Protein AF-0000000071175952 (afdb_homodimer)

Sequence (1386 aa):
MIKTGAYTGSSQSERSDMEYLTKTANFDGLRGHFLAEEIRRYVSKIRSKHIINSSLNISLYTIMMRLKCLSMAPINLCQFFPMVIGLLFHLFITLYAATSNLGPERPATQGSIWPKPRFEKRFQFYFTIDTNQLQFQIVGETCSIIDRALERYAVLAKSTVMYGKIDSTRRGVKSAPELNTKNLTTFRINLKKPCEEYPTEKMDESYQLTVAHHSLNDMPEDNLSADSVWGILRGLESFSQMLVPHKEGRVFILQGVLIEDSPRFPYRGLLLDTSRHFFPVPEILRVLDGMAYSKMNIFHWHIVDDQSFPYRSILFPELSAKGAYQSELAVYTPCDVLAIIDYARDRGIRVIPEFDVPGHARSWGEGVDGLLTRCSSTNEYGPMDPTKTETYVFLRDFFAEIASVFKDKYVHLGGDELNTRCWEDNKLIADFMAKSNDSQDITSLKRLFYQRVL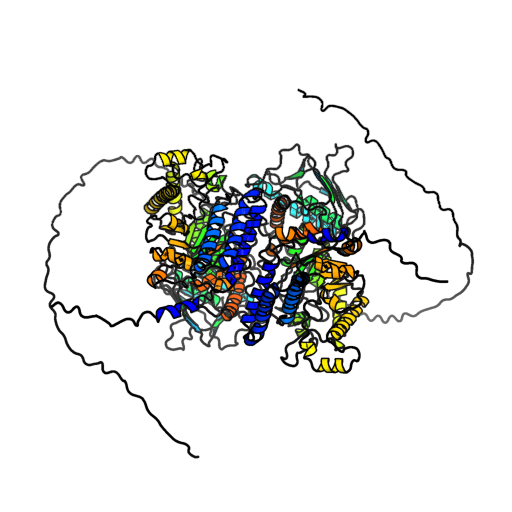DINNKLGLKSMFWEEILETGLPLNKDTVIQVWKVESTYTIQPVVSRGFKAVYSGCWYLNMLERKWHDYYKCDILEFNGTPRQKSLVVGGEVSVWGEWVDESNLSPHIWPRACAAAERLWTYTPDSEAAAGARIEEHACRLKRRGVPAAPPNGPGYCPVIPLAEDTGASTREVDAETQTRKVDAETQTREVDTETQTRETPKPQAPTKAPSDVSKPESEGSFVESLFEFFSYFRFLRASNMIKTGAYTGSSQSERSDMEYLTKTANFDGLRGHFLAEEIRRYVSKIRSKHIINSSLNISLYTIMMRLKCLSMAPINLCQFFPMVIGLLFHLFITLYAATSNLGPERPATQGSIWPKPRFEKRFQFYFTIDTNQLQFQIVGETCSIIDRALERYAVLAKSTVMYGKIDSTRRGVKSAPELNTKNLTTFRINLKKPCEEYPTEKMDESYQLTVAHHSLNDMPEDNLSADSVWGILRGLESFSQMLVPHKEGRVFILQGVLIEDSPRFPYRGLLLDTSRHFFPVPEILRVLDGMAYSKMNIFHWHIVDDQSFPYRSILFPELSAKGAYQSELAVYTPCDVLAIIDYARDRGIRVIPEFDVPGHARSWGEGVDGLLTRCSSTNEYGPMDPTKTETYVFLRDFFAEIASVFKDKYVHLGGDELNTRCWEDNKLIADFMAKSNDSQDITSLKRLFYQRVLDINNKLGLKSMFWEEILETGLPLNKDTVIQVWKVESTYTIQPVVSRGFKAVYSGCWYLNMLERKWHDYYKCDILEFNGTPRQKSLVVGGEVSVWGEWVDESNLSPHIWPRACAAAERLWTYTPDSEAAAGARIEEHACRLKRRGVPAAPPNGPGYCPVIPLAEDTGASTREVDAETQTRKVDAETQTREVDTETQTRETPKPQAPTKAPSDVSKPESEGSFVESLFEFFSYFRFLRASN

Secondary structure (DSSP, 8-state):
-----------GGGSGGGSGGGTT----THHHHHHHHHHHHHHHHHHHSGGGTTTHHHHHHHHHHHHHTTSS--GGGGGGHHHHHHHHHHHHHHHT---PPSS-SSPPPSS--SSPPSEEEEEEEEEEEETTT-EEEE-SB--HHHHHHHHHHHHHHHHHHTTHHHHHTBTT-PPPP---EEE--EEEEEE-SPPPSS--TT----EEEEE--TTSTT---SEEEESSHHHHHHHHHHHHHT-EE-TTSSEEEEEEEEEEE--S-SEEEEEEE-SSS---HHHHHHHHHHHHHTT--EEEEE---SS---B--SS-THHHHHHSSBTTTS-B-HHHHHHHHHHHHTTT-EEEEE---SSS-TTHHHHSTT-EEEPTTT--EEEE-TT-HHHHHHHHHHHHHHHHH--SSEEE---TT---HHHHH-HHHHHHHHH-SS--SHHHHHHHHHHHHHHHHHHTT-EEEEEGGGGGG-----TT-EEEE-SSSSGGGGHHHHTTT-EEEE-TT-BTT-TT--HHHHHT--TT-SS--HHHHHTEEEEEEEE-TTS--TTTHHHHHTTHHHHHHHHHH-SSPPPHHHHHHHHHHHHHHHHHTT-----SSSS-----------TT-------------------------------------------------------TT----------------/-----------GGGSGGGSGGGGGG---THHHHHHHHHHHHHHHHHHHSGGGSSTHHHHHHHHHHHHHTTSS--STTGGGHHHHHHHHHHHHHHHT---PPSS-SSPPPSS--SSPPSEEEEEEEEEEEETTT-EEEE-SB--HHHHHHHHHHHHHHHHHHTTHHHHHTBTT-PPPP---EEEP-EEEEEE-SPPPSS--TT----EEEEE--TTSTT---SEEEESSHHHHHHHHHHHHHT-EE-TTSSEEEEEEEEEEE--S-SEEEEEEE-SSS---HHHHHHHHHHHHHTT--EEEEE---SS---B--SS-THHHHHHSSBTTTS-B-HHHHHHHHHHHHTTT-EEEEE---SSS-TTHHHHSTT-EEEPTTT--EEEE-TT-HHHHHHHHHHHHHHHHH--SSEEE---TT---HHHHH-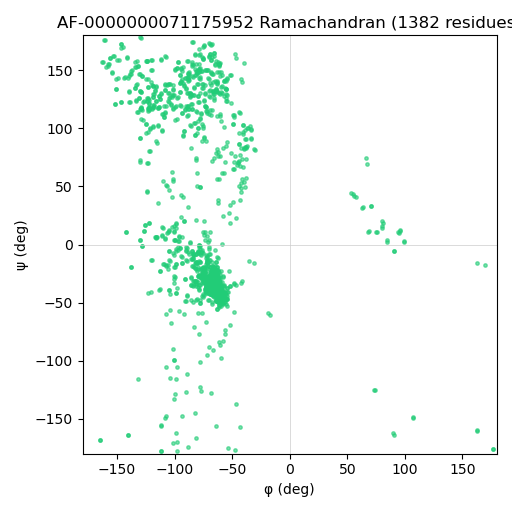HHHHHHHHH-SS--SHHHHHHHHHHHHHHHHHHTT-EEEEEGGGGGG-----TT-EEEE-SSSSGGGGHHHHTTT-EEEE-TT-BTT-TT--HHHHHT--TT-SS--HHHHHTEEEEEEEE-TTS--TTTHHHHHTTHHHHHHHHHH-SSPPPHHHHHHHHHHHHHHHHHTT-----SSSS-----------TT-------------------------------------------------TT---------------STT-S--

Nearest PDB structures (foldseek):
  6yhh-assembly1_A  TM=8.561E-01  e=1.212E-41  Flavobacterium johnsoniae UW101
  5oar-assembly1_B  TM=8.545E-01  e=1.796E-37  Aspergillus oryzae
  6ezs-assembly1_A  TM=8.062E-01  e=1.116E-36  Vibrio harveyi
  6ezt-assembly1_A  TM=8.028E-01  e=9.351E-37  Vibrio harveyi
  3gh7-assembly1_A  TM=7.441E-01  e=8.157E-33  Paenibacillus sp.

Solvent-accessible surface area (backbone atoms only — not comparable to full-atom values): 77042 Å² total; per-residue (Å²): 140,86,80,81,76,79,81,77,74,91,75,77,81,70,67,73,70,65,67,69,67,66,68,75,67,73,74,67,78,72,61,60,59,58,52,48,54,54,46,47,57,48,47,56,60,44,62,71,49,81,74,58,68,72,70,57,58,54,58,55,43,52,55,54,48,53,61,59,52,67,72,64,85,82,80,74,64,67,74,48,42,66,57,45,51,50,46,49,50,47,48,48,52,63,70,57,60,63,82,66,55,64,37,39,67,55,52,43,52,80,40,57,55,63,44,54,61,61,37,74,47,77,49,99,45,39,27,34,32,39,71,90,58,49,38,78,42,71,76,44,49,78,51,70,54,56,53,53,43,54,52,53,52,52,53,50,49,63,64,49,20,64,44,6,46,58,45,55,60,22,57,66,46,78,66,80,78,93,57,86,55,47,77,49,45,64,42,34,37,34,27,72,36,74,63,71,91,65,58,54,93,77,61,54,50,35,24,35,39,34,40,56,63,70,82,45,80,84,54,67,70,39,28,38,37,17,60,28,56,46,1,43,55,50,43,50,51,45,56,60,38,29,52,30,47,30,57,83,42,50,32,28,38,33,64,23,33,44,34,47,34,48,61,62,32,84,38,32,31,40,33,43,33,37,19,34,13,62,63,61,66,70,58,56,52,44,51,50,49,52,30,40,64,32,70,30,35,31,40,34,37,32,39,45,27,18,26,6,19,19,60,43,40,84,93,48,49,43,26,11,57,56,9,18,49,21,53,79,80,39,47,40,43,66,65,51,51,50,49,52,49,51,57,28,36,60,52,47,22,31,55,33,48,30,56,42,45,50,26,58,35,51,9,50,39,61,34,36,84,80,36,42,23,47,17,63,88,78,66,44,75,34,31,46,37,69,86,45,68,64,44,54,55,51,49,46,54,52,50,52,50,49,58,69,70,42,86,46,53,48,39,31,35,34,44,54,85,63,63,57,63,19,57,72,48,14,64,68,52,48,52,50,28,71,69,35,88,78,30,82,46,71,58,38,47,50,40,54,37,51,51,53,50,49,53,44,35,48,75,68,66,40,39,50,27,31,30,54,53,55,63,76,54,67,66,90,70,63,68,77,31,35,34,33,38,56,89,48,77,44,49,61,68,49,45,72,44,25,76,72,60,27,31,31,33,44,27,28,68,35,53,52,77,46,59,76,61,51,33,70,67,32,48,69,57,54,86,74,66,46,93,68,53,72,70,37,52,65,28,50,42,30,36,32,37,38,40,63,16,42,65,37,39,84,47,39,40,51,31,57,41,26,50,39,52,49,25,48,32,24,55,38,29,23,80,73,76,69,52,68,70,60,42,50,19,43,46,41,34,46,30,41,48,35,39,67,70,71,31,43,29,31,52,80,70,36,25,39,83,70,90,69,74,79,72,71,73,67,78,70,73,64,78,74,71,78,73,76,71,74,70,73,65,73,70,71,74,68,72,77,69,79,76,76,82,77,80,85,84,75,76,84,83,76,89,76,84,69,84,73,88,88,86,81,72,88,64,89,79,87,83,85,76,86,75,79,65,86,74,92,83,76,101,81,98,85,96,94,97,88,87,86,132,136,81,76,80,77,82,85,77,77,92,77,77,80,74,66,71,70,64,64,68,67,65,67,75,63,75,72,66,78,75,63,57,59,58,53,50,53,54,48,48,57,49,49,55,60,47,63,71,47,78,77,56,68,71,70,60,61,55,59,54,45,52,55,54,50,53,62,60,51,66,72,66,86,83,80,73,64,67,76,46,44,65,56,45,51,51,45,47,50,47,48,47,52,62,70,57,58,63,81,67,53,64,36,40,68,56,52,43,52,80,40,56,55,62,44,53,63,62,38,74,46,78,48,99,46,39,28,34,31,40,72,88,57,51,37,80,43,71,75,44,48,80,52,70,55,56,54,52,45,54,52,53,52,51,52,51,49,64,64,49,20,62,46,6,46,58,44,54,59,21,57,66,44,78,67,79,78,93,56,85,54,50,78,47,45,64,41,35,35,35,26,72,36,73,64,70,90,65,60,55,91,77,61,52,50,35,25,35,41,34,39,56,64,71,81,46,80,83,54,67,70,38,29,37,37,19,60,27,56,46,1,43,53,49,44,51,50,46,56,59,39,29,52,31,47,29,57,87,39,51,33,27,38,34,65,24,32,43,34,47,34,45,61,62,32,84,38,34,30,41,33,44,32,36,18,33,13,62,63,59,67,71,60,54,51,44,51,49,48,53,30,41,65,32,70,29,35,30,40,33,36,32,39,44,26,19,29,6,18,20,57,41,41,84,92,48,48,42,27,12,56,58,9,16,49,20,52,78,79,38,46,41,43,65,65,51,52,50,50,52,50,51,56,28,37,61,53,47,23,33,55,34,47,31,56,42,45,49,25,59,35,52,9,50,39,61,34,36,83,81,37,42,23,48,17,62,88,76,66,44,76,33,30,46,37,70,84,44,69,65,44,54,55,50,49,46,55,51,50,51,50,48,59,69,71,42,87,45,52,48,38,30,36,34,44,55,88,64,61,57,63,17,60,74,48,15,65,69,51,48,53,51,28,71,69,35,90,80,30,83,46,71,58,39,46,50,40,52,37,51,50,52,52,49,53,46,36,51,75,69,65,39,40,50,27,30,31,55,53,55,65,76,55,66,66,90,69,62,70,77,31,35,36,32,38,57,89,50,76,44,48,62,67,48,44,73,44,26,77,71,61,28,31,29,32,43,27,28,68,35,54,52,75,46,59,76,60,51,32,69,66,31,48,69,58,52,86,74,66,47,94,68,52,73,70,36,52,65,26,49,41,31,36,31,36,38,40,62,16,42,66,36,38,84,46,38,40,51,32,58,42,26,50,38,53,48,23,49,32,22,54,39,27,23,82,72,76,69,55,69,71,60,43,49,19,42,49,40,35,47,29,41,48,37,38,67,70,73,32,44,30,32,52,80,71,36,25,38,82,69,92,67,75,80,70,72,72,68,79,71,72,64,77,74,73,80,73,76,72,74,71,74,65,76,74,72,76,70,76,72,70,74,69,81,73,81,88,83,91,87,90,84,82,82,89,82,88,85,85,73,81,72,86,81,87,73,88,67,75,73,65,80,72,77,84,74,77,83,69,78,75,73,77,90,80,80,67,83,71,61,92,64,129

Radius of gyration: 38.51 Å; Cα contacts (8 Å, |Δi|>4): 2363; chains: 2; bounding box: 129×163×137 Å

Organism: Bemisia tabaci (NCBI:txid7038)

Structure (mmCIF, N/CA/C/O backbone):
data_AF-0000000071175952-model_v1
#
loop_
_entity.id
_entity.type
_entity.pdbx_description
1 polymer beta-N-acetylhexosaminidase
#
loop_
_atom_site.group_PDB
_atom_site.id
_atom_site.type_symbol
_atom_site.label_atom_id
_atom_site.label_alt_id
_atom_site.label_comp_id
_atom_site.label_asym_id
_atom_site.label_entity_id
_atom_site.label_seq_id
_atom_site.pdbx_PDB_ins_code
_atom_site.Cartn_x
_atom_site.Cartn_y
_atom_site.Cartn_z
_atom_site.occupancy
_atom_site.B_iso_or_equiv
_atom_site.auth_seq_id
_atom_site.auth_comp_id
_atom_site.auth_asym_id
_atom_site.auth_atom_id
_atom_site.pdbx_PDB_model_num
ATOM 1 N N . MET A 1 1 ? -21.266 -32.844 -81.688 1 21.64 1 MET A N 1
ATOM 2 C CA . MET A 1 1 ? -22.234 -31.781 -81.812 1 21.64 1 MET A CA 1
ATOM 3 C C . MET A 1 1 ? -22.422 -31.094 -80.438 1 21.64 1 MET A C 1
ATOM 5 O O . MET A 1 1 ? -23.156 -31.594 -79.625 1 21.64 1 MET A O 1
ATOM 9 N N . ILE A 1 2 ? -21.484 -30.453 -79.875 1 18.62 2 ILE A N 1
ATOM 10 C CA . ILE A 1 2 ? -20.953 -30.438 -78.5 1 18.62 2 ILE A CA 1
ATOM 11 C C . ILE A 1 2 ? -21.875 -29.609 -77.625 1 18.62 2 ILE A C 1
ATOM 13 O O . ILE A 1 2 ? -22.406 -30.109 -76.625 1 18.62 2 ILE A O 1
ATOM 17 N N . LYS A 1 3 ? -21.391 -28.531 -76.938 1 18.16 3 LYS A N 1
ATOM 18 C CA . LYS A 1 3 ? -20.812 -28.297 -75.625 1 18.16 3 LYS A CA 1
ATOM 19 C C . LYS A 1 3 ? -21.609 -27.25 -74.875 1 18.16 3 LYS A C 1
ATOM 21 O O . LYS A 1 3 ? -21.703 -27.312 -73.625 1 18.16 3 LYS A O 1
ATOM 26 N N . THR A 1 4 ? -22.094 -26.141 -75.375 1 19.8 4 THR A N 1
ATOM 27 C CA . THR A 1 4 ? -21.812 -24.828 -74.875 1 19.8 4 THR A CA 1
ATOM 28 C C . THR A 1 4 ? -22.906 -24.406 -73.875 1 19.8 4 THR A C 1
ATOM 30 O O . THR A 1 4 ? -22.938 -23.25 -73.438 1 19.8 4 THR A O 1
ATOM 33 N N . GLY A 1 5 ? -23.609 -25.219 -73.25 1 21.94 5 GLY A N 1
ATOM 34 C CA . GLY A 1 5 ? -24.922 -24.828 -72.75 1 21.94 5 GLY A CA 1
ATOM 35 C C . GLY A 1 5 ? -24.859 -23.797 -71.625 1 21.94 5 GLY A C 1
ATOM 36 O O . GLY A 1 5 ? -24.031 -23.906 -70.688 1 21.94 5 GLY A O 1
ATOM 37 N N . ALA A 1 6 ? -25.297 -22.5 -71.812 1 23.45 6 ALA A N 1
ATOM 38 C CA . ALA A 1 6 ? -25.25 -21.172 -71.188 1 23.45 6 ALA A CA 1
ATOM 39 C C . ALA A 1 6 ? -25.922 -21.156 -69.812 1 23.45 6 ALA A C 1
ATOM 41 O O . ALA A 1 6 ? -27.125 -21.422 -69.688 1 23.45 6 ALA A O 1
ATOM 42 N N . TYR A 1 7 ? -25.234 -21.703 -68.75 1 20.3 7 TYR A N 1
ATOM 43 C CA . TYR A 1 7 ? -25.781 -21.984 -67.375 1 20.3 7 TYR A CA 1
ATOM 44 C C . TYR A 1 7 ? -26.25 -20.703 -66.75 1 20.3 7 TYR A C 1
ATOM 46 O O . TYR A 1 7 ? -25.438 -19.812 -66.438 1 20.3 7 TYR A O 1
ATOM 54 N N . THR A 1 8 ? -27.312 -20.047 -67 1 22.17 8 THR A N 1
ATOM 55 C CA . THR A 1 8 ? -27.891 -18.734 -66.75 1 22.17 8 THR A CA 1
ATOM 56 C C . THR A 1 8 ? -28.188 -18.594 -65.25 1 22.17 8 THR A C 1
ATOM 58 O O . THR A 1 8 ? -28.641 -17.531 -64.812 1 22.17 8 THR A O 1
ATOM 61 N N . GLY A 1 9 ? -28.188 -19.734 -64.5 1 18.84 9 GLY A N 1
ATOM 62 C CA . GLY A 1 9 ? -29.203 -19.672 -63.469 1 18.84 9 GLY A CA 1
ATOM 63 C C . GLY A 1 9 ? -28.922 -18.594 -62.406 1 18.84 9 GLY A C 1
ATOM 64 O O . GLY A 1 9 ? -29.781 -17.75 -62.156 1 18.84 9 GLY A O 1
ATOM 65 N N . SER A 1 10 ? -28.141 -18.875 -61.156 1 20.84 10 SER A N 1
ATOM 66 C CA . SER A 1 10 ? -28.531 -18.906 -59.75 1 20.84 10 SER A CA 1
ATOM 67 C C . SER A 1 10 ? -28.109 -17.625 -59.031 1 20.84 10 SER A C 1
ATOM 69 O O . SER A 1 10 ? -26.938 -17.484 -58.688 1 20.84 10 SER A O 1
ATOM 71 N N . SER A 1 11 ? -28.406 -16.375 -59.312 1 21.17 11 SER A N 1
ATOM 72 C CA . SER A 1 11 ? -27.891 -15.055 -58.969 1 21.17 11 SER A CA 1
ATOM 73 C C . SER A 1 11 ? -28.203 -14.695 -57.531 1 21.17 11 SER A C 1
ATOM 75 O O . SER A 1 11 ? -27.734 -13.672 -57 1 21.17 11 SER A O 1
ATOM 77 N N . GLN A 1 12 ? -29.266 -15.164 -56.875 1 21.03 12 GLN A N 1
ATOM 78 C CA . GLN A 1 12 ? -30.031 -14.383 -55.906 1 21.03 12 GLN A CA 1
ATOM 79 C C . GLN A 1 12 ? -29.281 -14.266 -54.562 1 21.03 12 GLN A C 1
ATOM 81 O O . GLN A 1 12 ? -29.578 -13.391 -53.75 1 21.03 12 GLN A O 1
ATOM 86 N N . SER A 1 13 ? -28.5 -15.234 -54.094 1 21.5 13 SER A N 1
ATOM 87 C CA . SER A 1 13 ? -28.281 -15.5 -52.688 1 21.5 13 SER A CA 1
ATOM 88 C C . SER A 1 13 ? -27.328 -14.492 -52.062 1 21.5 13 SER A C 1
ATOM 90 O O . SER A 1 13 ? -26.953 -14.617 -50.906 1 21.5 13 SER A O 1
ATOM 92 N N . GLU A 1 14 ? -26.703 -13.547 -52.719 1 20.91 14 GLU A N 1
ATOM 93 C CA . GLU A 1 14 ? -25.516 -12.867 -52.219 1 20.91 14 GLU A CA 1
ATOM 94 C C . GLU A 1 14 ? -25.875 -11.773 -51.219 1 20.91 14 GLU A C 1
ATOM 96 O O . GLU A 1 14 ? -25 -11.172 -50.594 1 20.91 14 GLU A O 1
ATOM 101 N N . ARG A 1 15 ? -27.125 -11.234 -51.25 1 24.33 15 ARG A N 1
ATOM 102 C CA . ARG A 1 15 ? -27.328 -9.914 -50.656 1 24.33 15 ARG A CA 1
ATOM 103 C C . ARG A 1 15 ? -27.266 -9.977 -49.125 1 24.33 15 ARG A C 1
ATOM 105 O O . ARG A 1 15 ? -27.125 -8.945 -48.469 1 24.33 15 ARG A O 1
ATOM 112 N N . SER A 1 16 ? -27.797 -11.094 -48.625 1 22.09 16 SER A N 1
ATOM 113 C CA . SER A 1 16 ? -28.25 -11.016 -47.25 1 22.09 16 SER A CA 1
ATOM 114 C C . SER A 1 16 ? -27.078 -10.852 -46.281 1 22.09 16 SER A C 1
ATOM 116 O O . SER A 1 16 ? -27.266 -10.461 -45.125 1 22.09 16 SER A O 1
ATOM 118 N N . ASP A 1 17 ? -25.906 -11.289 -46.719 1 20.77 17 ASP A N 1
ATOM 119 C CA . ASP A 1 17 ? -24.844 -11.461 -45.719 1 20.77 17 ASP A CA 1
ATOM 120 C C . ASP A 1 17 ? -24.25 -10.117 -45.312 1 20.77 17 ASP A C 1
ATOM 122 O O . ASP A 1 17 ? -23.469 -10.047 -44.375 1 20.77 17 ASP A O 1
ATOM 126 N N . MET A 1 18 ? -24.438 -9.086 -46.156 1 21.59 18 MET A N 1
ATOM 127 C CA . MET A 1 18 ? -23.609 -7.906 -45.906 1 21.59 18 MET A CA 1
ATOM 128 C C . MET A 1 18 ? -24.109 -7.121 -44.719 1 21.59 18 MET A C 1
ATOM 130 O O . MET A 1 18 ? -23.469 -6.164 -44.281 1 21.59 18 MET A O 1
ATOM 134 N N . GLU A 1 19 ? -25.484 -7.172 -44.5 1 23.05 19 GLU A N 1
ATOM 135 C CA . GLU A 1 19 ? -26.047 -6.215 -43.562 1 23.05 19 GLU A CA 1
ATOM 136 C C . GLU A 1 19 ? -25.484 -6.434 -42.156 1 23.05 19 GLU A C 1
ATOM 138 O O . GLU A 1 19 ? -25.484 -5.52 -41.344 1 23.05 19 GLU A O 1
ATOM 143 N N . TYR A 1 20 ? -25.25 -7.734 -41.844 1 22.53 20 TYR A N 1
ATOM 144 C CA . TYR A 1 20 ? -25.016 -8.039 -40.438 1 22.53 20 TYR A CA 1
ATOM 145 C C . TYR A 1 20 ? -23.719 -7.418 -39.969 1 22.53 20 TYR A C 1
ATOM 147 O O . TYR A 1 20 ? -23.453 -7.352 -38.75 1 22.53 20 TYR A O 1
ATOM 155 N N . LEU A 1 21 ? -22.797 -7.172 -40.906 1 21.11 21 LEU A N 1
ATOM 156 C CA . LEU A 1 21 ? -21.453 -6.883 -40.438 1 21.11 21 LEU A CA 1
ATOM 157 C C . LEU A 1 21 ? -21.375 -5.477 -39.844 1 21.11 21 LEU A C 1
ATOM 159 O O . LEU A 1 21 ? -20.359 -5.094 -39.281 1 21.11 21 LEU A O 1
ATOM 163 N N . THR A 1 22 ? -22.297 -4.625 -40.219 1 22.58 22 THR A N 1
ATOM 164 C CA . THR A 1 22 ? -22.031 -3.24 -39.844 1 22.58 22 THR A CA 1
ATOM 165 C C . THR A 1 22 ? -22.156 -3.043 -38.344 1 22.58 22 THR A C 1
ATOM 167 O O . THR A 1 22 ? -21.766 -2.002 -37.812 1 22.58 22 THR A O 1
ATOM 170 N N . LYS A 1 23 ? -23.062 -3.83 -37.719 1 24.33 23 LYS A N 1
ATOM 171 C CA . LYS A 1 23 ? -23.5 -3.393 -36.406 1 24.33 23 LYS A CA 1
ATOM 172 C C . LYS A 1 23 ? -22.328 -3.369 -35.406 1 24.33 23 LYS A C 1
ATOM 174 O O . LYS A 1 23 ? -22.344 -2.629 -34.438 1 24.33 23 LYS A O 1
ATOM 179 N N . THR A 1 24 ? -21.484 -4.406 -35.438 1 23.28 24 THR A N 1
ATOM 180 C CA . THR A 1 24 ? -20.797 -4.684 -34.188 1 23.28 24 THR A CA 1
ATOM 181 C C . THR A 1 24 ? -19.641 -3.705 -33.969 1 23.28 24 THR A C 1
ATOM 183 O O . THR A 1 24 ? -18.891 -3.818 -33 1 23.28 24 THR A O 1
ATOM 186 N N . ALA A 1 25 ? -19.344 -2.898 -35 1 24.22 25 ALA A N 1
ATOM 187 C CA . ALA A 1 25 ? -18.031 -2.262 -34.875 1 24.22 25 ALA A CA 1
ATOM 188 C C . ALA A 1 25 ? -18.062 -1.139 -33.844 1 24.22 25 ALA A C 1
ATOM 190 O O . ALA A 1 25 ? -17.453 -0.084 -34.031 1 24.22 25 ALA A O 1
ATOM 191 N N . ASN A 1 26 ? -19.156 -1.003 -33.031 1 21.69 26 ASN A N 1
ATOM 192 C CA . ASN A 1 26 ? -19.094 0.194 -32.219 1 21.69 26 ASN A CA 1
ATOM 193 C C . ASN A 1 26 ? -17.906 0.166 -31.266 1 21.69 26 ASN A C 1
ATOM 195 O O . ASN A 1 26 ? -18 -0.305 -30.141 1 21.69 26 ASN A O 1
ATOM 199 N N . PHE A 1 27 ? -16.766 -0.352 -31.734 1 24.05 27 PHE A N 1
ATOM 200 C CA . PHE A 1 27 ? -15.539 -0.468 -30.938 1 24.05 27 PHE A CA 1
ATOM 201 C C . PHE A 1 27 ? -15.117 0.891 -30.391 1 24.05 27 PHE A C 1
ATOM 203 O O . PHE A 1 27 ? -14.625 1.737 -31.141 1 24.05 27 PHE A O 1
ATOM 210 N N . ASP A 1 28 ? -15.875 1.433 -29.406 1 24.25 28 ASP A N 1
ATOM 211 C CA . ASP A 1 28 ? -15.891 2.758 -28.797 1 24.25 28 ASP A CA 1
ATOM 212 C C . ASP A 1 28 ? -14.484 3.207 -28.422 1 24.25 28 ASP A C 1
ATOM 214 O O . ASP A 1 28 ? -13.57 2.387 -28.328 1 24.25 28 ASP A O 1
ATOM 218 N N . GLY A 1 29 ? -14.375 4.434 -27.766 1 24.95 29 GLY A N 1
ATOM 219 C CA . GLY A 1 29 ? -13.555 5.574 -27.391 1 24.95 29 GLY A CA 1
ATOM 220 C C . GLY A 1 29 ? -12.422 5.215 -26.453 1 24.95 29 GLY A C 1
ATOM 221 O O . GLY A 1 29 ? -11.531 6.027 -26.203 1 24.95 29 GLY A O 1
ATOM 222 N N . LEU A 1 30 ? -12.594 4.137 -25.734 1 26.11 30 LEU A N 1
ATOM 223 C CA . LEU A 1 30 ? -11.703 3.924 -24.609 1 26.11 30 LEU A CA 1
ATOM 224 C C . LEU A 1 30 ? -10.305 3.549 -25.094 1 26.11 30 LEU A C 1
ATOM 226 O O . LEU A 1 30 ? -9.398 3.352 -24.281 1 26.11 30 LEU A O 1
ATOM 230 N N . ARG A 1 31 ? -10.203 3.209 -26.391 1 29.64 31 ARG A N 1
ATOM 231 C CA . ARG A 1 31 ? -8.953 2.637 -26.875 1 29.64 31 ARG A CA 1
ATOM 232 C C . ARG A 1 31 ? -7.867 3.703 -27 1 29.64 31 ARG A C 1
ATOM 234 O O . ARG A 1 31 ? -6.676 3.395 -26.938 1 29.64 31 ARG A O 1
ATOM 241 N N . GLY A 1 32 ? -8.32 4.898 -27.281 1 28.56 32 GLY A N 1
ATOM 242 C CA . GLY A 1 32 ? -7.379 5.949 -27.625 1 28.56 32 GLY A CA 1
ATOM 243 C C . GLY A 1 32 ? -6.527 6.395 -26.453 1 28.56 32 GLY A C 1
ATOM 244 O O . GLY A 1 32 ? -5.383 6.816 -26.625 1 28.56 32 GLY A O 1
ATOM 245 N N . HIS A 1 33 ? -7.215 6.402 -25.281 1 27.22 33 HIS A N 1
ATOM 246 C CA . HIS A 1 33 ? -6.562 7.066 -24.156 1 27.22 33 HIS A CA 1
ATOM 247 C C . HIS A 1 33 ? -5.406 6.23 -23.625 1 27.22 33 HIS A C 1
ATOM 249 O O . HIS A 1 33 ? -4.449 6.77 -23.062 1 27.22 33 HIS A O 1
ATOM 255 N N . PHE A 1 34 ? -5.555 4.922 -23.734 1 30.12 34 PHE A N 1
ATOM 256 C CA . PHE A 1 34 ? -4.48 4.078 -23.234 1 30.12 34 PHE A CA 1
ATOM 257 C C . PHE A 1 34 ? -3.225 4.23 -24.094 1 30.12 34 PHE A C 1
ATOM 259 O O . PHE A 1 34 ? -2.109 4.254 -23.562 1 30.12 34 PHE A O 1
ATOM 266 N N . LEU A 1 35 ? -3.52 4.426 -25.359 1 30.03 35 LEU A N 1
ATOM 267 C CA . LEU A 1 35 ? -2.367 4.555 -26.25 1 30.03 35 LEU A CA 1
ATOM 268 C C . LEU A 1 35 ? -1.615 5.855 -25.984 1 30.03 35 LEU A C 1
ATOM 270 O O . LEU A 1 35 ? -0.383 5.875 -25.969 1 30.03 35 LEU A O 1
ATOM 274 N N . ALA A 1 36 ? -2.357 6.828 -25.625 1 32.25 36 ALA A N 1
ATOM 275 C CA . ALA A 1 36 ? -1.712 8.125 -25.438 1 32.25 36 ALA A CA 1
ATOM 276 C C . ALA A 1 36 ? -0.853 8.133 -24.172 1 32.25 36 ALA A C 1
ATOM 278 O O . ALA A 1 36 ? 0.241 8.703 -24.156 1 32.25 36 ALA A O 1
ATOM 279 N N . GLU A 1 37 ? -1.329 7.516 -23.141 1 33.22 37 GLU A N 1
ATOM 280 C CA . GLU A 1 37 ? -0.546 7.535 -21.906 1 33.22 37 GLU A CA 1
ATOM 281 C C . GLU A 1 37 ? 0.701 6.664 -22.031 1 33.22 37 GLU A C 1
ATOM 283 O O . GLU A 1 37 ? 1.762 7.012 -21.5 1 33.22 37 GLU A O 1
ATOM 288 N N . GLU A 1 38 ? 0.667 5.574 -22.734 1 34.94 38 GLU A N 1
ATOM 289 C CA . GLU A 1 38 ? 1.866 4.785 -23 1 34.94 38 GLU A CA 1
ATOM 290 C C . GLU A 1 38 ? 2.842 5.555 -23.891 1 34.94 38 GLU A C 1
ATOM 292 O O . GLU A 1 38 ? 4.051 5.527 -23.656 1 34.94 38 GLU A O 1
ATOM 297 N N . ILE A 1 39 ? 2.338 6.316 -24.75 1 36.22 39 ILE A N 1
ATOM 298 C CA . ILE A 1 39 ? 3.162 7.168 -25.594 1 36.22 39 ILE A CA 1
ATOM 299 C C . ILE A 1 39 ? 3.785 8.281 -24.766 1 36.22 39 ILE A C 1
ATOM 301 O O . ILE A 1 39 ? 4.977 8.57 -24.891 1 36.22 39 ILE A O 1
ATOM 305 N N . ARG A 1 40 ? 3.043 8.711 -23.828 1 35.97 40 ARG A N 1
ATOM 306 C CA . ARG A 1 40 ? 3.58 9.781 -22.984 1 35.97 40 ARG A CA 1
ATOM 307 C C . ARG A 1 40 ? 4.688 9.258 -22.078 1 35.97 40 ARG A C 1
ATOM 309 O O . ARG A 1 40 ? 5.707 9.922 -21.891 1 35.97 40 ARG A O 1
ATOM 316 N N . ARG A 1 41 ? 4.609 8.141 -21.484 1 38.47 41 ARG A N 1
ATOM 317 C CA . ARG A 1 41 ? 5.66 7.52 -20.688 1 38.47 41 ARG A CA 1
ATOM 318 C C . ARG A 1 41 ? 6.891 7.215 -21.531 1 38.47 41 ARG A C 1
ATOM 320 O O . ARG A 1 41 ? 8.023 7.406 -21.078 1 38.47 41 ARG A O 1
ATOM 327 N N . TYR A 1 42 ? 6.582 6.82 -22.719 1 31.25 42 TYR A N 1
ATOM 328 C CA . TYR A 1 42 ? 7.664 6.516 -23.641 1 31.25 42 TYR A CA 1
ATOM 329 C C . TYR A 1 42 ? 8.352 7.789 -24.125 1 31.25 42 TYR A C 1
ATOM 331 O O . TYR A 1 42 ? 9.578 7.855 -24.203 1 31.25 42 TYR A O 1
ATOM 339 N N . VAL A 1 43 ? 7.605 8.805 -24.359 1 33.78 43 VAL A N 1
ATOM 340 C CA . VAL A 1 43 ? 8.18 10.078 -24.781 1 33.78 43 VAL A CA 1
ATOM 341 C C . VAL A 1 43 ? 8.992 10.688 -23.641 1 33.78 43 VAL A C 1
ATOM 343 O O . VAL A 1 43 ? 10.062 11.25 -23.875 1 33.78 43 VAL A O 1
ATOM 346 N N . SER A 1 44 ? 8.523 10.523 -22.438 1 32 44 SER A N 1
ATOM 347 C CA . SER A 1 44 ? 9.312 11.109 -21.359 1 32 44 SER A CA 1
ATOM 348 C C . SER A 1 44 ? 10.625 10.359 -21.172 1 32 44 SER A C 1
ATOM 350 O O . SER A 1 44 ? 11.648 10.969 -20.828 1 32 44 SER A O 1
ATOM 352 N N . LYS A 1 45 ? 10.672 9.016 -21.328 1 32.19 45 LYS A N 1
ATOM 353 C CA . LYS A 1 45 ? 11.953 8.312 -21.281 1 32.19 45 LYS A CA 1
ATOM 354 C C . LYS A 1 45 ? 12.828 8.68 -22.469 1 32.19 45 LYS A C 1
ATOM 356 O O . LYS A 1 45 ? 14.055 8.75 -22.344 1 32.19 45 LYS A O 1
ATOM 361 N N . ILE A 1 46 ? 12.242 8.938 -23.594 1 30.64 46 ILE A N 1
ATOM 362 C CA . ILE A 1 46 ? 13.031 9.328 -24.766 1 30.64 46 ILE A CA 1
ATOM 363 C C . ILE A 1 46 ? 13.555 10.75 -24.578 1 30.64 46 ILE A C 1
ATOM 365 O O . ILE A 1 46 ? 14.648 11.078 -25.062 1 30.64 46 ILE A O 1
ATOM 369 N N . ARG A 1 47 ? 12.789 11.586 -23.859 1 30.28 47 ARG A N 1
ATOM 370 C CA . ARG A 1 47 ? 13.281 12.953 -23.75 1 30.28 47 ARG A CA 1
ATOM 371 C C . ARG A 1 47 ? 14.57 13.008 -22.938 1 30.28 47 ARG A C 1
ATOM 373 O O . ARG A 1 47 ? 15.32 13.984 -23.031 1 30.28 47 ARG A O 1
ATOM 380 N N . SER A 1 48 ? 14.797 12.164 -22.047 1 28.91 48 SER A N 1
ATOM 381 C CA . SER A 1 48 ? 16.094 12.375 -21.406 1 28.91 48 SER A CA 1
ATOM 382 C C . SER A 1 48 ? 17.234 11.984 -22.328 1 28.91 48 SER A C 1
ATOM 384 O O . SER A 1 48 ? 18.406 12.25 -22.016 1 28.91 48 SER A O 1
ATOM 386 N N . LYS A 1 49 ? 17.094 10.844 -23.141 1 30.05 49 LYS A N 1
ATOM 387 C CA . LYS A 1 49 ? 18.266 10.648 -24 1 30.05 49 LYS A CA 1
ATOM 388 C C . LYS A 1 49 ? 18.25 11.602 -25.188 1 30.05 49 LYS A C 1
ATOM 390 O O . LYS A 1 49 ? 17.188 11.922 -25.719 1 30.05 49 LYS A O 1
ATOM 395 N N . HIS A 1 50 ? 19.188 12.664 -25.375 1 27.69 50 HIS A N 1
ATOM 396 C CA . HIS A 1 50 ? 19.5 13.672 -26.391 1 27.69 50 HIS A CA 1
ATOM 397 C C . HIS A 1 50 ? 19.172 13.148 -27.797 1 27.69 50 HIS A C 1
ATOM 399 O O . HIS A 1 50 ? 19.469 13.82 -28.781 1 27.69 50 HIS A O 1
ATOM 405 N N . ILE A 1 51 ? 19 11.859 -27.922 1 27.78 51 ILE A N 1
ATOM 406 C CA . ILE A 1 51 ? 19.062 11.445 -29.312 1 27.78 51 ILE A CA 1
ATOM 407 C C . ILE A 1 51 ? 17.781 11.867 -30.031 1 27.78 51 ILE A C 1
ATOM 409 O O . ILE A 1 51 ? 17.469 11.375 -31.125 1 27.78 51 ILE A O 1
ATOM 413 N N . ILE A 1 52 ? 16.906 12.656 -29.391 1 28.41 52 ILE A N 1
ATOM 414 C CA . ILE A 1 52 ? 15.617 12.914 -30.031 1 28.41 52 ILE A CA 1
ATOM 415 C C . ILE A 1 52 ? 15.82 13.82 -31.234 1 28.41 52 ILE A C 1
ATOM 417 O O . ILE A 1 52 ? 14.852 14.367 -31.781 1 28.41 52 ILE A O 1
ATOM 421 N N . ASN A 1 53 ? 17.047 14.203 -31.578 1 26.02 53 ASN A N 1
ATOM 422 C CA . ASN A 1 53 ? 16.844 15.273 -32.562 1 26.02 53 ASN A CA 1
ATOM 423 C C . ASN A 1 53 ? 16 14.805 -33.719 1 26.02 53 ASN A C 1
ATOM 425 O O . ASN A 1 53 ? 15.055 15.484 -34.125 1 26.02 53 ASN A O 1
ATOM 429 N N . SER A 1 54 ? 16.641 13.945 -34.625 1 27.53 54 SER A N 1
ATOM 430 C CA . SER A 1 54 ? 16.281 13.93 -36.031 1 27.53 54 SER A CA 1
ATOM 431 C C . SER A 1 54 ? 15 13.141 -36.25 1 27.53 54 SER A C 1
ATOM 433 O O . SER A 1 54 ? 14.242 13.438 -37.188 1 27.53 54 SER A O 1
ATOM 435 N N . SER A 1 55 ? 14.82 12.008 -35.5 1 28.52 55 SER A N 1
ATOM 436 C CA . SER A 1 55 ? 13.836 11.07 -36.031 1 28.52 55 SER A CA 1
ATOM 437 C C . SER A 1 55 ? 12.422 11.445 -35.625 1 28.52 55 SER A C 1
ATOM 439 O O . SER A 1 55 ? 11.461 10.75 -35.969 1 28.52 55 SER A O 1
ATOM 441 N N . LEU A 1 56 ? 12.25 12.422 -34.75 1 30.81 56 LEU A N 1
ATOM 442 C CA . LEU A 1 56 ? 10.93 12.914 -34.375 1 30.81 56 LEU A CA 1
ATOM 443 C C . LEU A 1 56 ? 10.227 13.539 -35.594 1 30.81 56 LEU A C 1
ATOM 445 O O . LEU A 1 56 ? 9.016 13.773 -35.562 1 30.81 56 LEU A O 1
ATOM 449 N N . ASN A 1 57 ? 11.07 13.969 -36.531 1 29.73 57 ASN A N 1
ATOM 450 C CA . ASN A 1 57 ? 10.461 14.648 -37.656 1 29.73 57 ASN A CA 1
ATOM 451 C C . ASN A 1 57 ? 9.562 13.711 -38.469 1 29.73 57 ASN A C 1
ATOM 453 O O . ASN A 1 57 ? 8.648 14.156 -39.156 1 29.73 57 ASN A O 1
ATOM 457 N N . ILE A 1 58 ? 9.969 12.414 -38.344 1 29.45 58 ILE A N 1
ATOM 458 C CA . ILE A 1 58 ? 9.289 11.547 -39.281 1 29.45 58 ILE A CA 1
ATOM 459 C C . ILE A 1 58 ? 7.879 11.234 -38.781 1 29.45 58 ILE A C 1
ATOM 461 O O . ILE A 1 58 ? 6.922 11.234 -39.562 1 29.45 58 ILE A O 1
ATOM 465 N N . SER A 1 59 ? 7.746 11.125 -37.438 1 30.92 59 SER A N 1
ATOM 466 C CA . SER A 1 59 ? 6.434 10.656 -37 1 30.92 59 SER A CA 1
ATOM 467 C C . SER A 1 59 ? 5.395 11.773 -37.094 1 30.92 59 SER A C 1
ATOM 469 O O . SER A 1 59 ? 4.199 11.508 -37.219 1 30.92 59 SER A O 1
ATOM 471 N N . LEU A 1 60 ? 5.875 13 -36.969 1 32.03 60 LEU A N 1
ATOM 472 C CA . LEU A 1 60 ? 4.949 14.102 -37.188 1 32.03 60 LEU A CA 1
ATOM 473 C C . LEU A 1 60 ? 4.398 14.07 -38.594 1 32.03 60 LEU A C 1
ATOM 475 O O . LEU A 1 60 ? 3.221 14.359 -38.812 1 32.03 60 LEU A O 1
ATOM 479 N N . TYR A 1 61 ? 5.344 13.633 -39.438 1 30.75 61 TYR A N 1
ATOM 480 C CA . TYR A 1 61 ? 4.965 13.625 -40.844 1 30.75 61 TYR A CA 1
ATOM 481 C C . TYR A 1 61 ? 3.881 12.586 -41.094 1 30.75 61 TYR A C 1
ATOM 483 O O . TYR A 1 61 ? 2.959 12.828 -41.875 1 30.75 61 TYR A O 1
ATOM 491 N N . THR A 1 62 ? 4.012 11.484 -40.375 1 32.31 62 THR A N 1
ATOM 492 C CA . THR A 1 62 ? 3.025 10.461 -40.719 1 32.31 62 THR A CA 1
ATOM 493 C C . THR A 1 62 ? 1.643 10.867 -40.188 1 32.31 62 THR A C 1
ATOM 495 O O . THR A 1 62 ? 0.644 10.68 -40.906 1 32.31 62 THR A O 1
ATOM 498 N N . ILE A 1 63 ? 1.627 11.523 -39 1 33.94 63 ILE A N 1
ATOM 499 C CA . ILE A 1 63 ? 0.307 11.969 -38.562 1 33.94 63 ILE A CA 1
ATOM 500 C C . ILE A 1 63 ? -0.201 13.062 -39.5 1 33.94 63 ILE A C 1
ATOM 502 O O . ILE A 1 63 ? -1.378 13.078 -39.875 1 33.94 63 ILE A O 1
ATOM 506 N N . MET A 1 64 ? 0.766 13.922 -39.938 1 31.97 64 MET A N 1
ATOM 507 C CA . MET A 1 64 ? 0.289 14.945 -40.875 1 31.97 64 MET A CA 1
ATOM 508 C C . MET A 1 64 ? -0.261 14.312 -42.156 1 31.97 64 MET A C 1
ATOM 510 O O . MET A 1 64 ? -1.208 14.836 -42.75 1 31.97 64 MET A O 1
ATOM 514 N N . MET A 1 65 ? 0.497 13.25 -42.531 1 31.02 65 MET A N 1
ATOM 515 C CA . MET A 1 65 ? 0.02 12.648 -43.781 1 31.02 65 MET A CA 1
ATOM 516 C C . MET A 1 65 ? -1.343 11.992 -43.562 1 31.02 65 MET A C 1
ATOM 518 O O . MET A 1 65 ? -2.137 11.906 -44.5 1 31.02 65 MET A O 1
ATOM 522 N N . ARG A 1 66 ? -1.526 11.469 -42.344 1 32.91 66 ARG A N 1
ATOM 523 C CA . ARG A 1 66 ? -2.822 10.82 -42.188 1 32.91 66 ARG A CA 1
ATOM 524 C C . ARG A 1 66 ? -3.955 11.844 -42.219 1 32.91 66 ARG A C 1
ATOM 526 O O . ARG A 1 66 ? -5.094 11.508 -42.562 1 32.91 66 ARG A O 1
ATOM 533 N N . LEU A 1 67 ? -3.619 13.094 -41.844 1 32.25 67 LEU A N 1
ATOM 534 C CA . LEU A 1 67 ? -4.715 14.047 -41.969 1 32.25 67 LEU A CA 1
ATOM 535 C C . LEU A 1 67 ? -5.125 14.234 -43.438 1 32.25 67 LEU A C 1
ATOM 537 O O . LEU A 1 67 ? -6.266 14.617 -43.719 1 32.25 67 LEU A O 1
ATOM 541 N N . LYS A 1 68 ? -4.059 14.18 -44.281 1 29.61 68 LYS A N 1
ATOM 542 C CA . LYS A 1 68 ? -4.496 14.414 -45.656 1 29.61 68 LYS A CA 1
ATOM 543 C C . LYS A 1 68 ? -5.332 13.242 -46.156 1 29.61 68 LYS A C 1
ATOM 545 O O . LYS A 1 68 ? -5.922 13.328 -47.25 1 29.61 68 LYS A O 1
ATOM 550 N N . CYS A 1 69 ? -4.969 12.133 -45.531 1 29.09 69 CYS A N 1
ATOM 551 C CA . CYS A 1 69 ? -5.66 11.047 -46.219 1 29.09 69 CYS A CA 1
ATOM 552 C C . CYS A 1 69 ? -7.156 11.094 -45.938 1 29.09 69 CYS A C 1
ATOM 554 O O . CYS A 1 69 ? -7.895 10.188 -46.344 1 29.09 69 CYS A O 1
ATOM 556 N N . LEU A 1 70 ? -7.625 11.977 -45.125 1 30.28 70 LEU A N 1
ATOM 557 C CA . LEU A 1 70 ? -9.07 11.922 -44.969 1 30.28 70 LEU A CA 1
ATOM 558 C C . LEU A 1 70 ? -9.789 12.164 -46.281 1 30.28 70 LEU A C 1
ATOM 560 O O . LEU A 1 70 ? -11.016 12.062 -46.375 1 30.28 70 LEU A O 1
ATOM 564 N N . SER A 1 71 ? -9.164 13.008 -47.156 1 26.98 71 SER A N 1
ATOM 565 C CA . SER A 1 71 ? -10.102 13.273 -48.25 1 26.98 71 SER A CA 1
ATOM 566 C C . SER A 1 71 ? -10.359 12.023 -49.094 1 26.98 71 SER A C 1
ATOM 568 O O . SER A 1 71 ? -11.258 12 -49.938 1 26.98 71 SER A O 1
ATOM 570 N N . MET A 1 72 ? -9.258 11.312 -49.531 1 26.55 72 MET A N 1
ATOM 571 C CA . MET A 1 72 ? -9.641 10.422 -50.625 1 26.55 72 MET A CA 1
ATOM 572 C C . MET A 1 72 ? -10.406 9.211 -50.094 1 26.55 72 MET A C 1
ATOM 574 O O . MET A 1 72 ? -10.305 8.867 -48.938 1 26.55 72 MET A O 1
ATOM 578 N N . ALA A 1 73 ? -11.086 8.305 -51.031 1 25.81 73 ALA A N 1
ATOM 579 C CA . ALA A 1 73 ? -12.219 7.383 -51.031 1 25.81 73 ALA A CA 1
ATOM 580 C C . ALA A 1 73 ? -12.055 6.297 -49.969 1 25.81 73 ALA A C 1
ATOM 582 O O . ALA A 1 73 ? -12.969 6.031 -49.188 1 25.81 73 ALA A O 1
ATOM 583 N N . PRO A 1 74 ? -11.258 5.129 -50.281 1 27.36 74 PRO A N 1
ATOM 584 C CA . PRO A 1 74 ? -11.781 3.797 -49.938 1 27.36 74 PRO A CA 1
ATOM 585 C C . PRO A 1 74 ? -11.648 3.455 -48.469 1 27.36 74 PRO A C 1
ATOM 587 O O . PRO A 1 74 ? -10.828 4.047 -47.75 1 27.36 74 PRO A O 1
ATOM 590 N N . ILE A 1 75 ? -12.68 2.672 -47.781 1 31.12 75 ILE A N 1
ATOM 591 C CA . ILE A 1 75 ? -13.211 2.109 -46.562 1 31.12 75 ILE A CA 1
ATOM 592 C C . ILE A 1 75 ? -12.094 1.386 -45.812 1 31.12 75 ILE A C 1
ATOM 594 O O . ILE A 1 75 ? -12.102 1.333 -44.562 1 31.12 75 ILE A O 1
ATOM 598 N N . ASN A 1 76 ? -11.148 0.777 -46.562 1 29.64 76 ASN A N 1
ATOM 599 C CA . ASN A 1 76 ? -10.484 -0.391 -46 1 29.64 76 ASN A CA 1
ATOM 600 C C . ASN A 1 76 ? -9.383 0.01 -45.031 1 29.64 76 ASN A C 1
ATOM 602 O O . ASN A 1 76 ? -8.664 -0.847 -44.5 1 29.64 76 ASN A O 1
ATOM 606 N N . LEU A 1 77 ? -8.977 1.287 -45.094 1 31.22 77 LEU A N 1
ATOM 607 C CA . LEU A 1 77 ? -7.715 1.558 -44.438 1 31.22 77 LEU A CA 1
ATOM 608 C C . LEU A 1 77 ? -7.926 1.726 -42.938 1 31.22 77 LEU A C 1
ATOM 610 O O . LEU A 1 77 ? -6.957 1.795 -42.156 1 31.22 77 LEU A O 1
ATOM 614 N N . CYS A 1 78 ? -9.141 2.027 -42.531 1 32.19 78 CYS A N 1
ATOM 615 C CA . CYS A 1 78 ? -9.336 2.385 -41.125 1 32.19 78 CYS A CA 1
ATOM 616 C C . CYS A 1 78 ? -9.258 1.152 -40.219 1 32.19 78 CYS A C 1
ATOM 618 O O . CYS A 1 78 ? -9.305 1.264 -39 1 32.19 78 CYS A O 1
ATOM 620 N N . GLN A 1 79 ? -9.617 -0.007 -40.875 1 34.78 79 GLN A N 1
ATOM 621 C CA . GLN A 1 79 ? -9.609 -1.203 -40.031 1 34.78 79 GLN A CA 1
ATOM 622 C C . GLN A 1 79 ? -8.195 -1.548 -39.594 1 34.78 79 GLN A C 1
ATOM 624 O O . GLN A 1 79 ? -8.016 -2.369 -38.688 1 34.78 79 GLN A O 1
ATOM 629 N N . PHE A 1 80 ? -7.219 -1.005 -40.344 1 36.06 80 PHE A N 1
ATOM 630 C CA . PHE A 1 80 ? -5.836 -1.397 -40.094 1 36.06 80 PHE A CA 1
ATOM 631 C C . PHE A 1 80 ? -5.211 -0.517 -39 1 36.06 80 PHE A C 1
ATOM 633 O O . PHE A 1 80 ? -4.062 -0.737 -38.625 1 36.06 80 PHE A O 1
ATOM 640 N N . PHE A 1 81 ? -6.105 0.434 -38.469 1 39.91 81 PHE A N 1
ATOM 641 C CA . PHE A 1 81 ? -5.461 1.388 -37.562 1 39.91 81 PHE A CA 1
ATOM 642 C C . PHE A 1 81 ? -5.156 0.748 -36.219 1 39.91 81 PHE A C 1
ATOM 644 O O . PHE A 1 81 ? -4.078 0.951 -35.656 1 39.91 81 PHE A O 1
ATOM 651 N N . PRO A 1 82 ? -6.152 0.025 -35.719 1 42.41 82 PRO A N 1
ATOM 652 C CA . PRO A 1 82 ? -5.754 -0.546 -34.438 1 42.41 82 PRO A CA 1
ATOM 653 C C . PRO A 1 82 ? -4.586 -1.521 -34.562 1 42.41 82 PRO A C 1
ATOM 655 O O . PRO A 1 82 ? -3.748 -1.602 -33.656 1 42.41 82 PRO A O 1
ATOM 658 N N . MET A 1 83 ? -4.477 -2.201 -35.719 1 42.97 83 MET A N 1
ATOM 659 C CA . MET A 1 83 ? -3.338 -3.086 -35.938 1 42.97 83 MET A CA 1
ATOM 660 C C . MET A 1 83 ? -2.045 -2.289 -36.062 1 42.97 83 MET A C 1
ATOM 662 O O . MET A 1 83 ? -0.991 -2.736 -35.594 1 42.97 83 MET A O 1
ATOM 666 N N . VAL A 1 84 ? -2.168 -1.139 -36.656 1 47.59 84 VAL A N 1
ATOM 667 C CA . VAL A 1 84 ? -0.958 -0.348 -36.844 1 47.59 84 VAL A CA 1
ATOM 668 C C . VAL A 1 84 ? -0.502 0.249 -35.531 1 47.59 84 VAL A C 1
ATOM 670 O O . VAL A 1 84 ? 0.69 0.248 -35.219 1 47.59 84 VAL A O 1
ATOM 673 N N . ILE A 1 85 ? -1.414 0.685 -34.688 1 46.41 85 ILE A N 1
ATOM 674 C CA . ILE A 1 85 ? -1.043 1.241 -33.406 1 46.41 85 ILE A CA 1
ATOM 675 C C . ILE A 1 85 ? -0.525 0.13 -32.5 1 46.41 85 ILE A C 1
ATOM 677 O O . ILE A 1 85 ? 0.465 0.312 -31.781 1 46.41 85 ILE A O 1
ATOM 681 N N . GLY A 1 86 ? -1.125 -0.991 -32.562 1 44.94 86 GLY A N 1
ATOM 682 C CA . GLY A 1 86 ? -0.572 -2.145 -31.875 1 44.94 86 GLY A CA 1
ATOM 683 C C . GLY A 1 86 ? 0.813 -2.525 -32.375 1 44.94 86 GLY A C 1
ATOM 684 O O . GLY A 1 86 ? 1.69 -2.852 -31.562 1 44.94 86 GLY A O 1
ATOM 685 N N . LEU A 1 87 ? 0.933 -2.414 -33.688 1 47.59 87 LEU A N 1
ATOM 686 C CA . LEU A 1 87 ? 2.238 -2.688 -34.281 1 47.59 87 LEU A CA 1
ATOM 687 C C . LEU A 1 87 ? 3.25 -1.618 -33.875 1 47.59 87 LEU A C 1
ATOM 689 O O . LEU A 1 87 ? 4.406 -1.931 -33.562 1 47.59 87 LEU A O 1
ATOM 693 N N . LEU A 1 88 ? 2.852 -0.414 -33.875 1 49.78 88 LEU A N 1
ATOM 694 C CA . LEU A 1 88 ? 3.766 0.648 -33.5 1 49.78 88 LEU A CA 1
ATOM 695 C C . LEU A 1 88 ? 4.086 0.552 -32 1 49.78 88 LEU A C 1
ATOM 697 O O . LEU A 1 88 ? 5.227 0.784 -31.594 1 49.78 88 LEU A O 1
ATOM 701 N N . PHE A 1 89 ? 3.102 0.21 -31.297 1 45.12 89 PHE A N 1
ATOM 702 C CA . PHE A 1 89 ? 3.338 -0.023 -29.875 1 45.12 89 PHE A CA 1
ATOM 703 C C . PHE A 1 89 ? 4.254 -1.223 -29.672 1 45.12 89 PHE A C 1
ATOM 705 O O . PHE A 1 89 ? 5.133 -1.197 -28.812 1 45.12 89 PHE A O 1
ATOM 712 N N . HIS A 1 90 ? 4.074 -2.205 -30.422 1 47.28 90 HIS A N 1
ATOM 713 C CA . HIS A 1 90 ? 4.996 -3.336 -30.406 1 47.28 90 HIS A CA 1
ATOM 714 C C . HIS A 1 90 ? 6.395 -2.91 -30.844 1 47.28 90 HIS A C 1
ATOM 716 O O . HIS A 1 90 ? 7.391 -3.375 -30.281 1 47.28 90 HIS A O 1
ATOM 722 N N . LEU A 1 91 ? 6.43 -2.227 -31.891 1 45.06 91 LEU A N 1
ATOM 723 C CA . LEU A 1 91 ? 7.727 -1.751 -32.375 1 45.06 91 LEU A CA 1
ATOM 724 C C . LEU A 1 91 ? 8.391 -0.86 -31.328 1 45.06 91 LEU A C 1
ATOM 726 O O . LEU A 1 91 ? 9.602 -0.937 -31.125 1 45.06 91 LEU A O 1
ATOM 730 N N . PHE A 1 92 ? 7.625 -0.072 -30.75 1 43.59 92 PHE A N 1
ATOM 731 C CA . PHE A 1 92 ? 8.164 0.815 -29.719 1 43.59 92 PHE A CA 1
ATOM 732 C C . PHE A 1 92 ? 8.602 0.025 -28.5 1 43.59 92 PHE A C 1
ATOM 734 O O . PHE A 1 92 ? 9.648 0.303 -27.906 1 43.59 92 PHE A O 1
ATOM 741 N N . ILE A 1 93 ? 7.887 -0.884 -28.109 1 44.69 93 ILE A N 1
ATOM 742 C CA . ILE A 1 93 ? 8.305 -1.717 -26.984 1 44.69 93 ILE A CA 1
ATOM 743 C C . ILE A 1 93 ? 9.555 -2.502 -27.359 1 44.69 93 ILE A C 1
ATOM 745 O O . ILE A 1 93 ? 10.469 -2.65 -26.547 1 44.69 93 ILE A O 1
ATOM 749 N N . THR A 1 94 ? 9.594 -3.035 -28.578 1 43.31 94 THR A N 1
ATOM 750 C CA . THR A 1 94 ? 10.766 -3.77 -29.031 1 43.31 94 THR A CA 1
ATOM 751 C C . THR A 1 94 ? 11.969 -2.838 -29.156 1 43.31 94 THR A C 1
ATOM 753 O O . THR A 1 94 ? 13.102 -3.246 -28.906 1 43.31 94 THR A O 1
ATOM 756 N N . LEU A 1 95 ? 11.742 -1.729 -29.719 1 42.31 95 LEU A N 1
ATOM 757 C CA . LEU A 1 95 ? 12.875 -0.841 -29.969 1 42.31 95 LEU A CA 1
ATOM 758 C C . LEU A 1 95 ? 13.422 -0.278 -28.656 1 42.31 95 LEU A C 1
ATOM 760 O O . LEU A 1 95 ? 14.617 0.004 -28.547 1 42.31 95 LEU A O 1
ATOM 764 N N . TYR A 1 96 ? 12.625 -0.042 -27.703 1 41 96 TYR A N 1
ATOM 765 C CA . TYR A 1 96 ? 13.156 0.556 -26.484 1 41 96 TYR A CA 1
ATOM 766 C C . TYR A 1 96 ? 13.328 -0.493 -25.391 1 41 96 TYR A C 1
ATOM 768 O O . TYR A 1 96 ? 13.195 -0.187 -24.203 1 41 96 TYR A O 1
ATOM 776 N N . ALA A 1 97 ? 13.289 -1.647 -25.719 1 46.28 97 ALA A N 1
ATOM 777 C CA . ALA A 1 97 ? 13.766 -2.605 -24.719 1 46.28 97 ALA A CA 1
ATOM 778 C C . ALA A 1 97 ? 15.062 -2.125 -24.078 1 46.28 97 ALA A C 1
ATOM 780 O O . ALA A 1 97 ? 16.141 -2.242 -24.672 1 46.28 97 ALA A O 1
ATOM 781 N N . ALA A 1 98 ? 15 -1.107 -23.266 1 46.78 98 ALA A N 1
ATOM 782 C CA . ALA A 1 98 ? 16.125 -0.623 -22.453 1 46.78 98 ALA A CA 1
ATOM 783 C C . ALA A 1 98 ? 16.875 -1.781 -21.797 1 46.78 98 ALA A C 1
ATOM 785 O O . ALA A 1 98 ? 16.25 -2.723 -21.297 1 46.78 98 ALA A O 1
ATOM 786 N N . THR A 1 99 ? 18.031 -1.973 -22.172 1 54.31 99 THR A N 1
ATOM 787 C CA . THR A 1 99 ? 18.953 -2.883 -21.5 1 54.31 99 THR A CA 1
ATOM 788 C C . THR A 1 99 ? 18.781 -2.787 -19.984 1 54.31 99 THR A C 1
ATOM 790 O O . THR A 1 99 ? 18.969 -1.72 -19.391 1 54.31 99 THR A O 1
ATOM 793 N N . SER A 1 100 ? 17.906 -3.613 -19.438 1 67.38 100 SER A N 1
ATOM 794 C CA . SER A 1 100 ? 17.766 -3.713 -17.984 1 67.38 100 SER A CA 1
ATOM 795 C C . SER A 1 100 ? 19.109 -4.027 -17.328 1 67.38 100 SER A C 1
ATOM 797 O O . SER A 1 100 ? 19.906 -4.812 -17.859 1 67.38 100 SER A O 1
ATOM 799 N N . ASN A 1 101 ? 19.516 -3.15 -16.375 1 79 101 ASN A N 1
ATOM 800 C CA . ASN A 1 101 ? 20.828 -3.242 -15.719 1 79 101 ASN A CA 1
ATOM 801 C C . ASN A 1 101 ? 20.766 -4.133 -14.484 1 79 101 ASN A C 1
ATOM 803 O O . ASN A 1 101 ? 19.703 -4.371 -13.93 1 79 101 ASN A O 1
ATOM 807 N N . LEU A 1 102 ? 21.859 -4.75 -14.289 1 84.44 102 LEU A N 1
ATOM 808 C CA . LEU A 1 102 ? 22.078 -5.496 -13.055 1 84.44 102 LEU A CA 1
ATOM 809 C C . LEU A 1 102 ? 21.969 -4.578 -11.836 1 84.44 102 LEU A C 1
ATOM 811 O O . LEU A 1 102 ? 22.5 -3.467 -11.844 1 84.44 102 LEU A O 1
ATOM 815 N N . GLY A 1 103 ? 21.172 -5.016 -10.836 1 88.06 103 GLY A N 1
ATOM 816 C CA . GLY A 1 103 ? 21.109 -4.258 -9.602 1 88.06 103 GLY A CA 1
ATOM 817 C C . GLY A 1 103 ? 20.016 -3.205 -9.609 1 88.06 103 GLY A C 1
ATOM 818 O O . GLY A 1 103 ? 19.047 -3.314 -10.359 1 88.06 103 GLY A O 1
ATOM 819 N N . PRO A 1 104 ? 20.109 -2.26 -8.672 1 90.25 104 PRO A N 1
ATOM 820 C CA . PRO A 1 104 ? 19.062 -1.233 -8.562 1 90.25 104 PRO A CA 1
ATOM 821 C C . PRO A 1 104 ? 19.062 -0.28 -9.758 1 90.25 104 PRO A C 1
ATOM 823 O O . PRO A 1 104 ? 20.094 -0.032 -10.367 1 90.25 104 PRO A O 1
ATOM 826 N N . GLU A 1 105 ? 17.875 0.176 -10.062 1 92.25 105 GLU A N 1
ATOM 827 C CA . GLU A 1 105 ? 17.703 1.147 -11.141 1 92.25 105 GLU A CA 1
ATOM 828 C C . GLU A 1 105 ? 18.5 2.422 -10.852 1 92.25 105 GLU A C 1
ATOM 830 O O . GLU A 1 105 ? 19.109 2.99 -11.758 1 92.25 105 GLU A O 1
ATOM 835 N N . ARG A 1 106 ? 18.422 2.83 -9.609 1 92.31 106 ARG A N 1
ATOM 836 C CA . ARG A 1 106 ? 19.156 4.008 -9.156 1 92.31 106 ARG A CA 1
ATOM 837 C C . ARG A 1 106 ? 19.891 3.725 -7.852 1 92.31 106 ARG A C 1
ATOM 839 O O . ARG A 1 106 ? 19.266 3.492 -6.816 1 92.31 106 ARG A O 1
ATOM 846 N N . PRO A 1 107 ? 21.219 3.742 -7.93 1 91.75 107 PRO A N 1
ATOM 847 C CA . PRO A 1 107 ? 21.969 3.576 -6.676 1 91.75 107 PRO A CA 1
ATOM 848 C C . PRO A 1 107 ? 21.719 4.711 -5.688 1 91.75 107 PRO A C 1
ATOM 850 O O . PRO A 1 107 ? 21.672 5.879 -6.078 1 91.75 107 PRO A O 1
ATOM 853 N N . ALA A 1 108 ? 21.609 4.398 -4.469 1 93.62 108 ALA A N 1
ATOM 854 C CA . ALA A 1 108 ? 21.328 5.367 -3.41 1 93.62 108 ALA A CA 1
ATOM 855 C C . ALA A 1 108 ? 22.594 6.133 -3.029 1 93.62 108 ALA A C 1
ATOM 857 O O . ALA A 1 108 ? 23.703 5.598 -3.109 1 93.62 108 ALA A O 1
ATOM 858 N N . THR A 1 109 ? 22.422 7.363 -2.615 1 94.38 109 THR A N 1
ATOM 859 C CA . THR A 1 109 ? 23.5 8.086 -1.951 1 94.38 109 THR A CA 1
ATOM 860 C C . THR A 1 109 ? 23.781 7.496 -0.569 1 94.38 109 THR A C 1
ATOM 862 O O . THR A 1 109 ? 23.078 6.578 -0.131 1 94.38 109 THR A O 1
ATOM 865 N N . GLN A 1 110 ? 24.797 7.949 0.062 1 92 110 GLN A N 1
ATOM 866 C CA . GLN A 1 110 ? 25.109 7.59 1.44 1 92 110 GLN A CA 1
ATOM 867 C C . GLN A 1 110 ? 25.359 8.836 2.291 1 92 110 GLN A C 1
ATOM 869 O O . GLN A 1 110 ? 26.25 9.633 1.99 1 92 110 GLN A O 1
ATOM 874 N N . GLY A 1 111 ? 24.578 8.984 3.215 1 94 111 GLY A N 1
ATOM 875 C CA . GLY A 1 111 ? 24.734 10.094 4.145 1 94 111 GLY A CA 1
ATOM 876 C C . GLY A 1 111 ? 24.203 11.406 3.617 1 94 111 GLY A C 1
ATOM 877 O O . GLY A 1 111 ? 24.641 12.477 4.031 1 94 111 GLY A O 1
ATOM 878 N N . SER A 1 112 ? 23.359 11.352 2.668 1 96.44 112 SER A N 1
ATOM 879 C CA . SER A 1 112 ? 22.75 12.57 2.164 1 96.44 112 SER A CA 1
ATOM 880 C C . SER A 1 112 ? 21.531 12.961 2.998 1 96.44 112 SER A C 1
ATOM 882 O O . SER A 1 112 ? 20.875 12.102 3.586 1 96.44 112 SER A O 1
ATOM 884 N N . ILE A 1 113 ? 21.266 14.234 2.975 1 97.94 113 ILE A N 1
ATOM 885 C CA . ILE A 1 113 ? 20.188 14.773 3.801 1 97.94 113 ILE A CA 1
ATOM 886 C C . ILE A 1 113 ? 18.953 15.023 2.939 1 97.94 113 ILE A C 1
ATOM 888 O O . ILE A 1 113 ? 19.062 15.516 1.813 1 97.94 113 ILE A O 1
ATOM 892 N N . TRP A 1 114 ? 17.781 14.617 3.391 1 98.5 114 TRP A N 1
ATOM 893 C CA . TRP A 1 114 ? 16.484 14.992 2.844 1 98.5 114 TRP A CA 1
ATOM 894 C C . TRP A 1 114 ? 15.672 15.758 3.877 1 98.5 114 TRP A C 1
ATOM 896 O O . TRP A 1 114 ? 15.484 15.289 5.004 1 98.5 114 TRP A O 1
ATOM 906 N N . PRO A 1 115 ? 15.07 16.891 3.564 1 98.38 115 PRO A N 1
ATOM 907 C CA . PRO A 1 115 ? 15.25 17.656 2.334 1 98.38 115 PRO A CA 1
ATOM 908 C C . PRO A 1 115 ? 16.641 18.266 2.209 1 98.38 115 PRO A C 1
ATOM 910 O O . PRO A 1 115 ? 17.359 18.406 3.211 1 98.38 115 PRO A O 1
ATOM 913 N N . LYS A 1 116 ? 16.984 18.625 1.027 1 98.19 116 LYS A N 1
ATOM 914 C CA . LYS A 1 116 ? 18.281 19.25 0.76 1 98.19 116 LYS A CA 1
ATOM 915 C C . LYS A 1 116 ? 18.438 20.562 1.521 1 98.19 116 LYS A C 1
ATOM 917 O O . LYS A 1 116 ? 17.578 21.438 1.422 1 98.19 116 LYS A O 1
ATOM 922 N N . PRO A 1 117 ? 19.547 20.75 2.248 1 97.94 117 PRO A N 1
ATOM 923 C CA . PRO A 1 117 ? 19.75 21.984 3.012 1 97.94 117 PRO A CA 1
ATOM 924 C C . PRO A 1 117 ? 19.953 23.203 2.117 1 97.94 117 PRO A C 1
ATOM 926 O O . PRO A 1 117 ? 20.375 23.062 0.969 1 97.94 117 PRO A O 1
ATOM 929 N N . ARG A 1 118 ? 19.703 24.312 2.701 1 97.19 118 ARG A N 1
ATOM 930 C CA . ARG A 1 118 ? 19.891 25.578 2.008 1 97.19 118 ARG A CA 1
ATOM 931 C C . ARG A 1 118 ? 21.344 25.781 1.631 1 97.19 118 ARG A C 1
ATOM 933 O O . ARG A 1 118 ? 21.656 26.203 0.51 1 97.19 118 ARG A O 1
ATOM 940 N N . PHE A 1 119 ? 22.188 25.594 2.594 1 97 119 PHE A N 1
ATOM 941 C CA . PHE A 1 119 ? 23.625 25.672 2.387 1 97 119 PHE A CA 1
ATOM 942 C C . PHE A 1 119 ? 24.328 24.484 3.043 1 97 119 PHE A C 1
ATOM 944 O O . PHE A 1 119 ? 24.125 24.219 4.227 1 97 119 PHE A O 1
ATOM 951 N N . GLU A 1 120 ? 25.094 23.734 2.254 1 96.25 120 GLU A N 1
ATOM 952 C CA . GLU A 1 120 ? 25.859 22.578 2.717 1 96.25 120 GLU A CA 1
ATOM 953 C C . GLU A 1 120 ? 27.234 22.531 2.08 1 96.25 120 GLU A C 1
ATOM 955 O O . GLU A 1 120 ? 27.359 22.547 0.853 1 96.25 120 GLU A O 1
ATOM 960 N N . LYS A 1 121 ? 28.281 22.516 2.881 1 94.62 121 LYS A N 1
ATOM 961 C CA . LYS A 1 121 ? 29.656 22.312 2.43 1 94.62 121 LYS A CA 1
ATOM 962 C C . LYS A 1 121 ? 30.281 21.062 3.066 1 94.62 121 LYS A C 1
ATOM 964 O O . LYS A 1 121 ? 30.391 20.984 4.293 1 94.62 121 LYS A O 1
ATOM 969 N N . ARG A 1 122 ? 30.625 20.109 2.258 1 92.12 122 ARG A N 1
ATOM 970 C CA . ARG A 1 122 ? 31.25 18.875 2.725 1 92.12 122 ARG A CA 1
ATOM 971 C C . ARG A 1 122 ? 32.75 18.969 2.65 1 92.12 122 ARG A C 1
ATOM 973 O O . ARG A 1 122 ? 33.312 19.531 1.7 1 92.12 122 ARG A O 1
ATOM 980 N N . PHE A 1 123 ? 33.344 18.422 3.639 1 86.38 123 PHE A N 1
ATOM 981 C CA . PHE A 1 123 ? 34.781 18.406 3.674 1 86.38 123 PHE A CA 1
ATOM 982 C C . PHE A 1 123 ? 35.344 17 3.396 1 86.38 123 PHE A C 1
ATOM 984 O O . PHE A 1 123 ? 34.594 16.016 3.447 1 86.38 123 PHE A O 1
ATOM 991 N N . GLN A 1 124 ? 36.594 16.906 3.041 1 83.19 124 GLN A N 1
ATOM 992 C CA . GLN A 1 124 ? 37.219 15.625 2.689 1 83.19 124 GLN A CA 1
ATOM 993 C C . GLN A 1 124 ? 37.875 14.992 3.898 1 83.19 124 GLN A C 1
ATOM 995 O O . GLN A 1 124 ? 39.062 14.594 3.82 1 83.19 124 GLN A O 1
ATOM 1000 N N . PHE A 1 125 ? 37.312 15.023 5.02 1 83.19 125 PHE A N 1
ATOM 1001 C CA . PHE A 1 125 ? 37.719 14.266 6.191 1 83.19 125 PHE A CA 1
ATOM 1002 C C . PHE A 1 125 ? 36.531 13.586 6.855 1 83.19 125 PHE A C 1
ATOM 1004 O O . PHE A 1 125 ? 35.375 14.031 6.691 1 83.19 125 PHE A O 1
ATOM 1011 N N . TYR A 1 126 ? 36.812 12.602 7.578 1 86.56 126 TYR A N 1
ATOM 1012 C CA . TYR A 1 126 ? 35.75 11.742 8.109 1 86.56 126 TYR A CA 1
ATOM 1013 C C . TYR A 1 126 ? 35.969 11.453 9.586 1 86.56 126 TYR A C 1
ATOM 1015 O O . TYR A 1 126 ? 37.125 11.523 10.078 1 86.56 126 TYR A O 1
ATOM 1023 N N . PHE A 1 127 ? 34.938 11.219 10.203 1 86.94 127 PHE A N 1
ATOM 1024 C CA . PHE A 1 127 ? 34.938 10.828 11.609 1 86.94 127 PHE A CA 1
ATOM 1025 C C . PHE A 1 127 ? 34.312 9.453 11.789 1 86.94 127 PHE A C 1
ATOM 1027 O O . PHE A 1 127 ? 33.406 9.078 11.039 1 86.94 127 PHE A O 1
ATOM 1034 N N . THR A 1 128 ? 34.781 8.789 12.797 1 87.62 128 THR A N 1
ATOM 1035 C CA . THR A 1 128 ? 34.094 7.586 13.258 1 87.62 128 THR A CA 1
ATOM 1036 C C . THR A 1 128 ? 33.312 7.871 14.523 1 87.62 128 THR A C 1
ATOM 1038 O O . THR A 1 128 ? 33.75 8.625 15.391 1 87.62 128 THR A O 1
ATOM 1041 N N . ILE A 1 129 ? 32.156 7.332 14.523 1 88.69 129 ILE A N 1
ATOM 1042 C CA . ILE A 1 129 ? 31.297 7.5 15.695 1 88.69 129 ILE A CA 1
ATOM 1043 C C . ILE A 1 129 ? 30.906 6.129 16.25 1 88.69 129 ILE A C 1
ATOM 1045 O O . ILE A 1 129 ? 30.219 5.359 15.578 1 88.69 129 ILE A O 1
ATOM 1049 N N . ASP A 1 130 ? 31.328 5.883 17.453 1 86.75 130 ASP A N 1
ATOM 1050 C CA . ASP A 1 130 ? 30.859 4.711 18.188 1 86.75 130 ASP A CA 1
ATOM 1051 C C . ASP A 1 130 ? 29.594 5.031 18.984 1 86.75 130 ASP A C 1
ATOM 1053 O O . ASP A 1 130 ? 29.625 5.855 19.906 1 86.75 130 ASP A O 1
ATOM 1057 N N . THR A 1 131 ? 28.578 4.402 18.688 1 83.31 131 THR A N 1
ATOM 1058 C CA . THR A 1 131 ? 27.266 4.719 19.25 1 83.31 131 THR A CA 1
ATOM 1059 C C . THR A 1 131 ? 27.281 4.582 20.766 1 83.31 131 THR A C 1
ATOM 1061 O O . THR A 1 131 ? 26.5 5.246 21.469 1 83.31 131 THR A O 1
ATOM 1064 N N . ASN A 1 132 ? 28.125 3.783 21.281 1 82.88 132 ASN A N 1
ATOM 1065 C CA . ASN A 1 132 ? 28.203 3.582 22.719 1 82.88 132 ASN A CA 1
ATOM 1066 C C . ASN A 1 132 ? 29.031 4.668 23.391 1 82.88 132 ASN A C 1
ATOM 1068 O O . ASN A 1 132 ? 28.953 4.852 24.609 1 82.88 132 ASN A O 1
ATOM 1072 N N . GLN A 1 133 ? 29.781 5.387 22.594 1 84.19 133 GLN A N 1
ATOM 1073 C CA . GLN A 1 133 ? 30.703 6.352 23.172 1 84.19 133 GLN A CA 1
ATOM 1074 C C . GLN A 1 133 ? 30.25 7.781 22.906 1 84.19 133 GLN A C 1
ATOM 1076 O O . GLN A 1 133 ? 30.703 8.719 23.578 1 84.19 133 GLN A O 1
ATOM 1081 N N . LEU A 1 134 ? 29.375 7.91 21.984 1 84.62 134 LEU A N 1
ATOM 1082 C CA . LEU A 1 134 ? 28.953 9.266 21.625 1 84.62 134 LEU A CA 1
ATOM 1083 C C . LEU A 1 134 ? 28.141 9.883 22.75 1 84.62 134 LEU A C 1
ATOM 1085 O O . LEU A 1 134 ? 27.172 9.281 23.219 1 84.62 134 LEU A O 1
ATOM 1089 N N . GLN A 1 135 ? 28.594 11.078 23.141 1 86.81 135 GLN A N 1
ATOM 1090 C CA . GLN A 1 135 ? 27.859 11.844 24.141 1 86.81 135 GLN A CA 1
ATOM 1091 C C . GLN A 1 135 ? 27.375 13.172 23.578 1 86.81 135 GLN A C 1
ATOM 1093 O O . GLN A 1 135 ? 28.141 13.898 22.938 1 86.81 135 GLN A O 1
ATOM 1098 N N . PHE A 1 136 ? 26.109 13.422 23.781 1 88.62 136 PHE A N 1
ATOM 1099 C CA . PHE A 1 136 ? 25.578 14.742 23.453 1 88.62 136 PHE A CA 1
ATOM 1100 C C . PHE A 1 136 ? 25.719 15.695 24.641 1 88.62 136 PHE A C 1
ATOM 1102 O O . PHE A 1 136 ? 25.219 15.406 25.734 1 88.62 136 PHE A O 1
ATOM 1109 N N . GLN A 1 137 ? 26.438 16.75 24.438 1 89.38 137 GLN A N 1
ATOM 1110 C CA . GLN A 1 137 ? 26.609 17.766 25.484 1 89.38 137 GLN A CA 1
ATOM 1111 C C . GLN A 1 137 ? 25.734 18.984 25.188 1 89.38 137 GLN A C 1
ATOM 1113 O O . GLN A 1 137 ? 25.938 19.672 24.188 1 89.38 137 GLN A O 1
ATOM 1118 N N . ILE A 1 138 ? 24.875 19.297 26.062 1 92 138 ILE A N 1
ATOM 1119 C CA . ILE A 1 138 ? 24.047 20.484 25.906 1 92 138 ILE A CA 1
ATOM 1120 C C . ILE A 1 138 ? 24.75 21.703 26.5 1 92 138 ILE A C 1
ATOM 1122 O O . ILE A 1 138 ? 25.094 21.703 27.688 1 92 138 ILE A O 1
ATOM 1126 N N . VAL A 1 139 ? 25.125 22.719 25.891 1 90.44 139 VAL A N 1
ATOM 1127 C CA . VAL A 1 139 ? 25.875 23.875 26.359 1 90.44 139 VAL A CA 1
ATOM 1128 C C . VAL A 1 139 ? 24.953 25.078 26.5 1 90.44 139 VAL A C 1
ATOM 1130 O O . VAL A 1 139 ? 25.234 26 27.266 1 90.44 139 VAL A O 1
ATOM 1133 N N . GLY A 1 140 ? 23.781 25.141 25.922 1 92.06 140 GLY A N 1
ATOM 1134 C CA . GLY A 1 140 ? 22.812 26.203 26.016 1 92.06 140 GLY A CA 1
ATOM 1135 C C . GLY A 1 140 ? 21.594 25.828 26.828 1 92.06 140 GLY A C 1
ATOM 1136 O O . GLY A 1 140 ? 21.703 25.188 27.875 1 92.06 140 GLY A O 1
ATOM 1137 N N . GLU A 1 141 ? 20.531 26.406 26.453 1 95.69 141 GLU A N 1
ATOM 1138 C CA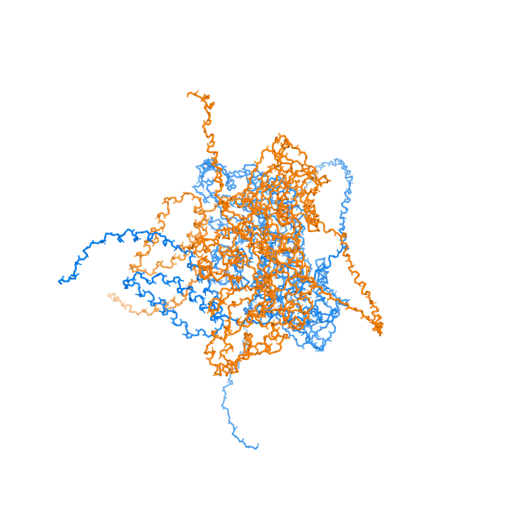 . GLU A 1 141 ? 19.266 26.094 27.109 1 95.69 141 GLU A CA 1
ATOM 1139 C C . GLU A 1 141 ? 18.891 24.625 26.922 1 95.69 141 GLU A C 1
ATOM 1141 O O . GLU A 1 141 ? 19.406 23.969 26.016 1 95.69 141 GLU A O 1
ATOM 1146 N N . THR A 1 142 ? 18.031 24.094 27.844 1 94.25 142 THR A N 1
ATOM 1147 C CA . THR A 1 142 ? 17.547 22.734 27.719 1 94.25 142 THR A CA 1
ATOM 1148 C C . THR A 1 142 ? 16.078 22.641 28.125 1 94.25 142 THR A C 1
ATOM 1150 O O . THR A 1 142 ? 15.508 23.609 28.641 1 94.25 142 THR A O 1
ATOM 1153 N N . CYS A 1 143 ? 15.445 21.734 27.766 1 97 143 CYS A N 1
ATOM 1154 C CA . CYS A 1 143 ? 14.07 21.453 28.141 1 97 143 CYS A CA 1
ATOM 1155 C C . CYS A 1 143 ? 13.734 19.984 27.875 1 97 143 CYS A C 1
ATOM 1157 O O . CYS A 1 143 ? 14.562 19.234 27.344 1 97 143 CYS A O 1
ATOM 1159 N N . SER A 1 144 ? 12.57 19.531 28.219 1 96.75 144 SER A N 1
ATOM 1160 C CA . SER A 1 144 ? 12.156 18.141 28.109 1 96.75 144 SER A CA 1
ATOM 1161 C C . SER A 1 144 ? 12.039 17.719 26.641 1 96.75 144 SER A C 1
ATOM 1163 O O . SER A 1 144 ? 12.258 16.562 26.297 1 96.75 144 SER A O 1
ATOM 1165 N N . ILE A 1 145 ? 11.695 18.625 25.734 1 97.94 145 ILE A N 1
ATOM 1166 C CA . ILE A 1 145 ? 11.578 18.312 24.312 1 97.94 145 ILE A CA 1
ATOM 1167 C C . ILE A 1 145 ? 12.93 17.859 23.766 1 97.94 145 ILE A C 1
ATOM 1169 O O . ILE A 1 145 ? 13.016 16.875 23.031 1 97.94 145 ILE A O 1
ATOM 1173 N N . ILE A 1 146 ? 14 18.516 24.125 1 97.25 146 ILE A N 1
ATOM 1174 C CA . ILE A 1 146 ? 15.344 18.172 23.672 1 97.25 146 ILE A CA 1
ATOM 1175 C C . ILE A 1 146 ? 15.758 16.828 24.25 1 97.25 146 ILE A C 1
ATOM 1177 O O . ILE A 1 146 ? 16.328 15.984 23.547 1 97.25 146 ILE A O 1
ATOM 1181 N N . ASP A 1 147 ? 15.422 16.641 25.562 1 96.44 147 ASP A N 1
ATOM 1182 C CA . ASP A 1 147 ? 15.766 15.375 26.203 1 96.44 147 ASP A CA 1
ATOM 1183 C C . ASP A 1 147 ? 15.125 14.203 25.469 1 96.44 147 ASP A C 1
ATOM 1185 O O . ASP A 1 147 ? 15.789 13.203 25.172 1 96.44 147 ASP A O 1
ATOM 1189 N N . ARG A 1 148 ? 13.891 14.344 25.172 1 97.5 148 ARG A N 1
ATOM 1190 C CA . ARG A 1 148 ? 13.164 13.281 24.5 1 97.5 148 ARG A CA 1
ATOM 1191 C C . ARG A 1 148 ? 13.688 13.094 23.078 1 97.5 148 ARG A C 1
ATOM 1193 O O . ARG A 1 148 ? 13.719 11.977 22.562 1 97.5 148 ARG A O 1
ATOM 1200 N N . ALA A 1 149 ? 14.078 14.164 22.422 1 97.88 149 ALA A N 1
ATOM 1201 C CA . ALA A 1 149 ? 14.641 14.078 21.078 1 97.88 149 ALA A CA 1
ATOM 1202 C C . ALA A 1 149 ? 15.961 13.32 21.078 1 97.88 149 ALA A C 1
ATOM 1204 O O . ALA A 1 149 ? 16.188 12.469 20.219 1 97.88 149 ALA A O 1
ATOM 1205 N N . LEU A 1 150 ? 16.797 13.633 22.047 1 95.56 150 LEU A N 1
ATOM 1206 C CA . LEU A 1 150 ? 18.094 12.969 22.125 1 95.56 150 LEU A CA 1
ATOM 1207 C C . LEU A 1 150 ? 17.938 11.477 22.391 1 95.56 150 LEU A C 1
ATOM 1209 O O . LEU A 1 150 ? 18.656 10.656 21.828 1 95.56 150 LEU A O 1
ATOM 1213 N N . GLU A 1 151 ? 16.969 11.148 23.203 1 94.62 151 GLU A N 1
ATOM 1214 C CA . GLU A 1 151 ? 16.672 9.734 23.438 1 94.62 151 GLU A CA 1
ATOM 1215 C C . GLU A 1 151 ? 16.188 9.055 22.172 1 94.62 151 GLU A C 1
ATOM 1217 O O . GLU A 1 151 ? 16.625 7.949 21.844 1 94.62 151 GLU A O 1
ATOM 1222 N N . ARG A 1 152 ? 15.266 9.656 21.5 1 95.69 152 ARG A N 1
ATOM 1223 C CA . ARG A 1 152 ? 14.719 9.109 20.266 1 95.69 152 ARG A CA 1
ATOM 1224 C C . ARG A 1 152 ? 15.82 8.883 19.234 1 95.69 152 ARG A C 1
ATOM 1226 O O . ARG A 1 152 ? 15.883 7.82 18.609 1 95.69 152 ARG A O 1
ATOM 1233 N N . TYR A 1 153 ? 16.703 9.828 19.047 1 93.81 153 TYR A N 1
ATOM 1234 C CA . TYR A 1 153 ? 17.734 9.727 18.016 1 93.81 153 TYR A CA 1
ATOM 1235 C C . TYR A 1 153 ? 18.812 8.742 18.422 1 93.81 153 TYR A C 1
ATOM 1237 O O . TYR A 1 153 ? 19.469 8.125 17.562 1 93.81 153 TYR A O 1
ATOM 1245 N N . ALA A 1 154 ? 19.047 8.594 19.734 1 90.12 154 ALA A N 1
ATOM 1246 C CA . ALA A 1 154 ? 19.969 7.555 20.203 1 90.12 154 ALA A CA 1
ATOM 1247 C C . ALA A 1 154 ? 19.438 6.164 19.844 1 90.12 154 ALA A C 1
ATOM 1249 O O . ALA A 1 154 ? 20.203 5.312 19.375 1 90.12 154 ALA A O 1
ATOM 1250 N N . VAL A 1 155 ? 18.156 5.977 19.984 1 89.69 155 VAL A N 1
ATOM 1251 C CA . VAL A 1 155 ? 17.531 4.703 19.656 1 89.69 155 VAL A CA 1
ATOM 1252 C C . VAL A 1 155 ? 17.609 4.465 18.141 1 89.69 155 VAL A C 1
ATOM 1254 O O . VAL A 1 155 ? 17.922 3.357 17.703 1 89.69 155 VAL A O 1
ATOM 1257 N N . LEU A 1 156 ? 17.391 5.461 17.375 1 91.69 156 LEU A N 1
ATOM 1258 C CA . LEU A 1 156 ? 17.453 5.359 15.922 1 91.69 156 LEU A CA 1
ATOM 1259 C C . LEU A 1 156 ? 18.859 5.016 15.461 1 91.69 156 LEU A C 1
ATOM 1261 O O . LEU A 1 156 ? 19.047 4.195 14.562 1 91.69 156 LEU A O 1
ATOM 1265 N N . ALA A 1 157 ? 19.812 5.625 16.094 1 89.31 157 ALA A N 1
ATOM 1266 C CA . ALA A 1 157 ? 21.203 5.371 15.75 1 89.31 157 ALA A CA 1
ATOM 1267 C C . ALA A 1 157 ? 21.594 3.924 16.047 1 89.31 157 ALA A C 1
ATOM 1269 O O . ALA A 1 157 ? 22.234 3.266 15.227 1 89.31 157 ALA A O 1
ATOM 1270 N N . LYS A 1 158 ? 21.188 3.441 17.156 1 84.81 158 LYS A N 1
ATOM 1271 C CA . LYS A 1 158 ? 21.5 2.074 17.547 1 84.81 158 LYS A CA 1
ATOM 1272 C C . LYS A 1 158 ? 20.859 1.062 16.594 1 84.81 158 LYS A C 1
ATOM 1274 O O . LYS A 1 158 ? 21.469 0.042 16.266 1 84.81 158 LYS A O 1
ATOM 1279 N N . SER A 1 159 ? 19.75 1.413 16.141 1 84.38 159 SER A N 1
ATOM 1280 C CA . SER A 1 159 ? 19.031 0.504 15.25 1 84.38 159 SER A CA 1
ATOM 1281 C C . SER A 1 159 ? 19.625 0.535 13.844 1 84.38 159 SER A C 1
ATOM 1283 O O . SER A 1 159 ? 19.609 -0.476 13.141 1 84.38 159 SER A O 1
ATOM 1285 N N . THR A 1 160 ? 20.188 1.589 13.469 1 86.88 160 THR A N 1
ATOM 1286 C CA . THR A 1 160 ? 20.672 1.786 12.109 1 86.88 160 THR A CA 1
ATOM 1287 C C . THR A 1 160 ? 22.078 1.223 11.953 1 86.88 160 THR A C 1
ATOM 1289 O O . THR A 1 160 ? 22.438 0.736 10.883 1 86.88 160 THR A O 1
ATOM 1292 N N . VAL A 1 161 ? 22.859 1.182 12.969 1 84 161 VAL A N 1
ATOM 1293 C CA . VAL A 1 161 ? 24.266 0.832 12.883 1 84 161 VAL A CA 1
ATOM 1294 C C . VAL A 1 161 ? 24.406 -0.644 12.516 1 84 161 VAL A C 1
ATOM 1296 O O . VAL A 1 161 ? 25.422 -1.048 11.938 1 84 161 VAL A O 1
ATOM 1299 N N . MET A 1 162 ? 23.422 -1.388 12.766 1 82.25 162 MET A N 1
ATOM 1300 C CA . MET A 1 162 ? 23.469 -2.832 12.547 1 82.25 162 MET A CA 1
ATOM 1301 C C . MET A 1 162 ? 23.422 -3.158 11.062 1 82.25 162 MET A C 1
ATOM 1303 O O . MET A 1 162 ? 23.734 -4.285 10.656 1 82.25 162 MET A O 1
ATOM 1307 N N . TYR A 1 163 ? 23.172 -2.17 10.25 1 83.62 163 TYR A N 1
ATOM 1308 C CA . TYR A 1 163 ? 23.016 -2.412 8.82 1 83.62 163 TYR A CA 1
ATOM 1309 C C . TYR A 1 163 ? 24.359 -2.299 8.102 1 83.62 163 TYR A C 1
ATOM 1311 O O . TYR A 1 163 ? 24.453 -2.605 6.91 1 83.62 163 TYR A O 1
ATOM 1319 N N . GLY A 1 164 ? 25.406 -1.979 8.789 1 81.56 164 GLY A N 1
ATOM 1320 C CA . GLY A 1 164 ? 26.703 -1.774 8.172 1 81.56 164 GLY A CA 1
ATOM 1321 C C . GLY A 1 164 ? 27.234 -3.01 7.469 1 81.56 164 GLY A C 1
ATOM 1322 O O . GLY A 1 164 ? 27.609 -2.949 6.297 1 81.56 164 GLY A O 1
ATOM 1323 N N . LYS A 1 165 ? 27.172 -4.07 8.117 1 77.62 165 LYS A N 1
ATOM 1324 C CA . LYS A 1 165 ? 27.656 -5.32 7.543 1 77.62 165 LYS A CA 1
ATOM 1325 C C . LYS A 1 165 ? 26.812 -5.742 6.352 1 77.62 165 LYS A C 1
ATOM 1327 O O . LYS A 1 165 ? 27.344 -6.195 5.336 1 77.62 165 LYS A O 1
ATOM 1332 N N . ILE A 1 166 ? 25.625 -5.445 6.527 1 80.88 166 ILE A N 1
ATOM 1333 C CA . ILE A 1 166 ? 24.672 -5.828 5.488 1 80.88 166 ILE A CA 1
ATOM 1334 C C . ILE A 1 166 ? 24.891 -4.973 4.242 1 80.88 166 ILE A C 1
ATOM 1336 O O . ILE A 1 166 ? 24.922 -5.492 3.125 1 80.88 166 ILE A O 1
ATOM 1340 N N . ASP A 1 167 ? 25.125 -3.771 4.398 1 80.94 167 ASP A N 1
ATOM 1341 C CA . ASP A 1 167 ? 25.234 -2.826 3.293 1 80.94 167 ASP A CA 1
ATOM 1342 C C . ASP A 1 167 ? 26.578 -2.977 2.574 1 80.94 167 ASP A C 1
ATOM 1344 O O . ASP A 1 167 ? 26.672 -2.691 1.379 1 80.94 167 ASP A O 1
ATOM 1348 N N . SER A 1 168 ? 27.562 -3.486 3.227 1 77.06 168 SER A N 1
ATOM 1349 C CA . SER A 1 168 ? 28.891 -3.594 2.637 1 77.06 168 SER A CA 1
ATOM 1350 C C . SER A 1 168 ? 28.922 -4.629 1.518 1 77.06 168 SER A C 1
ATOM 1352 O O . SER A 1 168 ? 29.766 -4.57 0.627 1 77.06 168 SER A O 1
ATOM 1354 N N . THR A 1 169 ? 28 -5.488 1.49 1 75 169 THR A N 1
ATOM 1355 C CA . THR A 1 169 ? 27.969 -6.551 0.489 1 75 169 THR A CA 1
ATOM 1356 C C . THR A 1 169 ? 26.75 -6.398 -0.425 1 75 169 THR A C 1
ATOM 1358 O O . THR A 1 169 ? 26.484 -7.27 -1.254 1 75 169 THR A O 1
ATOM 1361 N N . ARG A 1 170 ? 26.125 -5.328 -0.188 1 78.69 170 ARG A N 1
ATOM 1362 C CA . ARG A 1 170 ? 24.938 -5.09 -1.01 1 78.69 170 ARG A CA 1
ATOM 1363 C C . ARG A 1 170 ? 25.328 -4.469 -2.348 1 78.69 170 ARG A C 1
ATOM 1365 O O . ARG A 1 170 ? 26.125 -3.539 -2.398 1 78.69 170 ARG A O 1
ATOM 1372 N N . ARG A 1 171 ? 24.734 -4.996 -3.326 1 76.56 171 ARG A N 1
ATOM 1373 C CA . ARG A 1 171 ? 24.984 -4.477 -4.668 1 76.56 171 ARG A CA 1
ATOM 1374 C C . ARG A 1 171 ? 24.5 -3.041 -4.801 1 76.56 171 ARG A C 1
ATOM 1376 O O . ARG A 1 171 ? 23.391 -2.717 -4.383 1 76.56 171 ARG A O 1
ATOM 1383 N N . GLY A 1 172 ? 25.328 -2.271 -5.359 1 69.75 172 GLY A N 1
ATOM 1384 C CA . GLY A 1 172 ? 24.969 -0.887 -5.613 1 69.75 172 GLY A CA 1
ATOM 1385 C C . GLY A 1 172 ? 25.344 0.043 -4.473 1 69.75 172 GLY A C 1
ATOM 1386 O O . GLY A 1 172 ? 25.141 1.256 -4.562 1 69.75 172 GLY A O 1
ATOM 1387 N N . VAL A 1 173 ? 25.844 -0.598 -3.365 1 71.69 173 VAL A N 1
ATOM 1388 C CA . VAL A 1 173 ? 26.234 0.246 -2.246 1 71.69 173 VAL A CA 1
ATOM 1389 C C . VAL A 1 173 ? 27.766 0.339 -2.195 1 71.69 173 VAL A C 1
ATOM 1391 O O . VAL A 1 173 ? 28.453 -0.678 -2.281 1 71.69 173 VAL A O 1
ATOM 1394 N N . LYS A 1 174 ? 28.25 1.545 -2.18 1 67 174 LYS A N 1
ATOM 1395 C CA . LYS A 1 174 ? 29.688 1.776 -2.076 1 67 174 LYS A CA 1
ATOM 1396 C C . LYS A 1 174 ? 30.125 1.813 -0.618 1 67 174 LYS A C 1
ATOM 1398 O O . LYS A 1 174 ? 29.438 2.365 0.236 1 67 174 LYS A O 1
ATOM 1403 N N . SER A 1 175 ? 31.156 0.977 -0.349 1 64.62 175 SER A N 1
ATOM 1404 C CA . SER A 1 175 ? 31.688 1.019 1.01 1 64.62 175 SER A CA 1
ATOM 1405 C C . SER A 1 175 ? 32.219 2.41 1.359 1 64.62 175 SER A C 1
ATOM 1407 O O . SER A 1 175 ? 32.688 3.143 0.485 1 64.62 175 SER A O 1
ATOM 1409 N N . ALA A 1 176 ? 32.031 2.756 2.656 1 63.12 176 ALA A N 1
ATOM 1410 C CA . ALA A 1 176 ? 32.594 4.023 3.133 1 63.12 176 ALA A CA 1
ATOM 1411 C C . ALA A 1 176 ? 34.094 4.066 2.947 1 63.12 176 ALA A C 1
ATOM 1413 O O . ALA A 1 176 ? 34.781 3.049 3.092 1 63.12 176 ALA A O 1
ATOM 1414 N N . PRO A 1 177 ? 34.719 5.184 2.457 1 59.94 177 PRO A N 1
ATOM 1415 C CA . PRO A 1 177 ? 36.156 5.285 2.234 1 59.94 177 PRO A CA 1
ATOM 1416 C C . PRO A 1 177 ? 36.969 4.965 3.486 1 59.94 177 PRO A C 1
ATOM 1418 O O . PRO A 1 177 ? 36.5 5.227 4.605 1 59.94 177 PRO A O 1
ATOM 1421 N N . GLU A 1 178 ? 38 4.062 3.406 1 56.06 178 GLU A N 1
ATOM 1422 C CA . GLU A 1 178 ? 38.969 3.803 4.469 1 56.06 178 GLU A CA 1
ATOM 1423 C C . GLU A 1 178 ? 39.719 5.07 4.848 1 56.06 178 GLU A C 1
ATOM 1425 O O . GLU A 1 178 ? 40.625 5.488 4.137 1 56.06 178 GLU A O 1
ATOM 1430 N N . LEU A 1 179 ? 39.062 6.043 5.312 1 57.88 179 LEU A N 1
ATOM 1431 C CA . LEU A 1 179 ? 39.75 7.324 5.441 1 57.88 179 LEU A CA 1
ATOM 1432 C C . LEU A 1 179 ? 40.312 7.496 6.848 1 57.88 179 LEU A C 1
ATOM 1434 O O . LEU A 1 179 ? 39.875 6.824 7.785 1 57.88 179 LEU A O 1
ATOM 1438 N N . ASN A 1 180 ? 41.438 8.281 6.973 1 56.19 180 ASN A N 1
ATOM 1439 C CA . ASN A 1 180 ? 42 8.812 8.219 1 56.19 180 ASN A CA 1
ATOM 1440 C C . ASN A 1 180 ? 40.875 9.383 9.109 1 56.19 180 ASN A C 1
ATOM 1442 O O . ASN A 1 180 ? 40.375 10.484 8.852 1 56.19 180 ASN A O 1
ATOM 1446 N N . THR A 1 181 ? 40.25 8.508 9.938 1 67 181 THR A N 1
ATOM 1447 C CA . THR A 1 181 ? 39.062 8.891 10.68 1 67 181 THR A CA 1
ATOM 1448 C C . THR A 1 181 ? 39.406 9.25 12.125 1 67 181 THR A C 1
ATOM 1450 O O . THR A 1 181 ? 40.312 8.672 12.711 1 67 181 THR A O 1
ATOM 1453 N N . LYS A 1 182 ? 39.156 10.484 12.539 1 77 182 LYS A N 1
ATOM 1454 C CA . LYS A 1 182 ? 39.125 10.812 13.961 1 77 182 LYS A CA 1
ATOM 1455 C C . LYS A 1 182 ? 37.844 10.344 14.617 1 77 182 LYS A C 1
ATOM 1457 O O . LYS A 1 182 ? 36.812 10.258 13.969 1 77 182 LYS A O 1
ATOM 1462 N N . ASN A 1 183 ? 37.969 10.016 15.859 1 84.19 183 ASN A N 1
ATOM 1463 C CA . ASN A 1 183 ? 36.812 9.57 16.625 1 84.19 183 ASN A CA 1
ATOM 1464 C C . ASN A 1 183 ? 36.031 10.742 17.203 1 84.19 183 ASN A C 1
ATOM 1466 O O . ASN A 1 183 ? 36.625 11.609 17.859 1 84.19 183 ASN A O 1
ATOM 1470 N N . LEU A 1 184 ? 34.844 10.836 16.859 1 85.75 184 LEU A N 1
ATOM 1471 C CA . LEU A 1 184 ? 33.969 11.828 17.484 1 85.75 184 LEU A CA 1
ATOM 1472 C C . LEU A 1 184 ? 33.25 11.242 18.703 1 85.75 184 LEU A C 1
ATOM 1474 O O . LEU A 1 184 ? 32.438 10.344 18.562 1 85.75 184 LEU A O 1
ATOM 1478 N N . THR A 1 185 ? 33.531 11.773 19.891 1 85.75 185 THR A N 1
ATOM 1479 C CA . THR A 1 185 ? 32.969 11.203 21.109 1 85.75 185 THR A CA 1
ATOM 1480 C C . THR A 1 185 ? 31.969 12.172 21.75 1 85.75 185 THR A C 1
ATOM 1482 O O . THR A 1 185 ? 31.172 11.773 22.594 1 85.75 185 THR A O 1
ATOM 1485 N N . THR A 1 186 ? 32.156 13.422 21.391 1 86.06 186 THR A N 1
ATOM 1486 C CA . THR A 1 186 ? 31.25 14.422 21.969 1 86.06 186 THR A CA 1
ATOM 1487 C C . THR A 1 186 ? 30.656 15.305 20.859 1 86.06 186 THR A C 1
ATOM 1489 O O . THR A 1 186 ? 31.375 15.781 19.984 1 86.06 186 THR A O 1
ATOM 1492 N N . PHE A 1 187 ? 29.453 15.438 20.906 1 89.12 187 PHE A N 1
ATOM 1493 C CA . PHE A 1 187 ? 28.734 16.328 20 1 89.12 187 PHE A CA 1
ATOM 1494 C C . PHE A 1 187 ? 27.938 17.359 20.781 1 89.12 187 PHE A C 1
ATOM 1496 O O . PHE A 1 187 ? 27.078 17.016 21.609 1 89.12 187 PHE A O 1
ATOM 1503 N N . ARG A 1 188 ? 28.188 18.656 20.562 1 92.06 188 ARG A N 1
ATOM 1504 C CA . ARG A 1 188 ? 27.594 19.734 21.359 1 92.06 188 ARG A CA 1
ATOM 1505 C C . ARG A 1 188 ? 26.297 20.219 20.734 1 92.06 188 ARG A C 1
ATOM 1507 O O . ARG A 1 188 ? 26.188 20.344 19.516 1 92.06 188 ARG A O 1
ATOM 1514 N N . ILE A 1 189 ? 25.328 20.422 21.547 1 95.19 189 ILE A N 1
ATOM 1515 C CA . ILE A 1 189 ? 24.047 21.016 21.188 1 95.19 189 ILE A CA 1
ATOM 1516 C C . ILE A 1 189 ? 23.891 22.359 21.891 1 95.19 189 ILE A C 1
ATOM 1518 O O . ILE A 1 189 ? 23.891 22.422 23.125 1 95.19 189 ILE A O 1
ATOM 1522 N N . ASN A 1 190 ? 23.797 23.453 21.125 1 95.81 190 ASN A N 1
ATOM 1523 C CA . ASN A 1 190 ? 23.719 24.812 21.656 1 95.81 190 ASN A CA 1
ATOM 1524 C C . ASN A 1 190 ? 22.375 25.469 21.328 1 95.81 190 ASN A C 1
ATOM 1526 O O . ASN A 1 190 ? 22.25 26.141 20.312 1 95.81 190 ASN A O 1
ATOM 1530 N N . LEU A 1 191 ? 21.375 25.281 22.156 1 97.44 191 LEU A N 1
ATOM 1531 C CA . LEU A 1 191 ? 20.125 26.016 22.078 1 97.44 191 LEU A CA 1
ATOM 1532 C C . LEU A 1 191 ? 20.281 27.406 22.688 1 97.44 191 LEU A C 1
ATOM 1534 O O . LEU A 1 191 ? 20.5 27.547 23.891 1 97.44 191 LEU A O 1
ATOM 1538 N N . LYS A 1 192 ? 20.031 28.453 21.984 1 97.19 192 LYS A N 1
ATOM 1539 C CA . LYS A 1 192 ? 20.422 29.812 22.375 1 97.19 192 LYS A CA 1
ATOM 1540 C C . LYS A 1 192 ? 19.312 30.484 23.172 1 97.19 192 LYS A C 1
ATOM 1542 O O . LYS A 1 192 ? 19.578 31.375 23.969 1 97.19 192 LYS A O 1
ATOM 1547 N N . LYS A 1 193 ? 18.047 30.172 22.953 1 97.56 193 LYS A N 1
ATOM 1548 C CA . LYS A 1 193 ? 16.906 30.766 23.656 1 97.56 193 LYS A CA 1
ATOM 1549 C C . LYS A 1 193 ? 16.109 29.688 24.391 1 97.56 193 LYS A C 1
ATOM 1551 O O . LYS A 1 193 ? 16.188 28.5 24.062 1 97.56 193 LYS A O 1
ATOM 1556 N N . PRO A 1 194 ? 15.359 30.109 25.375 1 97.12 194 PRO A N 1
ATOM 1557 C CA . PRO A 1 194 ? 14.539 29.125 26.109 1 97.12 194 PRO A CA 1
ATOM 1558 C C . PRO A 1 194 ? 13.531 28.422 25.203 1 97.12 194 PRO A C 1
ATOM 1560 O O . PRO A 1 194 ? 13.055 29 24.219 1 97.12 194 PRO A O 1
ATOM 1563 N N . CYS A 1 195 ? 13.125 27.25 25.625 1 96.75 195 CYS A N 1
ATOM 1564 C CA . CYS A 1 195 ? 12.203 26.422 24.844 1 96.75 195 CYS A CA 1
ATOM 1565 C C . CYS A 1 195 ? 10.812 27.047 24.797 1 96.75 195 CYS A C 1
ATOM 1567 O O . CYS A 1 195 ? 10.344 27.594 25.797 1 96.75 195 CYS A O 1
ATOM 1569 N N . GLU A 1 196 ? 10.25 26.984 23.672 1 96.69 196 GLU A N 1
ATOM 1570 C CA . GLU A 1 196 ? 8.812 27.219 23.547 1 96.69 196 GLU A CA 1
ATOM 1571 C C . GLU A 1 196 ? 8.016 25.969 23.906 1 96.69 196 GLU A C 1
ATOM 1573 O O . GLU A 1 196 ? 8.523 24.859 23.812 1 96.69 196 GLU A O 1
ATOM 1578 N N . GLU A 1 197 ? 6.816 26.172 24.312 1 95.88 197 GLU A N 1
ATOM 1579 C CA . GLU A 1 197 ? 6.012 25.031 24.75 1 95.88 197 GLU A CA 1
ATOM 1580 C C . GLU A 1 197 ? 5.41 24.297 23.547 1 95.88 197 GLU A C 1
ATOM 1582 O O . GLU A 1 197 ? 5.395 23.062 23.516 1 95.88 197 GLU A O 1
ATOM 1587 N N . TYR A 1 198 ? 4.82 25.016 22.609 1 97.69 198 TYR A N 1
ATOM 1588 C CA . TYR A 1 198 ? 4.238 24.469 21.391 1 97.69 198 TYR A CA 1
ATOM 1589 C C . TYR A 1 198 ? 4.719 25.219 20.156 1 97.69 198 TYR A C 1
ATOM 1591 O O . TYR A 1 198 ? 5.023 26.422 20.234 1 97.69 198 TYR A O 1
ATOM 1599 N N . PRO A 1 199 ? 4.852 24.438 19.031 1 98.06 199 PRO A N 1
ATOM 1600 C CA . PRO A 1 199 ? 5.156 25.188 17.812 1 98.06 199 PRO A CA 1
ATOM 1601 C C . PRO A 1 199 ? 4.012 26.094 17.359 1 98.06 199 PRO A C 1
ATOM 1603 O O . PRO A 1 199 ? 2.842 25.766 17.578 1 98.06 199 PRO A O 1
ATOM 1606 N N . THR A 1 200 ? 4.367 27.219 16.766 1 96.75 200 THR A N 1
ATOM 1607 C CA . THR A 1 200 ? 3.396 28.203 16.297 1 96.75 200 THR A CA 1
ATOM 1608 C C . THR A 1 200 ? 3.682 28.594 14.844 1 96.75 200 THR A C 1
ATOM 1610 O O . THR A 1 200 ? 4.633 28.094 14.242 1 96.75 200 THR A O 1
ATOM 1613 N N . GLU A 1 201 ? 2.867 29.422 14.328 1 94.94 201 GLU A N 1
ATOM 1614 C CA . GLU A 1 201 ? 3.037 29.859 12.945 1 94.94 201 GLU A CA 1
ATOM 1615 C C . GLU A 1 201 ? 4.336 30.641 12.773 1 94.94 201 GLU A C 1
ATOM 1617 O O . GLU A 1 201 ? 4.844 30.781 11.656 1 94.94 201 GLU A O 1
ATOM 1622 N N . LYS A 1 202 ? 4.961 31.078 13.844 1 94.69 202 LYS A N 1
ATOM 1623 C CA . LYS A 1 202 ? 6.172 31.891 13.797 1 94.69 202 LYS A CA 1
ATOM 1624 C C . LYS A 1 202 ? 7.395 31.078 14.211 1 94.69 202 LYS A C 1
ATOM 1626 O O . LYS A 1 202 ? 8.469 31.641 14.453 1 94.69 202 LYS A O 1
ATOM 1631 N N . MET A 1 203 ? 7.207 29.828 14.32 1 97.88 203 MET A N 1
ATOM 1632 C CA . MET A 1 203 ? 8.305 28.984 14.773 1 97.88 203 MET A CA 1
ATOM 1633 C C . MET A 1 203 ? 9.539 29.172 13.891 1 97.88 203 MET A C 1
ATOM 1635 O O . MET A 1 203 ? 9.414 29.312 12.672 1 97.88 203 MET A O 1
ATOM 1639 N N . ASP A 1 204 ? 10.727 29.328 14.531 1 98.69 204 ASP A N 1
ATOM 1640 C CA . ASP A 1 204 ? 12.008 29.406 13.836 1 98.69 204 ASP A CA 1
ATOM 1641 C C . ASP A 1 204 ? 12.664 28.031 13.742 1 98.69 204 ASP A C 1
ATOM 1643 O O . ASP A 1 204 ? 13.07 27.453 14.758 1 98.69 204 ASP A O 1
ATOM 1647 N N . GLU A 1 205 ? 12.781 27.5 12.531 1 98.75 205 GLU A N 1
ATOM 1648 C CA . GLU A 1 205 ? 13.305 26.156 12.336 1 98.75 205 GLU A CA 1
ATOM 1649 C C . GLU A 1 205 ? 14.734 26.188 11.797 1 98.75 205 GLU A C 1
ATOM 1651 O O . GLU A 1 205 ? 15.266 25.172 11.352 1 98.75 205 GLU A O 1
ATOM 1656 N N . SER A 1 206 ? 15.406 27.359 11.805 1 98.56 206 SER A N 1
ATOM 1657 C CA . SER A 1 206 ? 16.766 27.5 11.289 1 98.56 206 SER A CA 1
ATOM 1658 C C . SER A 1 206 ? 17.781 26.859 12.234 1 98.56 206 SER A C 1
ATOM 1660 O O . SER A 1 206 ? 17.562 26.812 13.445 1 98.56 206 SER A O 1
ATOM 1662 N N . TYR A 1 207 ? 18.891 26.359 11.688 1 98.5 207 TYR A N 1
ATOM 1663 C CA . TYR A 1 207 ? 19.953 25.781 12.492 1 98.5 207 TYR A CA 1
ATOM 1664 C C . TYR A 1 207 ? 21.281 25.828 11.75 1 98.5 207 TYR A C 1
ATOM 1666 O O . TYR A 1 207 ? 21.312 26.047 10.539 1 98.5 207 TYR A O 1
ATOM 1674 N N . GLN A 1 208 ? 22.312 25.719 12.5 1 97.44 208 GLN A N 1
ATOM 1675 C CA . GLN A 1 208 ? 23.672 25.562 11.992 1 97.44 208 GLN A CA 1
ATOM 1676 C C . GLN A 1 208 ? 24.328 24.281 12.531 1 97.44 208 GLN A C 1
ATOM 1678 O O . GLN A 1 208 ? 24.25 24.016 13.734 1 97.44 208 GLN A O 1
ATOM 1683 N N . LEU A 1 209 ? 24.781 23.453 11.656 1 96.88 209 LEU A N 1
ATOM 1684 C CA . LEU A 1 209 ? 25.453 22.203 12 1 96.88 209 LEU A CA 1
ATOM 1685 C C . LEU A 1 209 ? 26.891 22.188 11.484 1 96.88 209 LEU A C 1
ATOM 1687 O O . LEU A 1 209 ? 27.125 22.375 10.289 1 96.88 209 LEU A O 1
ATOM 1691 N N . THR A 1 210 ? 27.828 22.047 12.406 1 93.19 210 THR A N 1
ATOM 1692 C CA . THR A 1 210 ? 29.234 22.031 12.047 1 93.19 210 THR A CA 1
ATOM 1693 C C . THR A 1 210 ? 29.922 20.797 12.617 1 93.19 210 THR A C 1
ATOM 1695 O O . THR A 1 210 ? 29.844 20.531 13.82 1 93.19 210 THR A O 1
ATOM 1698 N N . VAL A 1 211 ? 30.5 20.016 11.82 1 89.12 211 VAL A N 1
ATOM 1699 C CA . VAL A 1 211 ? 31.406 18.922 12.18 1 89.12 211 VAL A CA 1
ATOM 1700 C C . VAL A 1 211 ? 32.75 19.156 11.508 1 89.12 211 VAL A C 1
ATOM 1702 O O . VAL A 1 211 ? 32.906 18.938 10.305 1 89.12 211 VAL A O 1
ATOM 1705 N N . ALA A 1 212 ? 33.75 19.688 12.242 1 79.81 212 ALA A N 1
ATOM 1706 C CA . ALA A 1 212 ? 35.031 20.078 11.648 1 79.81 212 ALA A CA 1
ATOM 1707 C C . ALA A 1 212 ? 36.188 19.672 12.555 1 79.81 212 ALA A C 1
ATOM 1709 O O . ALA A 1 212 ? 36 19.375 13.734 1 79.81 212 ALA A O 1
ATOM 1710 N N . HIS A 1 213 ? 37.375 19.297 11.898 1 65.62 213 HIS A N 1
ATOM 1711 C CA . HIS A 1 213 ? 38.625 18.984 12.609 1 65.62 213 HIS A CA 1
ATOM 1712 C C . HIS A 1 213 ? 39.188 20.219 13.32 1 65.62 213 HIS A C 1
ATOM 1714 O O . HIS A 1 213 ? 39.094 21.328 12.797 1 65.62 213 HIS A O 1
ATOM 1720 N N . HIS A 1 214 ? 39.406 20.094 14.633 1 57.5 214 HIS A N 1
ATOM 1721 C CA . HIS A 1 214 ? 39.969 21.188 15.414 1 57.5 214 HIS A CA 1
ATOM 1722 C C . HIS A 1 214 ? 41.188 21.797 14.719 1 57.5 214 HIS A C 1
ATOM 1724 O O . HIS A 1 214 ? 41.656 22.875 15.086 1 57.5 214 HIS A O 1
ATOM 1730 N N . SER A 1 215 ? 41.938 20.938 14.055 1 49.19 215 SER A N 1
ATOM 1731 C CA . SER A 1 215 ? 43.156 21.562 13.555 1 49.19 215 SER A CA 1
ATOM 1732 C C . SER A 1 215 ? 42.844 22.719 12.617 1 49.19 215 SER A C 1
ATOM 1734 O O . SER A 1 215 ? 43.75 23.391 12.117 1 49.19 215 SER A O 1
ATOM 1736 N N . LEU A 1 216 ? 41.656 22.562 12.133 1 46.91 216 LEU A N 1
ATOM 1737 C CA . LEU A 1 216 ? 41.375 23.719 11.281 1 46.91 216 LEU A CA 1
ATOM 1738 C C . LEU A 1 216 ? 41.125 24.953 12.125 1 46.91 216 LEU A C 1
ATOM 1740 O O . LEU A 1 216 ? 40.312 24.938 13.039 1 46.91 216 LEU A O 1
ATOM 1744 N N . ASN A 1 217 ? 42.219 25.656 12.414 1 44.38 217 ASN A N 1
ATOM 1745 C CA . ASN A 1 217 ? 42.406 26.75 13.375 1 44.38 217 ASN A CA 1
ATOM 1746 C C . ASN A 1 217 ? 41.094 27.391 13.789 1 44.38 217 ASN A C 1
ATOM 1748 O O . ASN A 1 217 ? 40.969 27.844 14.922 1 44.38 217 ASN A O 1
ATOM 1752 N N . ASP A 1 218 ? 40.312 27.938 12.812 1 43.84 218 ASP A N 1
ATOM 1753 C CA . ASP A 1 218 ? 39.25 28.906 13.062 1 43.84 218 ASP A CA 1
ATOM 1754 C C . ASP A 1 218 ? 37.906 28.219 13.141 1 43.84 218 ASP A C 1
ATOM 1756 O O . ASP A 1 218 ? 36.875 28.891 13.148 1 43.84 218 ASP A O 1
ATOM 1760 N N . MET A 1 219 ? 37.75 26.922 12.914 1 49.97 219 MET A N 1
ATOM 1761 C CA . MET A 1 219 ? 36.375 26.438 12.812 1 49.97 219 MET A CA 1
ATOM 1762 C C . MET A 1 219 ? 35.844 26.047 14.18 1 49.97 219 MET A C 1
ATOM 1764 O O . MET A 1 219 ? 36.562 25.484 15.008 1 49.97 219 MET A O 1
ATOM 1768 N N . PRO A 1 220 ? 34.656 26.578 14.422 1 52.25 220 PRO A N 1
ATOM 1769 C CA . PRO A 1 220 ? 33.969 26.266 15.672 1 52.25 220 PRO A CA 1
ATOM 1770 C C . PRO A 1 220 ? 33.875 24.766 15.938 1 52.25 220 PRO A C 1
ATOM 1772 O O . PRO A 1 220 ? 34 23.969 15.008 1 52.25 220 PRO A O 1
ATOM 1775 N N . GLU A 1 221 ? 33.938 24.312 17.219 1 61.97 221 GLU A N 1
ATOM 1776 C CA . GLU A 1 221 ? 33.719 23.016 17.844 1 61.97 221 GLU A CA 1
ATOM 1777 C C . GLU A 1 221 ? 32.5 22.328 17.25 1 61.97 221 GLU A C 1
ATOM 1779 O O . GLU A 1 221 ? 31.609 22.984 16.703 1 61.97 221 GLU A O 1
ATOM 1784 N N . ASP A 1 222 ? 32.5 20.969 17 1 69.88 222 ASP A N 1
ATOM 1785 C CA . ASP A 1 222 ? 31.406 20.094 16.609 1 69.88 222 ASP A CA 1
ATOM 1786 C C . ASP A 1 222 ? 30.141 20.453 17.375 1 69.88 222 ASP A C 1
ATOM 1788 O O . ASP A 1 222 ? 30.047 20.234 18.578 1 69.88 222 ASP A O 1
ATOM 1792 N N . ASN A 1 223 ? 29.281 21.172 16.531 1 84.44 223 ASN A N 1
ATOM 1793 C CA . ASN A 1 223 ? 28.141 21.703 17.281 1 84.44 223 ASN A CA 1
ATOM 1794 C C . ASN A 1 223 ? 26.906 21.828 16.391 1 84.44 223 ASN A C 1
ATOM 1796 O O . ASN A 1 223 ? 27.016 22.016 15.18 1 84.44 223 ASN A O 1
ATOM 1800 N N . LEU A 1 224 ? 25.828 21.562 16.922 1 96.12 224 LEU A N 1
ATOM 1801 C CA . LEU A 1 224 ? 24.516 21.953 16.422 1 96.12 224 LEU A CA 1
ATOM 1802 C C . LEU A 1 224 ? 23.984 23.156 17.203 1 96.12 224 LEU A C 1
ATOM 1804 O O . LEU A 1 224 ? 23.828 23.078 18.438 1 96.12 224 LEU A O 1
ATOM 1808 N N . SER A 1 225 ? 23.797 24.281 16.516 1 96.81 225 SER A N 1
ATOM 1809 C CA . SER A 1 225 ? 23.312 25.484 17.172 1 96.81 225 SER A CA 1
ATOM 1810 C C . SER A 1 225 ? 22.031 26 16.531 1 96.81 225 SER A C 1
ATOM 1812 O O . SER A 1 225 ? 21.859 25.922 15.305 1 96.81 225 SER A O 1
ATOM 1814 N N . ALA A 1 226 ? 21.125 26.5 17.344 1 98.19 226 ALA A N 1
ATOM 1815 C CA . ALA A 1 226 ? 19.875 27.109 16.859 1 98.19 226 ALA A CA 1
ATOM 1816 C C . ALA A 1 226 ? 19.297 28.062 17.906 1 98.19 226 ALA A C 1
ATOM 1818 O O . ALA A 1 226 ? 19.562 27.922 19.094 1 98.19 226 ALA A O 1
ATOM 1819 N N . ASP A 1 227 ? 18.5 29.031 17.5 1 97.88 227 ASP A N 1
ATOM 1820 C CA . ASP A 1 227 ? 17.828 29.984 18.391 1 97.88 227 ASP A CA 1
ATOM 1821 C C . ASP A 1 227 ? 16.625 29.344 19.078 1 97.88 227 ASP A C 1
ATOM 1823 O O . ASP A 1 227 ? 16.281 29.703 20.203 1 97.88 227 ASP A O 1
ATOM 1827 N N . SER A 1 228 ? 16.062 28.391 18.391 1 98.31 228 SER A N 1
ATOM 1828 C CA . SER A 1 228 ? 14.836 27.781 18.906 1 98.31 228 SER A CA 1
ATOM 1829 C C . SER A 1 228 ? 14.984 26.266 19.031 1 98.31 228 SER A C 1
ATOM 1831 O O . SER A 1 228 ? 15.828 25.656 18.375 1 98.31 228 SER A O 1
ATOM 1833 N N . VAL A 1 229 ? 14.141 25.672 19.906 1 98.44 229 VAL A N 1
ATOM 1834 C CA . VAL A 1 229 ? 14.133 24.234 20.094 1 98.44 229 VAL A CA 1
ATOM 1835 C C . VAL A 1 229 ? 13.742 23.547 18.781 1 98.44 229 VAL A C 1
ATOM 1837 O O . VAL A 1 229 ? 14.234 22.453 18.469 1 98.44 229 VAL A O 1
ATOM 1840 N N . TRP A 1 230 ? 12.898 24.188 17.953 1 98.81 230 TRP A N 1
ATOM 1841 C CA . TRP A 1 230 ? 12.461 23.609 16.688 1 98.81 230 TRP A CA 1
ATOM 1842 C C . TRP A 1 230 ? 13.617 23.5 15.711 1 98.81 230 TRP A C 1
ATOM 1844 O O . TRP A 1 230 ? 13.727 22.531 14.969 1 98.81 230 TRP A O 1
ATOM 1854 N N . GLY A 1 231 ? 14.477 24.516 15.703 1 98.75 231 GLY A N 1
ATOM 1855 C CA . GLY A 1 231 ? 15.695 24.422 14.914 1 98.75 231 GLY A CA 1
ATOM 1856 C C . GLY A 1 231 ? 16.609 23.297 15.352 1 98.75 231 GLY A C 1
ATOM 1857 O O . GLY A 1 231 ? 17.219 22.625 14.516 1 98.75 231 GLY A O 1
ATOM 1858 N N . ILE A 1 232 ? 16.703 23.078 16.672 1 98.5 232 ILE A N 1
ATOM 1859 C CA . ILE A 1 232 ? 17.531 21.984 17.188 1 98.5 232 ILE A CA 1
ATOM 1860 C C . ILE A 1 232 ? 16.984 20.656 16.688 1 98.5 232 ILE A C 1
ATOM 1862 O O . ILE A 1 232 ? 17.766 19.781 16.266 1 98.5 232 ILE A O 1
ATOM 1866 N N . LEU A 1 233 ? 15.672 20.469 16.672 1 98.75 233 LEU A N 1
ATOM 1867 C CA . LEU A 1 233 ? 15.062 19.234 16.203 1 98.75 233 LEU A CA 1
ATOM 1868 C C . LEU A 1 233 ? 15.398 18.984 14.734 1 98.75 233 LEU A C 1
ATOM 1870 O O . LEU A 1 233 ? 15.742 17.859 14.359 1 98.75 233 LEU A O 1
ATOM 1874 N N . ARG A 1 234 ? 15.312 20.047 13.922 1 98.81 234 ARG A N 1
ATOM 1875 C CA . ARG A 1 234 ? 15.641 19.906 12.508 1 98.81 234 ARG A CA 1
ATOM 1876 C C . ARG A 1 234 ? 17.125 19.562 12.32 1 98.81 234 ARG A C 1
ATOM 1878 O O . ARG A 1 234 ? 17.469 18.75 11.477 1 98.81 234 ARG A O 1
ATOM 1885 N N . GLY A 1 235 ? 17.938 20.234 13.094 1 98.44 235 GLY A N 1
ATOM 1886 C CA . GLY A 1 235 ? 19.359 19.953 13.023 1 98.44 235 GLY A CA 1
ATOM 1887 C C . GLY A 1 235 ? 19.719 18.531 13.438 1 98.44 235 GLY A C 1
ATOM 1888 O O . GLY A 1 235 ? 20.578 17.906 12.836 1 98.44 235 GLY A O 1
ATOM 1889 N N . LEU A 1 236 ? 19.062 18.031 14.484 1 97.62 236 LEU A N 1
ATOM 1890 C CA . LEU A 1 236 ? 19.281 16.656 14.93 1 97.62 236 LEU A CA 1
ATOM 1891 C C . LEU A 1 236 ? 18.875 15.664 13.844 1 97.62 236 LEU A C 1
ATOM 1893 O O . LEU A 1 236 ? 19.531 14.641 13.656 1 97.62 236 LEU A O 1
ATOM 1897 N N . GLU A 1 237 ? 17.766 15.953 13.148 1 98.5 237 GLU A N 1
ATOM 1898 C CA . GLU A 1 237 ? 17.344 15.109 12.031 1 98.5 237 GLU A CA 1
ATOM 1899 C C . GLU A 1 237 ? 18.422 15.078 10.938 1 98.5 237 GLU A C 1
ATOM 1901 O O . GLU A 1 237 ? 18.766 14.016 10.422 1 98.5 237 GLU A O 1
ATOM 1906 N N . SER A 1 238 ? 18.969 16.25 10.617 1 98.31 238 SER A N 1
ATOM 1907 C CA . SER A 1 238 ? 20.031 16.312 9.617 1 98.31 238 SER A CA 1
ATOM 1908 C C . SER A 1 238 ? 21.266 15.523 10.047 1 98.31 238 SER A C 1
ATOM 1910 O O . SER A 1 238 ? 21.797 14.742 9.266 1 98.31 238 SER A O 1
ATOM 1912 N N . PHE A 1 239 ? 21.672 15.742 11.336 1 96.31 239 PHE A N 1
ATOM 1913 C CA . PHE A 1 239 ? 22.828 15.031 11.867 1 96.31 239 PHE A CA 1
ATOM 1914 C C . PHE A 1 239 ? 22.625 13.523 11.766 1 96.31 239 PHE A C 1
ATOM 1916 O O . PHE A 1 239 ? 23.516 12.805 11.305 1 96.31 239 PHE A O 1
ATOM 1923 N N . SER A 1 240 ? 21.484 13.078 12.148 1 96.25 240 SER A N 1
ATOM 1924 C CA . SER A 1 240 ? 21.172 11.648 12.172 1 96.25 240 SER A CA 1
ATOM 1925 C C . SER A 1 240 ? 21.219 11.062 10.766 1 96.25 240 SER A C 1
ATOM 1927 O O . SER A 1 240 ? 21.609 9.906 10.578 1 96.25 240 SER A O 1
ATOM 1929 N N . GLN A 1 241 ? 20.828 11.797 9.758 1 97.06 241 GLN A N 1
ATOM 1930 C CA . GLN A 1 241 ? 20.766 11.312 8.383 1 97.06 241 GLN A CA 1
ATOM 1931 C C . GLN A 1 241 ? 22.156 11.195 7.777 1 97.06 241 GLN A C 1
ATOM 1933 O O . GLN A 1 241 ? 22.359 10.469 6.805 1 97.06 241 GLN A O 1
ATOM 1938 N N . MET A 1 242 ? 23.094 11.836 8.289 1 95.38 242 MET A N 1
ATOM 1939 C CA . MET A 1 242 ? 24.453 11.852 7.742 1 95.38 242 MET A CA 1
ATOM 1940 C C . MET A 1 242 ? 25.25 10.656 8.234 1 95.38 242 MET A C 1
ATOM 1942 O O . MET A 1 242 ? 26.328 10.375 7.719 1 95.38 242 MET A O 1
ATOM 1946 N N . LEU A 1 243 ? 24.75 9.969 9.219 1 92.38 243 LEU A N 1
ATOM 1947 C CA . LEU A 1 243 ? 25.469 8.828 9.789 1 92.38 243 LEU A CA 1
ATOM 1948 C C . LEU A 1 243 ? 25.406 7.633 8.844 1 92.38 243 LEU A C 1
ATOM 1950 O O . LEU A 1 243 ? 24.328 7.113 8.555 1 92.38 243 LEU A O 1
ATOM 1954 N N . VAL A 1 244 ? 26.547 7.152 8.375 1 91.44 244 VAL A N 1
ATOM 1955 C CA . VAL A 1 244 ? 26.656 6.004 7.488 1 91.44 244 VAL A CA 1
ATOM 1956 C C . VAL A 1 244 ? 27.219 4.809 8.25 1 91.44 244 VAL A C 1
ATOM 1958 O O . VAL A 1 244 ? 28.328 4.867 8.766 1 91.44 244 VAL A O 1
ATOM 1961 N N . PRO A 1 245 ? 26.469 3.771 8.32 1 89.06 245 PRO A N 1
ATOM 1962 C CA . PRO A 1 245 ? 27 2.609 9.039 1 89.06 245 PRO A CA 1
ATOM 1963 C C . PRO A 1 245 ? 28.25 2.029 8.383 1 89.06 245 PRO A C 1
ATOM 1965 O O . PRO A 1 245 ? 28.312 1.91 7.16 1 89.06 245 PRO A O 1
ATOM 1968 N N . HIS A 1 246 ? 29.172 1.682 9.188 1 85.25 246 HIS A N 1
ATOM 1969 C CA . HIS A 1 246 ? 30.406 1.036 8.742 1 85.25 246 HIS A CA 1
ATOM 1970 C C . HIS A 1 246 ? 30.25 -0.48 8.688 1 85.25 246 HIS A C 1
ATOM 1972 O O . HIS A 1 246 ? 29.359 -1.037 9.352 1 85.25 246 HIS A O 1
ATOM 1978 N N . LYS A 1 247 ? 31.047 -1.161 7.93 1 82.31 247 LYS A N 1
ATOM 1979 C CA . LYS A 1 247 ? 30.953 -2.598 7.684 1 82.31 247 LYS A CA 1
ATOM 1980 C C . LYS A 1 247 ? 31.156 -3.391 8.969 1 82.31 247 LYS A C 1
ATOM 1982 O O . LYS A 1 247 ? 30.734 -4.543 9.07 1 82.31 247 LYS A O 1
ATOM 1987 N N . GLU A 1 248 ? 31.875 -2.84 9.992 1 75.5 248 GLU A N 1
ATOM 1988 C CA . GLU A 1 248 ? 32.156 -3.555 11.227 1 75.5 248 GLU A CA 1
ATOM 1989 C C . GLU A 1 248 ? 30.953 -3.58 12.156 1 75.5 248 GLU A C 1
ATOM 1991 O O . GLU A 1 248 ? 30.922 -4.348 13.117 1 75.5 248 GLU A O 1
ATOM 1996 N N . GLY A 1 249 ? 29.906 -3.061 11.914 1 73.5 249 GLY A N 1
ATOM 1997 C CA . GLY A 1 249 ? 28.703 -3.098 12.727 1 73.5 249 GLY A CA 1
ATOM 1998 C C . GLY A 1 249 ? 28.859 -2.375 14.047 1 73.5 249 GLY A C 1
ATOM 1999 O O . GLY A 1 249 ? 29.859 -2.553 14.75 1 73.5 249 GLY A O 1
ATOM 2000 N N . ARG A 1 250 ? 28.906 -1.152 14.367 1 79 250 ARG A N 1
ATOM 2001 C CA . ARG A 1 250 ? 28.922 -0.429 15.641 1 79 250 ARG A CA 1
ATOM 2002 C C . ARG A 1 250 ? 29.406 1.003 15.445 1 79 250 ARG A C 1
ATOM 2004 O O . ARG A 1 250 ? 29.297 1.831 16.344 1 79 250 ARG A O 1
ATOM 2011 N N . VAL A 1 251 ? 29.938 1.103 14.375 1 86.69 251 VAL A N 1
ATOM 2012 C CA . VAL A 1 251 ? 30.547 2.414 14.148 1 86.69 251 VAL A CA 1
ATOM 2013 C C . VAL A 1 251 ? 29.906 3.068 12.93 1 86.69 251 VAL A C 1
ATOM 2015 O O . VAL A 1 251 ? 29.547 2.385 11.961 1 86.69 251 VAL A O 1
ATOM 2018 N N . PHE A 1 252 ? 29.656 4.344 13.102 1 90.31 252 PHE A N 1
ATOM 2019 C CA . PHE A 1 252 ? 29.234 5.16 11.969 1 90.31 252 PHE A CA 1
ATOM 2020 C C . PHE A 1 252 ? 30.422 5.926 11.383 1 90.31 252 PHE A C 1
ATOM 2022 O O . PHE A 1 252 ? 31.406 6.168 12.078 1 90.31 252 PHE A O 1
ATOM 2029 N N . ILE A 1 253 ? 30.328 6.199 10.156 1 89.88 253 ILE A N 1
ATOM 2030 C CA . ILE A 1 253 ? 31.203 7.156 9.5 1 89.88 253 ILE A CA 1
ATOM 2031 C C . ILE A 1 253 ? 30.453 8.453 9.227 1 89.88 253 ILE A C 1
ATOM 2033 O O . ILE A 1 253 ? 29.312 8.422 8.758 1 89.88 253 ILE A O 1
ATOM 2037 N N . LEU A 1 254 ? 31.047 9.539 9.609 1 91.19 254 LEU A N 1
ATOM 2038 C CA . LEU A 1 254 ? 30.469 10.867 9.414 1 91.19 254 LEU A CA 1
ATOM 2039 C C . LEU A 1 254 ? 31.422 11.766 8.648 1 91.19 254 LEU A C 1
ATOM 2041 O O . LEU A 1 254 ? 32.594 11.93 9.039 1 91.19 254 LEU A O 1
ATOM 2045 N N . GLN A 1 255 ? 30.984 12.297 7.574 1 89.81 255 GLN A N 1
ATOM 2046 C CA . GLN A 1 255 ? 31.797 13.242 6.812 1 89.81 255 GLN A CA 1
ATOM 2047 C C . GLN A 1 255 ? 31.734 14.641 7.43 1 89.81 255 GLN A C 1
ATOM 2049 O O . GLN A 1 255 ? 30.688 15.07 7.895 1 89.81 255 GLN A O 1
ATOM 2054 N N . GLY A 1 256 ? 32.906 15.328 7.484 1 88.94 256 GLY A N 1
ATOM 2055 C CA . GLY A 1 256 ? 32.906 16.719 7.922 1 88.94 256 GLY A CA 1
ATOM 2056 C C . GLY A 1 256 ? 32 17.609 7.098 1 88.94 256 GLY A C 1
ATOM 2057 O O . GLY A 1 256 ? 31.922 17.453 5.875 1 88.94 256 GLY A O 1
ATOM 2058 N N . VAL A 1 257 ? 31.297 18.562 7.844 1 93.19 257 VAL A N 1
ATOM 2059 C CA . VAL A 1 257 ? 30.281 19.328 7.113 1 93.19 257 VAL A CA 1
ATOM 2060 C C . VAL A 1 257 ? 30.062 20.672 7.797 1 93.19 257 VAL A C 1
ATOM 2062 O O . VAL A 1 257 ? 30.281 20.812 9 1 93.19 257 VAL A O 1
ATOM 2065 N N . LEU A 1 258 ? 29.75 21.641 7.055 1 94.06 258 LEU A N 1
ATOM 2066 C CA . LEU A 1 258 ? 29.141 22.906 7.484 1 94.06 258 LEU A CA 1
ATOM 2067 C C . LEU A 1 258 ? 27.781 23.094 6.836 1 94.06 258 LEU A C 1
ATOM 2069 O O . LEU A 1 258 ? 27.672 23.156 5.609 1 94.06 258 LEU A O 1
ATOM 2073 N N . ILE A 1 259 ? 26.719 23.172 7.684 1 97.25 259 ILE A N 1
ATOM 2074 C CA . ILE A 1 259 ? 25.359 23.328 7.18 1 97.25 259 ILE A CA 1
ATOM 2075 C C . ILE A 1 259 ? 24.719 24.562 7.805 1 97.25 259 ILE A C 1
ATOM 2077 O O . ILE A 1 259 ? 24.812 24.766 9.016 1 97.25 259 ILE A O 1
ATOM 2081 N N . GLU A 1 260 ? 24.219 25.438 7.039 1 97.5 260 GLU A N 1
ATOM 2082 C CA . GLU A 1 260 ? 23.25 26.469 7.398 1 97.5 260 GLU A CA 1
ATOM 2083 C C . GLU A 1 260 ? 21.906 26.234 6.711 1 97.5 260 GLU A C 1
ATOM 2085 O O . GLU A 1 260 ? 21.812 26.266 5.48 1 97.5 260 GLU A O 1
ATOM 2090 N N . ASP A 1 261 ? 20.891 26.031 7.574 1 98.38 261 ASP A N 1
ATOM 2091 C CA . ASP A 1 261 ? 19.656 25.531 6.957 1 98.38 261 ASP A CA 1
ATOM 2092 C C . ASP A 1 261 ? 18.438 26.188 7.582 1 98.38 261 ASP A C 1
ATOM 2094 O O . ASP A 1 261 ? 18.469 26.594 8.742 1 98.38 261 ASP A O 1
ATOM 2098 N N . SER A 1 262 ? 17.469 26.453 6.812 1 98.25 262 SER A N 1
ATOM 2099 C CA . SER A 1 262 ? 16.141 26.953 7.168 1 98.25 262 SER A CA 1
ATOM 2100 C C . SER A 1 262 ? 15.125 26.641 6.082 1 98.25 262 SER A C 1
ATOM 2102 O O . SER A 1 262 ? 15.484 26.453 4.918 1 98.25 262 SER A O 1
ATOM 2104 N N . PRO A 1 263 ? 13.875 26.531 6.434 1 98.38 263 PRO A N 1
ATOM 2105 C CA . PRO A 1 263 ? 12.875 26.203 5.414 1 98.38 263 PRO A CA 1
ATOM 2106 C C . PRO A 1 263 ? 12.602 27.359 4.465 1 98.38 263 PRO A C 1
ATOM 2108 O O . PRO A 1 263 ? 12.625 28.531 4.879 1 98.38 263 PRO A O 1
ATOM 2111 N N . ARG A 1 264 ? 12.242 27.047 3.256 1 97.94 264 ARG A N 1
ATOM 2112 C CA . ARG A 1 264 ? 11.812 28.016 2.248 1 97.94 264 ARG A CA 1
ATOM 2113 C C . ARG A 1 264 ? 10.438 28.578 2.594 1 97.94 264 ARG A C 1
ATOM 2115 O O . ARG A 1 264 ? 10.18 29.766 2.375 1 97.94 264 ARG A O 1
ATOM 2122 N N . PHE A 1 265 ? 9.523 27.812 3.156 1 98.38 265 PHE A N 1
ATOM 2123 C CA . PHE A 1 265 ? 8.18 28.219 3.555 1 98.38 265 PHE A CA 1
ATOM 2124 C C . PHE A 1 265 ? 7.902 27.828 5 1 98.38 265 PHE A C 1
ATOM 2126 O O . PHE A 1 265 ? 8.297 26.75 5.438 1 98.38 265 PHE A O 1
ATOM 2133 N N . PRO A 1 266 ? 7.188 28.609 5.691 1 98.06 266 PRO A N 1
ATOM 2134 C CA . PRO A 1 266 ? 6.879 28.281 7.086 1 98.06 266 PRO A CA 1
ATOM 2135 C C . PRO A 1 266 ? 5.793 27.203 7.211 1 98.06 266 PRO A C 1
ATOM 2137 O O . PRO A 1 266 ? 5.68 26.562 8.258 1 98.06 266 PRO A O 1
ATOM 2140 N N . TYR A 1 267 ? 4.969 27 6.172 1 98.56 267 TYR A N 1
ATOM 2141 C CA . TYR A 1 267 ? 3.887 26.016 6.188 1 98.56 267 TYR A CA 1
ATOM 2142 C C . TYR A 1 267 ? 4.207 24.844 5.277 1 98.56 267 TYR A C 1
ATOM 2144 O O . TYR A 1 267 ? 4.188 24.969 4.051 1 98.56 267 TYR A O 1
ATOM 2152 N N . ARG A 1 268 ? 4.465 23.719 5.801 1 98.88 268 ARG A N 1
ATOM 2153 C CA . ARG A 1 268 ? 4.738 22.469 5.109 1 98.88 268 ARG A CA 1
ATOM 2154 C C . ARG A 1 268 ? 3.887 21.328 5.672 1 98.88 268 ARG A C 1
ATOM 2156 O O . ARG A 1 268 ? 4.309 20.625 6.59 1 98.88 268 ARG A O 1
ATOM 2163 N N . GLY A 1 269 ? 2.715 21.156 5.039 1 98.81 269 GLY A N 1
ATOM 2164 C CA . GLY A 1 269 ? 1.679 20.375 5.711 1 98.81 269 GLY A CA 1
ATOM 2165 C C . GLY A 1 269 ? 1.395 19.047 5.043 1 98.81 269 GLY A C 1
ATOM 2166 O O . GLY A 1 269 ? 1.771 18.844 3.889 1 98.81 269 GLY A O 1
ATOM 2167 N N . LEU A 1 270 ? 0.803 18.125 5.797 1 98.88 270 LEU A N 1
ATOM 2168 C CA . LEU A 1 270 ? 0.184 16.891 5.363 1 98.88 270 LEU A CA 1
ATOM 2169 C C . LEU A 1 270 ? -1.221 16.75 5.945 1 98.88 270 LEU A C 1
ATOM 2171 O O . LEU A 1 270 ? -1.396 16.75 7.164 1 98.88 270 LEU A O 1
ATOM 2175 N N . LEU A 1 271 ? -2.203 16.719 5.047 1 98.88 271 LEU A N 1
ATOM 2176 C CA . LEU A 1 271 ? -3.582 16.469 5.449 1 98.88 271 LEU A CA 1
ATOM 2177 C C . LEU A 1 271 ? -3.867 14.969 5.496 1 98.88 271 LEU A C 1
ATOM 2179 O O . LEU A 1 271 ? -3.512 14.242 4.566 1 98.88 271 LEU A O 1
ATOM 2183 N N . LEU A 1 272 ? -4.426 14.484 6.535 1 98.88 272 LEU A N 1
ATOM 2184 C CA . LEU A 1 272 ? -4.906 13.109 6.641 1 98.88 272 LEU A CA 1
ATOM 2185 C C . LEU A 1 272 ? -6.395 13.078 6.973 1 98.88 272 LEU A C 1
ATOM 2187 O O . LEU A 1 272 ? -6.816 13.641 7.988 1 98.88 272 LEU A O 1
ATOM 2191 N N . ASP A 1 273 ? -7.148 12.531 6.121 1 98.62 273 ASP A N 1
ATOM 2192 C CA . ASP A 1 273 ? -8.57 12.289 6.328 1 98.62 273 ASP A CA 1
ATOM 2193 C C . ASP A 1 273 ? -8.797 11.016 7.141 1 98.62 273 ASP A C 1
ATOM 2195 O O . ASP A 1 273 ? -8.531 9.914 6.66 1 98.62 273 ASP A O 1
ATOM 2199 N N . THR A 1 274 ? -9.352 11.141 8.367 1 98.56 274 THR A N 1
ATOM 2200 C CA . THR A 1 274 ? -9.57 9.984 9.227 1 98.56 274 THR A CA 1
ATOM 2201 C C . THR A 1 274 ? -11.055 9.688 9.375 1 98.56 274 THR A C 1
ATOM 2203 O O . THR A 1 274 ? -11.469 8.977 10.289 1 98.56 274 THR A O 1
ATOM 2206 N N . SER A 1 275 ? -11.852 10.273 8.523 1 98.19 275 SER A N 1
ATOM 2207 C CA . SER A 1 275 ? -13.305 10.117 8.609 1 98.19 275 SER A CA 1
ATOM 2208 C C . SER A 1 275 ? -13.805 9.062 7.625 1 98.19 275 SER A C 1
ATOM 2210 O O . SER A 1 275 ? -14.727 8.305 7.934 1 98.19 275 SER A O 1
ATOM 2212 N N . ARG A 1 276 ? -13.281 9.078 6.441 1 98 276 ARG A N 1
ATOM 2213 C CA . ARG A 1 276 ? -13.75 8.141 5.422 1 98 276 ARG A CA 1
ATOM 2214 C C . ARG A 1 276 ? -13.273 6.723 5.723 1 98 276 ARG A C 1
ATOM 2216 O O . ARG A 1 276 ? -13.938 5.75 5.359 1 98 276 ARG A O 1
ATOM 2223 N N . HIS A 1 277 ? -12.133 6.617 6.301 1 97.62 277 HIS A N 1
ATOM 2224 C CA . HIS A 1 277 ? -11.664 5.445 7.027 1 97.62 277 HIS A CA 1
ATOM 2225 C C . HIS A 1 277 ? -11.055 5.84 8.367 1 97.62 277 HIS A C 1
ATOM 2227 O O . HIS A 1 277 ? -10.367 6.855 8.469 1 97.62 277 HIS A O 1
ATOM 2233 N N . PHE A 1 278 ? -11.414 5.023 9.398 1 97 278 PHE A N 1
ATOM 2234 C CA . PHE A 1 278 ? -10.812 5.25 10.703 1 97 278 PHE A CA 1
ATOM 2235 C C . PHE A 1 278 ? -9.375 4.75 10.734 1 97 278 PHE A C 1
ATOM 2237 O O . PHE A 1 278 ? -9.07 3.676 10.211 1 97 278 PHE A O 1
ATOM 2244 N N . PHE A 1 279 ? -8.445 5.539 11.281 1 97.81 279 PHE A N 1
ATOM 2245 C CA . PHE A 1 279 ? -7.062 5.133 11.492 1 97.81 279 PHE A CA 1
ATOM 2246 C C . PHE A 1 279 ? -6.758 5.031 12.984 1 97.81 279 PHE A C 1
ATOM 2248 O O . PHE A 1 279 ? -6.961 5.988 13.734 1 97.81 279 PHE A O 1
ATOM 2255 N N . PRO A 1 280 ? -6.27 3.904 13.461 1 95.88 280 PRO A N 1
ATOM 2256 C CA . PRO A 1 280 ? -5.832 3.824 14.859 1 95.88 280 PRO A CA 1
ATOM 2257 C C . PRO A 1 280 ? -4.695 4.793 15.18 1 95.88 280 PRO A C 1
ATOM 2259 O O . PRO A 1 280 ? -3.932 5.168 14.281 1 95.88 280 PRO A O 1
ATOM 2262 N N . VAL A 1 281 ? -4.555 5.164 16.375 1 97.75 281 VAL A N 1
ATOM 2263 C CA . VAL A 1 281 ? -3.627 6.191 16.844 1 97.75 281 VAL A CA 1
ATOM 2264 C C . VAL A 1 281 ? -2.203 5.824 16.422 1 97.75 281 VAL A C 1
ATOM 2266 O O . VAL A 1 281 ? -1.46 6.668 15.914 1 97.75 281 VAL A O 1
ATOM 2269 N N . PRO A 1 282 ? -1.729 4.496 16.5 1 96.81 282 PRO A N 1
ATOM 2270 C CA . PRO A 1 282 ? -0.352 4.191 16.109 1 96.81 282 PRO A CA 1
ATOM 2271 C C . PRO A 1 282 ? -0.066 4.523 14.648 1 96.81 282 PRO A C 1
ATOM 2273 O O . PRO A 1 282 ? 1.055 4.91 14.312 1 96.81 282 PRO A O 1
ATOM 2276 N N . GLU A 1 283 ? -1.064 4.383 13.812 1 97 283 GLU A N 1
ATOM 2277 C CA . GLU A 1 283 ? -0.877 4.734 12.406 1 97 283 GLU A CA 1
ATOM 2278 C C . GLU A 1 283 ? -0.656 6.234 12.234 1 97 283 GLU A C 1
ATOM 2280 O O . GLU A 1 283 ? 0.16 6.656 11.414 1 97 283 GLU A O 1
ATOM 2285 N N . ILE A 1 284 ? -1.378 7.039 12.938 1 98.75 284 ILE A N 1
ATOM 2286 C CA . ILE A 1 284 ? -1.241 8.492 12.883 1 98.75 284 ILE A CA 1
ATOM 2287 C C . ILE A 1 284 ? 0.136 8.898 13.398 1 98.75 284 ILE A C 1
ATOM 2289 O O . ILE A 1 284 ? 0.795 9.758 12.812 1 98.75 284 ILE A O 1
ATOM 2293 N N . LEU A 1 285 ? 0.565 8.258 14.5 1 98.81 285 LEU A N 1
ATOM 2294 C CA . LEU A 1 285 ? 1.88 8.562 15.047 1 98.81 285 LEU A CA 1
ATOM 2295 C C . LEU A 1 285 ? 2.98 8.234 14.047 1 98.81 285 LEU A C 1
ATOM 2297 O O . LEU A 1 285 ? 3.961 8.977 13.93 1 98.81 285 LEU A O 1
ATOM 2301 N N . ARG A 1 286 ? 2.838 7.164 13.328 1 98.44 286 ARG A N 1
ATOM 2302 C CA . ARG A 1 286 ? 3.809 6.793 12.297 1 98.44 286 ARG A CA 1
ATOM 2303 C C . ARG A 1 286 ? 3.857 7.836 11.188 1 98.44 286 ARG A C 1
ATOM 2305 O O . ARG A 1 286 ? 4.926 8.125 10.648 1 98.44 286 ARG A O 1
ATOM 2312 N N . VAL A 1 287 ? 2.697 8.375 10.836 1 98.81 287 VAL A N 1
ATOM 2313 C CA . VAL A 1 287 ? 2.652 9.461 9.859 1 98.81 287 VAL A CA 1
ATOM 2314 C C . VAL A 1 287 ? 3.459 10.648 10.375 1 98.81 287 VAL A C 1
ATOM 2316 O O . VAL A 1 287 ? 4.246 11.242 9.625 1 98.81 287 VAL A O 1
ATOM 2319 N N . LEU A 1 288 ? 3.307 10.953 11.633 1 98.94 288 LEU A N 1
ATOM 2320 C CA . LEU A 1 288 ? 4.027 12.062 12.242 1 98.94 288 LEU A CA 1
ATOM 2321 C C . LEU A 1 288 ? 5.531 11.812 12.219 1 98.94 288 LEU A C 1
ATOM 2323 O O . LEU A 1 288 ? 6.316 12.742 12.008 1 98.94 288 LEU A O 1
ATOM 2327 N N . ASP A 1 289 ? 5.941 10.555 12.414 1 98.75 289 ASP A N 1
ATOM 2328 C CA . ASP A 1 289 ? 7.359 10.219 12.312 1 98.75 289 ASP A CA 1
ATOM 2329 C C . ASP A 1 289 ? 7.895 10.523 10.914 1 98.75 289 ASP A C 1
ATOM 2331 O O . ASP A 1 289 ? 8.945 11.156 10.773 1 98.75 289 ASP A O 1
ATOM 2335 N N . GLY A 1 290 ? 7.156 10.047 9.906 1 98.81 290 GLY A N 1
ATOM 2336 C CA . GLY A 1 290 ? 7.57 10.328 8.539 1 98.81 290 GLY A CA 1
ATOM 2337 C C . GLY A 1 290 ? 7.672 11.812 8.242 1 98.81 290 GLY A C 1
ATOM 2338 O O . GLY A 1 290 ? 8.586 12.25 7.539 1 98.81 290 GLY A O 1
ATOM 2339 N N . MET A 1 291 ? 6.723 12.578 8.789 1 98.94 291 MET A N 1
ATOM 2340 C CA . MET A 1 291 ? 6.746 14.023 8.625 1 98.94 291 MET A CA 1
ATOM 2341 C C . MET A 1 291 ? 8 14.625 9.25 1 98.94 291 MET A C 1
ATOM 2343 O O . MET A 1 291 ? 8.68 15.445 8.625 1 98.94 291 MET A O 1
ATOM 2347 N N . ALA A 1 292 ? 8.297 14.188 10.445 1 98.88 292 ALA A N 1
ATOM 2348 C CA . ALA A 1 292 ? 9.469 14.703 11.156 1 98.88 292 ALA A CA 1
ATOM 2349 C C . ALA A 1 292 ? 10.758 14.383 10.391 1 98.88 292 ALA A C 1
ATOM 2351 O O . ALA A 1 292 ? 11.625 15.242 10.25 1 98.88 292 ALA A O 1
ATOM 2352 N N . TYR A 1 293 ? 10.828 13.156 9.883 1 98.75 293 TYR A N 1
ATOM 2353 C CA . TYR A 1 293 ? 12.016 12.727 9.156 1 98.75 293 TYR A CA 1
ATOM 2354 C C . TYR A 1 293 ? 12.172 13.508 7.859 1 98.75 293 TYR A C 1
ATOM 2356 O O . TYR A 1 293 ? 13.273 13.578 7.297 1 98.75 293 TYR A O 1
ATOM 2364 N N . SER A 1 294 ? 11.078 14.109 7.363 1 98.88 294 SER A N 1
ATOM 2365 C CA . SER A 1 294 ? 11.094 14.867 6.113 1 98.88 294 SER A CA 1
ATOM 2366 C C . SER A 1 294 ? 10.898 16.359 6.367 1 98.88 294 SER A C 1
ATOM 2368 O O . SER A 1 294 ? 10.633 17.125 5.438 1 98.88 294 SER A O 1
ATOM 2370 N N . LYS A 1 295 ? 10.914 16.766 7.664 1 98.81 295 LYS A N 1
ATOM 2371 C CA . LYS A 1 295 ? 10.906 18.141 8.172 1 98.81 295 LYS A CA 1
ATOM 2372 C C . LYS A 1 295 ? 9.617 18.859 7.773 1 98.81 295 LYS A C 1
ATOM 2374 O O . LYS A 1 295 ? 9.648 20.047 7.43 1 98.81 295 LYS A O 1
ATOM 2379 N N . MET A 1 296 ? 8.539 18.141 7.664 1 98.88 296 MET A N 1
ATOM 2380 C CA . MET A 1 296 ? 7.211 18.734 7.547 1 98.88 296 MET A CA 1
ATOM 2381 C C . MET A 1 296 ? 6.688 19.156 8.914 1 98.88 296 MET A C 1
ATOM 2383 O O . MET A 1 296 ? 6.953 18.5 9.922 1 98.88 296 MET A O 1
ATOM 2387 N N . ASN A 1 297 ? 5.871 20.281 8.945 1 98.88 297 ASN A N 1
ATOM 2388 C CA . ASN A 1 297 ? 5.656 20.828 10.289 1 98.88 297 ASN A CA 1
ATOM 2389 C C . ASN A 1 297 ? 4.172 21.062 10.562 1 98.88 297 ASN A C 1
ATOM 2391 O O . ASN A 1 297 ? 3.812 21.641 11.586 1 98.88 297 ASN A O 1
ATOM 2395 N N . ILE A 1 298 ? 3.262 20.703 9.672 1 98.88 298 ILE A N 1
ATOM 2396 C CA . ILE A 1 298 ? 1.836 20.875 9.914 1 98.88 298 ILE A CA 1
ATOM 2397 C C . ILE A 1 298 ? 1.099 19.562 9.672 1 98.88 298 ILE A C 1
ATOM 2399 O O . ILE A 1 298 ? 1.107 19.031 8.555 1 98.88 298 ILE A O 1
ATOM 2403 N N . PHE A 1 299 ? 0.54 19.031 10.672 1 98.88 299 PHE A N 1
ATOM 2404 C CA . PHE A 1 299 ? -0.428 17.953 10.539 1 98.88 299 PHE A CA 1
ATOM 2405 C C . PHE A 1 299 ? -1.847 18.5 10.445 1 98.88 299 PHE A C 1
ATOM 2407 O O . PHE A 1 299 ? -2.422 18.922 11.453 1 98.88 299 PHE A O 1
ATOM 2414 N N . HIS A 1 300 ? -2.361 18.625 9.227 1 98.88 300 HIS A N 1
ATOM 2415 C CA . HIS A 1 300 ? -3.746 19 8.969 1 98.88 300 HIS A CA 1
ATOM 2416 C C . HIS A 1 300 ? -4.684 17.812 9.141 1 98.88 300 HIS A C 1
ATOM 2418 O O . HIS A 1 300 ? -4.805 16.969 8.242 1 98.88 300 HIS A O 1
ATOM 2424 N N . TRP A 1 301 ? -5.336 17.781 10.289 1 98.94 301 TRP A N 1
ATOM 2425 C CA . TRP A 1 301 ? -6.141 16.625 10.68 1 98.94 301 TRP A CA 1
ATOM 2426 C C . TRP A 1 301 ? -7.594 16.797 10.258 1 98.94 301 TRP A C 1
ATOM 2428 O O . TRP A 1 301 ? -8.383 17.438 10.953 1 98.94 301 TRP A O 1
ATOM 2438 N N . HIS A 1 302 ? -7.949 16.281 9.086 1 98.81 302 HIS A N 1
ATOM 2439 C CA . HIS A 1 302 ? -9.336 16.188 8.656 1 98.81 302 HIS A CA 1
ATOM 2440 C C . HIS A 1 302 ? -10.07 15.07 9.391 1 98.81 302 HIS A C 1
ATOM 2442 O O . HIS A 1 302 ? -10.133 13.938 8.898 1 98.81 302 HIS A O 1
ATOM 2448 N N . ILE A 1 303 ? -10.711 15.359 10.477 1 98.75 303 ILE A N 1
ATOM 2449 C CA . ILE A 1 303 ? -11.078 14.383 11.484 1 98.75 303 ILE A CA 1
ATOM 2450 C C . ILE A 1 303 ? -12.453 13.797 11.164 1 98.75 303 ILE A C 1
ATOM 2452 O O . ILE A 1 303 ? -12.68 12.594 11.344 1 98.75 303 ILE A O 1
ATOM 2456 N N . VAL A 1 304 ? -13.391 14.672 10.781 1 98.56 304 VAL A N 1
ATOM 2457 C CA . VAL A 1 304 ? -14.789 14.273 10.617 1 98.56 304 VAL A CA 1
ATOM 2458 C C . VAL A 1 304 ? -15.258 14.617 9.203 1 98.56 304 VAL A C 1
ATOM 2460 O O . VAL A 1 304 ? -14.656 15.445 8.523 1 98.56 304 VAL A O 1
ATOM 2463 N N . ASP A 1 305 ? -16.25 13.984 8.758 1 98.19 305 ASP A N 1
ATOM 2464 C CA . ASP A 1 305 ? -16.891 14.203 7.465 1 98.19 305 ASP A CA 1
ATOM 2465 C C . ASP A 1 305 ? -18.266 13.531 7.406 1 98.19 305 ASP A C 1
ATOM 2467 O O . ASP A 1 305 ? -18.828 13.18 8.445 1 98.19 305 ASP A O 1
ATOM 2471 N N . ASP A 1 306 ? -18.844 13.445 6.266 1 97.5 306 ASP A N 1
ATOM 2472 C CA . ASP A 1 306 ? -20.156 12.852 6.066 1 97.5 306 ASP A CA 1
ATOM 2473 C C . ASP A 1 306 ? -20.188 11.406 6.566 1 97.5 306 ASP A C 1
ATOM 2475 O O . ASP A 1 306 ? -21.172 10.977 7.176 1 97.5 306 ASP A O 1
ATOM 2479 N N . GLN A 1 307 ? -19.156 10.672 6.426 1 97 307 GLN A N 1
ATOM 2480 C CA . GLN A 1 307 ? -19.141 9.227 6.586 1 97 307 GLN A CA 1
ATOM 2481 C C . GLN A 1 307 ? -19.047 8.836 8.062 1 97 307 GLN A C 1
ATOM 2483 O O . GLN A 1 307 ? -19.562 7.789 8.461 1 97 307 GLN A O 1
ATOM 2488 N N . SER A 1 308 ? -18.297 9.703 8.797 1 98 308 SER A N 1
ATOM 2489 C CA . SER A 1 308 ? -18.156 9.359 10.203 1 98 308 SER A CA 1
ATOM 2490 C C . SER A 1 308 ? -17.703 10.555 11.031 1 98 308 SER A C 1
ATOM 2492 O O . SER A 1 308 ? -17.172 11.523 10.477 1 98 308 SER A O 1
ATOM 2494 N N . PHE A 1 309 ? -17.984 10.523 12.336 1 98.44 309 PHE A N 1
ATOM 2495 C CA . PHE A 1 309 ? -17.562 11.508 13.328 1 98.44 309 PHE A CA 1
ATOM 2496 C C . PHE A 1 309 ? -16.734 10.852 14.422 1 98.44 309 PHE A C 1
ATOM 2498 O O . PHE A 1 309 ? -17.203 10.695 15.555 1 98.44 309 PHE A O 1
ATOM 2505 N N . PRO A 1 310 ? -15.461 10.609 14.188 1 98.5 310 PRO A N 1
ATOM 2506 C CA . PRO A 1 310 ? -14.664 9.812 15.125 1 98.5 310 PRO A CA 1
ATOM 2507 C C . PRO A 1 310 ? -14.117 10.648 16.281 1 98.5 310 PRO A C 1
ATOM 2509 O O . PRO A 1 310 ? -13.578 10.102 17.25 1 98.5 310 PRO A O 1
ATOM 2512 N N . TYR A 1 311 ? -14.211 11.977 16.281 1 98.81 311 TYR A N 1
ATOM 2513 C CA . TYR A 1 311 ? -13.797 12.82 17.391 1 98.81 311 TYR A CA 1
ATOM 2514 C C . TYR A 1 311 ? -14.773 12.695 18.562 1 98.81 311 TYR A C 1
ATOM 2516 O O . TYR A 1 311 ? -15.961 13.016 18.422 1 98.81 311 TYR A O 1
ATOM 2524 N N . ARG A 1 312 ? -14.336 12.25 19.672 1 98.56 312 ARG A N 1
ATOM 2525 C CA . ARG A 1 312 ? -15.195 12.164 20.844 1 98.56 312 ARG A CA 1
ATOM 2526 C C . ARG A 1 312 ? -15.211 13.484 21.609 1 98.56 312 ARG A C 1
ATOM 2528 O O . ARG A 1 312 ? -14.32 13.75 22.422 1 98.56 312 ARG A O 1
ATOM 2535 N N . SER A 1 313 ? -16.219 14.242 21.469 1 98.5 313 SER A N 1
ATOM 2536 C CA . SER A 1 313 ? -16.438 15.492 22.188 1 98.5 313 SER A CA 1
ATOM 2537 C C . SER A 1 313 ? -16.859 15.242 23.625 1 98.5 313 SER A C 1
ATOM 2539 O O . SER A 1 313 ? -17.656 14.344 23.906 1 98.5 313 SER A O 1
ATOM 2541 N N . ILE A 1 314 ? -16.312 16.016 24.531 1 97.94 314 ILE A N 1
ATOM 2542 C CA . ILE A 1 314 ? -16.703 15.898 25.938 1 97.94 314 ILE A CA 1
ATOM 2543 C C . ILE A 1 314 ? -18.078 16.547 26.125 1 97.94 314 ILE A C 1
ATOM 2545 O O . ILE A 1 314 ? -18.938 15.984 26.797 1 97.94 314 ILE A O 1
ATOM 2549 N N . LEU A 1 315 ? -18.297 17.688 25.531 1 98.06 315 LEU A N 1
ATOM 2550 C CA . LEU A 1 315 ? -19.531 18.438 25.688 1 98.06 315 LEU A CA 1
ATOM 2551 C C . LEU A 1 315 ? -20.688 17.766 24.938 1 98.06 315 LEU A C 1
ATOM 2553 O O . LEU A 1 315 ? -21.844 17.844 25.359 1 98.06 315 LEU A O 1
ATOM 2557 N N . PHE A 1 316 ? -20.391 17.094 23.797 1 98.38 316 PHE A N 1
ATOM 2558 C CA . PHE A 1 316 ? -21.406 16.438 22.984 1 98.38 316 PHE A CA 1
ATOM 2559 C C . PHE A 1 316 ? -21.016 15 22.672 1 98.38 316 PHE A C 1
ATOM 2561 O O . PHE A 1 316 ? -20.812 14.641 21.516 1 98.38 316 PHE A O 1
ATOM 2568 N N . PRO A 1 317 ? -21.062 14.109 23.578 1 97.75 317 PRO A N 1
ATOM 2569 C CA . PRO A 1 317 ? -20.594 12.734 23.406 1 97.75 317 PRO A CA 1
ATOM 2570 C C . PRO A 1 317 ? -21.422 11.961 22.375 1 97.75 317 PRO A C 1
ATOM 2572 O O . PRO A 1 317 ? -20.938 10.984 21.797 1 97.75 317 PRO A O 1
ATOM 2575 N N . GLU A 1 318 ? -22.641 12.422 22.047 1 97.81 318 GLU A N 1
ATOM 2576 C CA . GLU A 1 318 ? -23.516 11.719 21.125 1 97.81 318 GLU A CA 1
ATOM 2577 C C . GLU A 1 318 ? -23.016 11.844 19.688 1 97.81 318 GLU A C 1
ATOM 2579 O O . GLU A 1 318 ? -23.391 11.047 18.828 1 97.81 318 GLU A O 1
ATOM 2584 N N . LEU A 1 319 ? -22.172 12.836 19.406 1 98.5 319 LEU A N 1
ATOM 2585 C CA . LEU A 1 319 ? -21.641 13.016 18.062 1 98.5 319 LEU A CA 1
ATOM 2586 C C . LEU A 1 319 ? -20.891 11.773 17.594 1 98.5 319 LEU A C 1
ATOM 2588 O O . LEU A 1 319 ? -21.188 11.219 16.531 1 98.5 319 LEU A O 1
ATOM 2592 N N . SER A 1 320 ? -19.969 11.266 18.422 1 97.94 320 SER A N 1
ATOM 2593 C CA . SER A 1 320 ? -19.203 10.078 18.047 1 97.94 320 SER A CA 1
ATOM 2594 C C . SER A 1 320 ? -19.984 8.805 18.375 1 97.94 320 SER A C 1
ATOM 2596 O O . SER A 1 320 ? -19.875 7.805 17.672 1 97.94 320 SER A O 1
ATOM 2598 N N . ALA A 1 321 ? -20.797 8.836 19.422 1 96.75 321 ALA A N 1
ATOM 2599 C CA . ALA A 1 321 ? -21.562 7.66 19.812 1 96.75 321 ALA A CA 1
ATOM 2600 C C . ALA A 1 321 ? -22.484 7.215 18.672 1 96.75 321 ALA A C 1
ATOM 2602 O O . ALA A 1 321 ? -22.672 6.016 18.453 1 96.75 321 ALA A O 1
ATOM 2603 N N . LYS A 1 322 ? -23.047 8.195 17.984 1 96.44 322 LYS A N 1
ATOM 2604 C CA . LYS A 1 322 ? -24.016 7.879 16.953 1 96.44 322 LYS A CA 1
ATOM 2605 C C . LYS A 1 322 ? -23.438 8.109 15.555 1 96.44 322 LYS A C 1
ATOM 2607 O O . LYS A 1 322 ? -23.969 7.609 14.562 1 96.44 322 LYS A O 1
ATOM 2612 N N . GLY A 1 323 ? -22.344 8.891 15.492 1 96.94 323 GLY A N 1
ATOM 2613 C CA . GLY A 1 323 ? -21.859 9.312 14.188 1 96.94 323 GLY A CA 1
ATOM 2614 C C . GLY A 1 323 ? -20.625 8.57 13.734 1 96.94 323 GLY A C 1
ATOM 2615 O O . GLY A 1 323 ? -20.234 8.648 12.57 1 96.94 323 GLY A O 1
ATOM 2616 N N . ALA A 1 324 ? -19.922 7.84 14.609 1 97.31 324 ALA A N 1
ATOM 2617 C CA . ALA A 1 324 ? -18.703 7.105 14.242 1 97.31 324 ALA A CA 1
ATOM 2618 C C . ALA A 1 324 ? -19.047 5.766 13.602 1 97.31 324 ALA A C 1
ATOM 2620 O O . ALA A 1 324 ? -20.188 5.305 13.688 1 97.31 324 ALA A O 1
ATOM 2621 N N . TYR A 1 325 ? -18.094 5.113 12.906 1 95.75 325 TYR A N 1
ATOM 2622 C CA . TYR A 1 325 ? -18.297 3.783 12.344 1 95.75 325 TYR A CA 1
ATOM 2623 C C . TYR A 1 325 ? -18.594 2.77 13.438 1 95.75 325 TYR A C 1
ATOM 2625 O O . TYR A 1 325 ? -19.375 1.829 13.227 1 95.75 325 TYR A O 1
ATOM 2633 N N . GLN A 1 326 ? -17.938 2.912 14.5 1 92.69 326 GLN A N 1
ATOM 2634 C CA . GLN A 1 326 ? -18.094 2.107 15.703 1 92.69 326 GLN A CA 1
ATOM 2635 C C . GLN A 1 326 ? -17.844 2.941 16.953 1 92.69 326 GLN A C 1
ATOM 2637 O O . GLN A 1 326 ? -16.75 3.479 17.141 1 92.69 326 GLN A O 1
ATOM 2642 N N . SER A 1 327 ? -18.734 3.021 17.828 1 92 327 SER A N 1
ATOM 2643 C CA . SER A 1 327 ? -18.812 4.035 18.875 1 92 327 SER A CA 1
ATOM 2644 C C . SER A 1 327 ? -17.734 3.807 19.922 1 92 327 SER A C 1
ATOM 2646 O O . SER A 1 327 ? -17.406 4.715 20.688 1 92 327 SER A O 1
ATOM 2648 N N . GLU A 1 328 ? -17.109 2.641 19.969 1 89.88 328 GLU A N 1
ATOM 2649 C CA . GLU A 1 328 ? -16.141 2.371 21.016 1 89.88 328 GLU A CA 1
ATOM 2650 C C . GLU A 1 328 ? -14.727 2.254 20.438 1 89.88 328 GLU A C 1
ATOM 2652 O O . GLU A 1 328 ? -13.766 2.736 21.031 1 89.88 328 GLU A O 1
ATOM 2657 N N . LEU A 1 329 ? -14.68 1.628 19.266 1 90.75 329 LEU A N 1
ATOM 2658 C CA . LEU A 1 329 ? -13.359 1.271 18.75 1 90.75 329 LEU A CA 1
ATOM 2659 C C . LEU A 1 329 ? -12.898 2.271 17.688 1 90.75 329 LEU A C 1
ATOM 2661 O O . LEU A 1 329 ? -11.695 2.473 17.5 1 90.75 329 LEU A O 1
ATOM 2665 N N . ALA A 1 330 ? -13.836 2.904 17 1 95.5 330 ALA A N 1
ATOM 2666 C CA . ALA A 1 330 ? -13.477 3.811 15.914 1 95.5 330 ALA A CA 1
ATOM 2667 C C . ALA A 1 330 ? -13.703 5.266 16.312 1 95.5 330 ALA A C 1
ATOM 2669 O O . ALA A 1 330 ? -14.375 6.012 15.594 1 95.5 330 ALA A O 1
ATOM 2670 N N . VAL A 1 331 ? -13.156 5.637 17.453 1 97.62 331 VAL A N 1
ATOM 2671 C CA . VAL A 1 331 ? -13.266 6.988 17.984 1 97.62 331 VAL A CA 1
ATOM 2672 C C . VAL A 1 331 ? -11.922 7.438 18.547 1 97.62 331 VAL A C 1
ATOM 2674 O O . VAL A 1 331 ? -11.109 6.605 18.969 1 97.62 331 VAL A O 1
ATOM 2677 N N . TYR A 1 332 ? -11.664 8.703 18.484 1 98.69 332 TYR A N 1
ATOM 2678 C CA . TYR A 1 332 ? -10.523 9.312 19.156 1 98.69 332 TYR A CA 1
ATOM 2679 C C . TYR A 1 332 ? -10.945 9.945 20.484 1 98.69 332 TYR A C 1
ATOM 2681 O O . TYR A 1 332 ? -11.57 11.008 20.5 1 98.69 332 TYR A O 1
ATOM 2689 N N . THR A 1 333 ? -10.57 9.344 21.531 1 98.38 333 THR A N 1
ATOM 2690 C CA . THR A 1 333 ? -10.875 9.852 22.859 1 98.38 333 THR A CA 1
ATOM 2691 C C . THR A 1 333 ? -10.07 11.117 23.156 1 98.38 333 THR A C 1
ATOM 2693 O O . THR A 1 333 ? -9.102 11.414 22.453 1 98.38 333 THR A O 1
ATOM 2696 N N . PRO A 1 334 ? -10.508 11.914 24.156 1 97.81 334 PRO A N 1
ATOM 2697 C CA . PRO A 1 334 ? -9.703 13.078 24.531 1 97.81 334 PRO A CA 1
ATOM 2698 C C . PRO A 1 334 ? -8.242 12.727 24.797 1 97.81 334 PRO A C 1
ATOM 2700 O O . PRO A 1 334 ? -7.34 13.484 24.422 1 97.81 334 PRO A O 1
ATOM 2703 N N . CYS A 1 335 ? -8.016 11.555 25.375 1 98.12 335 CYS A N 1
ATOM 2704 C CA . CYS A 1 335 ? -6.648 11.109 25.625 1 98.12 335 CYS A CA 1
ATOM 2705 C C . CYS A 1 335 ? -5.906 10.844 24.328 1 98.12 335 CYS A C 1
ATOM 2707 O O . CYS A 1 335 ? -4.727 11.172 24.203 1 98.12 335 CYS A O 1
ATOM 2709 N N . ASP A 1 336 ? -6.582 10.211 23.391 1 98.5 336 ASP A N 1
ATOM 2710 C CA . ASP A 1 336 ? -5.984 9.953 22.078 1 98.5 336 ASP A CA 1
ATOM 2711 C C . ASP A 1 336 ? -5.578 11.258 21.406 1 98.5 336 ASP A C 1
ATOM 2713 O O . ASP A 1 336 ? -4.469 11.375 20.859 1 98.5 336 ASP A O 1
ATOM 2717 N N . VAL A 1 337 ? -6.453 12.219 21.422 1 98.81 337 VAL A N 1
ATOM 2718 C CA . VAL A 1 337 ? -6.227 13.508 20.766 1 98.81 337 VAL A CA 1
ATOM 2719 C C . VAL A 1 337 ? -5.027 14.211 21.406 1 98.81 337 VAL A C 1
ATOM 2721 O O . VAL A 1 337 ? -4.148 14.703 20.703 1 98.81 337 VAL A O 1
ATOM 2724 N N . LEU A 1 338 ? -4.984 14.203 22.719 1 98.38 338 LEU A N 1
ATOM 2725 C CA . LEU A 1 338 ? -3.865 14.828 23.406 1 98.38 338 LEU A CA 1
ATOM 2726 C C . LEU A 1 338 ? -2.559 14.109 23.109 1 98.38 338 LEU A C 1
ATOM 2728 O O . LEU A 1 338 ? -1.515 14.75 22.938 1 98.38 338 LEU A O 1
ATOM 2732 N N . ALA A 1 339 ? -2.635 12.766 23.047 1 98.56 339 ALA A N 1
ATOM 2733 C CA . ALA A 1 339 ? -1.442 11.984 22.719 1 98.56 339 ALA A CA 1
ATOM 2734 C C . ALA A 1 339 ? -0.897 12.367 21.344 1 98.56 339 ALA A C 1
ATOM 2736 O O . ALA A 1 339 ? 0.317 12.484 21.156 1 98.56 339 ALA A O 1
ATOM 2737 N N . ILE A 1 340 ? -1.762 12.562 20.375 1 98.88 340 ILE A N 1
ATOM 2738 C CA . ILE A 1 340 ? -1.366 12.922 19.016 1 98.88 340 ILE A CA 1
ATOM 2739 C C . ILE A 1 340 ? -0.759 14.328 19.016 1 98.88 340 ILE A C 1
ATOM 2741 O O . ILE A 1 340 ? 0.284 14.555 18.406 1 98.88 340 ILE A O 1
ATOM 2745 N N . ILE A 1 341 ? -1.342 15.273 19.781 1 98.81 341 ILE A N 1
ATOM 2746 C CA . ILE A 1 341 ? -0.863 16.656 19.844 1 98.81 341 ILE A CA 1
ATOM 2747 C C . ILE A 1 341 ? 0.514 16.688 20.5 1 98.81 341 ILE A C 1
ATOM 2749 O O . ILE A 1 341 ? 1.429 17.344 20.016 1 98.81 341 ILE A O 1
ATOM 2753 N N . ASP A 1 342 ? 0.704 15.922 21.578 1 98.38 342 ASP A N 1
ATOM 2754 C CA . ASP A 1 342 ? 1.973 15.898 22.297 1 98.38 342 ASP A CA 1
ATOM 2755 C C . ASP A 1 342 ? 3.064 15.227 21.469 1 98.38 342 ASP A C 1
ATOM 2757 O O . ASP A 1 342 ? 4.211 15.688 21.453 1 98.38 342 ASP A O 1
ATOM 2761 N N . TYR A 1 343 ? 2.648 14.148 20.859 1 98.75 343 TYR A N 1
ATOM 2762 C CA . TYR A 1 343 ? 3.596 13.453 19.984 1 98.75 343 TYR A CA 1
ATOM 2763 C C . TYR A 1 343 ? 4.082 14.367 18.875 1 98.75 343 TYR A C 1
ATOM 2765 O O . TYR A 1 343 ? 5.273 14.391 18.547 1 98.75 343 TYR A O 1
ATOM 2773 N N . ALA A 1 344 ? 3.174 15.102 18.281 1 98.88 344 ALA A N 1
ATOM 2774 C CA . ALA A 1 344 ? 3.5 16.062 17.234 1 98.88 344 ALA A CA 1
ATOM 2775 C C . ALA A 1 344 ? 4.395 17.172 17.781 1 98.88 344 ALA A C 1
ATOM 2777 O O . ALA A 1 344 ? 5.383 17.547 17.141 1 98.88 344 ALA A O 1
ATOM 2778 N N . ARG A 1 345 ? 4.117 17.688 18.906 1 98.69 345 ARG A N 1
ATOM 2779 C CA . ARG A 1 345 ? 4.895 18.734 19.562 1 98.69 345 ARG A CA 1
ATOM 2780 C C . ARG A 1 345 ? 6.352 18.312 19.719 1 98.69 345 ARG A C 1
ATOM 2782 O O . ARG A 1 345 ? 7.262 19.078 19.406 1 98.69 345 ARG A O 1
ATOM 2789 N N . ASP A 1 346 ? 6.504 17.125 20.188 1 98.62 346 ASP A N 1
ATOM 2790 C CA . ASP A 1 346 ? 7.848 16.609 20.438 1 98.62 346 ASP A CA 1
ATOM 2791 C C . ASP A 1 346 ? 8.656 16.531 19.141 1 98.62 346 ASP A C 1
ATOM 2793 O O . ASP A 1 346 ? 9.875 16.359 19.172 1 98.62 346 ASP A O 1
ATOM 2797 N N . ARG A 1 347 ? 8 16.688 18.047 1 98.75 347 ARG A N 1
ATOM 2798 C CA . ARG A 1 347 ? 8.641 16.562 16.734 1 98.75 347 ARG A CA 1
ATOM 2799 C C . ARG A 1 347 ? 8.594 17.891 15.984 1 98.75 347 ARG A C 1
ATOM 2801 O O . ARG A 1 347 ? 8.961 17.953 14.805 1 98.75 347 ARG A O 1
ATOM 2808 N N . GLY A 1 348 ? 8.125 18.922 16.672 1 98.75 348 GLY A N 1
ATOM 2809 C CA . GLY A 1 348 ? 8.039 20.234 16.078 1 98.75 348 GLY A CA 1
ATOM 2810 C C . GLY A 1 348 ? 6.965 20.344 15.008 1 98.75 348 GLY A C 1
ATOM 2811 O O . GLY A 1 348 ? 7.152 21.016 13.984 1 98.75 348 GLY A O 1
ATOM 2812 N N . ILE A 1 349 ? 5.863 19.625 15.164 1 98.94 349 ILE A N 1
ATOM 2813 C CA . ILE A 1 349 ? 4.762 19.609 14.203 1 98.94 349 ILE A CA 1
ATOM 2814 C C . ILE A 1 349 ? 3.52 20.234 14.836 1 98.94 349 ILE A C 1
ATOM 2816 O O . ILE A 1 349 ? 3.145 19.875 15.961 1 98.94 349 ILE A O 1
ATOM 2820 N N . ARG A 1 350 ? 2.967 21.172 14.156 1 98.81 350 ARG A N 1
ATOM 2821 C CA . ARG A 1 350 ? 1.689 21.766 14.547 1 98.81 350 ARG A CA 1
ATOM 2822 C C . ARG A 1 350 ? 0.525 20.859 14.148 1 98.81 350 ARG A C 1
ATOM 2824 O O . ARG A 1 350 ? 0.563 20.219 13.094 1 98.81 350 ARG A O 1
ATOM 2831 N N . VAL A 1 351 ? -0.523 20.797 14.992 1 98.94 351 VAL A N 1
ATOM 2832 C CA . VAL A 1 351 ? -1.734 20.062 14.648 1 98.94 351 VAL A CA 1
ATOM 2833 C C . VAL A 1 351 ? -2.887 21.031 14.414 1 98.94 351 VAL A C 1
ATOM 2835 O O . VAL A 1 351 ? -3.32 21.719 15.336 1 98.94 351 VAL A O 1
ATOM 2838 N N . ILE A 1 352 ? -3.34 21.125 13.219 1 98.88 352 ILE A N 1
ATOM 2839 C CA . ILE A 1 352 ? -4.473 21.969 12.852 1 98.88 352 ILE A CA 1
ATOM 2840 C C . ILE A 1 352 ? -5.684 21.094 12.531 1 98.88 352 ILE A C 1
ATOM 2842 O O . ILE A 1 352 ? -5.688 20.359 11.539 1 98.88 352 ILE A O 1
ATOM 2846 N N . PRO A 1 353 ? -6.734 21.156 13.352 1 98.81 353 PRO A N 1
ATOM 2847 C CA . PRO A 1 353 ? -7.926 20.344 13.086 1 98.81 353 PRO A CA 1
ATOM 2848 C C . PRO A 1 353 ? -8.844 20.969 12.031 1 98.81 353 PRO A C 1
ATOM 2850 O O . PRO A 1 353 ? -8.898 22.188 11.906 1 98.81 353 PRO A O 1
ATOM 2853 N N . GLU A 1 354 ? -9.5 20.172 11.328 1 98.81 354 GLU A N 1
ATOM 2854 C CA . GLU A 1 354 ? -10.555 20.609 10.414 1 98.81 354 GLU A CA 1
ATOM 2855 C C . GLU A 1 354 ? -11.914 20.062 10.828 1 98.81 354 GLU A C 1
ATOM 2857 O O . GLU A 1 354 ? -12.07 18.859 11.031 1 98.81 354 GLU A O 1
ATOM 2862 N N . PHE A 1 355 ? -12.789 20.922 11.016 1 98.62 355 PHE A N 1
ATOM 2863 C CA . PHE A 1 355 ? -14.211 20.625 11.195 1 98.62 355 PHE A CA 1
ATOM 2864 C C . PHE A 1 355 ? -15.055 21.391 10.188 1 98.62 355 PHE A C 1
ATOM 2866 O O . PHE A 1 355 ? -15.352 22.578 10.383 1 98.62 355 PHE A O 1
ATOM 2873 N N . ASP A 1 356 ? -15.508 20.703 9.188 1 97.81 356 ASP A N 1
ATOM 2874 C CA . ASP A 1 356 ? -16.188 21.312 8.047 1 97.81 356 ASP A CA 1
ATOM 2875 C C . ASP A 1 356 ? -17.594 21.75 8.43 1 97.81 356 ASP A C 1
ATOM 2877 O O . ASP A 1 356 ? -18.391 20.953 8.953 1 97.81 356 ASP A O 1
ATOM 2881 N N . VAL A 1 357 ? -17.922 22.953 8.141 1 97.56 357 VAL A N 1
ATOM 2882 C CA . VAL A 1 357 ? -19.25 23.531 8.312 1 97.56 357 VAL A CA 1
ATOM 2883 C C . VAL A 1 357 ? -19.562 24.484 7.156 1 97.56 357 VAL A C 1
ATOM 2885 O O . VAL A 1 357 ? -18.656 25.156 6.645 1 97.56 357 VAL A O 1
ATOM 2888 N N . PRO A 1 358 ? -20.734 24.594 6.66 1 97.75 358 PRO A N 1
ATOM 2889 C CA . PRO A 1 358 ? -21.891 23.797 7.074 1 97.75 358 PRO A CA 1
ATOM 2890 C C . PRO A 1 358 ? -22 22.484 6.309 1 97.75 358 PRO A C 1
ATOM 2892 O O . PRO A 1 358 ? -22.891 21.672 6.594 1 97.75 358 PRO A O 1
ATOM 2895 N N . GLY A 1 359 ? -21.156 22.281 5.25 1 97 359 GLY A N 1
ATOM 2896 C CA . GLY A 1 359 ? -21.172 21.078 4.449 1 97 359 GLY A CA 1
ATOM 2897 C C . GLY A 1 359 ? -20.359 19.953 5.055 1 97 359 GLY A C 1
ATOM 2898 O O . GLY A 1 359 ? -19.781 20.094 6.133 1 97 359 GLY A O 1
ATOM 2899 N N . HIS A 1 360 ? -20.438 18.734 4.406 1 97.12 360 HIS A N 1
ATOM 2900 C CA . HIS A 1 360 ? -19.688 17.578 4.887 1 97.12 360 HIS A CA 1
ATOM 2901 C C . HIS A 1 360 ? -20.016 17.266 6.344 1 97.12 360 HIS A C 1
ATOM 2903 O O . HIS A 1 360 ? -19.125 17.031 7.152 1 97.12 360 HIS A O 1
ATOM 2909 N N . ALA A 1 361 ? -21.281 17.359 6.676 1 97.31 361 ALA A N 1
ATOM 2910 C CA . ALA A 1 361 ? -21.672 17.328 8.078 1 97.31 361 ALA A CA 1
ATOM 2911 C C . ALA A 1 361 ? -22.719 16.25 8.336 1 97.31 361 ALA A C 1
ATOM 2913 O O . ALA A 1 361 ? -23.391 16.266 9.367 1 97.31 361 ALA A O 1
ATOM 2914 N N . ARG A 1 362 ? -22.891 15.305 7.426 1 96.75 362 ARG A N 1
ATOM 2915 C CA . ARG A 1 362 ? -23.922 14.289 7.574 1 96.75 362 ARG A CA 1
ATOM 2916 C C . ARG A 1 362 ? -23.766 13.539 8.891 1 96.75 362 ARG A C 1
ATOM 2918 O O . ARG A 1 362 ? -24.75 13.258 9.57 1 96.75 362 ARG A O 1
ATOM 2925 N N . SER A 1 363 ? -22.609 13.203 9.281 1 97.44 363 SER A N 1
ATOM 2926 C CA . SER A 1 363 ? -22.359 12.438 10.5 1 97.44 363 SER A CA 1
ATOM 2927 C C . SER A 1 363 ? -22.688 13.258 11.75 1 97.44 363 SER A C 1
ATOM 2929 O O . SER A 1 363 ? -23.047 12.703 12.789 1 97.44 363 SER A O 1
ATOM 2931 N N . TRP A 1 364 ? -22.578 14.602 11.672 1 98 364 TRP A N 1
ATOM 2932 C CA . TRP A 1 364 ? -22.906 15.484 12.789 1 98 364 TRP A CA 1
ATOM 2933 C C . TRP A 1 364 ? -24.375 15.344 13.195 1 98 364 TRP A C 1
ATOM 2935 O O . TRP A 1 364 ? -24.688 15.336 14.383 1 98 364 TRP A O 1
ATOM 2945 N N . GLY A 1 365 ? -25.188 15.188 12.188 1 96.38 365 GLY A N 1
ATOM 2946 C CA . GLY A 1 365 ? -26.625 15.188 12.375 1 96.38 365 GLY A CA 1
ATOM 2947 C C . GLY A 1 365 ? -27.125 14.008 13.188 1 96.38 365 GLY A C 1
ATOM 2948 O O . GLY A 1 365 ? -28.219 14.047 13.742 1 96.38 365 GLY A O 1
ATOM 2949 N N . GLU A 1 366 ? -26.312 12.977 13.25 1 94.81 366 GLU A N 1
ATOM 2950 C CA . GLU A 1 366 ? -26.703 11.812 14.039 1 94.81 366 GLU A CA 1
ATOM 2951 C C . GLU A 1 366 ? -26.625 12.117 15.531 1 94.81 366 GLU A C 1
ATOM 2953 O O . GLU A 1 366 ? -27.391 11.547 16.328 1 94.81 366 GLU A O 1
ATOM 2958 N N . GLY A 1 367 ? -25.766 13.008 15.859 1 96.31 367 GLY A N 1
ATOM 2959 C CA . GLY A 1 367 ? -25.516 13.297 17.266 1 96.31 367 GLY A CA 1
ATOM 2960 C C . GLY A 1 367 ? -26.234 14.547 17.75 1 96.31 367 GLY A C 1
ATOM 2961 O O . GLY A 1 367 ? -26.391 14.758 18.953 1 96.31 367 GLY A O 1
ATOM 2962 N N . VAL A 1 368 ? -26.641 15.398 16.891 1 97.44 368 VAL A N 1
ATOM 2963 C CA . VAL A 1 368 ? -27.328 16.641 17.234 1 97.44 368 VAL A CA 1
ATOM 2964 C C . VAL A 1 368 ? -28.609 16.75 16.422 1 97.44 368 VAL A C 1
ATOM 2966 O O . VAL A 1 368 ? -28.594 17.141 15.258 1 97.44 368 VAL A O 1
ATOM 2969 N N . ASP A 1 369 ? -29.703 16.578 17.062 1 95.38 369 ASP A N 1
ATOM 2970 C CA . ASP A 1 369 ? -31.016 16.578 16.422 1 95.38 369 ASP A CA 1
ATOM 2971 C C . ASP A 1 369 ? -31.359 17.969 15.867 1 95.38 369 ASP A C 1
ATOM 2973 O O . ASP A 1 369 ? -31.109 18.984 16.531 1 95.38 369 ASP A O 1
ATOM 2977 N N . GLY A 1 370 ? -31.781 17.953 14.625 1 95.25 370 GLY A N 1
ATOM 2978 C CA . GLY A 1 370 ? -32.281 19.188 14.023 1 95.25 370 GLY A CA 1
ATOM 2979 C C . GLY A 1 370 ? -31.156 20.047 13.453 1 95.25 370 GLY A C 1
ATOM 2980 O O . GLY A 1 370 ? -31.422 21.125 12.914 1 95.25 370 GLY A O 1
ATOM 2981 N N . LEU A 1 371 ? -29.969 19.609 13.484 1 97.69 371 LEU A N 1
ATOM 2982 C CA . LEU A 1 371 ? -28.812 20.391 13.047 1 97.69 371 LEU A CA 1
ATOM 2983 C C . LEU A 1 371 ? -28.828 20.578 11.539 1 97.69 371 LEU A C 1
ATOM 2985 O O . LEU A 1 371 ? -28.5 21.656 11.039 1 97.69 371 LEU A O 1
ATOM 2989 N N . LEU A 1 372 ? -29.234 19.547 10.766 1 97.62 372 LEU A N 1
ATOM 2990 C CA . LEU A 1 372 ? -29.125 19.531 9.312 1 97.62 372 LEU A CA 1
ATOM 2991 C C . LEU A 1 372 ? -30.438 19.938 8.664 1 97.62 372 LEU A C 1
ATOM 2993 O O . LEU A 1 372 ? -31.5 19.828 9.289 1 97.62 372 LEU A O 1
ATOM 2997 N N . THR A 1 373 ? -30.328 20.391 7.469 1 96.75 373 THR A N 1
ATOM 2998 C CA . THR A 1 373 ? -31.5 20.734 6.672 1 96.75 373 THR A CA 1
ATOM 2999 C C . THR A 1 373 ? -32.062 19.516 5.945 1 96.75 373 THR A C 1
ATOM 3001 O O . THR A 1 373 ? -31.297 18.781 5.305 1 96.75 373 THR A O 1
ATOM 3004 N N . ARG A 1 374 ? -33.281 19.297 6.078 1 94.5 374 ARG A N 1
ATOM 3005 C CA . ARG A 1 374 ? -33.938 18.234 5.324 1 94.5 374 ARG A CA 1
ATOM 3006 C C . ARG A 1 374 ? -34.469 18.734 3.99 1 94.5 374 ARG A C 1
ATOM 3008 O O . ARG A 1 374 ? -35.062 19.812 3.922 1 94.5 374 ARG A O 1
ATOM 3015 N N . CYS A 1 375 ? -34.219 18 2.951 1 93.31 375 CYS A N 1
ATOM 3016 C CA . CYS A 1 375 ? -34.875 18.312 1.686 1 93.31 375 CYS A CA 1
ATOM 3017 C C . CYS A 1 375 ? -36.375 18.016 1.757 1 93.31 375 CYS A C 1
ATOM 3019 O O . CYS A 1 375 ? -36.75 16.906 2.119 1 93.31 375 CYS A O 1
ATOM 3021 N N . SER A 1 376 ? -37.062 18.875 1.346 1 90.06 376 SER A N 1
ATOM 3022 C CA . SER A 1 376 ? -38.5 18.688 1.413 1 90.06 376 SER A CA 1
ATOM 3023 C C . SER A 1 376 ? -38.969 17.625 0.42 1 90.06 376 SER A C 1
ATOM 3025 O O . SER A 1 376 ? -39.906 16.859 0.708 1 90.06 376 SER A O 1
ATOM 3027 N N . SER A 1 377 ? -38.344 17.484 -0.701 1 90.31 377 SER A N 1
ATOM 3028 C CA . SER A 1 377 ? -38.781 16.594 -1.781 1 90.31 377 SER A CA 1
ATOM 3029 C C . SER A 1 377 ? -38.344 15.156 -1.515 1 90.31 377 SER A C 1
ATOM 3031 O O . SER A 1 377 ? -39.094 14.219 -1.8 1 90.31 377 SER A O 1
ATOM 3033 N N . THR A 1 378 ? -37.156 14.914 -0.908 1 89.5 378 THR A N 1
ATOM 3034 C CA . THR A 1 378 ? -36.594 13.562 -0.84 1 89.5 378 THR A CA 1
ATOM 3035 C C . THR A 1 378 ? -36.406 13.133 0.611 1 89.5 378 THR A C 1
ATOM 3037 O O . THR A 1 378 ? -36.156 11.953 0.886 1 89.5 378 THR A O 1
ATOM 3040 N N . ASN A 1 379 ? -36.5 14.07 1.548 1 88.06 379 ASN A N 1
ATOM 3041 C CA . ASN A 1 379 ? -36.312 13.852 2.979 1 88.06 379 ASN A CA 1
ATOM 3042 C C . ASN A 1 379 ? -34.844 13.516 3.316 1 88.06 379 ASN A C 1
ATOM 3044 O O . ASN A 1 379 ? -34.562 13.078 4.43 1 88.06 379 ASN A O 1
ATOM 3048 N N . GLU A 1 380 ? -34 13.688 2.34 1 91.69 380 GLU A N 1
ATOM 3049 C CA . GLU A 1 380 ? -32.594 13.523 2.58 1 91.69 380 GLU A CA 1
ATOM 3050 C C . GLU A 1 380 ? -32 14.711 3.346 1 91.69 380 GLU A C 1
ATOM 3052 O O . GLU A 1 380 ? -32.625 15.789 3.377 1 91.69 380 GLU A O 1
ATOM 3057 N N . TYR A 1 381 ? -30.922 14.484 3.934 1 94.19 381 TYR A N 1
ATOM 3058 C CA . TYR A 1 381 ? -30.297 15.555 4.703 1 94.19 381 TYR A CA 1
ATOM 3059 C C . TYR A 1 381 ? -29.297 16.328 3.854 1 94.19 381 TYR A C 1
ATOM 3061 O O . TYR A 1 381 ? -28.578 15.734 3.049 1 94.19 381 TYR A O 1
ATOM 3069 N N . GLY A 1 382 ? -29.297 17.578 4.004 1 95.19 382 GLY A N 1
ATOM 3070 C CA . GLY A 1 382 ? -28.297 18.469 3.434 1 95.19 382 GLY A CA 1
ATOM 3071 C C . GLY A 1 382 ? -27.406 19.109 4.48 1 95.19 382 GLY A C 1
ATOM 3072 O O . GLY A 1 382 ? -27.203 18.547 5.555 1 95.19 382 GLY A O 1
ATOM 3073 N N . PRO A 1 383 ? -26.812 20.297 4.168 1 97 383 PRO A N 1
ATOM 3074 C CA . PRO A 1 383 ? -25.906 20.984 5.109 1 97 383 PRO A CA 1
ATOM 3075 C C . PRO A 1 383 ? -26.641 21.516 6.34 1 97 383 PRO A C 1
ATOM 3077 O O . PRO A 1 383 ? -27.875 21.422 6.418 1 97 383 PRO A O 1
ATOM 3080 N N . MET A 1 384 ? -25.875 22 7.312 1 98 384 MET A N 1
ATOM 3081 C CA . MET A 1 384 ? -26.453 22.578 8.531 1 98 384 MET A CA 1
ATOM 3082 C C . MET A 1 384 ? -27.438 23.672 8.188 1 98 384 MET A C 1
ATOM 3084 O O . MET A 1 384 ? -27.234 24.438 7.242 1 98 384 MET A O 1
ATOM 3088 N N . ASP A 1 385 ? -28.484 23.75 8.961 1 97 385 ASP A N 1
ATOM 3089 C CA . ASP A 1 385 ? -29.516 24.75 8.742 1 97 385 ASP A CA 1
ATOM 3090 C C . ASP A 1 385 ? -29.016 26.141 9.141 1 97 385 ASP A C 1
ATOM 3092 O O . ASP A 1 385 ? -28.781 26.406 10.32 1 97 385 ASP A O 1
ATOM 3096 N N . PRO A 1 386 ? -28.875 27.062 8.227 1 96.38 386 PRO A N 1
ATOM 3097 C CA . PRO A 1 386 ? -28.312 28.375 8.531 1 96.38 386 PRO A CA 1
ATOM 3098 C C . PRO A 1 386 ? -29.312 29.312 9.18 1 96.38 386 PRO A C 1
ATOM 3100 O O . PRO A 1 386 ? -28.953 30.406 9.617 1 96.38 386 PRO A O 1
ATOM 3103 N N . THR A 1 387 ? -30.578 28.922 9.289 1 94.81 387 THR A N 1
ATOM 3104 C CA . THR A 1 387 ? -31.609 29.844 9.742 1 94.81 387 THR A CA 1
ATOM 3105 C C . THR A 1 387 ? -31.953 29.609 11.211 1 94.81 387 THR A C 1
ATOM 3107 O O . THR A 1 387 ? -32.688 30.391 11.82 1 94.81 387 THR A O 1
ATOM 3110 N N . LYS A 1 388 ? -31.406 28.562 11.781 1 95.19 388 LYS A N 1
ATOM 3111 C CA . LYS A 1 388 ? -31.75 28.203 13.148 1 95.19 388 LYS A CA 1
ATOM 3112 C C . LYS A 1 388 ? -30.75 28.766 14.141 1 95.19 388 LYS A C 1
ATOM 3114 O O . LYS A 1 388 ? -29.547 28.547 14 1 95.19 388 LYS A O 1
ATOM 3119 N N . THR A 1 389 ? -31.219 29.391 15.164 1 95.81 389 THR A N 1
ATOM 3120 C CA . THR A 1 389 ? -30.375 29.922 16.234 1 95.81 389 THR A CA 1
ATOM 3121 C C . THR A 1 389 ? -29.641 28.781 16.953 1 95.81 389 THR A C 1
ATOM 3123 O O . THR A 1 389 ? -28.5 28.953 17.375 1 95.81 389 THR A O 1
ATOM 3126 N N . GLU A 1 390 ? -30.297 27.656 17.062 1 96.81 390 GLU A N 1
ATOM 3127 C CA . GLU A 1 390 ? -29.75 26.484 17.75 1 96.81 390 GLU A CA 1
ATOM 3128 C C . GLU A 1 390 ? -28.469 26 17.078 1 96.81 390 GLU A C 1
ATOM 3130 O O . GLU A 1 390 ? -27.562 25.5 17.75 1 96.81 390 GLU A O 1
ATOM 3135 N N . THR A 1 391 ? -28.422 26.156 15.789 1 97.88 391 THR A N 1
ATOM 3136 C CA . THR A 1 391 ? -27.219 25.766 15.039 1 97.88 391 THR A CA 1
ATOM 3137 C C . THR A 1 391 ? -26 26.531 15.547 1 97.88 391 THR A C 1
ATOM 3139 O O . THR A 1 391 ? -24.953 25.938 15.82 1 97.88 391 THR A O 1
ATOM 3142 N N . TYR A 1 392 ? -26.156 27.797 15.805 1 98.19 392 TYR A N 1
ATOM 3143 C CA . TYR A 1 392 ? -25.031 28.641 16.172 1 98.19 392 TYR A CA 1
ATOM 3144 C C . TYR A 1 392 ? -24.703 28.5 17.656 1 98.19 392 TYR A C 1
ATOM 3146 O O . TYR A 1 392 ? -23.531 28.625 18.047 1 98.19 392 TYR A O 1
ATOM 3154 N N . VAL A 1 393 ? -25.703 28.234 18.484 1 98.19 393 VAL A N 1
ATOM 3155 C CA . VAL A 1 393 ? -25.453 27.922 19.891 1 98.19 393 VAL A CA 1
ATOM 3156 C C . VAL A 1 393 ? -24.609 26.672 20 1 98.19 393 VAL A C 1
ATOM 3158 O O . VAL A 1 393 ? -23.625 26.641 20.75 1 98.19 393 VAL A O 1
ATOM 3161 N N . PHE A 1 394 ? -24.953 25.688 19.281 1 98.06 394 PHE A N 1
ATOM 3162 C CA . PHE A 1 394 ? -24.188 24.438 19.25 1 98.06 394 PHE A CA 1
ATOM 3163 C C . PHE A 1 394 ? -22.766 24.703 18.781 1 98.06 394 PHE A C 1
ATOM 3165 O O . PHE A 1 394 ? -21.797 24.25 19.422 1 98.06 394 PHE A O 1
ATOM 3172 N N . LEU A 1 395 ? -22.625 25.391 17.656 1 98.69 395 LEU A N 1
ATOM 3173 C CA . LEU A 1 395 ? -21.297 25.625 17.078 1 98.69 395 LEU A CA 1
ATOM 3174 C C . LEU A 1 395 ? -20.438 26.438 18.031 1 98.69 395 LEU A C 1
ATOM 3176 O O . LEU A 1 395 ? -19.219 26.203 18.125 1 98.69 395 LEU A O 1
ATOM 3180 N N . ARG A 1 396 ? -21.016 27.438 18.688 1 98.38 396 ARG A N 1
ATOM 3181 C CA . ARG A 1 396 ? -20.281 28.234 19.672 1 98.38 396 ARG A CA 1
ATOM 3182 C C . ARG A 1 396 ? -19.688 27.328 20.75 1 98.38 396 ARG A C 1
ATOM 3184 O O . ARG A 1 396 ? -18.484 27.438 21.047 1 98.38 396 ARG A O 1
ATOM 3191 N N . ASP A 1 397 ? -20.516 26.469 21.281 1 98.5 397 ASP A N 1
ATOM 3192 C CA . ASP A 1 397 ? -20.062 25.594 22.359 1 98.5 397 ASP A CA 1
ATOM 3193 C C . ASP A 1 397 ? -19.062 24.562 21.828 1 98.5 397 ASP A C 1
ATOM 3195 O O . ASP A 1 397 ? -18.062 24.266 22.5 1 98.5 397 ASP A O 1
ATOM 3199 N N . PHE A 1 398 ? -19.297 24 20.688 1 98.5 398 PHE A N 1
ATOM 3200 C CA . PHE A 1 398 ? -18.422 23 20.094 1 98.5 398 PHE A CA 1
ATOM 3201 C C . PHE A 1 398 ? -17.047 23.594 19.812 1 98.5 398 PHE A C 1
ATOM 3203 O O . PHE A 1 398 ? -16.016 23 20.156 1 98.5 398 PHE A O 1
ATOM 3210 N N . PHE A 1 399 ? -16.969 24.75 19.203 1 98.56 399 PHE A N 1
ATOM 3211 C CA . PHE A 1 399 ? -15.688 25.344 18.844 1 98.56 399 PHE A CA 1
ATOM 3212 C C . PHE A 1 399 ? -14.969 25.891 20.078 1 98.56 399 PHE A C 1
ATOM 3214 O O . PHE A 1 399 ? -13.75 26.016 20.094 1 98.56 399 PHE A O 1
ATOM 3221 N N . ALA A 1 400 ? -15.734 26.25 21.125 1 98.56 400 ALA A N 1
ATOM 3222 C CA . ALA A 1 400 ? -15.086 26.578 22.391 1 98.56 400 ALA A CA 1
ATOM 3223 C C . ALA A 1 400 ? -14.289 25.391 22.922 1 98.56 400 ALA A C 1
ATOM 3225 O O . ALA A 1 400 ? -13.18 25.562 23.438 1 98.56 400 ALA A O 1
ATOM 3226 N N . GLU A 1 401 ? -14.93 24.219 22.797 1 98.38 401 GLU A N 1
ATOM 3227 C CA . GLU A 1 401 ? -14.203 23.016 23.188 1 98.38 401 GLU A CA 1
ATOM 3228 C C . GLU A 1 401 ? -12.961 22.812 22.312 1 98.38 401 GLU A C 1
ATOM 3230 O O . GLU A 1 401 ? -11.891 22.484 22.828 1 98.38 401 GLU A O 1
ATOM 3235 N N . ILE A 1 402 ? -13.086 22.953 21.016 1 98.44 402 ILE A N 1
ATOM 3236 C CA . ILE A 1 402 ? -11.977 22.781 20.094 1 98.44 402 ILE A CA 1
ATOM 3237 C C . ILE A 1 402 ? -10.844 23.734 20.453 1 98.44 402 ILE A C 1
ATOM 3239 O O . ILE A 1 402 ? -9.672 23.344 20.453 1 98.44 402 ILE A O 1
ATOM 3243 N N . ALA A 1 403 ? -11.211 24.984 20.797 1 97.94 403 ALA A N 1
ATOM 3244 C CA . ALA A 1 403 ? -10.227 26 21.172 1 97.94 403 ALA A CA 1
ATOM 3245 C C . ALA A 1 403 ? -9.461 25.578 22.422 1 97.94 403 ALA A C 1
ATOM 3247 O O . ALA A 1 403 ? -8.281 25.891 22.578 1 97.94 403 ALA A O 1
ATOM 3248 N N . SER A 1 404 ? -10.133 24.906 23.266 1 97.56 404 SER A N 1
ATOM 3249 C CA . SER A 1 404 ? -9.523 24.484 24.516 1 97.56 404 SER A CA 1
ATOM 3250 C C . SER A 1 404 ? -8.648 23.25 24.328 1 97.56 404 SER A C 1
ATOM 3252 O O . SER A 1 404 ? -7.648 23.078 25.031 1 97.56 404 SER A O 1
ATOM 3254 N N . VAL A 1 405 ? -9 22.359 23.406 1 98.06 405 VAL A N 1
ATOM 3255 C CA . VAL A 1 405 ? -8.352 21.062 23.25 1 98.06 405 VAL A CA 1
ATOM 3256 C C . VAL A 1 405 ? -7.113 21.219 22.359 1 98.06 405 VAL A C 1
ATOM 3258 O O . VAL A 1 405 ? -6.039 20.719 22.703 1 98.06 405 VAL A O 1
ATOM 3261 N N . PHE A 1 406 ? -7.258 21.875 21.281 1 98.25 406 PHE A N 1
ATOM 3262 C CA . PHE A 1 406 ? -6.152 22.031 20.344 1 98.25 406 PHE A CA 1
ATOM 3263 C C . PHE A 1 406 ? -5.312 23.25 20.688 1 98.25 406 PHE A C 1
ATOM 3265 O O . PHE A 1 406 ? -5.836 24.266 21.156 1 98.25 406 PHE A O 1
ATOM 3272 N N . LYS A 1 407 ? -4.031 23.219 20.469 1 97 407 LYS A N 1
ATOM 3273 C CA . LYS A 1 407 ? -3.098 24.234 20.938 1 97 407 LYS A CA 1
ATOM 3274 C C . LYS A 1 407 ? -2.768 25.234 19.828 1 97 407 LYS A C 1
ATOM 3276 O O . LYS A 1 407 ? -2.242 26.312 20.109 1 97 407 LYS A O 1
ATOM 3281 N N . ASP A 1 408 ? -3.055 24.859 18.609 1 97.44 408 ASP A N 1
ATOM 3282 C CA . ASP A 1 408 ? -2.855 25.797 17.5 1 97.44 408 ASP A CA 1
ATOM 3283 C C . ASP A 1 408 ? -3.994 26.812 17.438 1 97.44 408 ASP A C 1
ATOM 3285 O O . ASP A 1 408 ? -5.141 26.5 17.75 1 97.44 408 ASP A O 1
ATOM 3289 N N . LYS A 1 409 ? -3.736 27.984 16.953 1 96 409 LYS A N 1
ATOM 3290 C CA . LYS A 1 409 ? -4.758 29.031 16.906 1 96 409 LYS A CA 1
ATOM 3291 C C . LYS A 1 409 ? -5.625 28.875 15.648 1 96 409 LYS A C 1
ATOM 3293 O O . LYS A 1 409 ? -6.715 29.453 15.57 1 96 409 LYS A O 1
ATOM 3298 N N . TYR A 1 410 ? -5.133 28.172 14.711 1 97.88 410 TYR A N 1
ATOM 3299 C CA . TYR A 1 410 ? -5.895 28 13.484 1 97.88 410 TYR A CA 1
ATOM 3300 C C . TYR A 1 410 ? -6.828 26.797 13.586 1 97.88 410 TYR A C 1
ATOM 3302 O O . TYR A 1 410 ? -6.465 25.766 14.164 1 97.88 410 TYR A O 1
ATOM 3310 N N . VAL A 1 411 ? -7.988 26.891 13.039 1 98.38 411 VAL A N 1
ATOM 3311 C CA . VAL A 1 411 ? -8.938 25.812 12.781 1 98.38 411 VAL A CA 1
ATOM 3312 C C . VAL A 1 411 ? -9.43 25.875 11.336 1 98.38 411 VAL A C 1
ATOM 3314 O O . VAL A 1 411 ? -9.789 26.953 10.852 1 98.38 411 VAL A O 1
ATOM 3317 N N . HIS A 1 412 ? -9.305 24.797 10.625 1 98.75 412 HIS A N 1
ATOM 3318 C CA . HIS A 1 412 ? -9.844 24.734 9.266 1 98.75 412 HIS A CA 1
ATOM 3319 C C . HIS A 1 412 ? -11.352 24.484 9.281 1 98.75 412 HIS A C 1
ATOM 3321 O O . HIS A 1 412 ? -11.82 23.516 9.883 1 98.75 412 HIS A O 1
ATOM 3327 N N . LEU A 1 413 ? -12.125 25.312 8.594 1 98.38 413 LEU A N 1
ATOM 3328 C CA . LEU A 1 413 ? -13.578 25.297 8.695 1 98.38 413 LEU A CA 1
ATOM 3329 C C . LEU A 1 413 ? -14.211 24.734 7.426 1 98.38 413 LEU A C 1
ATOM 3331 O O . LEU A 1 413 ? -15.438 24.766 7.273 1 98.38 413 LEU A O 1
ATOM 3335 N N . GLY A 1 414 ? -13.398 24.281 6.531 1 98 414 GLY A N 1
ATOM 3336 C CA . GLY A 1 414 ? -13.875 23.656 5.305 1 98 414 GLY A CA 1
ATOM 3337 C C . GLY A 1 414 ? -14.438 24.656 4.312 1 98 414 GLY A C 1
ATOM 3338 O O . GLY A 1 414 ? -13.781 25.656 3.98 1 98 414 GLY A O 1
ATOM 3339 N N . GLY A 1 415 ? -15.656 24.406 3.91 1 96.19 415 GLY A N 1
ATOM 3340 C CA . GLY A 1 415 ? -16.344 25.297 2.979 1 96.19 415 GLY A CA 1
ATOM 3341 C C . GLY A 1 415 ? -16.297 24.797 1.546 1 96.19 415 GLY A C 1
ATOM 3342 O O . GLY A 1 415 ? -16.844 25.438 0.644 1 96.19 415 GLY A O 1
ATOM 3343 N N . ASP A 1 416 ? -15.695 23.625 1.321 1 94.94 416 ASP A N 1
ATOM 3344 C CA . ASP A 1 416 ? -15.578 23.094 -0.035 1 94.94 416 ASP A CA 1
ATOM 3345 C C . ASP A 1 416 ? -16.844 22.344 -0.445 1 94.94 416 ASP A C 1
ATOM 3347 O O . ASP A 1 416 ? -17.562 21.797 0.404 1 94.94 416 ASP A O 1
ATOM 3351 N N . GLU A 1 417 ? -17.234 22.422 -1.656 1 93.19 417 GLU A N 1
ATOM 3352 C CA . GLU A 1 417 ? -18.25 21.609 -2.322 1 93.19 417 GLU A CA 1
ATOM 3353 C C . GLU A 1 417 ? -19.578 21.656 -1.564 1 93.19 417 GLU A C 1
ATOM 3355 O O . GLU A 1 417 ? -20.203 20.625 -1.336 1 93.19 417 GLU A O 1
ATOM 3360 N N . LEU A 1 418 ? -19.984 22.766 -1.125 1 94.81 418 LEU A N 1
ATOM 3361 C CA . LEU A 1 418 ? -21.25 22.906 -0.412 1 94.81 418 LEU A CA 1
ATOM 3362 C C . LEU A 1 418 ? -22.422 22.656 -1.348 1 94.81 418 LEU A C 1
ATOM 3364 O O . LEU A 1 418 ? -22.672 23.438 -2.273 1 94.81 418 LEU A O 1
ATOM 3368 N N . ASN A 1 419 ? -23.188 21.594 -1.065 1 92.88 419 ASN A N 1
ATOM 3369 C CA . ASN A 1 419 ? -24.406 21.281 -1.812 1 92.88 419 ASN A CA 1
ATOM 3370 C C . ASN A 1 419 ? -25.625 21.969 -1.204 1 92.88 419 ASN A C 1
ATOM 3372 O O . ASN A 1 419 ? -26.156 21.516 -0.195 1 92.88 419 ASN A O 1
ATOM 3376 N N . THR A 1 420 ? -26.219 22.969 -1.892 1 93.12 420 THR A N 1
ATOM 3377 C CA . THR A 1 420 ? -27.25 23.828 -1.308 1 93.12 420 THR A CA 1
ATOM 3378 C C . THR A 1 420 ? -28.641 23.375 -1.753 1 93.12 420 THR A C 1
ATOM 3380 O O . THR A 1 420 ? -29.625 24.078 -1.562 1 93.12 420 THR A O 1
ATOM 3383 N N . ARG A 1 421 ? -28.734 22.219 -2.365 1 92.62 421 ARG A N 1
ATOM 3384 C CA . ARG A 1 421 ? -30 21.719 -2.889 1 92.62 421 ARG A CA 1
ATOM 3385 C C . ARG A 1 421 ? -31.062 21.688 -1.795 1 92.62 421 ARG A C 1
ATOM 3387 O O . ARG A 1 421 ? -32.188 22.125 -2.006 1 92.62 421 ARG A O 1
ATOM 3394 N N . CYS A 1 422 ? -30.719 21.234 -0.658 1 95.06 422 CYS A N 1
ATOM 3395 C CA . CYS A 1 422 ? -31.688 21.094 0.417 1 95.06 422 CYS A CA 1
ATOM 3396 C C . CYS A 1 422 ? -32.031 22.438 1.035 1 95.06 422 CYS A C 1
ATOM 3398 O O . CYS A 1 422 ? -33.094 22.625 1.599 1 95.06 422 CYS A O 1
ATOM 3400 N N . TRP A 1 423 ? -31.156 23.453 0.96 1 94.94 423 TRP A N 1
ATOM 3401 C CA . TRP A 1 423 ? -31.484 24.812 1.358 1 94.94 423 TRP A CA 1
ATOM 3402 C C . TRP A 1 423 ? -32.562 25.391 0.44 1 94.94 423 TRP A C 1
ATOM 3404 O O . TRP A 1 423 ? -33.5 26.047 0.906 1 94.94 423 TRP A O 1
ATOM 3414 N N . GLU A 1 424 ? -32.438 25.109 -0.812 1 92.31 424 GLU A N 1
ATOM 3415 C CA . GLU A 1 424 ? -33.344 25.625 -1.829 1 92.31 424 GLU A CA 1
ATOM 3416 C C . GLU A 1 424 ? -34.688 24.922 -1.778 1 92.31 424 GLU A C 1
ATOM 3418 O O . GLU A 1 424 ? -35.719 25.547 -2.045 1 92.31 424 GLU A O 1
ATOM 3423 N N . ASP A 1 425 ? -34.625 23.703 -1.398 1 92.81 425 ASP A N 1
ATOM 3424 C CA . ASP A 1 425 ? -35.812 22.859 -1.43 1 92.81 425 ASP A CA 1
ATOM 3425 C C . ASP A 1 425 ? -36.562 22.938 -0.109 1 92.81 425 ASP A C 1
ATOM 3427 O O . ASP A 1 425 ? -37.719 22.547 -0.038 1 92.81 425 ASP A O 1
ATOM 3431 N N . ASN A 1 426 ? -36.031 23.453 0.93 1 94.56 426 ASN A N 1
ATOM 3432 C CA . ASN A 1 426 ? -36.625 23.438 2.262 1 94.56 426 ASN A CA 1
ATOM 3433 C C . ASN A 1 426 ? -37.625 24.578 2.436 1 94.56 426 ASN A C 1
ATOM 3435 O O . ASN A 1 426 ? -37.25 25.75 2.326 1 94.56 426 ASN A O 1
ATOM 3439 N N . LYS A 1 427 ? -38.812 24.234 2.881 1 92.5 427 LYS A N 1
ATOM 3440 C CA . LYS A 1 427 ? -39.906 25.203 2.973 1 92.5 427 LYS A CA 1
ATOM 3441 C C . LYS A 1 427 ? -39.656 26.203 4.098 1 92.5 427 LYS A C 1
ATOM 3443 O O . LYS A 1 427 ? -39.969 27.375 3.975 1 92.5 427 LYS A O 1
ATOM 3448 N N . LEU A 1 428 ? -39.156 25.781 5.145 1 91.81 428 LEU A N 1
ATOM 3449 C CA . LEU A 1 428 ? -38.906 26.656 6.281 1 91.81 428 LEU A CA 1
ATOM 3450 C C . LEU A 1 428 ? -37.844 27.688 5.93 1 91.81 428 LEU A C 1
ATOM 3452 O O . LEU A 1 428 ? -37.906 28.844 6.344 1 91.81 428 LEU A O 1
ATOM 3456 N N . ILE A 1 429 ? -36.812 27.297 5.172 1 93.5 429 ILE A N 1
ATOM 3457 C CA . ILE A 1 429 ? -35.75 28.219 4.75 1 93.5 429 ILE A CA 1
ATOM 3458 C C . ILE A 1 429 ? -36.312 29.219 3.736 1 93.5 429 ILE A C 1
ATOM 3460 O O . ILE A 1 429 ? -35.969 30.406 3.783 1 93.5 429 ILE A O 1
ATOM 3464 N N . ALA A 1 430 ? -37.125 28.672 2.869 1 90.12 430 ALA A N 1
ATOM 3465 C CA . ALA A 1 430 ? -37.781 29.562 1.916 1 90.12 430 ALA A CA 1
ATOM 3466 C C . ALA A 1 430 ? -38.594 30.641 2.637 1 90.12 430 ALA A C 1
ATOM 3468 O O . ALA A 1 430 ? -38.562 31.812 2.248 1 90.12 430 ALA A O 1
ATOM 3469 N N . ASP A 1 431 ? -39.312 30.25 3.637 1 90.69 431 ASP A N 1
ATOM 3470 C CA . ASP A 1 431 ? -40.094 31.188 4.43 1 90.69 431 ASP A CA 1
ATOM 3471 C C . ASP A 1 431 ? -39.188 32.219 5.133 1 90.69 431 ASP A C 1
ATOM 3473 O O . ASP A 1 431 ? -39.531 33.406 5.184 1 90.69 431 ASP A O 1
ATOM 3477 N N . PHE A 1 432 ? -38.188 31.75 5.668 1 91.69 432 PHE A N 1
ATOM 3478 C CA . PHE A 1 432 ? -37.219 32.625 6.336 1 91.69 432 PHE A CA 1
ATOM 3479 C C . PHE A 1 432 ? -36.688 33.656 5.371 1 91.69 432 PHE A C 1
ATOM 3481 O O . PHE A 1 432 ? -36.625 34.844 5.703 1 91.69 432 PHE A O 1
ATOM 3488 N N . MET A 1 433 ? -36.281 33.25 4.148 1 89.06 433 MET A N 1
ATOM 3489 C CA . MET A 1 433 ? -35.719 34.125 3.139 1 89.06 433 MET A CA 1
ATOM 3490 C C . MET A 1 433 ? -36.75 35.156 2.676 1 89.06 433 MET A C 1
ATOM 3492 O O . MET A 1 433 ? -36.406 36.312 2.424 1 89.06 433 MET A O 1
ATOM 3496 N N . ALA A 1 434 ? -37.938 34.688 2.617 1 86.31 434 ALA A N 1
ATOM 3497 C CA . ALA A 1 434 ? -39.031 35.594 2.189 1 86.31 434 ALA A CA 1
ATOM 3498 C C . ALA A 1 434 ? -39.25 36.719 3.211 1 86.31 434 ALA A C 1
ATOM 3500 O O . ALA A 1 434 ? -39.594 37.844 2.848 1 86.31 434 ALA A O 1
ATOM 3501 N N . LYS A 1 435 ? -39.031 36.344 4.367 1 86.62 435 LYS A N 1
ATOM 3502 C CA . LYS A 1 435 ? -39.25 37.281 5.449 1 86.62 435 LYS A CA 1
ATOM 3503 C C . LYS A 1 435 ? -38.062 38.219 5.652 1 86.62 435 LYS A C 1
ATOM 3505 O O . LYS A 1 435 ? -38.188 39.312 6.184 1 86.62 435 LYS A O 1
ATOM 3510 N N . SER A 1 436 ? -37.062 37.719 5.148 1 80.44 436 SER A N 1
ATOM 3511 C CA . SER A 1 436 ? -35.812 38.469 5.379 1 80.44 436 SER A CA 1
ATOM 3512 C C . SER A 1 436 ? -35.531 39.406 4.215 1 80.44 436 SER A C 1
ATOM 3514 O O . SER A 1 436 ? -35.75 39.062 3.055 1 80.44 436 SER A O 1
ATOM 3516 N N . ASN A 1 437 ? -35.469 40.562 4.383 1 68.44 437 ASN A N 1
ATOM 3517 C CA . ASN A 1 437 ? -35.125 41.562 3.348 1 68.44 437 ASN A CA 1
ATOM 3518 C C . ASN A 1 437 ? -33.719 41.344 2.799 1 68.44 437 ASN A C 1
ATOM 3520 O O . ASN A 1 437 ? -33.438 41.719 1.657 1 68.44 437 ASN A O 1
ATOM 3524 N N . ASP A 1 438 ? -32.812 40.719 3.477 1 63.38 438 ASP A N 1
ATOM 3525 C CA . ASP A 1 438 ? -31.391 40.656 3.164 1 63.38 438 ASP A CA 1
ATOM 3526 C C . ASP A 1 438 ? -30.984 39.312 2.6 1 63.38 438 ASP A C 1
ATOM 3528 O O . ASP A 1 438 ? -29.828 39.094 2.203 1 63.38 438 ASP A O 1
ATOM 3532 N N . SER A 1 439 ? -31.906 38.344 2.557 1 61.03 439 SER A N 1
ATOM 3533 C CA . SER A 1 439 ? -31.516 37 2.193 1 61.03 439 SER A CA 1
ATOM 3534 C C . SER A 1 439 ? -32.312 36.469 1 1 61.03 439 SER A C 1
ATOM 3536 O O . SER A 1 439 ? -33.094 35.531 1.125 1 61.03 439 SER A O 1
ATOM 3538 N N . GLN A 1 440 ? -32 37.062 -0.099 1 72.44 440 GLN A N 1
ATOM 3539 C CA . GLN A 1 440 ? -32.906 36.781 -1.198 1 72.44 440 GLN A CA 1
ATOM 3540 C C . GLN A 1 440 ? -32.312 35.688 -2.104 1 72.44 440 GLN A C 1
ATOM 3542 O O . GLN A 1 440 ? -33 35.188 -2.998 1 72.44 440 GLN A O 1
ATOM 3547 N N . ASP A 1 441 ? -31.062 35.281 -1.749 1 86.81 441 ASP A N 1
ATOM 3548 C CA . ASP A 1 441 ? -30.516 34.219 -2.572 1 86.81 441 ASP A CA 1
ATOM 3549 C C . ASP A 1 441 ? -29.625 33.281 -1.748 1 86.81 441 ASP A C 1
ATOM 3551 O O . ASP A 1 441 ? -29.375 33.562 -0.568 1 86.81 441 ASP A O 1
ATOM 3555 N N . ILE A 1 442 ? -29.266 32.25 -2.266 1 89.5 442 ILE A N 1
ATOM 3556 C CA . ILE A 1 442 ? -28.5 31.203 -1.606 1 89.5 442 ILE A CA 1
ATOM 3557 C C . ILE A 1 442 ? -27.156 31.766 -1.135 1 89.5 442 ILE A C 1
ATOM 3559 O O . ILE A 1 442 ? -26.641 31.359 -0.09 1 89.5 442 ILE A O 1
ATOM 3563 N N . THR A 1 443 ? -26.594 32.656 -1.862 1 90.69 443 THR A N 1
ATOM 3564 C CA . THR A 1 443 ? -25.344 33.281 -1.492 1 90.69 443 THR A CA 1
ATOM 3565 C C . THR A 1 443 ? -25.484 34.062 -0.199 1 90.69 443 THR A C 1
ATOM 3567 O O . THR A 1 443 ? -24.578 34.094 0.626 1 90.69 443 THR A O 1
ATOM 3570 N N . SER A 1 444 ? -26.594 34.75 -0.1 1 91 444 SER A N 1
ATOM 3571 C CA . SER A 1 444 ? -26.859 35.469 1.127 1 91 444 SER A CA 1
ATOM 3572 C C . SER A 1 444 ? -26.953 34.562 2.33 1 91 444 SER A C 1
ATOM 3574 O O . SER A 1 444 ? -26.547 34.906 3.436 1 91 444 SER A O 1
ATOM 3576 N N . LEU A 1 445 ? -27.516 33.406 2.129 1 92.25 445 LEU A N 1
ATOM 3577 C CA . LEU A 1 445 ? -27.578 32.406 3.199 1 92.25 445 LEU A CA 1
ATOM 3578 C C . LEU A 1 445 ? -26.188 31.922 3.58 1 92.25 445 LEU A C 1
ATOM 3580 O O . LEU A 1 445 ? -25.891 31.734 4.762 1 92.25 445 LEU A O 1
ATOM 3584 N N . LYS A 1 446 ? -25.344 31.703 2.555 1 94.56 446 LYS A N 1
ATOM 3585 C CA . LYS A 1 446 ? -23.953 31.359 2.816 1 94.56 446 LYS A CA 1
ATOM 3586 C C . LYS A 1 446 ? -23.266 32.438 3.654 1 94.56 446 LYS A C 1
ATOM 3588 O O . LYS A 1 446 ? -22.594 32.125 4.637 1 94.56 446 LYS A O 1
ATOM 3593 N N . ARG A 1 447 ? -23.469 33.656 3.258 1 93.81 447 ARG A N 1
ATOM 3594 C CA . ARG A 1 447 ? -22.844 34.781 3.957 1 93.81 447 ARG A CA 1
ATOM 3595 C C . ARG A 1 447 ? -23.312 34.844 5.406 1 93.81 447 ARG A C 1
ATOM 3597 O O . ARG A 1 447 ? -22.516 35.062 6.312 1 93.81 447 ARG A O 1
ATOM 3604 N N . LEU A 1 448 ? -24.609 34.688 5.555 1 93.19 448 LEU A N 1
ATOM 3605 C CA . LEU A 1 448 ? -25.172 34.688 6.902 1 93.19 448 LEU A CA 1
ATOM 3606 C C . LEU A 1 448 ? -24.484 33.656 7.777 1 93.19 448 LEU A C 1
ATOM 3608 O O . LEU A 1 448 ? -24.062 33.938 8.898 1 93.19 448 LEU A O 1
ATOM 3612 N N . PHE A 1 449 ? -24.438 32.469 7.297 1 96.19 449 PHE A N 1
ATOM 3613 C CA . PHE A 1 449 ? -23.859 31.375 8.055 1 96.19 449 PHE A CA 1
ATOM 3614 C C . PHE A 1 449 ? -22.406 31.641 8.398 1 96.19 449 PHE A C 1
ATOM 3616 O O . PHE A 1 449 ? -22.016 31.578 9.562 1 96.19 449 PHE A O 1
ATOM 3623 N N . TYR A 1 450 ? -21.594 31.953 7.398 1 97.06 450 TYR A N 1
ATOM 3624 C CA . TYR A 1 450 ? -20.156 32.094 7.598 1 97.06 450 TYR A CA 1
ATOM 3625 C C . TYR A 1 450 ? -19.828 33.312 8.453 1 97.06 450 TYR A C 1
ATOM 3627 O O . TYR A 1 450 ? -18.875 33.312 9.227 1 97.06 450 TYR A O 1
ATOM 3635 N N . GLN A 1 451 ? -20.625 34.344 8.281 1 95.75 451 GLN A N 1
ATOM 3636 C CA . GLN A 1 451 ? -20.422 35.531 9.141 1 95.75 451 GLN A CA 1
ATOM 3637 C C . GLN A 1 451 ? -20.594 35.156 10.609 1 95.75 451 GLN A C 1
ATOM 3639 O O . GLN A 1 451 ? -19.812 35.562 11.461 1 95.75 451 GLN A O 1
ATOM 3644 N N . ARG A 1 452 ? -21.641 34.469 10.891 1 96.69 452 ARG A N 1
ATOM 3645 C CA . ARG A 1 452 ? -21.906 34.062 12.266 1 96.69 452 ARG A CA 1
ATOM 3646 C C . ARG A 1 452 ? -20.812 33.125 12.797 1 96.69 452 ARG A C 1
ATOM 3648 O O . ARG A 1 452 ? -20.391 33.25 13.945 1 96.69 452 ARG A O 1
ATOM 3655 N N . VAL A 1 453 ? -20.344 32.188 11.992 1 97.25 453 VAL A N 1
ATOM 3656 C CA . VAL A 1 453 ? -19.281 31.281 12.391 1 97.25 453 VAL A CA 1
ATOM 3657 C C . VAL A 1 453 ? -17.984 32.062 12.641 1 97.25 453 VAL A C 1
ATOM 3659 O O . VAL A 1 453 ? -17.266 31.797 13.609 1 97.25 453 VAL A O 1
ATOM 3662 N N . LEU A 1 454 ? -17.688 33 11.773 1 96.62 454 LEU A N 1
ATOM 3663 C CA . LEU A 1 454 ? -16.5 33.812 11.93 1 96.62 454 LEU A CA 1
ATOM 3664 C C . LEU A 1 454 ? -16.562 34.625 13.219 1 96.62 454 LEU A C 1
ATOM 3666 O O . LEU A 1 454 ? -15.562 34.781 13.914 1 96.62 454 LEU A O 1
ATOM 3670 N N . ASP A 1 455 ? -17.75 35.188 13.5 1 96.44 455 ASP A N 1
ATOM 3671 C CA . ASP A 1 455 ? -17.938 35.938 14.742 1 96.44 455 ASP A CA 1
ATOM 3672 C C . ASP A 1 455 ? -17.656 35.062 15.961 1 96.44 455 ASP A C 1
ATOM 3674 O O . ASP A 1 455 ? -17 35.5 16.906 1 96.44 455 ASP A O 1
ATOM 3678 N N . ILE A 1 456 ? -18.109 33.844 15.93 1 97.12 456 ILE A N 1
ATOM 3679 C CA . ILE A 1 456 ? -17.891 32.875 17 1 97.12 456 ILE A CA 1
ATOM 3680 C C . ILE A 1 456 ? -16.391 32.625 17.172 1 97.12 456 ILE A C 1
ATOM 3682 O O . ILE A 1 456 ? -15.852 32.719 18.266 1 97.12 456 ILE A O 1
ATOM 3686 N N . ASN A 1 457 ? -15.758 32.281 16.078 1 96 457 ASN A N 1
ATOM 3687 C CA . ASN A 1 457 ? -14.344 31.953 16.125 1 96 457 ASN A CA 1
ATOM 3688 C C . ASN A 1 457 ? -13.5 33.125 16.609 1 96 457 ASN A C 1
ATOM 3690 O O . ASN A 1 457 ? -12.562 32.938 17.391 1 96 457 ASN A O 1
ATOM 3694 N N . ASN A 1 458 ? -13.836 34.312 16.125 1 94.88 458 ASN A N 1
ATOM 3695 C CA . ASN A 1 458 ? -13.117 35.5 16.547 1 94.88 458 ASN A CA 1
ATOM 3696 C C . ASN A 1 458 ? -13.242 35.75 18.047 1 94.88 458 ASN A C 1
ATOM 3698 O O . ASN A 1 458 ? -12.258 36.094 18.703 1 94.88 458 ASN A O 1
ATOM 3702 N N . LYS A 1 459 ? -14.383 35.562 18.547 1 96.56 459 LYS A N 1
ATOM 3703 C CA . LYS A 1 459 ? -14.625 35.75 19.969 1 96.56 459 LYS A CA 1
ATOM 3704 C C . LYS A 1 459 ? -13.844 34.75 20.797 1 96.56 459 LYS A C 1
ATOM 3706 O O . LYS A 1 459 ? -13.461 35.031 21.938 1 96.56 459 LYS A O 1
ATOM 3711 N N . LEU A 1 460 ? -13.531 33.625 20.219 1 97 460 LEU A N 1
ATOM 3712 C CA . LEU A 1 460 ? -12.82 32.531 20.906 1 97 460 LEU A CA 1
ATOM 3713 C C . LEU A 1 460 ? -11.312 32.688 20.734 1 97 460 LEU A C 1
ATOM 3715 O O . LEU A 1 460 ? -10.539 31.875 21.234 1 97 460 LEU A O 1
ATOM 3719 N N . GLY A 1 461 ? -10.945 33.688 19.922 1 94.81 461 GLY A N 1
ATOM 3720 C CA . GLY A 1 461 ? -9.523 33.938 19.688 1 94.81 461 GLY A CA 1
ATOM 3721 C C . GLY A 1 461 ? -8.938 32.969 18.656 1 94.81 461 GLY A C 1
ATOM 3722 O O . GLY A 1 461 ? -7.715 32.812 18.578 1 94.81 461 GLY A O 1
ATOM 3723 N N . LEU A 1 462 ? -9.75 32.281 17.891 1 96.12 462 LEU A N 1
ATOM 3724 C CA . LEU A 1 462 ? -9.305 31.375 16.859 1 96.12 462 LEU A CA 1
ATOM 3725 C C . LEU A 1 462 ? -9.109 32.094 15.531 1 96.12 462 LEU A C 1
ATOM 3727 O O . LEU A 1 462 ? -9.781 33.094 15.258 1 96.12 462 LEU A O 1
ATOM 3731 N N . LYS A 1 463 ? -8.125 31.656 14.82 1 96.25 463 LYS A N 1
ATOM 3732 C CA . LYS A 1 463 ? -7.949 32.062 13.43 1 96.25 463 LYS A CA 1
ATOM 3733 C C . LYS A 1 463 ? -8.555 31.047 12.477 1 96.25 463 LYS A C 1
ATOM 3735 O O . LYS A 1 463 ? -8.508 29.844 12.742 1 96.25 463 LYS A O 1
ATOM 3740 N N . SER A 1 464 ? -9.094 31.531 11.375 1 96.81 464 SER A N 1
ATOM 3741 C CA . SER A 1 464 ? -9.852 30.641 10.492 1 96.81 464 SER A CA 1
ATOM 3742 C C . SER A 1 464 ? -9.055 30.297 9.234 1 96.81 464 SER A C 1
ATOM 3744 O O . SER A 1 464 ? -8.359 31.156 8.68 1 96.81 464 SER A O 1
ATOM 3746 N N . MET A 1 465 ? -9.102 29.078 8.844 1 98.12 465 MET A N 1
ATOM 3747 C CA . MET A 1 465 ? -8.648 28.562 7.555 1 98.12 465 MET A CA 1
ATOM 3748 C C . MET A 1 465 ? -9.82 28 6.758 1 98.12 465 MET A C 1
ATOM 3750 O O . MET A 1 465 ? -10.719 27.375 7.324 1 98.12 465 MET A O 1
ATOM 3754 N N . PHE A 1 466 ? -9.891 28.297 5.438 1 98.06 466 PHE A N 1
ATOM 3755 C CA . PHE A 1 466 ? -10.953 27.812 4.566 1 98.06 466 PHE A CA 1
ATOM 3756 C C . PHE A 1 466 ? -10.375 27.219 3.283 1 98.06 466 PHE A C 1
ATOM 3758 O O . PHE A 1 466 ? -9.281 27.594 2.865 1 98.06 466 PHE A O 1
ATOM 3765 N N . TRP A 1 467 ? -11.094 26.312 2.688 1 97.62 467 TRP A N 1
ATOM 3766 C CA . TRP A 1 467 ? -10.875 26.047 1.271 1 97.62 467 TRP A CA 1
ATOM 3767 C C . TRP A 1 467 ? -11.25 27.25 0.42 1 97.62 467 TRP A C 1
ATOM 3769 O O . TRP A 1 467 ? -11.977 28.141 0.875 1 97.62 467 TRP A O 1
ATOM 3779 N N . GLU A 1 468 ? -10.883 27.344 -0.77 1 96.12 468 GLU A N 1
ATOM 3780 C CA . GLU A 1 468 ? -10.898 28.547 -1.594 1 96.12 468 GLU A CA 1
ATOM 3781 C C . GLU A 1 468 ? -12.328 28.953 -1.941 1 96.12 468 GLU A C 1
ATOM 3783 O O . GLU A 1 468 ? -12.57 30.094 -2.338 1 96.12 468 GLU A O 1
ATOM 3788 N N . GLU A 1 469 ? -13.328 28.141 -1.744 1 94.44 469 GLU A N 1
ATOM 3789 C CA . GLU A 1 469 ? -14.711 28.422 -2.102 1 94.44 469 GLU A CA 1
ATOM 3790 C C . GLU A 1 469 ? -15.266 29.578 -1.263 1 94.44 469 GLU A C 1
ATOM 3792 O O . GLU A 1 469 ? -16.25 30.219 -1.651 1 94.44 469 GLU A O 1
ATOM 3797 N N . ILE A 1 470 ? -14.68 29.797 -0.148 1 95.19 470 ILE A N 1
ATOM 3798 C CA . ILE A 1 470 ? -15.141 30.875 0.736 1 95.19 470 ILE A CA 1
ATOM 3799 C C . ILE A 1 470 ? -15.094 32.219 -0.002 1 95.19 470 ILE A C 1
ATOM 3801 O O . ILE A 1 470 ? -15.867 33.125 0.302 1 95.19 470 ILE A O 1
ATOM 3805 N N . LEU A 1 471 ? -14.234 32.406 -0.983 1 93.56 471 LEU A N 1
ATOM 3806 C CA . LEU A 1 471 ? -14.07 33.656 -1.724 1 93.56 471 LEU A CA 1
ATOM 3807 C C . LEU A 1 471 ? -15.328 33.969 -2.527 1 93.56 471 LEU A C 1
ATOM 3809 O O . LEU A 1 471 ? -15.594 35.125 -2.822 1 93.56 471 LEU A O 1
ATOM 3813 N N . GLU A 1 472 ? -16.031 32.969 -2.84 1 90.38 472 GLU A N 1
ATOM 3814 C CA . GLU A 1 472 ? -17.25 33.156 -3.623 1 90.38 472 GLU A CA 1
ATOM 3815 C C . GLU A 1 472 ? -18.312 33.906 -2.82 1 90.38 472 GLU A C 1
ATOM 3817 O O . GLU A 1 472 ? -19.25 34.438 -3.391 1 90.38 472 GLU A O 1
ATOM 3822 N N . THR A 1 473 ? -18.219 33.906 -1.567 1 91.56 473 THR A N 1
ATOM 3823 C CA . THR A 1 473 ? -19.203 34.562 -0.717 1 91.56 473 THR A CA 1
ATOM 3824 C C . THR A 1 473 ? -19.016 36.062 -0.734 1 91.56 473 THR A C 1
ATOM 3826 O O . THR A 1 473 ? -19.938 36.812 -0.399 1 91.56 473 THR A O 1
ATOM 3829 N N . GLY A 1 474 ? -17.812 36.531 -0.959 1 89.44 474 GLY A N 1
ATOM 3830 C CA . GLY A 1 474 ? -17.5 37.938 -0.951 1 89.44 474 GLY A CA 1
ATOM 3831 C C . GLY A 1 474 ? -17.422 38.531 0.446 1 89.44 474 GLY A C 1
ATOM 3832 O O . GLY A 1 474 ? -17.344 39.75 0.61 1 89.44 474 GLY A O 1
ATOM 3833 N N . LEU A 1 475 ? -17.422 37.75 1.401 1 91.19 475 LEU A N 1
ATOM 3834 C CA . LEU A 1 475 ? -17.359 38.219 2.783 1 91.19 475 LEU A CA 1
ATOM 3835 C C . LEU A 1 475 ? -16.031 38.906 3.066 1 91.19 475 LEU A C 1
ATOM 3837 O O . LEU A 1 475 ? -14.992 38.469 2.57 1 91.19 475 LEU A O 1
ATOM 3841 N N . PRO A 1 476 ? -16.172 39.938 3.803 1 89.44 476 PRO A N 1
ATOM 3842 C CA . PRO A 1 476 ? -14.906 40.5 4.289 1 89.44 476 PRO A CA 1
ATOM 3843 C C . PRO A 1 476 ? -14.242 39.625 5.352 1 89.44 476 PRO A C 1
ATOM 3845 O O . PRO A 1 476 ? -14.789 39.438 6.441 1 89.44 476 PRO A O 1
ATOM 3848 N N . LEU A 1 477 ? -13.117 39.062 5.039 1 92.62 477 LEU A N 1
ATOM 3849 C CA . LEU A 1 477 ? -12.398 38.188 5.938 1 92.62 477 LEU A CA 1
ATOM 3850 C C . LEU A 1 477 ? -11.258 38.906 6.633 1 92.62 477 LEU A C 1
ATOM 3852 O O . LEU A 1 477 ? -10.742 39.906 6.113 1 92.62 477 LEU A O 1
ATOM 3856 N N . ASN A 1 478 ? -10.992 38.438 7.809 1 90.69 478 ASN A N 1
ATOM 3857 C CA . ASN A 1 478 ? -9.812 38.938 8.5 1 90.69 478 ASN A CA 1
ATOM 3858 C C . ASN A 1 478 ? -8.539 38.656 7.703 1 90.69 478 ASN A C 1
ATOM 3860 O O . ASN A 1 478 ? -8.414 37.625 7.055 1 90.69 478 ASN A O 1
ATOM 3864 N N . LYS A 1 479 ? -7.598 39.5 7.809 1 87.25 479 LYS A N 1
ATOM 3865 C CA . LYS A 1 479 ? -6.348 39.406 7.062 1 87.25 479 LYS A CA 1
ATOM 3866 C C . LYS A 1 479 ? -5.562 38.156 7.496 1 87.25 479 LYS A C 1
ATOM 3868 O O . LYS A 1 479 ? -4.715 37.656 6.75 1 87.25 479 LYS A O 1
ATOM 3873 N N . ASP A 1 480 ? -5.863 37.656 8.68 1 91.25 480 ASP A N 1
ATOM 3874 C CA . ASP A 1 480 ? -5.141 36.5 9.188 1 91.25 480 ASP A CA 1
ATOM 3875 C C . ASP A 1 480 ? -5.754 35.219 8.672 1 91.25 480 ASP A C 1
ATOM 3877 O O . ASP A 1 480 ? -5.203 34.125 8.883 1 91.25 480 ASP A O 1
ATOM 3881 N N . THR A 1 481 ? -6.852 35.344 7.98 1 94.69 481 THR A N 1
ATOM 3882 C CA . THR A 1 481 ? -7.484 34.156 7.414 1 94.69 481 THR A CA 1
ATOM 3883 C C . THR A 1 481 ? -6.586 33.5 6.363 1 94.69 481 THR A C 1
ATOM 3885 O O . THR A 1 481 ? -5.965 34.219 5.555 1 94.69 481 THR A O 1
ATOM 3888 N N . VAL A 1 482 ? -6.395 32.25 6.422 1 97.69 482 VAL A N 1
ATOM 3889 C CA . VAL A 1 482 ? -5.629 31.516 5.434 1 97.69 482 VAL A CA 1
ATOM 3890 C C . VAL A 1 482 ? -6.582 30.781 4.492 1 97.69 482 VAL A C 1
ATOM 3892 O O . VAL A 1 482 ? -7.512 30.109 4.941 1 97.69 482 VAL A O 1
ATOM 3895 N N . ILE A 1 483 ? -6.387 30.969 3.219 1 97.88 483 ILE A N 1
ATOM 3896 C CA . ILE A 1 483 ? -7.195 30.297 2.215 1 97.88 483 ILE A CA 1
ATOM 3897 C C . ILE A 1 483 ? -6.375 29.188 1.559 1 97.88 483 ILE A C 1
ATOM 3899 O O . ILE A 1 483 ? -5.285 29.438 1.036 1 97.88 483 ILE A O 1
ATOM 3903 N N . GLN A 1 484 ? -6.871 27.969 1.608 1 97.94 484 GLN A N 1
ATOM 3904 C CA . GLN A 1 484 ? -6.195 26.812 1.018 1 97.94 484 GLN A CA 1
ATOM 3905 C C . GLN A 1 484 ? -6.773 26.484 -0.356 1 97.94 484 GLN A C 1
ATOM 3907 O O . GLN A 1 484 ? -7.977 26.25 -0.491 1 97.94 484 GLN A O 1
ATOM 3912 N N . VAL A 1 485 ? -5.895 26.406 -1.342 1 97.12 485 VAL A N 1
ATOM 3913 C CA . VAL A 1 485 ? -6.281 26.203 -2.734 1 97.12 485 VAL A CA 1
ATOM 3914 C C . VAL A 1 485 ? -6.082 24.734 -3.115 1 97.12 485 VAL A C 1
ATOM 3916 O O . VAL A 1 485 ? -5.004 24.172 -2.898 1 97.12 485 VAL A O 1
ATOM 3919 N N . TRP A 1 486 ? -7.129 24.031 -3.711 1 94 486 TRP A N 1
ATOM 3920 C CA . TRP A 1 486 ? -7.004 22.594 -3.951 1 94 486 TRP A CA 1
ATOM 3921 C C . TRP A 1 486 ? -7.559 22.219 -5.32 1 94 486 TRP A C 1
ATOM 3923 O O . TRP A 1 486 ? -7.223 21.172 -5.871 1 94 486 TRP A O 1
ATOM 3933 N N . LYS A 1 487 ? -8.352 22.938 -5.973 1 82.06 487 LYS A N 1
ATOM 3934 C CA . LYS A 1 487 ? -9.25 22.547 -7.051 1 82.06 487 LYS A CA 1
ATOM 3935 C C . LYS A 1 487 ? -8.477 22.203 -8.312 1 82.06 487 LYS A C 1
ATOM 3937 O O . LYS A 1 487 ? -8.766 21.203 -8.977 1 82.06 487 LYS A O 1
ATOM 3942 N N . VAL A 1 488 ? -7.566 23.016 -8.688 1 72.75 488 VAL A N 1
ATOM 3943 C CA . VAL A 1 488 ? -6.898 22.875 -9.969 1 72.75 488 VAL A CA 1
ATOM 3944 C C . VAL A 1 488 ? -5.402 22.656 -9.758 1 72.75 488 VAL A C 1
ATOM 3946 O O . VAL A 1 488 ? -4.801 23.281 -8.867 1 72.75 488 VAL A O 1
ATOM 3949 N N . GLU A 1 489 ? -5.02 21.719 -10.562 1 76.5 489 GLU A N 1
ATOM 3950 C CA . GLU A 1 489 ? -3.582 21.469 -10.5 1 76.5 489 GLU A CA 1
ATOM 3951 C C . GLU A 1 489 ? -2.803 22.531 -11.273 1 76.5 489 GLU A C 1
ATOM 3953 O O . GLU A 1 489 ? -2.127 22.219 -12.258 1 76.5 489 GLU A O 1
ATOM 3958 N N . SER A 1 490 ? -3.135 23.75 -10.992 1 78.38 490 SER A N 1
ATOM 3959 C CA . SER A 1 490 ? -2.414 24.891 -11.547 1 78.38 490 SER A CA 1
ATOM 3960 C C . SER A 1 490 ? -2.219 25.984 -10.5 1 78.38 490 SER A C 1
ATOM 3962 O O . SER A 1 490 ? -3.174 26.391 -9.844 1 78.38 490 SER A O 1
ATOM 3964 N N . THR A 1 491 ? -1.059 26.453 -10.391 1 82.75 491 THR A N 1
ATOM 3965 C CA . THR A 1 491 ? -0.7 27.453 -9.398 1 82.75 491 THR A CA 1
ATOM 3966 C C . THR A 1 491 ? -1.345 28.797 -9.719 1 82.75 491 THR A C 1
ATOM 3968 O O . THR A 1 491 ? -1.382 29.688 -8.883 1 82.75 491 THR A O 1
ATOM 3971 N N . TYR A 1 492 ? -1.946 28.906 -10.844 1 78 492 TYR A N 1
ATOM 3972 C CA . TYR A 1 492 ? -2.664 30.125 -11.203 1 78 492 TYR A CA 1
ATOM 3973 C C . TYR A 1 492 ? -3.881 30.328 -10.312 1 78 492 TYR A C 1
ATOM 3975 O O . TYR A 1 492 ? -4.359 31.453 -10.148 1 78 492 TYR A O 1
ATOM 3983 N N . THR A 1 493 ? -4.223 29.266 -9.734 1 83.19 493 THR A N 1
ATOM 3984 C CA . THR A 1 493 ? -5.418 29.312 -8.898 1 83.19 493 THR A CA 1
ATOM 3985 C C . THR A 1 493 ? -5.121 30 -7.57 1 83.19 493 THR A C 1
ATOM 3987 O O . THR A 1 493 ? -6.043 30.328 -6.816 1 83.19 493 THR A O 1
ATOM 3990 N N . ILE A 1 494 ? -3.85 30.281 -7.379 1 92.25 494 ILE A N 1
ATOM 3991 C CA . ILE A 1 494 ? -3.428 30.984 -6.168 1 92.25 494 ILE A CA 1
ATOM 3992 C C . ILE A 1 494 ? -3.711 32.469 -6.312 1 92.25 494 ILE A C 1
ATOM 3994 O O . ILE A 1 494 ? -3.932 33.156 -5.32 1 92.25 494 ILE A O 1
ATOM 3998 N N . GLN A 1 495 ? -3.748 33 -7.52 1 91.25 495 GLN A N 1
ATOM 3999 C CA . GLN A 1 495 ? -3.787 34.406 -7.836 1 91.25 495 GLN A CA 1
ATOM 4000 C C . GLN A 1 495 ? -5.031 35.062 -7.25 1 91.25 495 GLN A C 1
ATOM 4002 O O . GLN A 1 495 ? -4.953 36.156 -6.66 1 91.25 495 GLN A O 1
ATOM 4007 N N . PRO A 1 496 ? -6.168 34.438 -7.336 1 91.44 496 PRO A N 1
ATOM 4008 C CA . PRO A 1 496 ? -7.359 35.062 -6.777 1 91.44 496 PRO A CA 1
ATOM 4009 C C . PRO A 1 496 ? -7.266 35.281 -5.27 1 91.44 496 PRO A C 1
ATOM 4011 O O . PRO A 1 496 ? -7.871 36.219 -4.73 1 91.44 496 PRO A O 1
ATOM 4014 N N . VAL A 1 497 ? -6.516 34.5 -4.574 1 95.38 497 VAL A N 1
ATOM 4015 C CA . VAL A 1 497 ? -6.379 34.562 -3.121 1 95.38 497 VAL A CA 1
ATOM 4016 C C . VAL A 1 497 ? -5.445 35.719 -2.75 1 95.38 497 VAL A C 1
ATOM 4018 O O . VAL A 1 497 ? -5.824 36.625 -1.995 1 95.38 497 VAL A O 1
ATOM 4021 N N . VAL A 1 498 ? -4.281 35.75 -3.4 1 95.44 498 VAL A N 1
ATOM 4022 C CA . VAL A 1 498 ? -3.244 36.688 -2.984 1 95.44 498 VAL A CA 1
ATOM 4023 C C . VAL A 1 498 ? -3.545 38.094 -3.543 1 95.44 498 VAL A C 1
ATOM 4025 O O . VAL A 1 498 ? -3.154 39.094 -2.955 1 95.44 498 VAL A O 1
ATOM 4028 N N . SER A 1 499 ? -4.25 38.188 -4.66 1 94 499 SER A N 1
ATOM 4029 C CA . SER A 1 499 ? -4.621 39.469 -5.207 1 94 499 SER A CA 1
ATOM 4030 C C . SER A 1 499 ? -5.609 40.188 -4.297 1 94 499 SER A C 1
ATOM 4032 O O . SER A 1 499 ? -5.703 41.438 -4.32 1 94 499 SER A O 1
ATOM 4034 N N . ARG A 1 500 ? -6.273 39.438 -3.465 1 92.69 500 ARG A N 1
ATOM 4035 C CA . ARG A 1 500 ? -7.234 40.031 -2.525 1 92.69 500 ARG A CA 1
ATOM 4036 C C . ARG A 1 500 ? -6.582 40.281 -1.172 1 92.69 500 ARG A C 1
ATOM 4038 O O . ARG A 1 500 ? -7.242 40.719 -0.236 1 92.69 500 ARG A O 1
ATOM 4045 N N . GLY A 1 501 ? -5.344 39.875 -1.093 1 93.5 501 GLY A N 1
ATOM 4046 C CA . GLY A 1 501 ? -4.578 40.25 0.092 1 93.5 501 GLY A CA 1
ATOM 4047 C C . GLY A 1 501 ? -4.605 39.156 1.16 1 93.5 501 GLY A C 1
ATOM 4048 O O . GLY A 1 501 ? -4.172 39.375 2.291 1 93.5 501 GLY A O 1
ATOM 4049 N N . PHE A 1 502 ? -5.102 37.969 0.866 1 95.56 502 PHE A N 1
ATOM 4050 C CA . PHE A 1 502 ? -5.172 36.875 1.845 1 95.56 502 PHE A CA 1
ATOM 4051 C C . PHE A 1 502 ? -3.945 36 1.746 1 95.56 502 PHE A C 1
ATOM 4053 O O . PHE A 1 502 ? -3.316 35.906 0.69 1 95.56 502 PHE A O 1
ATOM 4060 N N . LYS A 1 503 ? -3.582 35.344 2.859 1 97 503 LYS A N 1
ATOM 4061 C CA . LYS A 1 503 ? -2.547 34.312 2.855 1 97 503 LYS A CA 1
ATOM 4062 C C . LYS A 1 503 ? -3.037 33.062 2.156 1 97 503 LYS A C 1
ATOM 4064 O O . LYS A 1 503 ? -4.203 32.656 2.293 1 97 503 LYS A O 1
ATOM 4069 N N . ALA A 1 504 ? -2.133 32.406 1.427 1 97.75 504 ALA A N 1
ATOM 4070 C CA . ALA A 1 504 ? -2.51 31.234 0.657 1 97.75 504 ALA A CA 1
ATOM 4071 C C . ALA A 1 504 ? -1.661 30.031 1.053 1 97.75 504 ALA A C 1
ATOM 4073 O O . ALA A 1 504 ? -0.455 30.156 1.276 1 97.75 504 ALA A O 1
ATOM 4074 N N . VAL A 1 505 ? -2.258 28.891 1.224 1 98.12 505 VAL A N 1
ATOM 4075 C CA . VAL A 1 505 ? -1.64 27.562 1.255 1 98.12 505 VAL A CA 1
ATOM 4076 C C . VAL A 1 505 ? -2.072 26.766 0.029 1 98.12 505 VAL A C 1
ATOM 4078 O O . VAL A 1 505 ? -3.26 26.719 -0.299 1 98.12 505 VAL A O 1
ATOM 4081 N N . TYR A 1 506 ? -1.147 26.188 -0.68 1 97.69 506 TYR A N 1
ATOM 4082 C CA . TYR A 1 506 ? -1.471 25.516 -1.934 1 97.69 506 TYR A CA 1
ATOM 4083 C C . TYR A 1 506 ? -1.361 24 -1.788 1 97.69 506 TYR A C 1
ATOM 4085 O O . TYR A 1 506 ? -0.377 23.484 -1.245 1 97.69 506 TYR A O 1
ATOM 4093 N N . SER A 1 507 ? -2.369 23.266 -2.27 1 96.81 507 SER A N 1
ATOM 4094 C CA . SER A 1 507 ? -2.367 21.812 -2.217 1 96.81 507 SER A CA 1
ATOM 4095 C C . SER A 1 507 ? -2.658 21.203 -3.586 1 96.81 507 SER A C 1
ATOM 4097 O O . SER A 1 507 ? -2.596 19.984 -3.76 1 96.81 507 SER A O 1
ATOM 4099 N N . GLY A 1 508 ? -2.889 21.906 -4.59 1 94.38 508 GLY A N 1
ATOM 4100 C CA . GLY A 1 508 ? -3.457 21.438 -5.84 1 94.38 508 GLY A CA 1
ATOM 4101 C C . GLY A 1 508 ? -2.57 20.438 -6.559 1 94.38 508 GLY A C 1
ATOM 4102 O O . GLY A 1 508 ? -3.064 19.484 -7.164 1 94.38 508 GLY A O 1
ATOM 4103 N N . CYS A 1 509 ? -1.33 20.562 -6.531 1 93.88 509 CYS A N 1
ATOM 4104 C CA . CYS A 1 509 ? -0.462 19.672 -7.301 1 93.88 509 CYS A CA 1
ATOM 4105 C C . CYS A 1 509 ? 0.052 18.531 -6.438 1 93.88 509 CYS A C 1
ATOM 4107 O O . CYS A 1 509 ? 0.895 17.75 -6.875 1 93.88 509 CYS A O 1
ATOM 4109 N N . TRP A 1 510 ? -0.382 18.453 -5.195 1 96.5 510 TRP A N 1
ATOM 4110 C CA . TRP A 1 510 ? 0.097 17.422 -4.273 1 96.5 510 TRP A CA 1
ATOM 4111 C C . TRP A 1 510 ? -1.064 16.609 -3.713 1 96.5 510 TRP A C 1
ATOM 4113 O O . TRP A 1 510 ? -1.144 16.391 -2.502 1 96.5 510 TRP A O 1
ATOM 4123 N N . TYR A 1 511 ? -1.956 16.234 -4.609 1 95.12 511 TYR A N 1
ATOM 4124 C CA . TYR A 1 511 ? -3.061 15.32 -4.328 1 95.12 511 TYR A CA 1
ATOM 4125 C C . TYR A 1 511 ? -2.604 13.867 -4.395 1 95.12 511 TYR A C 1
ATOM 4127 O O . TYR A 1 511 ? -2.508 13.289 -5.48 1 95.12 511 TYR A O 1
ATOM 4135 N N . LEU A 1 512 ? -2.402 13.133 -3.242 1 94.31 512 LEU A N 1
ATOM 4136 C CA . LEU A 1 512 ? -1.726 11.844 -3.209 1 94.31 512 LEU A CA 1
ATOM 4137 C C . LEU A 1 512 ? -2.678 10.719 -3.605 1 94.31 512 LEU A C 1
ATOM 4139 O O . LEU A 1 512 ? -2.25 9.586 -3.812 1 94.31 512 LEU A O 1
ATOM 4143 N N . ASN A 1 513 ? -3.928 10.977 -3.754 1 90 513 ASN A N 1
ATOM 4144 C CA . ASN A 1 513 ? -4.859 9.922 -4.137 1 90 513 ASN A CA 1
ATOM 4145 C C . ASN A 1 513 ? -4.797 9.633 -5.637 1 90 513 ASN A C 1
ATOM 4147 O O . ASN A 1 513 ? -5.465 8.719 -6.125 1 90 513 ASN A O 1
ATOM 4151 N N . MET A 1 514 ? -3.967 10.352 -6.266 1 83.56 514 MET A N 1
ATOM 4152 C CA . MET A 1 514 ? -3.615 10 -7.637 1 83.56 514 MET A CA 1
ATOM 4153 C C . MET A 1 514 ? -2.543 8.914 -7.664 1 83.56 514 MET A C 1
ATOM 4155 O O . MET A 1 514 ? -1.353 9.211 -7.762 1 83.56 514 MET A O 1
ATOM 4159 N N . LEU A 1 515 ? -2.91 7.766 -7.754 1 78.38 515 LEU A N 1
ATOM 4160 C CA . LEU A 1 515 ? -2.037 6.633 -7.48 1 78.38 515 LEU A CA 1
ATOM 4161 C C . LEU A 1 515 ? -1.049 6.418 -8.625 1 78.38 515 LEU A C 1
ATOM 4163 O O . LEU A 1 515 ? -0.01 5.781 -8.438 1 78.38 515 LEU A O 1
ATOM 4167 N N . GLU A 1 516 ? -1.328 6.898 -9.711 1 79.81 516 GLU A N 1
ATOM 4168 C CA . GLU A 1 516 ? -0.439 6.723 -10.852 1 79.81 516 GLU A CA 1
ATOM 4169 C C . GLU A 1 516 ? 0.753 7.672 -10.781 1 79.81 516 GLU A C 1
ATOM 4171 O O . GLU A 1 516 ? 1.769 7.457 -11.445 1 79.81 516 GLU A O 1
ATOM 4176 N N . ARG A 1 517 ? 0.614 8.656 -9.914 1 88.62 517 ARG A N 1
ATOM 4177 C CA . ARG A 1 517 ? 1.684 9.648 -9.812 1 88.62 517 ARG A CA 1
ATOM 4178 C C . ARG A 1 517 ? 2.74 9.211 -8.805 1 88.62 517 ARG A C 1
ATOM 4180 O O . ARG A 1 517 ? 2.412 8.641 -7.762 1 88.62 517 ARG A O 1
ATOM 4187 N N . LYS A 1 518 ? 3.963 9.516 -9.234 1 91.38 518 LYS A N 1
ATOM 4188 C CA . LYS A 1 518 ? 5.105 9.219 -8.375 1 91.38 518 LYS A CA 1
ATOM 4189 C C . LYS A 1 518 ? 5.758 10.508 -7.867 1 91.38 518 LYS A C 1
ATOM 4191 O O . LYS A 1 518 ? 5.281 11.602 -8.156 1 91.38 518 LYS A O 1
ATOM 4196 N N . TRP A 1 519 ? 6.852 10.344 -7.113 1 95.88 519 TRP A N 1
ATOM 4197 C CA . TRP A 1 519 ? 7.469 11.5 -6.473 1 95.88 519 TRP A CA 1
ATOM 4198 C C . TRP A 1 519 ? 7.969 12.5 -7.512 1 95.88 519 TRP A C 1
ATOM 4200 O O . TRP A 1 519 ? 7.957 13.711 -7.273 1 95.88 519 TRP A O 1
ATOM 4210 N N . HIS A 1 520 ? 8.344 12.031 -8.719 1 93.94 520 HIS A N 1
ATOM 4211 C CA . HIS A 1 520 ? 8.883 12.914 -9.75 1 93.94 520 HIS A CA 1
ATOM 4212 C C . HIS A 1 520 ? 7.844 13.938 -10.195 1 93.94 520 HIS A C 1
ATOM 4214 O O . HIS A 1 520 ? 8.18 15.094 -10.453 1 93.94 520 HIS A O 1
ATOM 4220 N N . ASP A 1 521 ? 6.668 13.445 -10.297 1 92.38 521 ASP A N 1
ATOM 4221 C CA . ASP A 1 521 ? 5.57 14.328 -10.695 1 92.38 521 ASP A CA 1
ATOM 4222 C C . ASP A 1 521 ? 5.336 15.414 -9.648 1 92.38 521 ASP A C 1
ATOM 4224 O O . ASP A 1 521 ? 5.117 16.578 -9.992 1 92.38 521 ASP A O 1
ATOM 4228 N N . TYR A 1 522 ? 5.453 15.07 -8.469 1 95.88 522 TYR A N 1
ATOM 4229 C CA . TYR A 1 522 ? 5.199 15.992 -7.371 1 95.88 522 TYR A CA 1
ATOM 4230 C C . TYR A 1 522 ? 6.383 16.922 -7.16 1 95.88 522 TYR A C 1
ATOM 4232 O O . TYR A 1 522 ? 6.215 18.062 -6.699 1 95.88 522 TYR A O 1
ATOM 4240 N N . TYR A 1 523 ? 7.562 16.453 -7.535 1 97.19 523 TYR A N 1
ATOM 4241 C CA . TYR A 1 523 ? 8.789 17.219 -7.332 1 97.19 523 TYR A CA 1
ATOM 4242 C C . TYR A 1 523 ? 8.859 18.391 -8.289 1 97.19 523 TYR A C 1
ATOM 4244 O O . TYR A 1 523 ? 9.578 19.375 -8.031 1 97.19 523 TYR A O 1
ATOM 4252 N N . LYS A 1 524 ? 8.078 18.406 -9.336 1 94.5 524 LYS A N 1
ATOM 4253 C CA . LYS A 1 524 ? 8.094 19.453 -10.359 1 94.5 524 LYS A CA 1
ATOM 4254 C C . LYS A 1 524 ? 7.285 20.672 -9.906 1 94.5 524 LYS A C 1
ATOM 4256 O O . LYS A 1 524 ? 7.449 21.766 -10.445 1 94.5 524 LYS A O 1
ATOM 4261 N N . CYS A 1 525 ? 6.508 20.5 -8.922 1 94.06 525 CYS A N 1
ATOM 4262 C CA . CYS A 1 525 ? 5.602 21.562 -8.469 1 94.06 525 CYS A CA 1
ATOM 4263 C C . CYS A 1 525 ? 6.359 22.656 -7.738 1 94.06 525 CYS A C 1
ATOM 4265 O O . CYS A 1 525 ? 7.102 22.391 -6.793 1 94.06 525 CYS A O 1
ATOM 4267 N N . ASP A 1 526 ? 6.207 23.906 -8.227 1 94.94 526 ASP A N 1
ATOM 4268 C CA . ASP A 1 526 ? 6.68 25.109 -7.543 1 94.94 526 ASP A CA 1
ATOM 4269 C C . ASP A 1 526 ? 5.535 26.078 -7.289 1 94.94 526 ASP A C 1
ATOM 4271 O O . ASP A 1 526 ? 5.027 26.703 -8.219 1 94.94 526 ASP A O 1
ATOM 4275 N N . ILE A 1 527 ? 5.254 26.328 -6.102 1 95.5 527 ILE A N 1
ATOM 4276 C CA . ILE A 1 527 ? 4.012 27.016 -5.75 1 95.5 527 ILE A CA 1
ATOM 4277 C C . ILE A 1 527 ? 4.156 28.516 -5.984 1 95.5 527 ILE A C 1
ATOM 4279 O O . ILE A 1 527 ? 3.178 29.266 -5.891 1 95.5 527 ILE A O 1
ATOM 4283 N N . LEU A 1 528 ? 5.34 28.969 -6.309 1 95.88 528 LEU A N 1
ATOM 4284 C CA . LEU A 1 528 ? 5.516 30.391 -6.617 1 95.88 528 LEU A CA 1
ATOM 4285 C C . LEU A 1 528 ? 5.547 30.625 -8.125 1 95.88 528 LEU A C 1
ATOM 4287 O O . LEU A 1 528 ? 5.762 31.75 -8.578 1 95.88 528 LEU A O 1
ATOM 4291 N N . GLU A 1 529 ? 5.332 29.5 -8.883 1 92.69 529 GLU A N 1
ATOM 4292 C CA . GLU A 1 529 ? 5.309 29.625 -10.336 1 92.69 529 GLU A CA 1
ATOM 4293 C C . GLU A 1 529 ? 3.951 30.125 -10.82 1 92.69 529 GLU A C 1
ATOM 4295 O O . GLU A 1 529 ? 3.172 29.344 -11.391 1 92.69 529 GLU A O 1
ATOM 4300 N N . PHE A 1 530 ? 3.621 31.312 -10.641 1 91.88 530 PHE A N 1
ATOM 4301 C CA . PHE A 1 530 ? 2.449 32.031 -11.148 1 91.88 530 PHE A CA 1
ATOM 4302 C C . PHE A 1 530 ? 2.768 33.5 -11.383 1 91.88 530 PHE A C 1
ATOM 4304 O O . PHE A 1 530 ? 3.791 34 -10.914 1 91.88 530 PHE A O 1
ATOM 4311 N N . ASN A 1 531 ? 1.95 34.094 -12.227 1 91 531 ASN A N 1
ATOM 4312 C CA . ASN A 1 531 ? 2.143 35.531 -12.492 1 91 531 ASN A CA 1
ATOM 4313 C C . ASN A 1 531 ? 1.644 36.375 -11.336 1 91 531 ASN A C 1
ATOM 4315 O O . ASN A 1 531 ? 0.44 36.438 -11.078 1 91 531 ASN A O 1
ATOM 4319 N N . GLY A 1 532 ? 2.594 36.875 -10.5 1 93.44 532 GLY A N 1
ATOM 4320 C CA . GLY A 1 532 ? 2.262 37.719 -9.367 1 93.44 532 GLY A CA 1
ATOM 4321 C C . GLY A 1 532 ? 3.398 38.656 -8.961 1 93.44 532 GLY A C 1
ATOM 4322 O O . GLY A 1 532 ? 4.555 38.406 -9.32 1 93.44 532 GLY A O 1
ATOM 4323 N N . THR A 1 533 ? 3.066 39.656 -8.219 1 95.62 533 THR A N 1
ATOM 4324 C CA . THR A 1 533 ? 4.055 40.594 -7.676 1 95.62 533 THR A CA 1
ATOM 4325 C C . THR A 1 533 ? 4.797 39.969 -6.504 1 95.62 533 THR A C 1
ATOM 4327 O O . THR A 1 533 ? 4.344 38.969 -5.938 1 95.62 533 THR A O 1
ATOM 4330 N N . PRO A 1 534 ? 5.914 40.5 -6.176 1 95.88 534 PRO A N 1
ATOM 4331 C CA . PRO A 1 534 ? 6.629 39.969 -4.996 1 95.88 534 PRO A CA 1
ATOM 4332 C C . PRO A 1 534 ? 5.777 40.031 -3.73 1 95.88 534 PRO A C 1
ATOM 4334 O O . PRO A 1 534 ? 5.855 39.125 -2.898 1 95.88 534 PRO A O 1
ATOM 4337 N N . ARG A 1 535 ? 5.008 41.062 -3.678 1 96.12 535 ARG A N 1
ATOM 4338 C CA . ARG A 1 535 ? 4.125 41.156 -2.523 1 96.12 535 ARG A CA 1
ATOM 4339 C C . ARG A 1 535 ? 3.1 40.031 -2.506 1 96.12 535 ARG A C 1
ATOM 4341 O O . ARG A 1 535 ? 2.832 39.438 -1.454 1 96.12 535 ARG A O 1
ATOM 4348 N N . GLN A 1 536 ? 2.557 39.781 -3.623 1 95.81 536 GLN A N 1
ATOM 4349 C CA . GLN A 1 536 ? 1.591 38.688 -3.73 1 95.81 536 GLN A CA 1
ATOM 4350 C C . GLN A 1 536 ? 2.242 37.344 -3.42 1 95.81 536 GLN A C 1
ATOM 4352 O O . GLN A 1 536 ? 1.662 36.5 -2.717 1 95.81 536 GLN A O 1
ATOM 4357 N N . LYS A 1 537 ? 3.408 37.156 -3.924 1 96.5 537 LYS A N 1
ATOM 4358 C CA . LYS A 1 537 ? 4.129 35.906 -3.701 1 96.5 537 LYS A CA 1
ATOM 4359 C C . LYS A 1 537 ? 4.477 35.719 -2.227 1 96.5 537 LYS A C 1
ATOM 4361 O O . LYS A 1 537 ? 4.527 34.594 -1.727 1 96.5 537 LYS A O 1
ATOM 4366 N N . SER A 1 538 ? 4.645 36.844 -1.559 1 96.56 538 SER A N 1
ATOM 4367 C CA . SER A 1 538 ? 4.961 36.781 -0.135 1 96.56 538 SER A CA 1
ATOM 4368 C C . SER A 1 538 ? 3.756 36.344 0.683 1 96.56 538 SER A C 1
ATOM 4370 O O . SER A 1 538 ? 3.9 35.938 1.839 1 96.56 538 SER A O 1
ATOM 4372 N N . LEU A 1 539 ? 2.539 36.375 0.119 1 97.31 539 LEU A N 1
ATOM 4373 C CA . LEU A 1 539 ? 1.319 35.938 0.799 1 97.31 539 LEU A CA 1
ATOM 4374 C C . LEU A 1 539 ? 1.132 34.438 0.688 1 97.31 539 LEU A C 1
ATOM 4376 O O . LEU A 1 539 ? 0.298 33.844 1.389 1 97.31 539 LEU A O 1
ATOM 4380 N N . VAL A 1 540 ? 1.921 33.812 -0.177 1 97.75 540 VAL A N 1
ATOM 4381 C CA . VAL A 1 540 ? 1.938 32.344 -0.217 1 97.75 540 VAL A CA 1
ATOM 4382 C C . VAL A 1 540 ? 2.783 31.812 0.936 1 97.75 540 VAL A C 1
ATOM 4384 O O . VAL A 1 540 ? 4.016 31.875 0.888 1 97.75 540 VAL A O 1
ATOM 4387 N N . VAL A 1 541 ? 2.166 31.25 1.885 1 97.88 541 VAL A N 1
ATOM 4388 C CA . VAL A 1 541 ? 2.883 30.938 3.115 1 97.88 541 VAL A CA 1
ATOM 4389 C C . VAL A 1 541 ? 3.404 29.5 3.053 1 97.88 541 VAL A C 1
ATOM 4391 O O . VAL A 1 541 ? 4.238 29.094 3.869 1 97.88 541 VAL A O 1
ATOM 4394 N N . GLY A 1 542 ? 2.902 28.672 2.135 1 98.12 542 GLY A N 1
ATOM 4395 C CA . GLY A 1 542 ? 3.416 27.312 1.993 1 98.12 542 GLY A CA 1
ATOM 4396 C C . GLY A 1 542 ? 2.479 26.406 1.228 1 98.12 542 GLY A C 1
ATOM 4397 O O . GLY A 1 542 ? 1.685 26.859 0.405 1 98.12 542 GLY A O 1
ATOM 4398 N N . GLY A 1 543 ? 2.68 25.125 1.415 1 98.12 543 GLY A N 1
ATOM 4399 C CA . GLY A 1 543 ? 1.902 24.109 0.73 1 98.12 543 GLY A CA 1
ATOM 4400 C C . GLY A 1 543 ? 1.681 22.859 1.569 1 98.12 543 GLY A C 1
ATOM 4401 O O . GLY A 1 543 ? 2.246 22.734 2.658 1 98.12 543 GLY A O 1
ATOM 4402 N N . GLU A 1 544 ? 0.81 22 0.967 1 97.88 544 GLU A N 1
ATOM 4403 C CA . GLU A 1 544 ? 0.37 20.828 1.718 1 97.88 544 GLU A CA 1
ATOM 4404 C C . GLU A 1 544 ? 0.036 19.672 0.785 1 97.88 544 GLU A C 1
ATOM 4406 O O . GLU A 1 544 ? -0.597 19.875 -0.255 1 97.88 544 GLU A O 1
ATOM 4411 N N . VAL A 1 545 ? 0.57 18.453 1.195 1 98.06 545 VAL A N 1
ATOM 4412 C CA . VAL A 1 545 ? 0.095 17.234 0.523 1 98.06 545 VAL A CA 1
ATOM 4413 C C . VAL A 1 545 ? -1.229 16.797 1.14 1 98.06 545 VAL A C 1
ATOM 4415 O O . VAL A 1 545 ? -1.45 16.969 2.342 1 98.06 545 VAL A O 1
ATOM 4418 N N . SER A 1 546 ? -2.109 16.25 0.348 1 97.69 546 SER A N 1
ATOM 4419 C CA . SER A 1 546 ? -3.41 15.828 0.858 1 97.69 546 SER A CA 1
ATOM 4420 C C . SER A 1 546 ? -3.615 14.328 0.682 1 97.69 546 SER A C 1
ATOM 4422 O O . SER A 1 546 ? -3.438 13.797 -0.416 1 97.69 546 SER A O 1
ATOM 4424 N N . VAL A 1 547 ? -3.947 13.664 1.74 1 97.94 547 VAL A N 1
ATOM 4425 C CA . VAL A 1 547 ? -4.309 12.25 1.754 1 97.94 547 VAL A CA 1
ATOM 4426 C C . VAL A 1 547 ? -5.773 12.094 2.164 1 97.94 547 VAL A C 1
ATOM 4428 O O . VAL A 1 547 ? -6.105 12.195 3.348 1 97.94 547 VAL A O 1
ATOM 4431 N N . TRP A 1 548 ? -6.609 11.852 1.252 1 97.12 548 TRP A N 1
ATOM 4432 C CA . TRP A 1 548 ? -8.023 11.602 1.509 1 97.12 548 TRP A CA 1
ATOM 4433 C C . TRP A 1 548 ? -8.289 10.109 1.704 1 97.12 548 TRP A C 1
ATOM 4435 O O . TRP A 1 548 ? -7.699 9.273 1.02 1 97.12 548 TRP A O 1
ATOM 4445 N N . GLY A 1 549 ? -9.164 9.711 2.561 1 96.06 549 GLY A N 1
ATOM 4446 C CA . GLY A 1 549 ? -9.289 8.367 3.088 1 96.06 549 GLY A CA 1
ATOM 4447 C C . GLY A 1 549 ? -10.25 7.5 2.299 1 96.06 549 GLY A C 1
ATOM 4448 O O . GLY A 1 549 ? -10.758 6.5 2.811 1 96.06 549 GLY A O 1
ATOM 4449 N N . GLU A 1 550 ? -10.586 7.801 1.061 1 93.56 550 GLU A N 1
ATOM 4450 C CA . GLU A 1 550 ? -11.539 7.004 0.296 1 93.56 550 GLU A CA 1
ATOM 4451 C C . GLU A 1 550 ? -10.969 5.625 -0.03 1 93.56 550 GLU A C 1
ATOM 4453 O O . GLU A 1 550 ? -11.648 4.613 0.132 1 93.56 550 GLU A O 1
ATOM 4458 N N . TRP A 1 551 ? -9.711 5.613 -0.423 1 93.12 551 TRP A N 1
ATOM 4459 C CA . TRP A 1 551 ? -9.125 4.367 -0.907 1 93.12 551 TRP A CA 1
ATOM 4460 C C . TRP A 1 551 ? -7.902 3.984 -0.083 1 93.12 551 TRP A C 1
ATOM 4462 O O . TRP A 1 551 ? -7.031 3.254 -0.56 1 93.12 551 TRP A O 1
ATOM 4472 N N . VAL A 1 552 ? -7.816 4.574 1.094 1 95.56 552 VAL A N 1
ATOM 4473 C CA . VAL A 1 552 ? -6.672 4.336 1.967 1 95.56 552 VAL A CA 1
ATOM 4474 C C . VAL A 1 552 ? -7.156 3.979 3.369 1 95.56 552 VAL A C 1
ATOM 4476 O O . VAL A 1 552 ? -8.086 4.602 3.889 1 95.56 552 VAL A O 1
ATOM 4479 N N . ASP A 1 553 ? -6.598 2.957 3.889 1 96.25 553 ASP A N 1
ATOM 4480 C CA . ASP A 1 553 ? -6.781 2.582 5.289 1 96.25 553 ASP A CA 1
ATOM 4481 C C . ASP A 1 553 ? -5.477 2.084 5.898 1 96.25 553 ASP A C 1
ATOM 4483 O O . ASP A 1 553 ? -4.391 2.391 5.398 1 96.25 553 ASP A O 1
ATOM 4487 N N . GLU A 1 554 ? -5.5 1.438 6.984 1 95.06 554 GLU A N 1
ATOM 4488 C CA . GLU A 1 554 ? -4.281 1.049 7.688 1 95.06 554 GLU A CA 1
ATOM 4489 C C . GLU A 1 554 ? -3.432 0.104 6.84 1 95.06 554 GLU A C 1
ATOM 4491 O O . GLU A 1 554 ? -2.215 0.027 7.02 1 95.06 554 GLU A O 1
ATOM 4496 N N . SER A 1 555 ? -4.012 -0.58 5.883 1 95.62 555 SER A N 1
ATOM 4497 C CA . SER A 1 555 ? -3.314 -1.591 5.094 1 95.62 555 SER A CA 1
ATOM 4498 C C . SER A 1 555 ? -2.354 -0.949 4.098 1 95.62 555 SER A C 1
ATOM 4500 O O . SER A 1 555 ? -1.372 -1.571 3.686 1 95.62 555 SER A O 1
ATOM 4502 N N . ASN A 1 556 ? -2.559 0.302 3.688 1 95.75 556 ASN A N 1
ATOM 4503 C CA . ASN A 1 556 ? -1.763 0.86 2.6 1 95.75 556 ASN A CA 1
ATOM 4504 C C . ASN A 1 556 ? -1.422 2.326 2.848 1 95.75 556 ASN A C 1
ATOM 4506 O O . ASN A 1 556 ? -0.872 2.998 1.973 1 95.75 556 ASN A O 1
ATOM 4510 N N . LEU A 1 557 ? -1.65 2.855 3.992 1 97.62 557 LEU A N 1
ATOM 4511 C CA . LEU A 1 557 ? -1.5 4.277 4.273 1 97.62 557 LEU A CA 1
ATOM 4512 C C . LEU A 1 557 ? -0.05 4.719 4.098 1 97.62 557 LEU A C 1
ATOM 4514 O O . LEU A 1 557 ? 0.236 5.641 3.33 1 97.62 557 LEU A O 1
ATOM 4518 N N . SER A 1 558 ? 0.856 4.078 4.781 1 97.94 558 SER A N 1
ATOM 4519 C CA . SER A 1 558 ? 2.23 4.562 4.852 1 97.94 558 SER A CA 1
ATOM 4520 C C . SER A 1 558 ? 2.893 4.551 3.48 1 97.94 558 SER A C 1
ATOM 4522 O O . SER A 1 558 ? 3.424 5.57 3.031 1 97.94 558 SER A O 1
ATOM 4524 N N . PRO A 1 559 ? 2.789 3.422 2.738 1 96.5 559 PRO A N 1
ATOM 4525 C CA . PRO A 1 559 ? 3.42 3.428 1.416 1 96.5 559 PRO A CA 1
ATOM 4526 C C . PRO A 1 559 ? 2.674 4.305 0.412 1 96.5 559 PRO A C 1
ATOM 4528 O O . PRO A 1 559 ? 3.201 4.605 -0.661 1 96.5 559 PRO A O 1
ATOM 4531 N N . HIS A 1 560 ? 1.441 4.656 0.782 1 96.5 560 HIS A N 1
ATOM 4532 C CA . HIS A 1 560 ? 0.688 5.613 -0.021 1 96.5 560 HIS A CA 1
ATOM 4533 C C . HIS A 1 560 ? 1.28 7.012 0.092 1 96.5 560 HIS A C 1
ATOM 4535 O O . HIS A 1 560 ? 1.28 7.773 -0.879 1 96.5 560 HIS A O 1
ATOM 4541 N N . ILE A 1 561 ? 1.816 7.277 1.193 1 98.31 561 ILE A N 1
ATOM 4542 C CA . ILE A 1 561 ? 2.322 8.609 1.501 1 98.31 561 ILE A CA 1
ATOM 4543 C C . ILE A 1 561 ? 3.789 8.711 1.086 1 98.31 561 ILE A C 1
ATOM 4545 O O . ILE A 1 561 ? 4.176 9.656 0.388 1 98.31 561 ILE A O 1
ATOM 4549 N N . TRP A 1 562 ? 4.566 7.719 1.491 1 98.25 562 TRP A N 1
ATOM 4550 C CA . TRP A 1 562 ? 6.02 7.816 1.371 1 98.25 562 TRP A CA 1
ATOM 4551 C C . TRP A 1 562 ? 6.539 6.895 0.274 1 98.25 562 TRP A C 1
ATOM 4553 O O . TRP A 1 562 ? 6.066 5.762 0.131 1 98.25 562 TRP A O 1
ATOM 4563 N N . PRO A 1 563 ? 7.445 7.398 -0.485 1 97.88 563 PRO A N 1
ATOM 4564 C CA . PRO A 1 563 ? 8.156 8.664 -0.321 1 97.88 563 PRO A CA 1
ATOM 4565 C C . PRO A 1 563 ? 7.578 9.781 -1.181 1 97.88 563 PRO A C 1
ATOM 4567 O O . PRO A 1 563 ? 8.258 10.773 -1.451 1 97.88 563 PRO A O 1
ATOM 4570 N N . ARG A 1 564 ? 6.363 9.648 -1.661 1 97.75 564 ARG A N 1
ATOM 4571 C CA . ARG A 1 564 ? 5.762 10.641 -2.551 1 97.75 564 ARG A CA 1
ATOM 4572 C C . ARG A 1 564 ? 5.672 12 -1.871 1 97.75 564 ARG A C 1
ATOM 4574 O O . ARG A 1 564 ? 5.98 13.023 -2.482 1 97.75 564 ARG A O 1
ATOM 4581 N N . ALA A 1 565 ? 5.336 11.992 -0.625 1 98.62 565 ALA A N 1
ATOM 4582 C CA . ALA A 1 565 ? 5.207 13.242 0.125 1 98.62 565 ALA A CA 1
ATOM 4583 C C . ALA A 1 565 ? 6.566 13.906 0.325 1 98.62 565 ALA A C 1
ATOM 4585 O O . ALA A 1 565 ? 6.641 15.109 0.579 1 98.62 565 ALA A O 1
ATOM 4586 N N . CYS A 1 566 ? 7.629 13.141 0.269 1 98.69 566 CYS A N 1
ATOM 4587 C CA . CYS A 1 566 ? 8.969 13.695 0.424 1 98.69 566 CYS A CA 1
ATOM 4588 C C . CYS A 1 566 ? 9.266 14.719 -0.668 1 98.69 566 CYS A C 1
ATOM 4590 O O . CYS A 1 566 ? 10.047 15.648 -0.457 1 98.69 566 CYS A O 1
ATOM 4592 N N . ALA A 1 567 ? 8.672 14.531 -1.812 1 98.25 567 ALA A N 1
ATOM 4593 C CA . ALA A 1 567 ? 8.852 15.484 -2.898 1 98.25 567 ALA A CA 1
ATOM 4594 C C . ALA A 1 567 ? 8.383 16.875 -2.488 1 98.25 567 ALA A C 1
ATOM 4596 O O . ALA A 1 567 ? 9.117 17.859 -2.641 1 98.25 567 ALA A O 1
ATOM 4597 N N . ALA A 1 568 ? 7.191 16.938 -1.956 1 98.19 568 ALA A N 1
ATOM 4598 C CA . ALA A 1 568 ? 6.656 18.219 -1.489 1 98.19 568 ALA A CA 1
ATOM 4599 C C . ALA A 1 568 ? 7.48 18.766 -0.327 1 98.19 568 ALA A C 1
ATOM 4601 O O . ALA A 1 568 ? 7.719 19.969 -0.241 1 98.19 568 ALA A O 1
ATOM 4602 N N . ALA A 1 569 ? 7.891 17.891 0.552 1 98.69 569 ALA A N 1
ATOM 4603 C CA . ALA A 1 569 ? 8.695 18.297 1.697 1 98.69 569 ALA A CA 1
ATOM 4604 C C . ALA A 1 569 ? 9.938 19.062 1.247 1 98.69 569 ALA A C 1
ATOM 4606 O O . ALA A 1 569 ? 10.25 20.125 1.781 1 98.69 569 ALA A O 1
ATOM 4607 N N . GLU A 1 570 ? 10.602 18.516 0.28 1 98.5 570 GLU A N 1
ATOM 4608 C CA . GLU A 1 570 ? 11.828 19.172 -0.169 1 98.5 570 GLU A CA 1
ATOM 4609 C C . GLU A 1 570 ? 11.508 20.453 -0.944 1 98.5 570 GLU A C 1
ATOM 4611 O O . GLU A 1 570 ? 12.18 21.469 -0.774 1 98.5 570 GLU A O 1
ATOM 4616 N N . ARG A 1 571 ? 10.477 20.438 -1.787 1 97.81 571 ARG A N 1
ATOM 4617 C CA . ARG A 1 571 ? 10.125 21.609 -2.578 1 97.81 571 ARG A CA 1
ATOM 4618 C C . ARG A 1 571 ? 9.711 22.781 -1.682 1 97.81 571 ARG A C 1
ATOM 4620 O O . ARG A 1 571 ? 9.883 23.938 -2.049 1 97.81 571 ARG A O 1
ATOM 4627 N N . LEU A 1 572 ? 9.242 22.453 -0.517 1 98.44 572 LEU A N 1
ATOM 4628 C CA . LEU A 1 572 ? 8.781 23.484 0.415 1 98.44 572 LEU A CA 1
ATOM 4629 C C . LEU A 1 572 ? 9.891 23.875 1.381 1 98.44 572 LEU A C 1
ATOM 4631 O O . LEU A 1 572 ? 9.766 24.859 2.105 1 98.44 572 LEU A O 1
ATOM 4635 N N . TRP A 1 573 ? 10.977 23.156 1.411 1 98.19 573 TRP A N 1
ATOM 4636 C CA . TRP A 1 573 ? 12.078 23.422 2.324 1 98.19 573 TRP A CA 1
ATOM 4637 C C . TRP A 1 573 ? 13.25 24.062 1.586 1 98.19 573 TRP A C 1
ATOM 4639 O O . TRP A 1 573 ? 13.906 24.969 2.109 1 98.19 573 TRP A O 1
ATOM 4649 N N . THR A 1 574 ? 13.469 23.578 0.407 1 95.12 574 THR A N 1
ATOM 4650 C CA . THR A 1 574 ? 14.711 23.859 -0.301 1 95.12 574 THR A CA 1
ATOM 4651 C C . THR A 1 574 ? 14.539 25.047 -1.243 1 95.12 574 THR A C 1
ATOM 4653 O O . THR A 1 574 ? 13.539 25.141 -1.964 1 95.12 574 THR A O 1
ATOM 4656 N N . TYR A 1 575 ? 15.508 25.938 -1.329 1 92.31 575 TYR A N 1
ATOM 4657 C CA . TYR A 1 575 ? 15.469 27.141 -2.152 1 92.31 575 TYR A CA 1
ATOM 4658 C C . TYR A 1 575 ? 15.883 26.844 -3.586 1 92.31 575 TYR A C 1
ATOM 4660 O O . TYR A 1 575 ? 15.305 27.375 -4.535 1 92.31 575 TYR A O 1
ATOM 4668 N N . THR A 1 576 ? 16.844 25.922 -3.689 1 92.44 576 THR A N 1
ATOM 4669 C CA . THR A 1 576 ? 17.344 25.484 -4.992 1 92.44 576 THR A CA 1
ATOM 4670 C C . THR A 1 576 ? 17.203 23.969 -5.152 1 92.44 576 THR A C 1
ATOM 4672 O O . THR A 1 576 ? 18.078 23.219 -4.719 1 92.44 576 THR A O 1
ATOM 4675 N N . PRO A 1 577 ? 16.203 23.594 -5.762 1 90.62 577 PRO A N 1
ATOM 4676 C CA . PRO A 1 577 ? 16 22.156 -5.891 1 90.62 577 PRO A CA 1
ATOM 4677 C C . PRO A 1 577 ? 17.078 21.469 -6.734 1 90.62 577 PRO A C 1
ATOM 4679 O O . PRO A 1 577 ? 17.688 22.109 -7.594 1 90.62 577 PRO A O 1
ATOM 4682 N N . ASP A 1 578 ? 17.281 20.219 -6.508 1 92.19 578 ASP A N 1
ATOM 4683 C CA . ASP A 1 578 ? 18.203 19.391 -7.273 1 92.19 578 ASP A CA 1
ATOM 4684 C C . ASP A 1 578 ? 17.594 18.969 -8.609 1 92.19 578 ASP A C 1
ATOM 4686 O O . ASP A 1 578 ? 16.391 19.141 -8.82 1 92.19 578 ASP A O 1
ATOM 4690 N N . SER A 1 579 ? 18.531 18.516 -9.492 1 94.5 579 SER A N 1
ATOM 4691 C CA . SER A 1 579 ? 18.016 17.797 -10.656 1 94.5 579 SER A CA 1
ATOM 4692 C C . SER A 1 579 ? 17.25 16.531 -10.242 1 94.5 579 SER A C 1
ATOM 4694 O O . SER A 1 579 ? 17.469 16 -9.156 1 94.5 579 SER A O 1
ATOM 4696 N N . GLU A 1 580 ? 16.391 16.172 -11.07 1 94.31 580 GLU A N 1
ATOM 4697 C CA . GLU A 1 580 ? 15.633 14.945 -10.797 1 94.31 580 GLU A CA 1
ATOM 4698 C C . GLU A 1 580 ? 16.562 13.766 -10.539 1 94.31 580 GLU A C 1
ATOM 4700 O O . GLU A 1 580 ? 16.312 12.93 -9.672 1 94.31 580 GLU A O 1
ATOM 4705 N N . ALA A 1 581 ? 17.625 13.672 -11.297 1 94.75 581 ALA A N 1
ATOM 4706 C CA . ALA A 1 581 ? 18.578 12.586 -11.156 1 94.75 581 ALA A CA 1
ATOM 4707 C C . ALA A 1 581 ? 19.25 12.617 -9.781 1 94.75 581 ALA A C 1
ATOM 4709 O O . ALA A 1 581 ? 19.344 11.586 -9.109 1 94.75 581 ALA A O 1
ATOM 4710 N N . ALA A 1 582 ? 19.672 13.805 -9.383 1 96.31 582 ALA A N 1
ATOM 4711 C CA . ALA A 1 582 ? 20.328 13.945 -8.086 1 96.31 582 ALA A CA 1
ATOM 4712 C C . ALA A 1 582 ? 19.359 13.695 -6.941 1 96.31 582 ALA A C 1
ATOM 4714 O O . ALA A 1 582 ? 19.688 13 -5.98 1 96.31 582 ALA A O 1
ATOM 4715 N N . ALA A 1 583 ? 18.172 14.219 -7.129 1 97.69 583 ALA A N 1
ATOM 4716 C CA . ALA A 1 583 ? 17.141 13.992 -6.117 1 97.69 583 ALA A CA 1
ATOM 4717 C C . ALA A 1 583 ? 16.75 12.516 -6.051 1 97.69 583 ALA A C 1
ATOM 4719 O O . ALA A 1 583 ? 16.438 11.992 -4.977 1 97.69 583 ALA A O 1
ATOM 4720 N N . GLY A 1 584 ? 16.766 11.906 -7.211 1 97.56 584 GLY A N 1
ATOM 4721 C CA . GLY A 1 584 ? 16.422 10.492 -7.289 1 97.56 584 GLY A CA 1
ATOM 4722 C C . GLY A 1 584 ? 17.344 9.609 -6.473 1 97.56 584 GLY A C 1
ATOM 4723 O O . GLY A 1 584 ? 16.891 8.68 -5.797 1 97.56 584 GLY A O 1
ATOM 4724 N N . ALA A 1 585 ? 18.625 9.875 -6.48 1 96.38 585 ALA A N 1
ATOM 4725 C CA . ALA A 1 585 ? 19.594 9.102 -5.699 1 96.38 585 ALA A CA 1
ATOM 4726 C C . ALA A 1 585 ? 19.422 9.359 -4.207 1 96.38 585 ALA A C 1
ATOM 4728 O O . ALA A 1 585 ? 19.531 8.438 -3.396 1 96.38 585 ALA A O 1
ATOM 4729 N N . ARG A 1 586 ? 19.094 10.586 -3.844 1 97.69 586 ARG A N 1
ATOM 4730 C CA . ARG A 1 586 ? 18.922 10.945 -2.441 1 97.69 586 ARG A CA 1
ATOM 4731 C C . ARG A 1 586 ? 17.641 10.367 -1.879 1 97.69 586 ARG A C 1
ATOM 4733 O O . ARG A 1 586 ? 17.609 9.891 -0.743 1 97.69 586 ARG A O 1
ATOM 4740 N N . ILE A 1 587 ? 16.578 10.414 -2.707 1 98.38 587 ILE A N 1
ATOM 4741 C CA . ILE A 1 587 ? 15.297 9.938 -2.207 1 98.38 587 ILE A CA 1
ATOM 4742 C C . ILE A 1 587 ? 15.328 8.414 -2.074 1 98.38 587 ILE A C 1
ATOM 4744 O O . ILE A 1 587 ? 14.602 7.844 -1.256 1 98.38 587 ILE A O 1
ATOM 4748 N N . GLU A 1 588 ? 16.156 7.707 -2.902 1 97 588 GLU A N 1
ATOM 4749 C CA . GLU A 1 588 ? 16.375 6.277 -2.729 1 97 588 GLU A CA 1
ATOM 4750 C C . GLU A 1 588 ? 16.922 5.965 -1.342 1 97 588 GLU A C 1
ATOM 4752 O O . GLU A 1 588 ? 16.438 5.055 -0.664 1 97 588 GLU A O 1
ATOM 4757 N N . GLU A 1 589 ? 17.906 6.719 -0.897 1 96.31 589 GLU A N 1
ATOM 4758 C CA . GLU A 1 589 ? 18.469 6.559 0.438 1 96.31 589 GLU A CA 1
ATOM 4759 C C . GLU A 1 589 ? 17.453 6.898 1.519 1 96.31 589 GLU A C 1
ATOM 4761 O O . GLU A 1 589 ? 17.344 6.195 2.525 1 96.31 589 GLU A O 1
ATOM 4766 N N . HIS A 1 590 ? 16.719 7.945 1.271 1 98.38 590 HIS A N 1
ATOM 4767 C CA . HIS A 1 590 ? 15.766 8.398 2.277 1 98.38 590 HIS A CA 1
ATOM 4768 C C . HIS A 1 590 ? 14.617 7.41 2.441 1 98.38 590 HIS A C 1
ATOM 4770 O O . HIS A 1 590 ? 14.148 7.176 3.559 1 98.38 590 HIS A O 1
ATOM 4776 N N . ALA A 1 591 ? 14.141 6.852 1.31 1 98.06 591 ALA A N 1
ATOM 4777 C CA . ALA A 1 591 ? 13.109 5.824 1.391 1 98.06 591 ALA A CA 1
ATOM 4778 C C . ALA A 1 591 ? 13.578 4.637 2.229 1 98.06 591 ALA A C 1
ATOM 4780 O O . ALA A 1 591 ? 12.828 4.121 3.061 1 98.06 591 ALA A O 1
ATOM 4781 N N . CYS A 1 592 ? 14.773 4.234 2.014 1 96.12 592 CYS A N 1
ATOM 4782 C CA . CYS A 1 592 ? 15.32 3.139 2.803 1 96.12 592 CYS A CA 1
ATOM 4783 C C . CYS A 1 592 ? 15.453 3.537 4.27 1 96.12 592 CYS A C 1
ATOM 4785 O O . CYS A 1 592 ? 15.195 2.73 5.164 1 96.12 592 CYS A O 1
ATOM 4787 N N . ARG A 1 593 ? 15.836 4.781 4.523 1 96.75 593 ARG A N 1
ATOM 4788 C CA . ARG A 1 593 ? 15.93 5.305 5.883 1 96.75 593 ARG A CA 1
ATOM 4789 C C . ARG A 1 593 ? 14.578 5.25 6.582 1 96.75 593 ARG A C 1
ATOM 4791 O O . ARG A 1 593 ? 14.484 4.82 7.734 1 96.75 593 ARG A O 1
ATOM 4798 N N . LEU A 1 594 ? 13.547 5.691 5.91 1 98 594 LEU A N 1
ATOM 4799 C CA . LEU A 1 594 ? 12.203 5.633 6.461 1 98 594 LEU A CA 1
ATOM 4800 C C . LEU A 1 594 ? 11.836 4.203 6.855 1 98 594 LEU A C 1
ATOM 4802 O O . LEU A 1 594 ? 11.375 3.963 7.977 1 98 594 LEU A O 1
ATOM 4806 N N . LYS A 1 595 ? 12.117 3.303 5.973 1 96.38 595 LYS A N 1
ATOM 4807 C CA . LYS A 1 595 ? 11.812 1.901 6.246 1 96.38 595 LYS A CA 1
ATOM 4808 C C . LYS A 1 595 ? 12.547 1.407 7.488 1 96.38 595 LYS A C 1
ATOM 4810 O O . LYS A 1 595 ? 11.945 0.772 8.359 1 96.38 595 LYS A O 1
ATOM 4815 N N . ARG A 1 596 ? 13.781 1.706 7.535 1 94.88 596 ARG A N 1
ATOM 4816 C CA . ARG A 1 596 ? 14.617 1.225 8.633 1 94.88 596 ARG A CA 1
ATOM 4817 C C . ARG A 1 596 ? 14.203 1.85 9.953 1 94.88 596 ARG A C 1
ATOM 4819 O O . ARG A 1 596 ? 14.508 1.312 11.023 1 94.88 596 ARG A O 1
ATOM 4826 N N . ARG A 1 597 ? 13.539 2.963 9.836 1 96 597 ARG A N 1
ATOM 4827 C CA . ARG A 1 597 ? 13.078 3.65 11.039 1 96 597 ARG A CA 1
ATOM 4828 C C . ARG A 1 597 ? 11.633 3.301 11.352 1 96 597 ARG A C 1
ATOM 4830 O O . ARG A 1 597 ? 10.984 3.973 12.156 1 96 597 ARG A O 1
ATOM 4837 N N . GLY A 1 598 ? 11.039 2.387 10.664 1 94.38 598 GLY A N 1
ATOM 4838 C CA . GLY A 1 598 ? 9.719 1.871 10.984 1 94.38 598 GLY A CA 1
ATOM 4839 C C . GLY A 1 598 ? 8.609 2.547 10.203 1 94.38 598 GLY A C 1
ATOM 4840 O O . GLY A 1 598 ? 7.426 2.404 10.539 1 94.38 598 GLY A O 1
ATOM 4841 N N . VAL A 1 599 ? 8.906 3.285 9.227 1 97.56 599 VAL A N 1
ATOM 4842 C CA . VAL A 1 599 ? 7.93 3.941 8.359 1 97.56 599 VAL A CA 1
ATOM 4843 C C . VAL A 1 599 ? 7.969 3.311 6.969 1 97.56 599 VAL A C 1
ATOM 4845 O O . VAL A 1 599 ? 8.789 3.695 6.129 1 97.56 599 VAL A O 1
ATOM 4848 N N . PRO A 1 600 ? 7.062 2.398 6.68 1 96.94 600 PRO A N 1
ATOM 4849 C CA . PRO A 1 600 ? 7.066 1.779 5.352 1 96.94 600 PRO A CA 1
ATOM 4850 C C . PRO A 1 600 ? 6.984 2.803 4.223 1 96.94 600 PRO A C 1
ATOM 4852 O O . PRO A 1 600 ? 6.219 3.766 4.312 1 96.94 600 PRO A O 1
ATOM 4855 N N . ALA A 1 601 ? 7.809 2.617 3.252 1 98 601 ALA A N 1
ATOM 4856 C CA . ALA A 1 601 ? 7.848 3.479 2.072 1 98 601 ALA A CA 1
ATOM 4857 C C . ALA A 1 601 ? 7.926 2.65 0.793 1 98 601 ALA A C 1
ATOM 4859 O O . ALA A 1 601 ? 8.68 1.679 0.72 1 98 601 ALA A O 1
ATOM 4860 N N . ALA A 1 602 ? 7.113 3.018 -0.186 1 96.56 602 ALA A N 1
ATOM 4861 C CA . ALA A 1 602 ? 7.137 2.322 -1.471 1 96.56 602 ALA A CA 1
ATOM 4862 C C . ALA A 1 602 ? 8.438 2.602 -2.225 1 96.56 602 ALA A C 1
ATOM 4864 O O . ALA A 1 602 ? 9.148 3.555 -1.907 1 96.56 602 ALA A O 1
ATOM 4865 N N . PRO A 1 603 ? 8.758 1.759 -3.271 1 96.19 603 PRO A N 1
ATOM 4866 C CA . PRO A 1 603 ? 9.969 2.008 -4.066 1 96.19 603 PRO A CA 1
ATOM 4867 C C . PRO A 1 603 ? 9.914 3.336 -4.816 1 96.19 603 PRO A C 1
ATOM 4869 O O . PRO A 1 603 ? 8.953 3.598 -5.547 1 96.19 60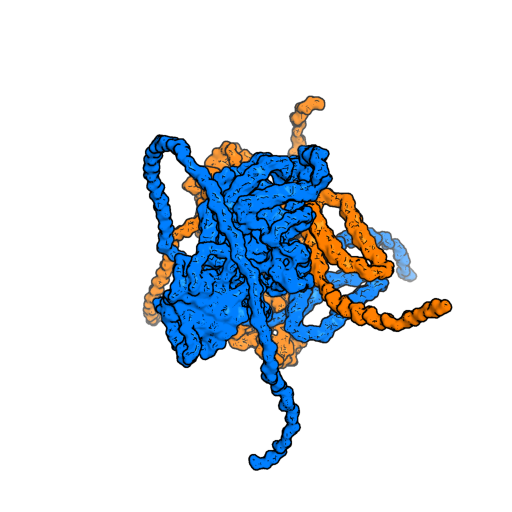3 PRO A O 1
ATOM 4872 N N . PRO A 1 604 ? 10.945 4.094 -4.723 1 96.75 604 PRO A N 1
ATOM 4873 C CA . PRO A 1 604 ? 10.891 5.418 -5.348 1 96.75 604 PRO A CA 1
ATOM 4874 C C . PRO A 1 604 ? 11.281 5.391 -6.824 1 96.75 604 PRO A C 1
ATOM 4876 O O . PRO A 1 604 ? 10.75 6.168 -7.621 1 96.75 604 PRO A O 1
ATOM 4879 N N . ASN A 1 605 ? 12.266 4.504 -7.211 1 96 605 ASN A N 1
ATOM 4880 C CA . ASN A 1 605 ? 12.891 4.672 -8.523 1 96 605 ASN A CA 1
ATOM 4881 C C . ASN A 1 605 ? 12.828 3.389 -9.344 1 96 605 ASN A C 1
ATOM 4883 O O . ASN A 1 605 ? 13.539 3.246 -10.336 1 96 605 ASN A O 1
ATOM 4887 N N . GLY A 1 606 ? 12.078 2.412 -8.961 1 94.62 606 GLY A N 1
ATOM 4888 C CA . GLY A 1 606 ? 12.023 1.138 -9.656 1 94.62 606 GLY A CA 1
ATOM 4889 C C . GLY A 1 606 ? 12.727 0.019 -8.906 1 94.62 606 GLY A C 1
ATOM 4890 O O . GLY A 1 606 ? 12.734 0.006 -7.672 1 94.62 606 GLY A O 1
ATOM 4891 N N . PRO A 1 607 ? 13.289 -0.936 -9.609 1 96.31 607 PRO A N 1
ATOM 4892 C CA . PRO A 1 607 ? 13.922 -2.096 -8.977 1 96.31 607 PRO A CA 1
ATOM 4893 C C . PRO A 1 607 ? 15 -1.706 -7.977 1 96.31 607 PRO A C 1
ATOM 4895 O O . PRO A 1 607 ? 15.742 -0.745 -8.203 1 96.31 607 PRO A O 1
ATOM 4898 N N . GLY A 1 608 ? 15.047 -2.395 -6.938 1 94.19 608 GLY A N 1
ATOM 4899 C CA . GLY A 1 608 ? 16.016 -2.133 -5.883 1 94.19 608 GLY A CA 1
ATOM 4900 C C . GLY A 1 608 ? 15.844 -3.041 -4.68 1 94.19 608 GLY A C 1
ATOM 4901 O O . GLY A 1 608 ? 15.078 -4.012 -4.727 1 94.19 608 GLY A O 1
ATOM 4902 N N . TYR A 1 609 ? 16.688 -2.764 -3.607 1 94.19 609 TYR A N 1
ATOM 4903 C CA . TYR A 1 609 ? 16.641 -3.576 -2.396 1 94.19 609 TYR A CA 1
ATOM 4904 C C . TYR A 1 609 ? 17.062 -2.764 -1.18 1 94.19 609 TYR A C 1
ATOM 4906 O O . TYR A 1 609 ? 18.141 -2.168 -1.172 1 94.19 609 TYR A O 1
ATOM 4914 N N . CYS A 1 610 ? 16.203 -2.672 -0.258 1 92.25 610 CYS A N 1
ATOM 4915 C CA . CYS A 1 610 ? 16.484 -2.1 1.054 1 92.25 610 CYS A CA 1
ATOM 4916 C C . CYS A 1 610 ? 16.281 -3.135 2.154 1 92.25 610 CYS A C 1
ATOM 4918 O O . CYS A 1 610 ? 15.148 -3.465 2.5 1 92.25 610 CYS A O 1
ATOM 4920 N N . PRO A 1 611 ? 17.391 -3.709 2.654 1 87.56 611 PRO A N 1
ATOM 4921 C CA . PRO A 1 611 ? 17.219 -4.684 3.732 1 87.56 611 PRO A CA 1
ATOM 4922 C C . PRO A 1 611 ? 16.688 -4.059 5.016 1 87.56 611 PRO A C 1
ATOM 4924 O O . PRO A 1 611 ? 17.125 -2.982 5.418 1 87.56 611 PRO A O 1
ATOM 4927 N N . VAL A 1 612 ? 15.656 -4.641 5.57 1 86 612 VAL A N 1
ATOM 4928 C CA . VAL A 1 612 ? 15.094 -4.207 6.844 1 86 612 VAL A CA 1
ATOM 4929 C C . VAL A 1 612 ? 15.094 -5.371 7.832 1 86 612 VAL A C 1
ATOM 4931 O O . VAL A 1 612 ? 14.633 -6.469 7.512 1 86 612 VAL A O 1
ATOM 4934 N N . ILE A 1 613 ? 15.859 -5.246 8.898 1 73.81 613 ILE A N 1
ATOM 4935 C CA . ILE A 1 613 ? 15.867 -6.238 9.969 1 73.81 613 ILE A CA 1
ATOM 4936 C C . ILE A 1 613 ? 14.734 -5.941 10.953 1 73.81 613 ILE A C 1
ATOM 4938 O O . ILE A 1 613 ? 14.578 -4.801 11.398 1 73.81 613 ILE A O 1
ATOM 4942 N N . PRO A 1 614 ? 13.805 -6.895 11.031 1 60.59 614 PRO A N 1
ATOM 4943 C CA . PRO A 1 614 ? 12.734 -6.605 11.992 1 60.59 614 PRO A CA 1
ATOM 4944 C C . PRO A 1 614 ? 13.266 -6.152 13.352 1 60.59 614 PRO A C 1
ATOM 4946 O O . PRO A 1 614 ? 14.242 -6.711 13.852 1 60.59 614 PRO A O 1
ATOM 4949 N N . LEU A 1 615 ? 13.055 -4.902 13.711 1 52.12 615 LEU A N 1
ATOM 4950 C CA . LEU A 1 615 ? 13.422 -4.438 15.039 1 52.12 615 LEU A CA 1
ATOM 4951 C C . LEU A 1 615 ? 12.898 -5.387 16.109 1 52.12 615 LEU A C 1
ATOM 4953 O O . LEU A 1 615 ? 11.75 -5.836 16.047 1 52.12 615 LEU A O 1
ATOM 4957 N N . ALA A 1 616 ? 13.758 -6.176 16.641 1 42.12 616 ALA A N 1
ATOM 4958 C CA . ALA A 1 616 ? 13.352 -7.043 17.734 1 42.12 616 ALA A CA 1
ATOM 4959 C C . ALA A 1 616 ? 12.297 -6.367 18.609 1 42.12 616 ALA A C 1
ATOM 4961 O O . ALA A 1 616 ? 12.43 -5.195 18.969 1 42.12 616 ALA A O 1
ATOM 4962 N N . GLU A 1 617 ? 11.086 -6.641 18.438 1 38.19 617 GLU A N 1
ATOM 4963 C CA . GLU A 1 617 ? 10.156 -6.176 19.469 1 38.19 617 GLU A CA 1
ATOM 4964 C C . GLU A 1 617 ? 10.805 -6.195 20.844 1 38.19 617 GLU A C 1
ATOM 4966 O O . GLU A 1 617 ? 11.344 -7.219 21.266 1 38.19 617 GLU A O 1
ATOM 4971 N N . ASP A 1 618 ? 11.398 -5.16 21.266 1 33.44 618 ASP A N 1
ATOM 4972 C CA . ASP A 1 618 ? 11.68 -5.152 22.703 1 33.44 618 ASP A CA 1
ATOM 4973 C C . ASP A 1 618 ? 10.531 -5.789 23.484 1 33.44 618 ASP A C 1
ATOM 4975 O O . ASP A 1 618 ? 9.414 -5.266 23.5 1 33.44 618 ASP A O 1
ATOM 4979 N N . THR A 1 619 ? 10.492 -7.035 23.625 1 33.03 619 THR A N 1
ATOM 4980 C CA . THR A 1 619 ? 9.602 -7.668 24.594 1 33.03 619 THR A CA 1
ATOM 4981 C C . THR A 1 619 ? 9.609 -6.902 25.906 1 33.03 619 THR A C 1
ATOM 4983 O O . THR A 1 619 ? 8.844 -7.219 26.828 1 33.03 619 THR A O 1
ATOM 4986 N N . GLY A 1 620 ? 10.766 -6.273 26.312 1 29.69 620 GLY A N 1
ATOM 4987 C CA . GLY A 1 620 ? 10.766 -5.715 27.656 1 29.69 620 GLY A CA 1
ATOM 4988 C C . GLY A 1 620 ? 9.891 -4.484 27.797 1 29.69 620 GLY A C 1
ATOM 4989 O O . GLY A 1 620 ? 9.93 -3.801 28.828 1 29.69 620 GLY A O 1
ATOM 4990 N N . ALA A 1 621 ? 9.781 -3.717 26.859 1 27.06 621 ALA A N 1
ATOM 4991 C CA . ALA A 1 621 ? 9.07 -2.533 27.344 1 27.06 621 ALA A CA 1
ATOM 4992 C C . ALA A 1 621 ? 7.664 -2.895 27.812 1 27.06 621 ALA A C 1
ATOM 4994 O O . ALA A 1 621 ? 6.789 -3.211 27 1 27.06 621 ALA A O 1
ATOM 4995 N N . SER A 1 622 ? 7.539 -3.426 29 1 26.92 622 SER A N 1
ATOM 4996 C CA . SER A 1 622 ? 6.383 -3.514 29.891 1 26.92 622 SER A CA 1
ATOM 4997 C C . SER A 1 622 ? 5.527 -2.256 29.797 1 26.92 622 SER A C 1
ATOM 4999 O O . SER A 1 622 ? 6.047 -1.14 29.891 1 26.92 622 SER A O 1
ATOM 5001 N N . THR A 1 623 ? 4.527 -2.258 29.141 1 27.16 623 THR A N 1
ATOM 5002 C CA . THR A 1 623 ? 3.457 -1.29 29.359 1 27.16 623 THR A CA 1
ATOM 5003 C C . THR A 1 623 ? 3.402 -0.868 30.828 1 27.16 623 THR A C 1
ATOM 5005 O O . THR A 1 623 ? 3.145 -1.692 31.703 1 27.16 623 THR A O 1
ATOM 5008 N N . ARG A 1 624 ? 4.211 0.041 31.281 1 23.88 624 ARG A N 1
ATOM 5009 C CA . ARG A 1 624 ? 3.828 0.688 32.531 1 23.88 624 ARG A CA 1
ATOM 5010 C C . ARG A 1 624 ? 2.328 0.969 32.562 1 23.88 624 ARG A C 1
ATOM 5012 O O . AR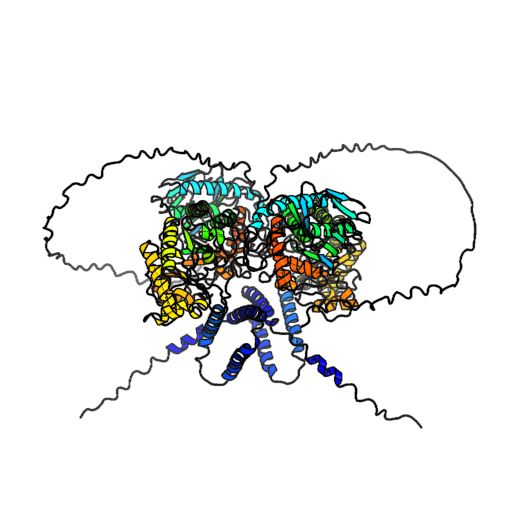G A 1 624 ? 1.808 1.686 31.703 1 23.88 624 ARG A O 1
ATOM 5019 N N . GLU A 1 625 ? 1.529 0.134 33.125 1 25.38 625 GLU A N 1
ATOM 5020 C CA . GLU A 1 625 ? 0.207 0.427 33.656 1 25.38 625 GLU A CA 1
ATOM 5021 C C . GLU A 1 625 ? 0.185 1.784 34.375 1 25.38 625 GLU A C 1
ATOM 5023 O O . GLU A 1 625 ? 0.951 2.02 35.312 1 25.38 625 GLU A O 1
ATOM 5028 N N . VAL A 1 626 ? 0.045 2.814 33.656 1 26.41 626 VAL A N 1
ATOM 5029 C CA . VAL A 1 626 ? -0.401 4.004 34.375 1 26.41 626 VAL A CA 1
ATOM 5030 C C . VAL A 1 626 ? -1.409 3.611 35.438 1 26.41 626 VAL A C 1
ATOM 5032 O O . VAL A 1 626 ? -2.48 3.084 35.156 1 26.41 626 VAL A O 1
ATOM 5035 N N . ASP A 1 627 ? -0.933 3.186 36.594 1 23.5 627 ASP A N 1
ATOM 5036 C CA . ASP A 1 627 ? -1.695 3.105 37.844 1 23.5 627 ASP A CA 1
ATOM 5037 C C . ASP A 1 627 ? -2.451 4.406 38.125 1 23.5 627 ASP A C 1
ATOM 5039 O O . ASP A 1 627 ? -1.839 5.441 38.375 1 23.5 627 ASP A O 1
ATOM 5043 N N . ALA A 1 628 ? -3.396 4.777 37.312 1 23.81 628 ALA A N 1
ATOM 5044 C CA . ALA A 1 628 ? -4.445 5.684 37.75 1 23.81 628 ALA A CA 1
ATOM 5045 C C . ALA A 1 628 ? -4.895 5.34 39.188 1 23.81 628 ALA A C 1
ATOM 5047 O O . ALA A 1 628 ? -5.648 4.383 39.375 1 23.81 628 ALA A O 1
ATOM 5048 N N . GLU A 1 629 ? -3.963 5.266 40.188 1 23.55 629 GLU A N 1
ATOM 5049 C CA . GLU A 1 629 ? -4.457 5.457 41.562 1 23.55 629 GLU A CA 1
ATOM 5050 C C . GLU A 1 629 ? -5.367 6.676 41.656 1 23.55 629 GLU A C 1
ATOM 5052 O O . GLU A 1 629 ? -4.934 7.801 41.406 1 23.55 629 GLU A O 1
ATOM 5057 N N . THR A 1 630 ? -6.582 6.539 41.188 1 23.64 630 THR A N 1
ATOM 5058 C CA . THR A 1 630 ? -7.734 7.344 41.562 1 23.64 630 THR A CA 1
ATOM 5059 C C . THR A 1 630 ? -7.699 7.66 43.062 1 23.64 630 THR A C 1
ATOM 5061 O O . THR A 1 630 ? -7.863 6.766 43.906 1 23.64 630 THR A O 1
ATOM 5064 N N . GLN A 1 631 ? -6.559 8.297 43.469 1 20.34 631 GLN A N 1
ATOM 5065 C CA . GLN A 1 631 ? -6.695 8.914 44.781 1 20.34 631 GLN A CA 1
ATOM 5066 C C . GLN A 1 631 ? -8.047 9.609 44.938 1 20.34 631 GLN A C 1
ATOM 5068 O O . GLN A 1 631 ? -8.367 10.516 44.156 1 20.34 631 GLN A O 1
ATOM 5073 N N . THR A 1 632 ? -9.039 8.852 45.281 1 22.62 632 THR A N 1
ATOM 5074 C CA . THR A 1 632 ? -10.281 9.359 45.844 1 22.62 632 THR A CA 1
ATOM 5075 C C . THR A 1 632 ? -9.992 10.445 46.875 1 22.62 632 THR A C 1
ATOM 5077 O O . THR A 1 632 ? -9.508 10.164 47.969 1 22.62 632 THR A O 1
ATOM 5080 N N . ARG A 1 633 ? -9.055 11.305 46.375 1 20.55 633 ARG A N 1
ATOM 5081 C CA . ARG A 1 633 ? -9.102 12.406 47.312 1 20.55 633 ARG A CA 1
ATOM 5082 C C . ARG A 1 633 ? -10.539 12.695 47.75 1 20.55 633 ARG A C 1
ATOM 5084 O O . ARG A 1 633 ? -11.414 12.898 46.906 1 20.55 633 ARG A O 1
ATOM 5091 N N . LYS A 1 634 ? -10.789 12.156 48.875 1 22.67 634 LYS A N 1
ATOM 5092 C CA . LYS A 1 634 ? -11.898 12.586 49.719 1 22.67 634 LYS A CA 1
ATOM 5093 C C . LYS A 1 634 ? -12.008 14.109 49.75 1 22.67 634 LYS A C 1
ATOM 5095 O O . LYS A 1 634 ? -11.18 14.781 50.375 1 22.67 634 LYS A O 1
ATOM 5100 N N . VAL A 1 635 ? -11.977 14.766 48.531 1 20.89 635 VAL A N 1
ATOM 5101 C CA . VAL A 1 635 ? -12.258 16.203 48.594 1 20.89 635 VAL A CA 1
ATOM 5102 C C . VAL A 1 635 ? -13.414 16.453 49.562 1 20.89 635 VAL A C 1
ATOM 5104 O O . VAL A 1 635 ? -14.539 16 49.312 1 20.89 635 VAL A O 1
ATOM 5107 N N . ASP A 1 636 ? -13.047 16.312 50.812 1 19.16 636 ASP A N 1
ATOM 5108 C CA . ASP A 1 636 ? -13.875 16.828 51.906 1 19.16 636 ASP A CA 1
ATOM 5109 C C . ASP A 1 636 ? -14.383 18.234 51.594 1 19.16 636 ASP A C 1
ATOM 5111 O O . ASP A 1 636 ? -13.586 19.156 51.375 1 19.16 636 ASP A O 1
ATOM 5115 N N . ALA A 1 637 ? -15.312 18.188 50.656 1 22.3 637 ALA A N 1
ATOM 5116 C CA . ALA A 1 637 ? -16.141 19.359 50.375 1 22.3 637 ALA A CA 1
ATOM 5117 C C . ALA A 1 637 ? -16.516 20.078 51.656 1 22.3 637 ALA A C 1
ATOM 5119 O O . ALA A 1 637 ? -17.391 19.609 52.406 1 22.3 637 ALA A O 1
ATOM 5120 N N . GLU A 1 638 ? -15.406 20.328 52.5 1 18.86 638 GLU A N 1
ATOM 5121 C CA . GLU A 1 638 ? -15.828 21.188 53.594 1 18.86 638 GLU A CA 1
ATOM 5122 C C . GLU A 1 638 ? -16.609 22.391 53.125 1 18.86 638 GLU A C 1
ATOM 5124 O O . GLU A 1 638 ? -16.234 23.016 52.125 1 18.86 638 GLU A O 1
ATOM 5129 N N . THR A 1 639 ? -17.875 22.406 53.406 1 19.84 639 THR A N 1
ATOM 5130 C CA . THR A 1 639 ? -19.016 23.312 53.281 1 19.84 639 THR A CA 1
ATOM 5131 C C . THR A 1 639 ? -18.641 24.719 53.75 1 19.84 639 THR A C 1
ATOM 5133 O O . THR A 1 639 ? -19.5 25.594 53.875 1 19.84 639 THR A O 1
ATOM 5136 N N . GLN A 1 640 ? -17.25 25.031 53.719 1 17.52 640 GLN A N 1
ATOM 5137 C CA . GLN A 1 640 ? -17.188 26.25 54.5 1 17.52 640 GLN A CA 1
ATOM 5138 C C . GLN A 1 640 ? -18.031 27.375 53.875 1 17.52 640 GLN A C 1
ATOM 5140 O O . GLN A 1 640 ? -17.953 27.594 52.656 1 17.52 640 GLN A O 1
ATOM 5145 N N . THR A 1 641 ? -19.125 27.781 54.531 1 19.52 641 THR A N 1
ATOM 5146 C CA . THR A 1 641 ? -20.156 28.797 54.469 1 19.52 641 THR A CA 1
ATOM 5147 C C . THR A 1 641 ? -19.547 30.203 54.375 1 19.52 641 THR A C 1
ATOM 5149 O O . THR A 1 641 ? -20.25 31.203 54.531 1 19.52 641 THR A O 1
ATOM 5152 N N . ARG A 1 642 ? -18.266 30.219 53.781 1 18.83 642 ARG A N 1
ATOM 5153 C CA . ARG A 1 642 ? -17.766 31.547 54.125 1 18.83 642 ARG A CA 1
ATOM 5154 C C . ARG A 1 642 ? -18.734 32.625 53.656 1 18.83 642 ARG A C 1
ATOM 5156 O O . ARG A 1 642 ? -19.312 32.531 52.562 1 18.83 642 ARG A O 1
ATOM 5163 N N . GLU A 1 643 ? -19.156 33.5 54.594 1 17.97 643 GLU A N 1
ATOM 5164 C CA . GLU A 1 643 ? -19.953 34.719 54.781 1 17.97 643 GLU A CA 1
ATOM 5165 C C . GLU A 1 643 ? -19.516 35.812 53.812 1 17.97 643 GLU A C 1
ATOM 5167 O O . GLU A 1 643 ? -18.312 35.969 53.531 1 17.97 643 GLU A O 1
ATOM 5172 N N . VAL A 1 644 ? -20.375 36.312 53 1 18.66 644 VAL A N 1
ATOM 5173 C CA . VAL A 1 644 ? -20.641 37.219 51.906 1 18.66 644 VAL A CA 1
ATOM 5174 C C . VAL A 1 644 ? -20.094 38.625 52.219 1 18.66 644 VAL A C 1
ATOM 5176 O O . VAL A 1 644 ? -20.375 39.594 51.531 1 18.66 644 VAL A O 1
ATOM 5179 N N . ASP A 1 645 ? -19.109 38.781 53.25 1 16.55 645 ASP A N 1
ATOM 5180 C CA . ASP A 1 645 ? -19.344 40.156 53.688 1 16.55 645 ASP A CA 1
ATOM 5181 C C . ASP A 1 645 ? -19.078 41.156 52.562 1 16.55 645 ASP A C 1
ATOM 5183 O O . ASP A 1 645 ? -18.281 40.875 51.656 1 16.55 645 ASP A O 1
ATOM 5187 N N . THR A 1 646 ? -19.812 42.25 52.562 1 17.31 646 THR A N 1
ATOM 5188 C CA . THR A 1 646 ? -20.438 43.344 51.812 1 17.31 646 THR A CA 1
ATOM 5189 C C . THR A 1 646 ? -19.391 44.375 51.375 1 17.31 646 THR A C 1
ATOM 5191 O O . THR A 1 646 ? -19.516 45 50.344 1 17.31 646 THR A O 1
ATOM 5194 N N . GLU A 1 647 ? -18.234 44.625 52.219 1 15.87 647 GLU A N 1
ATOM 5195 C CA . GLU A 1 647 ? -18.312 46.062 52.406 1 15.87 647 GLU A CA 1
ATOM 5196 C C . GLU A 1 647 ? -17.797 46.812 51.188 1 15.87 647 GLU A C 1
ATOM 5198 O O . GLU A 1 647 ? -18.484 47.688 50.625 1 15.87 647 GLU A O 1
ATOM 5203 N N . THR A 1 648 ? -16.516 47.312 51.281 1 16.3 648 THR A N 1
ATOM 5204 C CA . THR A 1 648 ? -16.219 48.75 51.469 1 16.3 648 THR A CA 1
ATOM 5205 C C . THR A 1 648 ? -15.875 49.406 50.125 1 16.3 648 THR A C 1
ATOM 5207 O O . THR A 1 648 ? -15.438 48.719 49.188 1 16.3 648 THR A O 1
ATOM 5210 N N . GLN A 1 649 ? -15.359 50.719 50.094 1 16.45 649 GLN A N 1
ATOM 5211 C CA . GLN A 1 649 ? -15.594 52.094 49.656 1 16.45 649 GLN A CA 1
ATOM 5212 C C . GLN A 1 649 ? -14.648 52.5 48.531 1 16.45 649 GLN A C 1
ATOM 5214 O O . GLN A 1 649 ? -13.625 53.125 48.781 1 16.45 649 GLN A O 1
ATOM 5219 N N . THR A 1 650 ? -14.547 51.781 47.406 1 16.19 650 THR A N 1
ATOM 5220 C CA . THR A 1 650 ? -13.336 51.906 46.594 1 16.19 650 THR A CA 1
ATOM 5221 C C . THR A 1 650 ? -13.266 53.281 45.938 1 16.19 650 THR A C 1
ATOM 5223 O O . THR A 1 650 ? -12.352 53.531 45.156 1 16.19 650 THR A O 1
ATOM 5226 N N . ARG A 1 651 ? -14.023 54.281 46.219 1 15.39 651 ARG A N 1
ATOM 5227 C CA . ARG A 1 651 ? -14.352 55 44.969 1 15.39 651 ARG A CA 1
ATOM 5228 C C . ARG A 1 651 ? -13.125 55.719 44.406 1 15.39 651 ARG A C 1
ATOM 5230 O O . ARG A 1 651 ? -13.031 55.938 43.219 1 15.39 651 ARG A O 1
ATOM 5237 N N . GLU A 1 652 ? -12 56.188 45.094 1 15.73 652 GLU A N 1
ATOM 5238 C CA . GLU A 1 652 ? -11.805 57.625 44.938 1 15.73 652 GLU A CA 1
ATOM 5239 C C . GLU A 1 652 ? -11.164 57.938 43.594 1 15.73 652 GLU A C 1
ATOM 5241 O O . GLU A 1 652 ? -10.508 57.094 43 1 15.73 652 GLU A O 1
ATOM 5246 N N . THR A 1 653 ? -11.156 59.344 43.188 1 15.97 653 THR A N 1
ATOM 5247 C CA . THR A 1 653 ? -11.406 60.281 42.125 1 15.97 653 THR A CA 1
ATOM 5248 C C . THR A 1 653 ? -10.141 60.531 41.312 1 15.97 653 THR A C 1
ATOM 5250 O O . THR A 1 653 ? -10.188 60.531 40.062 1 15.97 653 THR A O 1
ATOM 5253 N N . PRO A 1 654 ? -8.953 61.062 41.875 1 14.98 654 PRO A N 1
ATOM 5254 C CA . PRO A 1 654 ? -8.812 62.375 41.281 1 14.98 654 PRO A CA 1
ATOM 5255 C C . PRO A 1 654 ? -7.859 62.406 40.094 1 14.98 654 PRO A C 1
ATOM 5257 O O . PRO A 1 654 ? -8.078 63.156 39.156 1 14.98 654 PRO A O 1
ATOM 5260 N N . LYS A 1 655 ? -6.742 61.656 40.094 1 16 655 LYS A N 1
ATOM 5261 C CA . LYS A 1 655 ? -5.566 62.5 40.031 1 16 655 LYS A CA 1
ATOM 5262 C C . LYS A 1 655 ? -5.324 63 38.625 1 16 655 LYS A C 1
ATOM 5264 O O . LYS A 1 655 ? -5.344 62.219 37.656 1 16 655 LYS A O 1
ATOM 5269 N N . PRO A 1 656 ? -5.113 64.312 38.375 1 15.54 656 PRO A N 1
ATOM 5270 C CA . PRO A 1 656 ? -5.227 65.25 37.219 1 15.54 656 PRO A CA 1
ATOM 5271 C C . PRO A 1 656 ? -4.113 65 36.188 1 15.54 656 PRO A C 1
ATOM 5273 O O . PRO A 1 656 ? -4.387 64.875 35 1 15.54 656 PRO A O 1
ATOM 5276 N N . GLN A 1 657 ? -2.846 65.25 36.5 1 15.12 657 GLN A N 1
ATOM 5277 C CA . GLN A 1 657 ? -2.285 66.5 35.969 1 15.12 657 GLN A CA 1
ATOM 5278 C C . GLN A 1 657 ? -1.391 66.188 34.75 1 15.12 657 GLN A C 1
ATOM 5280 O O . GLN A 1 657 ? -0.289 65.688 34.906 1 15.12 657 GLN A O 1
ATOM 5285 N N . ALA A 1 658 ? -1.723 65.688 33.688 1 15.91 658 ALA A N 1
ATOM 5286 C CA . ALA A 1 658 ? -0.72 65.062 32.812 1 15.91 658 ALA A CA 1
ATOM 5287 C C . ALA A 1 658 ? 0.117 66.125 32.094 1 15.91 658 ALA A C 1
ATOM 5289 O O . ALA A 1 658 ? 1.135 65.812 31.484 1 15.91 658 ALA A O 1
ATOM 5290 N N . PRO A 1 659 ? -0.158 67.438 31.875 1 15.24 659 PRO A N 1
ATOM 5291 C CA . PRO A 1 659 ? -0.111 67.688 30.438 1 15.24 659 PRO A CA 1
ATOM 5292 C C . PRO A 1 659 ? 1.315 67.875 29.922 1 15.24 659 PRO A C 1
ATOM 5294 O O . PRO A 1 659 ? 1.557 67.688 28.719 1 15.24 659 PRO A O 1
ATOM 5297 N N . THR A 1 660 ? 2.373 68.125 30.688 1 14.15 660 THR A N 1
ATOM 5298 C CA . THR A 1 660 ? 2.979 69.375 30.219 1 14.15 660 THR A CA 1
ATOM 5299 C C . THR A 1 660 ? 3.818 69.125 28.969 1 14.15 660 THR A C 1
ATOM 5301 O O . THR A 1 660 ? 3.74 69.875 28 1 14.15 660 THR A O 1
ATOM 5304 N N . LYS A 1 661 ? 5.059 68.562 29.031 1 14.65 661 LYS A N 1
ATOM 5305 C CA . LYS A 1 661 ? 6.207 69.375 28.688 1 14.65 661 LYS A CA 1
ATOM 5306 C C . LYS A 1 661 ? 6.465 69.375 27.188 1 14.65 661 LYS A C 1
ATOM 5308 O O . LYS A 1 661 ? 6.305 68.375 26.531 1 14.65 661 LYS A O 1
ATOM 5313 N N . ALA A 1 662 ? 7.133 70.438 26.625 1 15.57 662 ALA A N 1
ATOM 5314 C CA . ALA A 1 662 ? 7.234 71.375 25.484 1 15.57 662 ALA A CA 1
ATOM 5315 C C . ALA A 1 662 ? 8.133 70.75 24.391 1 15.57 662 ALA A C 1
ATOM 5317 O O . ALA A 1 662 ? 8.938 69.875 24.672 1 15.57 662 ALA A O 1
ATOM 5318 N N . PRO A 1 663 ? 8.461 71.5 23.297 1 15.63 663 PRO A N 1
ATOM 5319 C CA . PRO A 1 663 ? 8.508 71.562 21.844 1 15.63 663 PRO A CA 1
ATOM 5320 C C . PRO A 1 663 ? 9.875 71.188 21.281 1 15.63 663 PRO A C 1
ATOM 5322 O O . PRO A 1 663 ? 9.953 70.438 20.312 1 15.63 663 PRO A O 1
ATOM 5325 N N . SER A 1 664 ? 11.016 71.875 21.672 1 14.31 664 SER A N 1
ATOM 5326 C CA . SER A 1 664 ? 11.602 72.75 20.703 1 14.31 664 SER A CA 1
ATOM 5327 C C . SER A 1 664 ? 12.617 72.062 19.812 1 14.31 664 SER A C 1
ATOM 5329 O O . SER A 1 664 ? 12.516 72.125 18.578 1 14.31 664 SER A O 1
ATOM 5331 N N . ASP A 1 665 ? 13.977 72.375 19.906 1 14.6 665 ASP A N 1
ATOM 5332 C CA . ASP A 1 665 ? 14.805 73.188 19.031 1 14.6 665 ASP A CA 1
ATOM 5333 C C . ASP A 1 665 ? 15.875 72.375 18.328 1 14.6 665 ASP A C 1
ATOM 5335 O O . ASP A 1 665 ? 16.828 72.875 17.766 1 14.6 665 ASP A O 1
ATOM 5339 N N . VAL A 1 666 ? 15.602 71.125 17.938 1 15.21 666 VAL A N 1
ATOM 5340 C CA . VAL A 1 666 ? 16.922 70.5 17.797 1 15.21 666 VAL A CA 1
ATOM 5341 C C . VAL A 1 666 ? 17.562 71 16.484 1 15.21 666 VAL A C 1
ATOM 5343 O O . VAL A 1 666 ? 16.984 70.812 15.414 1 15.21 666 VAL A O 1
ATOM 5346 N N . SER A 1 667 ? 18.484 71.875 16.5 1 14.3 667 SER A N 1
ATOM 5347 C CA . SER A 1 667 ? 19.156 72.625 15.453 1 14.3 667 SER A CA 1
ATOM 5348 C C . SER A 1 667 ? 20.094 71.75 14.633 1 14.3 667 SER A C 1
ATOM 5350 O O . SER A 1 667 ? 20.422 72.062 13.492 1 14.3 667 SER A O 1
ATOM 5352 N N . LYS A 1 668 ? 20.75 70.75 15.125 1 15.3 668 LYS A N 1
ATOM 5353 C CA . LYS A 1 668 ? 22.141 70.938 14.719 1 15.3 668 LYS A CA 1
ATOM 5354 C C . LYS A 1 668 ? 22.328 70.625 13.242 1 15.3 668 LYS A C 1
ATOM 5356 O O . LYS A 1 668 ? 21.828 69.562 12.758 1 15.3 668 LYS A O 1
ATOM 5361 N N . PRO A 1 669 ? 23.047 71.375 12.484 1 14.98 669 PRO A N 1
ATOM 5362 C CA . PRO A 1 669 ? 23.219 71.688 11.07 1 14.98 669 PRO A CA 1
ATOM 5363 C C . PRO A 1 669 ? 23.875 70.562 10.266 1 14.98 669 PRO A C 1
ATOM 5365 O O . PRO A 1 669 ? 23.328 70.125 9.258 1 14.98 669 PRO A O 1
ATOM 5368 N N . GLU A 1 670 ? 25.219 70.625 10.094 1 15.15 670 GLU A N 1
ATOM 5369 C CA . GLU A 1 670 ? 25.938 71.062 8.891 1 15.15 670 GLU A CA 1
ATOM 5370 C C . GLU A 1 670 ? 26.375 69.875 8.062 1 15.15 670 GLU A C 1
ATOM 5372 O O . GLU A 1 670 ? 26.406 68.75 8.57 1 15.15 670 GLU A O 1
ATOM 5377 N N . SER A 1 671 ? 27.125 70.062 6.895 1 14.92 671 SER A N 1
ATOM 5378 C CA . SER A 1 671 ? 27.234 69.875 5.445 1 14.92 671 SER A CA 1
ATOM 5379 C C . SER A 1 671 ? 28.203 68.75 5.074 1 14.92 671 SER A C 1
ATOM 5381 O O . SER A 1 671 ? 27.953 68 4.133 1 14.92 671 SER A O 1
ATOM 5383 N N . GLU A 1 672 ? 29.438 68.625 5.758 1 15.76 672 GLU A N 1
ATOM 5384 C CA . GLU A 1 672 ? 30.578 68.75 4.863 1 15.76 672 GLU A CA 1
ATOM 5385 C C . GLU A 1 672 ? 30.75 67.5 4.012 1 15.76 672 GLU A C 1
ATOM 5387 O O . GLU A 1 672 ? 30.266 66.375 4.359 1 15.76 672 GLU A O 1
ATOM 5392 N N . GLY A 1 673 ? 31.688 67.5 2.963 1 15.8 673 GLY A N 1
ATOM 5393 C CA . GLY A 1 673 ? 32.094 67.312 1.573 1 15.8 673 GLY A CA 1
ATOM 5394 C C . GLY A 1 673 ? 32.781 66 1.312 1 15.8 673 GLY A C 1
ATOM 5395 O O . GLY A 1 673 ? 33.219 65.75 0.187 1 15.8 673 GLY A O 1
ATOM 5396 N N . SER A 1 674 ? 32.906 65.062 2.311 1 15.69 674 SER A N 1
ATOM 5397 C CA . SER A 1 674 ? 34.156 64.375 2.098 1 15.69 674 SER A CA 1
ATOM 5398 C C . SER A 1 674 ? 34.125 63.531 0.804 1 15.69 674 SER A C 1
ATOM 5400 O O . SER A 1 674 ? 33.094 62.938 0.466 1 15.69 674 SER A O 1
ATOM 5402 N N . PHE A 1 675 ? 35.156 63.625 -0.06 1 16.38 675 PHE A N 1
ATOM 5403 C CA . PHE A 1 675 ? 35.844 63.531 -1.345 1 16.38 675 PHE A CA 1
ATOM 5404 C C . PHE A 1 675 ? 36.062 62.062 -1.712 1 16.38 675 PHE A C 1
ATOM 5406 O O . PHE A 1 675 ? 36.688 61.75 -2.732 1 16.38 675 PHE A O 1
ATOM 5413 N N . VAL A 1 676 ? 35.531 61.031 -1.002 1 14.95 676 VAL A N 1
ATOM 5414 C CA . VAL A 1 676 ? 36.344 59.812 -1.083 1 14.95 676 VAL A CA 1
ATOM 5415 C C . VAL A 1 676 ? 36.156 59.156 -2.449 1 14.95 676 VAL A C 1
ATOM 5417 O O . VAL A 1 676 ? 36.781 58.156 -2.75 1 14.95 676 VAL A O 1
ATOM 5420 N N . GLU A 1 677 ? 35.281 59.531 -3.385 1 15.04 677 GLU A N 1
ATOM 5421 C CA . GLU A 1 677 ? 34.75 58.438 -4.191 1 15.04 677 GLU A CA 1
ATOM 5422 C C . GLU A 1 677 ? 35.781 57.969 -5.211 1 15.04 677 GLU A C 1
ATOM 5424 O O . GLU A 1 677 ? 35.562 56.969 -5.906 1 15.04 677 GLU A O 1
ATOM 5429 N N . SER A 1 678 ? 36.688 58.719 -5.613 1 15.57 678 SER A N 1
ATOM 5430 C CA . SER A 1 678 ? 36.938 58.5 -7.039 1 15.57 678 SER A CA 1
ATOM 5431 C C . SER A 1 678 ? 37.438 57.094 -7.324 1 15.57 678 SER A C 1
ATOM 5433 O O . SER A 1 678 ? 38.562 56.75 -6.984 1 15.57 678 SER A O 1
ATOM 5435 N N . LEU A 1 679 ? 36.719 56 -6.938 1 14.96 679 LEU A N 1
ATOM 5436 C CA . LEU A 1 679 ? 37.156 54.625 -7.16 1 14.96 679 LEU A CA 1
ATOM 5437 C C . LEU A 1 679 ? 37.625 54.406 -8.602 1 14.96 679 LEU A C 1
ATOM 5439 O O . LEU A 1 679 ? 37.062 55.031 -9.523 1 14.96 679 LEU A O 1
ATOM 5443 N N . PHE A 1 680 ? 38.406 53.219 -8.883 1 14.6 680 PHE A N 1
ATOM 5444 C CA . PHE A 1 680 ? 39.469 52.625 -9.68 1 14.6 680 PHE A CA 1
ATOM 5445 C C . PHE A 1 680 ? 38.906 52.094 -11.008 1 14.6 680 PHE A C 1
ATOM 5447 O O . PHE A 1 680 ? 38.062 51.188 -11.023 1 14.6 680 PHE A O 1
ATOM 5454 N N . GLU A 1 681 ? 38.656 52.75 -12.148 1 15.69 681 GLU A N 1
ATOM 5455 C CA . GLU A 1 681 ? 38.344 52.562 -13.562 1 15.69 681 GLU A CA 1
ATOM 5456 C C . GLU A 1 681 ? 39.281 51.562 -14.227 1 15.69 681 GLU A C 1
ATOM 5458 O O . GLU A 1 681 ? 38.844 50.719 -15.023 1 15.69 681 GLU A O 1
ATOM 5463 N N . PHE A 1 682 ? 40.719 51.5 -14.398 1 14.88 682 PHE A N 1
ATOM 5464 C CA . PHE A 1 682 ? 41.5 51.656 -15.633 1 14.88 682 PHE A CA 1
ATOM 5465 C C . PHE A 1 682 ? 41.906 50.281 -16.156 1 14.88 682 PHE A C 1
ATOM 5467 O O . PHE A 1 682 ? 42.188 50.156 -17.359 1 14.88 682 PHE A O 1
ATOM 5474 N N . PHE A 1 683 ? 42.25 49 -15.547 1 15.12 683 PHE A N 1
ATOM 5475 C CA . PHE A 1 683 ? 43.344 48.281 -16.203 1 15.12 683 PHE A CA 1
ATOM 5476 C C . PHE A 1 683 ? 42.844 47.562 -17.438 1 15.12 683 PHE A C 1
ATOM 5478 O O . PHE A 1 683 ? 42.031 46.625 -17.328 1 15.12 683 PHE A O 1
ATOM 5485 N N . SER A 1 684 ? 43.031 47.875 -18.875 1 15.82 684 SER A N 1
ATOM 5486 C CA . SER A 1 684 ? 42.906 47.719 -20.312 1 15.82 684 SER A CA 1
ATOM 5487 C C . SER A 1 684 ? 43.875 46.688 -20.844 1 15.82 684 SER A C 1
ATOM 5489 O O . SER A 1 684 ? 43.594 46 -21.844 1 15.82 684 SER A O 1
ATOM 5491 N N . TYR A 1 685 ? 45.438 46.406 -20.906 1 16.73 685 TYR A N 1
ATOM 5492 C CA . TYR A 1 685 ? 46.344 46.5 -22.031 1 16.73 685 TYR A CA 1
ATOM 5493 C C . TYR A 1 685 ? 46.656 45.125 -22.609 1 16.73 685 TYR A C 1
ATOM 5495 O O . TYR A 1 685 ? 46.5 44.125 -21.922 1 16.73 685 TYR A O 1
ATOM 5503 N N . PHE A 1 686 ? 47.844 44.688 -23.812 1 17.36 686 PHE A N 1
ATOM 5504 C CA . PHE A 1 686 ? 48.406 44.188 -25.078 1 17.36 686 PHE A CA 1
ATOM 5505 C C . PHE A 1 686 ? 49.344 43.031 -24.844 1 17.36 686 PHE A C 1
ATOM 5507 O O . PHE A 1 686 ? 49.625 42.25 -25.75 1 17.36 686 PHE A O 1
ATOM 5514 N N . ARG A 1 687 ? 50.375 42.562 -23.969 1 16.56 687 ARG A N 1
ATOM 5515 C CA . ARG A 1 687 ? 51.75 42.281 -24.438 1 16.56 687 ARG A CA 1
ATOM 5516 C C . ARG A 1 687 ? 51.844 40.906 -25.094 1 16.56 687 ARG A C 1
ATOM 5518 O O . ARG A 1 687 ? 51.031 40.031 -24.828 1 16.56 687 ARG A O 1
ATOM 5525 N N . PHE A 1 688 ? 53.312 40.156 -25.422 1 18.56 688 PHE A N 1
ATOM 5526 C CA . PHE A 1 688 ? 54.469 39.969 -26.328 1 18.56 688 PHE A CA 1
ATOM 5527 C C . PHE A 1 688 ? 54.75 38.5 -26.531 1 18.56 688 PHE A C 1
ATOM 5529 O O . PHE A 1 688 ? 54.781 38 -27.672 1 18.56 688 PHE A O 1
ATOM 5536 N N . LEU A 1 689 ? 56.094 37.719 -26.078 1 18.52 689 LEU A N 1
ATOM 5537 C CA . LEU A 1 689 ? 57.375 37.219 -26.594 1 18.52 689 LEU A CA 1
ATOM 5538 C C . LEU A 1 689 ? 57.344 35.688 -26.719 1 18.52 689 LEU A C 1
ATOM 5540 O O . LEU A 1 689 ? 56.875 35 -25.812 1 18.52 689 LEU A O 1
ATOM 5544 N N . ARG A 1 690 ? 57.969 34.781 -28.047 1 20.53 690 ARG A N 1
ATOM 5545 C CA . ARG A 1 690 ? 58.375 33.844 -29.078 1 20.53 690 ARG A CA 1
ATOM 5546 C C . ARG A 1 690 ? 59.469 32.906 -28.578 1 20.53 690 ARG A C 1
ATOM 5548 O O . ARG A 1 690 ? 59.781 31.891 -29.219 1 20.53 690 ARG A O 1
ATOM 5555 N N . ALA A 1 691 ? 60.5 33.344 -27.953 1 18.89 691 ALA A N 1
ATOM 5556 C CA . ALA A 1 691 ? 61.906 32.938 -28 1 18.89 691 ALA A CA 1
ATOM 5557 C C . ALA A 1 691 ? 62.062 31.5 -27.5 1 18.89 691 ALA A C 1
ATOM 5559 O O . ALA A 1 691 ? 61.219 30.984 -26.766 1 18.89 691 ALA A O 1
ATOM 5560 N N . SER A 1 692 ? 63.312 31.203 -27.031 1 21.12 692 SER A N 1
ATOM 5561 C CA . SER A 1 692 ? 64.562 30.5 -27.266 1 21.12 692 SER A CA 1
ATOM 5562 C C . SER A 1 692 ? 64.625 29.156 -26.547 1 21.12 692 SER A C 1
ATOM 5564 O O . SER A 1 692 ? 64.875 28.125 -27.156 1 21.12 692 SER A O 1
ATOM 5566 N N . ASN A 1 693 ? 65.438 29.125 -25.438 1 20.34 693 ASN A N 1
ATOM 5567 C CA . ASN A 1 693 ? 66.438 28.172 -24.938 1 20.34 693 ASN A CA 1
ATOM 5568 C C . ASN A 1 693 ? 65.75 27.016 -24.188 1 20.34 693 ASN A C 1
ATOM 5570 O O . ASN A 1 693 ? 64.875 27.234 -23.391 1 20.34 693 ASN A O 1
ATOM 5574 N N . MET B 1 1 ? -7.125 85.688 -35.844 1 21.08 1 MET B N 1
ATOM 5575 C CA . MET B 1 1 ? -6.602 85 -37.062 1 21.08 1 MET B CA 1
ATOM 5576 C C . MET B 1 1 ? -5.867 83.75 -36.688 1 21.08 1 MET B C 1
ATOM 5578 O O . MET B 1 1 ? -4.711 83.75 -36.25 1 21.08 1 MET B O 1
ATOM 5582 N N . ILE B 1 2 ? -6.508 82.812 -36.031 1 18.02 2 ILE B N 1
ATOM 5583 C CA . ILE B 1 2 ? -6.41 81.75 -35 1 18.02 2 ILE B CA 1
ATOM 5584 C C . ILE B 1 2 ? -5.805 80.5 -35.594 1 18.02 2 ILE B C 1
ATOM 5586 O O . ILE B 1 2 ? -6.48 79.75 -36.312 1 18.02 2 ILE B O 1
ATOM 5590 N N . LYS B 1 3 ? -4.633 80.75 -36.281 1 21.06 3 LYS B N 1
ATOM 5591 C CA . LYS B 1 3 ? -4.008 79.875 -37.281 1 21.06 3 LYS B CA 1
ATOM 5592 C C . LYS B 1 3 ? -3.697 78.5 -36.688 1 21.06 3 LYS B C 1
ATOM 5594 O O . LYS B 1 3 ? -2.973 78.375 -35.688 1 21.06 3 LYS B O 1
ATOM 5599 N N . THR B 1 4 ? -4.617 77.5 -36.594 1 20.66 4 THR B N 1
ATOM 5600 C CA . THR B 1 4 ? -4.898 76.312 -35.844 1 20.66 4 THR B CA 1
ATOM 5601 C C . THR B 1 4 ? -3.861 75.25 -36.156 1 20.66 4 THR B C 1
ATOM 5603 O O . THR B 1 4 ? -3.732 74.812 -37.281 1 20.66 4 THR B O 1
ATOM 5606 N N . GLY B 1 5 ? -2.648 75.312 -35.75 1 21.91 5 GLY B N 1
ATOM 5607 C CA . GLY B 1 5 ? -1.376 74.688 -36.094 1 21.91 5 GLY B CA 1
ATOM 5608 C C . GLY B 1 5 ? -1.374 73.188 -35.875 1 21.91 5 GLY B C 1
ATOM 5609 O O . GLY B 1 5 ? -1.903 72.688 -34.906 1 21.91 5 GLY B O 1
ATOM 5610 N N . ALA B 1 6 ? -1.335 72.312 -36.906 1 23.72 6 ALA B N 1
ATOM 5611 C CA . ALA B 1 6 ? -1.545 70.938 -37.375 1 23.72 6 ALA B CA 1
ATOM 5612 C C . ALA B 1 6 ? -0.542 70 -36.719 1 23.72 6 ALA B C 1
ATOM 5614 O O . ALA B 1 6 ? 0.668 70.125 -36.906 1 23.72 6 ALA B O 1
ATOM 5615 N N . TYR B 1 7 ? -0.687 69.625 -35.406 1 19.84 7 TYR B N 1
ATOM 5616 C CA . TYR B 1 7 ? 0.236 68.938 -34.531 1 19.84 7 TYR B CA 1
ATOM 5617 C C . TYR B 1 7 ? 0.521 67.5 -35.094 1 19.84 7 TYR B C 1
ATOM 5619 O O . TYR B 1 7 ? -0.392 66.688 -35.25 1 19.84 7 TYR B O 1
ATOM 5627 N N . THR B 1 8 ? 1.368 67.125 -36.031 1 21.77 8 THR B N 1
ATOM 5628 C CA . THR B 1 8 ? 1.753 66.062 -36.938 1 21.77 8 THR B CA 1
ATOM 5629 C C . THR B 1 8 ? 2.336 64.875 -36.188 1 21.77 8 THR B C 1
ATOM 5631 O O . THR B 1 8 ? 2.488 63.812 -36.75 1 21.77 8 THR B O 1
ATOM 5634 N N . GLY B 1 9 ? 2.934 65.062 -34.969 1 18.92 9 GLY B N 1
ATOM 5635 C CA . GLY B 1 9 ? 4.145 64.25 -34.781 1 18.92 9 GLY B CA 1
ATOM 5636 C C . GLY B 1 9 ? 3.879 62.781 -34.625 1 18.92 9 GLY B C 1
ATOM 5637 O O . GLY B 1 9 ? 4.473 61.969 -35.344 1 18.92 9 GLY B O 1
ATOM 5638 N N . SER B 1 10 ? 3.588 62.062 -33.344 1 20.72 10 SER B N 1
ATOM 5639 C CA . SER B 1 10 ? 4.355 61.125 -32.531 1 20.72 10 SER B CA 1
ATOM 5640 C C . SER B 1 10 ? 3.861 59.719 -32.688 1 20.72 10 SER B C 1
ATOM 5642 O O . SER B 1 10 ? 2.994 59.25 -31.938 1 20.72 10 SER B O 1
ATOM 5644 N N . SER B 1 11 ? 3.572 59.031 -33.75 1 21.03 11 SER B N 1
ATOM 5645 C CA . SER B 1 11 ? 2.779 57.844 -34.031 1 21.03 11 SER B CA 1
ATOM 5646 C C . SER B 1 11 ? 3.545 56.562 -33.656 1 21.03 11 SER B C 1
ATOM 5648 O O . SER B 1 11 ? 3.051 55.469 -33.844 1 21.03 11 SER B O 1
ATOM 5650 N N . GLN B 1 12 ? 4.844 56.5 -33.406 1 21.16 12 GLN B N 1
ATOM 5651 C CA . GLN B 1 12 ? 5.691 55.375 -33.688 1 21.16 12 GLN B CA 1
ATOM 5652 C C . GLN B 1 12 ? 5.48 54.25 -32.688 1 21.16 12 GLN B C 1
ATOM 5654 O O . GLN B 1 12 ? 5.902 53.094 -32.906 1 21.16 12 GLN B O 1
ATOM 5659 N N . SER B 1 13 ? 5.113 54.438 -31.422 1 21.52 13 SER B N 1
ATOM 5660 C CA . SER B 1 13 ? 5.477 53.594 -30.281 1 21.52 13 SER B CA 1
ATOM 5661 C C . SER B 1 13 ? 4.656 52.312 -30.25 1 21.52 13 SER B C 1
ATOM 5663 O O . SER B 1 13 ? 4.777 51.531 -29.328 1 21.52 13 SER B O 1
ATOM 5665 N N . GLU B 1 14 ? 3.646 52.062 -31 1 20.98 14 GLU B N 1
ATOM 5666 C CA . GLU B 1 14 ? 2.637 51.031 -30.703 1 20.98 14 GLU B CA 1
ATOM 5667 C C . GLU B 1 14 ? 3.129 49.656 -31.078 1 20.98 14 GLU B C 1
ATOM 5669 O O . GLU B 1 14 ? 2.465 48.656 -30.797 1 20.98 14 GLU B O 1
ATOM 5674 N N . ARG B 1 15 ? 4.129 49.531 -31.969 1 23.83 15 ARG B N 1
ATOM 5675 C CA . ARG B 1 15 ? 4.293 48.25 -32.656 1 23.83 15 ARG B CA 1
ATOM 5676 C C . ARG B 1 15 ? 4.859 47.188 -31.719 1 23.83 15 ARG B C 1
ATOM 5678 O O . ARG B 1 15 ? 4.801 46 -32 1 23.83 15 ARG B O 1
ATOM 5685 N N . SER B 1 16 ? 5.762 47.656 -30.844 1 22.08 16 SER B N 1
ATOM 5686 C CA . SER B 1 16 ? 6.723 46.688 -30.328 1 22.08 16 SER B CA 1
ATOM 5687 C C . SER B 1 16 ? 6.043 45.656 -29.438 1 22.08 16 SER B C 1
ATOM 5689 O O . SER B 1 16 ? 6.609 44.594 -29.141 1 22.08 16 SER B O 1
ATOM 5691 N N . ASP B 1 17 ? 4.918 46.062 -28.844 1 20.64 17 ASP B N 1
ATOM 5692 C CA . ASP B 1 17 ? 4.414 45.281 -27.719 1 20.64 17 ASP B CA 1
ATOM 5693 C C . ASP B 1 17 ? 3.787 43.969 -28.203 1 20.64 17 ASP B C 1
ATOM 5695 O O . ASP B 1 17 ? 3.447 43.094 -27.391 1 20.64 17 ASP B O 1
ATOM 5699 N N . MET B 1 18 ? 3.404 43.906 -29.484 1 21.25 18 MET B N 1
ATOM 5700 C CA . MET B 1 18 ? 2.547 42.781 -29.875 1 21.25 18 MET B CA 1
ATOM 5701 C C . MET B 1 18 ? 3.35 41.5 -29.969 1 21.25 18 MET B C 1
ATOM 5703 O O . MET B 1 18 ? 2.779 40.406 -30.156 1 21.25 18 MET B O 1
ATOM 5707 N N . GLU B 1 19 ? 4.672 41.656 -30.375 1 22.34 19 GLU B N 1
ATOM 5708 C CA . GLU B 1 19 ? 5.379 40.438 -30.766 1 22.34 19 GLU B CA 1
ATOM 5709 C C . GLU B 1 19 ? 5.504 39.469 -29.594 1 22.34 19 GLU B C 1
ATOM 5711 O O . GLU B 1 19 ? 5.648 38.281 -29.797 1 22.34 19 GLU B O 1
ATOM 5716 N N . TYR B 1 20 ? 5.711 40.125 -28.406 1 22.19 20 TYR B N 1
ATOM 5717 C CA . TYR B 1 20 ? 6.156 39.25 -27.328 1 22.19 20 TYR B CA 1
ATOM 5718 C C . TYR B 1 20 ? 5.086 38.219 -26.969 1 22.19 20 TYR B C 1
ATOM 5720 O O . TYR B 1 20 ? 5.348 37.281 -26.234 1 22.19 20 TYR B O 1
ATOM 5728 N N . LEU B 1 21 ? 3.83 38.625 -27.266 1 20.78 21 LEU B N 1
ATOM 5729 C CA . LEU B 1 21 ? 2.773 37.812 -26.672 1 20.78 21 LEU B CA 1
ATOM 5730 C C . LEU B 1 21 ? 2.68 36.438 -27.344 1 20.78 21 LEU B C 1
ATOM 5732 O O . LEU B 1 21 ? 1.945 35.562 -26.891 1 20.78 21 LEU B O 1
ATOM 5736 N N . THR B 1 22 ? 3.174 36.375 -28.562 1 22.41 22 THR B N 1
ATOM 5737 C CA . THR B 1 22 ? 2.842 35.125 -29.266 1 22.41 22 THR B CA 1
ATOM 5738 C C . THR B 1 22 ? 3.586 33.938 -28.656 1 22.41 22 THR B C 1
ATOM 5740 O O . THR B 1 22 ? 3.273 32.781 -28.953 1 22.41 22 THR B O 1
ATOM 5743 N N . LYS B 1 23 ? 4.801 34.219 -28.125 1 24.14 23 LYS B N 1
ATOM 5744 C CA . LYS B 1 23 ? 5.695 33.062 -27.922 1 24.14 23 LYS B CA 1
ATOM 5745 C C . LYS B 1 23 ? 5.113 32.094 -26.906 1 24.14 23 LYS B C 1
ATOM 5747 O O . LYS B 1 23 ? 5.422 30.906 -26.938 1 24.14 23 LYS B O 1
ATOM 5752 N N . THR B 1 24 ? 4.562 32.625 -25.812 1 23.33 24 THR B N 1
ATOM 5753 C CA . THR B 1 24 ? 4.547 31.75 -24.656 1 23.33 24 THR B CA 1
ATOM 5754 C C . THR B 1 24 ? 3.432 30.719 -24.766 1 23.33 24 THR B C 1
ATOM 5756 O O . THR B 1 24 ? 3.199 29.938 -23.844 1 23.33 24 THR B O 1
ATOM 5759 N N . ALA B 1 25 ? 2.623 30.844 -25.828 1 23.8 25 ALA B N 1
ATOM 5760 C CA . ALA B 1 25 ? 1.396 30.047 -25.766 1 23.8 25 ALA B CA 1
ATOM 5761 C C . ALA B 1 25 ? 1.683 28.562 -26 1 23.8 25 ALA B C 1
ATOM 5763 O O . ALA B 1 25 ? 0.782 27.797 -26.344 1 23.8 25 ALA B O 1
ATOM 5764 N N . ASN B 1 26 ? 2.969 28.172 -26.141 1 21.69 26 ASN B N 1
ATOM 5765 C CA . ASN B 1 26 ? 3.07 26.766 -26.531 1 21.69 26 ASN B CA 1
ATOM 5766 C C . ASN B 1 26 ? 2.482 25.844 -25.484 1 21.69 26 ASN B C 1
ATOM 5768 O O . ASN B 1 26 ? 3.199 25.359 -24.594 1 21.69 26 ASN B O 1
ATOM 5772 N N . PHE B 1 27 ? 1.402 26.281 -24.828 1 23.41 27 PHE B N 1
ATOM 5773 C CA . PHE B 1 27 ? 0.77 25.5 -23.766 1 23.41 27 PHE B CA 1
ATOM 5774 C C . PHE B 1 27 ? 0.398 24.109 -24.266 1 23.41 27 PHE B C 1
ATOM 5776 O O . PHE B 1 27 ? -0.488 23.969 -25.125 1 23.41 27 PHE B O 1
ATOM 5783 N N . ASP B 1 28 ? 1.353 23.172 -24.219 1 24.52 28 ASP B N 1
ATOM 5784 C CA . ASP B 1 28 ? 1.485 21.812 -24.719 1 24.52 28 ASP B CA 1
ATOM 5785 C C . ASP B 1 28 ? 0.246 20.984 -24.406 1 24.52 28 ASP B C 1
ATOM 5787 O O . ASP B 1 28 ? -0.506 21.312 -23.484 1 24.52 28 ASP B O 1
ATOM 5791 N N . GLY B 1 29 ? 0.027 19.859 -25.125 1 24.95 29 GLY B N 1
ATOM 5792 C CA . GLY B 1 29 ? -0.859 18.75 -25.453 1 24.95 29 GLY B CA 1
ATOM 5793 C C . GLY B 1 29 ? -1.327 18 -24.219 1 24.95 29 GLY B C 1
ATOM 5794 O O . GLY B 1 29 ? -2.182 17.109 -24.328 1 24.95 29 GLY B O 1
ATOM 5795 N N . LEU B 1 30 ? -0.58 18.094 -23.156 1 26.06 30 LEU B N 1
ATOM 5796 C CA . LEU B 1 30 ? -0.824 17.156 -22.078 1 26.06 30 LEU B CA 1
ATOM 5797 C C . LEU B 1 30 ? -2.137 17.469 -21.359 1 26.06 30 LEU B C 1
ATOM 5799 O O . LEU B 1 30 ? -2.523 16.781 -20.422 1 26.06 30 LEU B O 1
ATOM 5803 N N . ARG B 1 31 ? -2.721 18.656 -21.688 1 29.41 31 ARG B N 1
ATOM 5804 C CA . ARG B 1 31 ? -3.869 19.141 -20.922 1 29.41 31 ARG B CA 1
ATOM 5805 C C . ARG B 1 31 ? -5.129 18.359 -21.281 1 29.41 31 ARG B C 1
ATOM 5807 O O . ARG B 1 31 ? -6.066 18.281 -20.484 1 29.41 31 ARG B O 1
ATOM 5814 N N . GLY B 1 32 ? -5.16 17.938 -22.5 1 28.42 32 GLY B N 1
ATOM 5815 C CA . GLY B 1 32 ? -6.383 17.359 -23.031 1 28.42 32 GLY B CA 1
ATOM 5816 C C . GLY B 1 32 ? -6.727 16.016 -22.391 1 28.42 32 GLY B C 1
ATOM 5817 O O . GLY B 1 32 ? -7.902 15.672 -22.266 1 28.42 32 GLY B O 1
ATOM 5818 N N . HIS B 1 33 ? -5.641 15.266 -22.141 1 27.73 33 HIS B N 1
ATOM 5819 C CA . HIS B 1 33 ? -5.898 13.875 -21.781 1 27.73 33 HIS B CA 1
ATOM 5820 C C . HIS B 1 33 ? -6.484 13.766 -20.375 1 27.73 33 HIS B C 1
ATOM 5822 O O . HIS B 1 33 ? -7.227 12.82 -20.078 1 27.73 33 HIS B O 1
ATOM 5828 N N . PHE B 1 34 ? -6.102 14.703 -19.531 1 29.2 34 PHE B N 1
ATOM 5829 C CA . PHE B 1 34 ? -6.621 14.641 -18.172 1 29.2 34 PHE B CA 1
ATOM 5830 C C . PHE B 1 34 ? -8.117 14.93 -18.156 1 29.2 34 PHE B C 1
ATOM 5832 O O . PHE B 1 34 ? -8.867 14.281 -17.422 1 29.2 34 PHE B O 1
ATOM 5839 N N . LEU B 1 35 ? -8.477 15.812 -19.047 1 30.02 35 LEU B N 1
ATOM 5840 C CA . LEU B 1 35 ? -9.898 16.156 -19.062 1 30.02 35 LEU B CA 1
ATOM 5841 C C . LEU B 1 35 ? -10.734 14.977 -19.547 1 30.02 35 LEU B C 1
ATOM 5843 O O . LEU B 1 35 ? -11.812 14.719 -19 1 30.02 35 LEU B O 1
ATOM 5847 N N . ALA B 1 36 ? -10.172 14.234 -20.422 1 32.16 36 ALA B N 1
ATOM 5848 C CA . ALA B 1 36 ? -10.953 13.148 -20.984 1 32.16 36 ALA B CA 1
ATOM 5849 C C . ALA B 1 36 ? -11.164 12.031 -19.969 1 32.16 36 ALA B C 1
ATOM 5851 O O . ALA B 1 36 ? -12.242 11.438 -19.906 1 32.16 36 ALA B O 1
ATOM 5852 N N . GLU B 1 37 ? -10.164 11.758 -19.172 1 33.09 37 GLU B N 1
ATOM 5853 C CA . GLU B 1 37 ? -10.328 10.664 -18.219 1 33.09 37 GLU B CA 1
ATOM 5854 C C . GLU B 1 37 ? -11.266 11.055 -17.078 1 33.09 37 GLU B C 1
ATOM 5856 O O . GLU B 1 37 ? -12.047 10.234 -16.609 1 33.09 37 GLU B O 1
ATOM 5861 N N . GLU B 1 38 ? -11.289 12.281 -16.641 1 34.66 38 GLU B N 1
ATOM 5862 C CA . GLU B 1 38 ? -12.266 12.734 -15.664 1 34.66 38 GLU B CA 1
ATOM 5863 C C . GLU B 1 38 ? -13.68 12.703 -16.234 1 34.66 38 GLU B C 1
ATOM 5865 O O . GLU B 1 38 ? -14.625 12.297 -15.562 1 34.66 38 GLU B O 1
ATOM 5870 N N . ILE B 1 39 ? -13.805 12.984 -17.453 1 35.81 39 ILE B N 1
ATOM 5871 C CA . ILE B 1 39 ? -15.094 12.906 -18.141 1 35.81 39 ILE B CA 1
ATOM 5872 C C . ILE B 1 39 ? -15.531 11.445 -18.266 1 35.81 39 ILE B C 1
ATOM 5874 O O . ILE B 1 39 ? -16.688 11.109 -18 1 35.81 39 ILE B O 1
ATOM 5878 N N . ARG B 1 40 ? -14.586 10.617 -18.422 1 35.84 40 ARG B N 1
ATOM 5879 C CA . ARG B 1 40 ? -14.938 9.211 -18.547 1 35.84 40 ARG B CA 1
ATOM 5880 C C . ARG B 1 40 ? -15.383 8.633 -17.219 1 35.84 40 ARG B C 1
ATOM 5882 O O . ARG B 1 40 ? -16.344 7.859 -17.156 1 35.84 40 ARG B O 1
ATOM 5889 N N . ARG B 1 41 ? -14.789 8.906 -16.141 1 37.16 41 ARG B N 1
ATOM 5890 C CA . ARG B 1 41 ? -15.219 8.492 -14.805 1 37.16 41 ARG B CA 1
ATOM 5891 C C . ARG B 1 41 ? -16.578 9.07 -14.461 1 37.16 41 ARG B C 1
ATOM 5893 O O . ARG B 1 41 ? -17.422 8.391 -13.883 1 37.16 41 ARG B O 1
ATOM 5900 N N . TYR B 1 42 ? -16.75 10.273 -14.898 1 31.12 42 TYR B N 1
ATOM 5901 C CA . TYR B 1 42 ? -18.031 10.93 -14.656 1 31.12 42 TYR B CA 1
ATOM 5902 C C . TYR B 1 42 ? -19.125 10.336 -15.539 1 31.12 42 T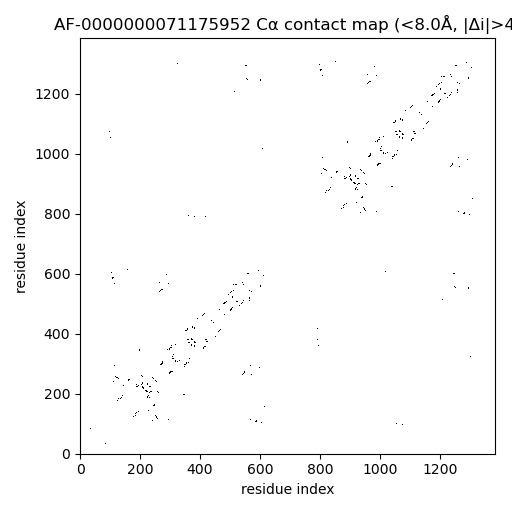YR B C 1
ATOM 5904 O O . TYR B 1 42 ? -20.234 10.094 -15.078 1 31.12 42 TYR B O 1
ATOM 5912 N N . VAL B 1 43 ? -18.812 10.023 -16.734 1 33.56 43 VAL B N 1
ATOM 5913 C CA . VAL B 1 43 ? -19.797 9.43 -17.641 1 33.56 43 VAL B CA 1
ATOM 5914 C C . VAL B 1 43 ? -20.156 8.023 -17.156 1 33.56 43 VAL B C 1
ATOM 5916 O O . VAL B 1 43 ? -21.312 7.625 -17.203 1 33.56 43 VAL B O 1
ATOM 5919 N N . SER B 1 44 ? -19.188 7.324 -16.625 1 31.69 44 SER B N 1
ATOM 5920 C CA . SER B 1 44 ? -19.547 5.988 -16.156 1 31.69 44 SER B CA 1
ATOM 5921 C C . SER B 1 44 ? -20.438 6.051 -14.922 1 31.69 44 SER B C 1
ATOM 5923 O O . SER B 1 44 ? -21.312 5.207 -14.734 1 31.69 44 SER B O 1
ATOM 5925 N N . LYS B 1 45 ? -20.25 7.023 -13.961 1 33.12 45 LYS B N 1
ATOM 5926 C CA . LYS B 1 45 ? -21.172 7.184 -12.844 1 33.12 45 LYS B CA 1
ATOM 5927 C C . LYS B 1 45 ? -22.547 7.66 -13.328 1 33.12 45 LYS B C 1
ATOM 5929 O O . LYS B 1 45 ? -23.578 7.27 -12.766 1 33.12 45 LYS B O 1
ATOM 5934 N N . ILE B 1 46 ? -22.578 8.445 -14.352 1 30.91 46 ILE B N 1
ATOM 5935 C CA . ILE B 1 46 ? -23.875 8.898 -14.875 1 30.91 46 ILE B CA 1
ATOM 5936 C C . ILE B 1 46 ? -24.578 7.738 -15.57 1 30.91 46 ILE B C 1
ATOM 5938 O O . ILE B 1 46 ? -25.812 7.648 -15.539 1 30.91 46 ILE B O 1
ATOM 5942 N N . ARG B 1 47 ? -23.812 6.777 -16.156 1 29.61 47 ARG B N 1
ATOM 5943 C CA . ARG B 1 47 ? -24.5 5.723 -16.875 1 29.61 47 ARG B CA 1
ATOM 5944 C C . ARG B 1 47 ? -25.266 4.816 -15.922 1 29.61 47 ARG B C 1
ATOM 5946 O O . ARG B 1 47 ? -26.188 4.098 -16.328 1 29.61 47 ARG B O 1
ATOM 5953 N N . SER B 1 48 ? -24.812 4.637 -14.711 1 30.5 48 SER B N 1
ATOM 5954 C CA . SER B 1 48 ? -25.656 3.715 -13.961 1 30.5 48 SER B CA 1
ATOM 5955 C C . SER B 1 48 ? -27 4.348 -13.633 1 30.5 48 SER B C 1
ATOM 5957 O O . SER B 1 48 ? -27.891 3.684 -13.094 1 30.5 48 SER B O 1
ATOM 5959 N N . LYS B 1 49 ? -27 5.711 -13.266 1 29.66 49 LYS B N 1
ATOM 5960 C CA . LYS B 1 49 ? -28.359 6.176 -12.992 1 29.66 49 LYS B CA 1
ATOM 5961 C C . LYS B 1 49 ? -29.125 6.426 -14.297 1 29.66 49 LYS B C 1
ATOM 5963 O O . LYS B 1 49 ? -28.547 6.898 -15.273 1 29.66 49 LYS B O 1
ATOM 5968 N N . HIS B 1 50 ? -30.203 5.68 -14.703 1 28.44 50 HIS B N 1
ATOM 5969 C CA . HIS B 1 50 ? -31.141 5.703 -15.82 1 28.44 50 HIS B CA 1
ATOM 5970 C C . HIS B 1 50 ? -31.453 7.133 -16.25 1 28.44 50 HIS B C 1
ATOM 5972 O O . HIS B 1 50 ? -32.312 7.355 -17.094 1 28.44 50 HIS B O 1
ATOM 5978 N N . ILE B 1 51 ? -31.094 8.109 -15.398 1 28.11 51 ILE B N 1
ATOM 5979 C CA . ILE B 1 51 ? -31.734 9.367 -15.766 1 28.11 51 ILE B CA 1
ATOM 5980 C C . ILE B 1 51 ? -31.078 9.93 -17.016 1 28.11 51 ILE B C 1
ATOM 5982 O O . ILE B 1 51 ? -31.156 11.133 -17.281 1 28.11 51 ILE B O 1
ATOM 5986 N N . ILE B 1 52 ? -30.219 9.18 -17.719 1 28.53 52 ILE B N 1
ATOM 5987 C CA . ILE B 1 52 ? -29.5 9.75 -18.844 1 28.53 52 ILE B CA 1
ATOM 5988 C C . ILE B 1 52 ? -30.453 10.016 -20 1 28.53 52 ILE B C 1
ATOM 5990 O O . ILE B 1 52 ? -30.031 10.188 -21.141 1 28.53 52 ILE B O 1
ATOM 5994 N N . ASN B 1 53 ? -31.75 9.789 -19.828 1 26.39 53 ASN B N 1
ATOM 5995 C CA . ASN B 1 53 ? -32.25 9.82 -21.203 1 26.39 53 ASN B CA 1
ATOM 5996 C C . ASN B 1 53 ? -31.906 11.133 -21.891 1 26.39 53 ASN B C 1
ATOM 5998 O O . ASN B 1 53 ? -31.422 11.125 -23.031 1 26.39 53 ASN B O 1
ATOM 6002 N N . SER B 1 54 ? -32.688 12.219 -21.531 1 27.39 54 SER B N 1
ATOM 6003 C CA . SER B 1 54 ? -32.969 13.305 -22.453 1 27.39 54 SER B CA 1
ATOM 6004 C C . SER B 1 54 ? -31.812 14.273 -22.578 1 27.39 54 SER B C 1
ATOM 6006 O O . SER B 1 54 ? -31.594 14.867 -23.625 1 27.39 54 SER B O 1
ATOM 6008 N N . SER B 1 55 ? -31.125 14.57 -21.422 1 28.38 55 SER B N 1
ATOM 6009 C CA . SER B 1 55 ? -30.344 15.805 -21.484 1 28.38 55 SER B CA 1
ATOM 6010 C C . SER B 1 55 ? -28.984 15.57 -22.125 1 28.38 55 SER B C 1
ATOM 6012 O O . SER B 1 55 ? -28.172 16.5 -22.219 1 28.38 55 SER B O 1
ATOM 6014 N N . LEU B 1 56 ? -28.609 14.352 -22.391 1 31.08 56 LEU B N 1
ATOM 6015 C CA . LEU B 1 56 ? -27.359 14.047 -23.094 1 31.08 56 LEU B CA 1
ATOM 6016 C C . LEU B 1 56 ? -27.375 14.625 -24.516 1 31.08 56 LEU B C 1
ATOM 6018 O O . LEU B 1 56 ? -26.344 14.664 -25.188 1 31.08 56 LEU B O 1
ATOM 6022 N N . ASN B 1 57 ? -28.578 14.859 -24.984 1 29.84 57 ASN B N 1
ATOM 6023 C CA . ASN B 1 57 ? -28.656 15.344 -26.359 1 29.84 57 ASN B CA 1
ATOM 6024 C C . ASN B 1 57 ? -28.016 16.719 -26.5 1 29.84 57 ASN B C 1
ATOM 6026 O O . ASN B 1 57 ? -27.609 17.109 -27.609 1 29.84 57 ASN B O 1
ATOM 6030 N N . ILE B 1 58 ? -28.062 17.406 -25.344 1 29.34 58 ILE B N 1
ATOM 6031 C CA . ILE B 1 58 ? -27.719 18.812 -25.547 1 29.34 58 ILE B CA 1
ATOM 6032 C C . ILE B 1 58 ? -26.203 18.953 -25.656 1 29.34 58 ILE B C 1
ATOM 6034 O O . ILE B 1 58 ? -25.703 19.703 -26.5 1 29.34 58 ILE B O 1
ATOM 6038 N N . SER B 1 59 ? -25.469 18.125 -24.906 1 30.89 59 SER B N 1
ATOM 6039 C CA . SER B 1 59 ? -24.047 18.422 -24.891 1 30.89 59 SER B CA 1
ATOM 6040 C C . SER B 1 59 ? -23.375 17.953 -26.172 1 30.89 59 SER B C 1
ATOM 6042 O O . SER B 1 59 ? -22.312 18.453 -26.547 1 30.89 59 SER B O 1
ATOM 6044 N N . LEU B 1 60 ? -23.953 16.953 -26.781 1 32 60 LEU B N 1
ATOM 6045 C CA . LEU B 1 60 ? -23.453 16.562 -28.094 1 32 60 LEU B CA 1
ATOM 6046 C C . LEU B 1 60 ? -23.562 17.719 -29.078 1 32 60 LEU B C 1
ATOM 6048 O O . LEU B 1 60 ? -22.672 17.922 -29.922 1 32 60 LEU B O 1
ATOM 6052 N N . TYR B 1 61 ? -24.656 18.422 -28.828 1 30.38 61 TYR B N 1
ATOM 6053 C CA . TYR B 1 61 ? -24.938 19.5 -29.75 1 30.38 61 TYR B CA 1
ATOM 6054 C C . TYR B 1 61 ? -23.891 20.609 -29.625 1 30.38 61 TYR B C 1
ATOM 6056 O O . TYR B 1 61 ? -23.469 21.188 -30.625 1 30.38 61 TYR B O 1
ATOM 6064 N N . THR B 1 62 ? -23.484 20.781 -28.375 1 31.8 62 THR B N 1
ATOM 6065 C CA . THR B 1 62 ? -22.562 21.906 -28.266 1 31.8 62 THR B CA 1
ATOM 6066 C C . THR B 1 62 ? -21.203 21.562 -28.875 1 31.8 62 THR B C 1
ATOM 6068 O O . THR B 1 62 ? -20.594 22.406 -29.547 1 31.8 62 THR B O 1
ATOM 6071 N N . ILE B 1 63 ? -20.797 20.281 -28.703 1 33.88 63 ILE B N 1
ATOM 6072 C CA . ILE B 1 63 ? -19.531 19.969 -29.344 1 33.88 63 ILE B CA 1
ATOM 6073 C C . ILE B 1 63 ? -19.703 19.984 -30.859 1 33.88 63 ILE B C 1
ATOM 6075 O O . ILE B 1 63 ? -18.828 20.484 -31.594 1 33.88 63 ILE B O 1
ATOM 6079 N N . MET B 1 64 ? -20.906 19.531 -31.297 1 31.7 64 MET B N 1
ATOM 6080 C CA . MET B 1 64 ? -21.094 19.609 -32.75 1 31.7 64 MET B CA 1
ATOM 6081 C C . MET B 1 64 ? -21.031 21.047 -33.219 1 31.7 64 MET B C 1
ATOM 6083 O O . MET B 1 64 ? -20.594 21.312 -34.344 1 31.7 64 MET B O 1
ATOM 6087 N N . MET B 1 65 ? -21.656 21.875 -32.344 1 30.52 65 MET B N 1
ATOM 6088 C CA . MET B 1 65 ? -21.672 23.25 -32.812 1 30.52 65 MET B CA 1
ATOM 6089 C C . MET B 1 65 ? -20.25 23.828 -32.844 1 30.52 65 MET B C 1
ATOM 6091 O O . MET B 1 65 ? -19.969 24.734 -33.625 1 30.52 65 MET B O 1
ATOM 6095 N N . ARG B 1 66 ? -19.453 23.328 -31.906 1 32.81 66 ARG B N 1
ATOM 6096 C CA . ARG B 1 66 ? -18.109 23.922 -31.922 1 32.81 66 ARG B CA 1
ATOM 6097 C C . ARG B 1 66 ? -17.344 23.5 -33.188 1 32.81 66 ARG B C 1
ATOM 6099 O O . ARG B 1 66 ? -16.422 24.203 -33.594 1 32.81 66 ARG B O 1
ATOM 6106 N N . LEU B 1 67 ? -17.75 22.375 -33.719 1 31.91 67 LEU B N 1
ATOM 6107 C CA . LEU B 1 67 ? -17.031 22.047 -34.969 1 31.91 67 LEU B CA 1
ATOM 6108 C C . LEU B 1 67 ? -17.328 23.078 -36.062 1 31.91 67 LEU B C 1
ATOM 6110 O O . LEU B 1 67 ? -16.547 23.266 -36.969 1 31.91 67 LEU B O 1
ATOM 6114 N N . LYS B 1 68 ? -18.625 23.516 -35.969 1 29.28 68 LYS B N 1
ATOM 6115 C CA . LYS B 1 68 ? -18.875 24.453 -37.094 1 29.28 68 LYS B CA 1
ATOM 6116 C C . LYS B 1 68 ? -18.109 25.75 -36.906 1 29.28 68 LYS B C 1
ATOM 6118 O O . LYS B 1 68 ? -18.109 26.625 -37.781 1 29.28 68 LYS B O 1
ATOM 6123 N N . CYS B 1 69 ? -17.891 25.938 -35.562 1 28.8 69 CYS B N 1
ATOM 6124 C CA . CYS B 1 69 ? -17.359 27.297 -35.469 1 28.8 69 CYS B CA 1
ATOM 6125 C C . CYS B 1 69 ? -15.945 27.375 -36.062 1 28.8 69 CYS B C 1
ATOM 6127 O O . CYS B 1 69 ? -15.281 28.406 -35.938 1 28.8 69 CYS B O 1
ATOM 6129 N N . LEU B 1 70 ? -15.383 26.328 -36.5 1 30 70 LEU B N 1
ATOM 6130 C CA . LEU B 1 70 ? -14.039 26.547 -37.031 1 30 70 LEU B CA 1
ATOM 6131 C C . LEU B 1 70 ? -14.07 27.516 -38.219 1 30 70 LEU B C 1
ATOM 6133 O O . LEU B 1 70 ? -13.023 27.891 -38.719 1 30 70 LEU B O 1
ATOM 6137 N N . SER B 1 71 ? -15.188 27.484 -38.969 1 26.73 71 SER B N 1
ATOM 6138 C CA . SER B 1 71 ? -14.898 28.297 -40.156 1 26.73 71 SER B CA 1
ATOM 6139 C C . SER B 1 71 ? -14.742 29.766 -39.781 1 26.73 71 SER B C 1
ATOM 6141 O O . SER B 1 71 ? -14.305 30.578 -40.594 1 26.73 71 SER B O 1
ATOM 6143 N N . MET B 1 72 ? -15.727 30.344 -39.031 1 26.17 72 MET B N 1
ATOM 6144 C CA . MET B 1 72 ? -15.672 31.812 -39.125 1 26.17 72 MET B CA 1
ATOM 6145 C C . MET B 1 72 ? -14.516 32.375 -38.312 1 26.17 72 MET B C 1
ATOM 6147 O O . MET B 1 72 ? -14.031 31.719 -37.375 1 26.17 72 MET B O 1
ATOM 6151 N N . ALA B 1 73 ? -14.141 33.781 -38.406 1 25.12 73 ALA B N 1
ATOM 6152 C CA . ALA B 1 73 ? -12.945 34.594 -38.25 1 25.12 73 ALA B CA 1
ATOM 6153 C C . ALA B 1 73 ? -12.383 34.469 -36.812 1 25.12 73 ALA B C 1
ATOM 6155 O O . ALA B 1 73 ? -11.188 34.219 -36.656 1 25.12 73 ALA B O 1
ATOM 6156 N N . PRO B 1 74 ? -12.891 35.344 -35.75 1 26.77 74 PRO B N 1
ATOM 6157 C CA . PRO B 1 74 ? -11.969 36.062 -34.875 1 26.77 74 PRO B CA 1
ATOM 6158 C C . PRO B 1 74 ? -11.367 35.156 -33.781 1 26.77 74 PRO B C 1
ATOM 6160 O O . PRO B 1 74 ? -11.93 34.125 -33.469 1 26.77 74 PRO B O 1
ATOM 6163 N N . ILE B 1 75 ? -10.039 35.438 -33.219 1 30.72 75 ILE B N 1
ATOM 6164 C CA . ILE B 1 75 ? -8.898 35.031 -32.406 1 30.72 75 ILE B CA 1
ATOM 6165 C C . ILE B 1 75 ? -9.375 34.656 -31.016 1 30.72 75 ILE B C 1
ATOM 6167 O O . ILE B 1 75 ? -8.797 33.781 -30.375 1 30.72 75 ILE B O 1
ATOM 6171 N N . ASN B 1 76 ? -10.391 35.406 -30.5 1 28.92 76 ASN B N 1
ATOM 6172 C CA . ASN B 1 76 ? -10.43 35.594 -29.047 1 28.92 76 ASN B CA 1
ATOM 6173 C C . ASN B 1 76 ? -11.039 34.375 -28.344 1 28.92 76 ASN B C 1
ATOM 6175 O O . ASN B 1 76 ? -11.234 34.406 -27.141 1 28.92 76 ASN B O 1
ATOM 6179 N N . LEU B 1 77 ? -11.695 33.531 -29.125 1 30.97 77 LEU B N 1
ATOM 6180 C CA . LEU B 1 77 ? -12.547 32.594 -28.406 1 30.97 77 LEU B CA 1
ATOM 6181 C C . LEU B 1 77 ? -11.719 31.438 -27.844 1 30.97 77 LEU B C 1
ATOM 6183 O O . LEU B 1 77 ? -12.242 30.594 -27.094 1 30.97 77 LEU B O 1
ATOM 6187 N N . CYS B 1 78 ? -10.539 31.234 -28.375 1 31.97 78 CYS B N 1
ATOM 6188 C CA . CYS B 1 78 ? -9.812 30.031 -28 1 31.97 78 CYS B CA 1
ATOM 6189 C C . CYS B 1 78 ? -9.25 30.156 -26.594 1 31.97 78 CYS B C 1
ATOM 6191 O O . CYS B 1 78 ? -8.68 29.203 -26.047 1 31.97 78 CYS B O 1
ATOM 6193 N N . GLN B 1 79 ? -8.984 31.438 -26.219 1 34.41 79 GLN B N 1
ATOM 6194 C CA . GLN B 1 79 ? -8.383 31.594 -24.906 1 34.41 79 GLN B CA 1
ATOM 6195 C C . GLN B 1 79 ? -9.352 31.172 -23.797 1 34.41 79 GLN B C 1
ATOM 6197 O O . GLN B 1 79 ? -8.961 31.016 -22.641 1 34.41 79 GLN B O 1
ATOM 6202 N N . PHE B 1 80 ? -10.648 31.156 -24.156 1 36.09 80 PHE B N 1
ATOM 6203 C CA . PHE B 1 80 ? -11.664 30.922 -23.141 1 36.09 80 PHE B CA 1
ATOM 6204 C C . PHE B 1 80 ? -11.906 29.438 -22.938 1 36.09 80 PHE B C 1
ATOM 6206 O O . PHE B 1 80 ? -12.68 29.031 -22.062 1 36.09 80 PHE B O 1
ATOM 6213 N N . PHE B 1 81 ? -11.078 28.609 -23.719 1 39.97 81 PHE B N 1
ATOM 6214 C CA . PHE B 1 81 ? -11.438 27.203 -23.656 1 39.97 81 PHE B CA 1
ATOM 6215 C C . PHE B 1 81 ? -10.977 26.578 -22.344 1 39.97 81 PHE B C 1
ATOM 6217 O O . PHE B 1 81 ? -11.711 25.797 -21.734 1 39.97 81 PHE B O 1
ATOM 6224 N N . PRO B 1 82 ? -9.742 26.922 -21.984 1 42.25 82 PRO B N 1
ATOM 6225 C CA . PRO B 1 82 ? -9.406 26.266 -20.719 1 42.25 82 PRO B CA 1
ATOM 6226 C C . PRO B 1 82 ? -10.281 26.75 -19.562 1 42.25 82 PRO B C 1
ATOM 6228 O O . PRO B 1 82 ? -10.594 25.969 -18.656 1 42.25 82 PRO B O 1
ATOM 6231 N N . MET B 1 83 ? -10.734 28 -19.609 1 42.81 83 MET B N 1
ATOM 6232 C CA . MET B 1 83 ? -11.648 28.5 -18.594 1 42.81 83 MET B CA 1
ATOM 6233 C C . MET B 1 83 ? -13 27.797 -18.672 1 42.81 83 MET B C 1
ATOM 6235 O O . MET B 1 83 ? -13.625 27.531 -17.641 1 42.81 83 MET B O 1
ATOM 6239 N N . VAL B 1 84 ? -13.383 27.5 -19.875 1 47.38 84 VAL B N 1
ATOM 6240 C CA . VAL B 1 84 ? -14.695 26.859 -20.031 1 47.38 84 VAL B CA 1
ATOM 6241 C C . VAL B 1 84 ? -14.625 25.406 -19.562 1 47.38 84 VAL B C 1
ATOM 6243 O O . VAL B 1 84 ? -15.523 24.938 -18.875 1 47.38 84 VAL B O 1
ATOM 6246 N N . ILE B 1 85 ? -13.555 24.734 -19.828 1 45.81 85 ILE B N 1
ATOM 6247 C CA . ILE B 1 85 ? -13.414 23.344 -19.391 1 45.81 85 ILE B CA 1
ATOM 6248 C C . ILE B 1 85 ? -13.242 23.312 -17.875 1 45.81 85 ILE B C 1
ATOM 6250 O O . ILE B 1 85 ? -13.828 22.453 -17.188 1 45.81 85 ILE B O 1
ATOM 6254 N N . GLY B 1 86 ? -12.516 24.203 -17.359 1 44.44 86 GLY B N 1
ATOM 6255 C CA . GLY B 1 86 ? -12.461 24.344 -15.914 1 44.44 86 GLY B CA 1
ATOM 6256 C C . GLY B 1 86 ? -13.812 24.656 -15.289 1 44.44 86 GLY B C 1
ATOM 6257 O O . GLY B 1 86 ? -14.156 24.109 -14.242 1 44.44 86 GLY B O 1
ATOM 6258 N N . LEU B 1 87 ? -14.523 25.516 -16.016 1 47.53 87 LEU B N 1
ATOM 6259 C CA . LEU B 1 87 ? -15.867 25.844 -15.57 1 47.53 87 LEU B CA 1
ATOM 6260 C C . LEU B 1 87 ? -16.797 24.641 -15.688 1 47.53 87 LEU B C 1
ATOM 6262 O O . LEU B 1 87 ? -17.609 24.391 -14.797 1 47.53 87 LEU B O 1
ATOM 6266 N N . LEU B 1 88 ? -16.688 23.938 -16.734 1 48.88 88 LEU B N 1
ATOM 6267 C CA . LEU B 1 88 ? -17.531 22.766 -16.891 1 48.88 88 LEU B CA 1
ATOM 6268 C C . LEU B 1 88 ? -17.141 21.688 -15.891 1 48.88 88 LEU B C 1
ATOM 6270 O O . LEU B 1 88 ? -18 20.984 -15.344 1 48.88 88 LEU B O 1
ATOM 6274 N N . PHE B 1 89 ? -15.898 21.594 -15.695 1 45.06 89 PHE B N 1
ATOM 6275 C CA . PHE B 1 89 ? -15.43 20.656 -14.672 1 45.06 89 PHE B CA 1
ATOM 6276 C C . PHE B 1 89 ? -15.898 21.109 -13.289 1 45.06 89 PHE B C 1
ATOM 6278 O O . PHE B 1 89 ? -16.297 20.281 -12.469 1 45.06 89 PHE B O 1
ATOM 6285 N N . HIS B 1 90 ? -15.859 22.344 -13.07 1 46.88 90 HIS B N 1
ATOM 6286 C CA . HIS B 1 90 ? -16.422 22.875 -11.836 1 46.88 90 HIS B CA 1
ATOM 6287 C C . HIS B 1 90 ? -17.938 22.641 -11.766 1 46.88 90 HIS B C 1
ATOM 6289 O O . HIS B 1 90 ? -18.469 22.344 -10.695 1 46.88 90 HIS B O 1
ATOM 6295 N N . LEU B 1 91 ? -18.562 22.953 -12.805 1 45.03 91 LEU B N 1
ATOM 6296 C CA . LEU B 1 91 ? -20.016 22.719 -12.828 1 45.03 91 LEU B CA 1
ATOM 6297 C C . LEU B 1 91 ? -20.328 21.234 -12.633 1 45.03 91 LEU B C 1
ATOM 6299 O O . LEU B 1 91 ? -21.281 20.891 -11.93 1 45.03 91 LEU B O 1
ATOM 6303 N N . PHE B 1 92 ? -19.562 20.453 -13.234 1 43.44 92 PHE B N 1
ATOM 6304 C CA . PHE B 1 92 ? -19.781 19.016 -13.102 1 43.44 92 PHE B CA 1
ATOM 6305 C C . PHE B 1 92 ? -19.469 18.562 -11.688 1 43.44 92 PHE B C 1
ATOM 6307 O O . PHE B 1 92 ? -20.188 17.734 -11.109 1 43.44 92 PHE B O 1
ATOM 6314 N N . ILE B 1 93 ? -18.469 19.016 -11.141 1 44.47 93 ILE B N 1
ATOM 6315 C CA . ILE B 1 93 ? -18.156 18.656 -9.758 1 44.47 93 ILE B CA 1
ATOM 6316 C C . ILE B 1 93 ? -19.25 19.203 -8.836 1 44.47 93 ILE B C 1
ATOM 6318 O O . ILE B 1 93 ? -19.672 18.516 -7.895 1 44.47 93 ILE B O 1
ATOM 6322 N N . THR B 1 94 ? -19.703 20.422 -9.078 1 43.25 94 THR B N 1
ATOM 6323 C CA . THR B 1 94 ? -20.766 20.984 -8.266 1 43.25 94 THR B CA 1
ATOM 6324 C C . THR B 1 94 ? -22.078 20.234 -8.484 1 43.25 94 THR B C 1
ATOM 6326 O O . THR B 1 94 ? -22.875 20.094 -7.562 1 43.25 94 THR B O 1
ATOM 6329 N N . LEU B 1 95 ? -22.375 19.969 -9.688 1 42.25 95 LEU B N 1
ATOM 6330 C CA . LEU B 1 95 ? -23.656 19.344 -9.969 1 42.25 95 LEU B CA 1
ATOM 6331 C C . LEU B 1 95 ? -23.672 17.906 -9.438 1 42.25 95 LEU B C 1
ATOM 6333 O O . LEU B 1 95 ? -24.734 17.406 -9.062 1 42.25 95 LEU B O 1
ATOM 6337 N N . TYR B 1 96 ? -22.625 17.219 -9.461 1 41.06 96 TYR B N 1
ATOM 6338 C CA . TYR B 1 96 ? -22.672 15.828 -9 1 41.06 96 TYR B CA 1
ATOM 6339 C C . TYR B 1 96 ? -22.125 15.703 -7.582 1 41.06 96 TYR B C 1
ATOM 6341 O O . TYR B 1 96 ? -21.547 14.672 -7.223 1 41.06 96 TYR B O 1
ATOM 6349 N N . ALA B 1 97 ? -22.016 16.703 -6.934 1 46.09 97 ALA B N 1
ATOM 6350 C CA . ALA B 1 97 ? -21.797 16.531 -5.5 1 46.09 97 ALA B CA 1
ATOM 6351 C C . ALA B 1 97 ? -22.75 15.469 -4.941 1 46.09 97 ALA B C 1
ATOM 6353 O O . ALA B 1 97 ? -23.922 15.742 -4.703 1 46.09 97 ALA B O 1
ATOM 6354 N N . ALA B 1 98 ? -22.547 14.227 -5.281 1 46.56 98 ALA B N 1
ATOM 6355 C CA . ALA B 1 98 ? -23.266 13.094 -4.707 1 46.56 98 ALA B CA 1
ATOM 6356 C C . ALA B 1 98 ? -23.391 13.234 -3.191 1 46.56 98 ALA B C 1
ATOM 6358 O O . ALA B 1 98 ? -22.438 13.617 -2.518 1 46.56 98 ALA B O 1
ATOM 6359 N N . THR B 1 99 ? -24.531 13.406 -2.746 1 54.03 99 THR B N 1
ATOM 6360 C CA . THR B 1 99 ? -24.844 13.32 -1.322 1 54.03 99 THR B CA 1
ATOM 6361 C C . THR B 1 99 ? -24.047 12.195 -0.662 1 54.03 99 THR B C 1
ATOM 6363 O O . THR B 1 99 ? -24.188 11.031 -1.037 1 54.03 99 THR B O 1
ATOM 6366 N N . SER B 1 100 ? -22.875 12.516 -0.145 1 67.44 100 SER B N 1
ATOM 6367 C CA . SER B 1 100 ? -22.094 11.555 0.639 1 67.44 100 SER B CA 1
ATOM 6368 C C . SER B 1 100 ? -22.922 11.008 1.802 1 67.44 100 SER B C 1
ATOM 6370 O O . SER B 1 100 ? -23.672 11.742 2.439 1 67.44 100 SER B O 1
ATOM 6372 N N . ASN B 1 101 ? -23.062 9.656 1.843 1 79.31 101 ASN B N 1
ATOM 6373 C CA . ASN B 1 101 ? -23.906 8.969 2.82 1 79.31 101 ASN B CA 1
ATOM 6374 C C . ASN B 1 101 ? -23.141 8.672 4.105 1 79.31 101 ASN B C 1
ATOM 6376 O O . ASN B 1 101 ? -21.906 8.664 4.109 1 79.31 101 ASN B O 1
ATOM 6380 N N . LEU B 1 102 ? -23.875 8.695 5.129 1 85.31 102 LEU B N 1
ATOM 6381 C CA . LEU B 1 102 ? -23.375 8.25 6.426 1 85.31 102 LEU B CA 1
ATOM 6382 C C . LEU B 1 102 ? -22.938 6.789 6.359 1 85.31 102 LEU B C 1
ATOM 6384 O O . LEU B 1 102 ? -23.625 5.953 5.777 1 85.31 102 LEU B O 1
ATOM 6388 N N . GLY B 1 103 ? -21.719 6.52 6.875 1 88.62 103 GLY B N 1
ATOM 6389 C CA . GLY B 1 103 ? -21.266 5.137 6.949 1 88.62 103 GLY B CA 1
ATOM 6390 C C . GLY B 1 103 ? -20.531 4.676 5.703 1 88.62 103 GLY B C 1
ATOM 6391 O O . GLY B 1 103 ? -20 5.496 4.957 1 88.62 103 GLY B O 1
ATOM 6392 N N . PRO B 1 104 ? -20.422 3.361 5.555 1 90.56 104 PRO B N 1
ATOM 6393 C CA . PRO B 1 104 ? -19.688 2.818 4.414 1 90.56 104 PRO B CA 1
ATOM 6394 C C . PRO B 1 104 ? -20.391 3.059 3.084 1 90.56 104 PRO B C 1
ATOM 6396 O O . PRO B 1 104 ? -21.625 3.121 3.037 1 90.56 104 PRO B O 1
ATOM 6399 N N . GLU B 1 105 ? -19.578 3.219 2.07 1 92.25 105 GLU B N 1
ATOM 6400 C CA . GLU B 1 105 ? -20.109 3.393 0.723 1 92.25 105 GLU B CA 1
ATOM 6401 C C . GLU B 1 105 ? -20.953 2.186 0.302 1 92.25 105 GLU B C 1
ATOM 6403 O O . GLU B 1 105 ? -22 2.34 -0.32 1 92.25 105 GLU B O 1
ATOM 6408 N N . ARG B 1 106 ? -20.406 1.033 0.635 1 92.38 106 ARG B N 1
ATOM 6409 C CA . ARG B 1 106 ? -21.094 -0.22 0.349 1 92.38 106 ARG B CA 1
ATOM 6410 C C . ARG B 1 106 ? -21.109 -1.131 1.573 1 92.38 106 ARG B C 1
ATOM 6412 O O . ARG B 1 106 ? -20.062 -1.597 2.016 1 92.38 106 ARG B O 1
ATOM 6419 N N . PRO B 1 107 ? -22.312 -1.365 2.113 1 91.75 107 PRO B N 1
ATOM 6420 C CA . PRO B 1 107 ? -22.375 -2.314 3.227 1 91.75 107 PRO B CA 1
ATOM 6421 C C . PRO B 1 107 ? -21.953 -3.727 2.824 1 91.75 107 PRO B C 1
ATOM 6423 O O . PRO B 1 107 ? -22.328 -4.199 1.748 1 91.75 107 PRO B O 1
ATOM 6426 N N . ALA B 1 108 ? -21.266 -4.375 3.646 1 93.56 108 ALA B N 1
ATOM 6427 C CA . ALA B 1 108 ? -20.766 -5.723 3.393 1 93.56 108 ALA B CA 1
ATOM 6428 C C . ALA B 1 108 ? -21.859 -6.766 3.594 1 93.56 108 ALA B C 1
ATOM 6430 O O . ALA B 1 108 ? -22.75 -6.586 4.426 1 93.56 108 ALA B O 1
ATOM 6431 N N . THR B 1 109 ? -21.781 -7.836 2.85 1 94.38 109 THR B N 1
ATOM 6432 C CA . THR B 1 109 ? -22.594 -9.016 3.156 1 94.38 109 THR B CA 1
ATOM 6433 C C . THR B 1 109 ? -22.094 -9.688 4.434 1 94.38 109 THR B C 1
ATOM 6435 O O . THR B 1 109 ? -21.094 -9.258 5.023 1 94.38 109 THR B O 1
ATOM 6438 N N . GLN B 1 110 ? -22.812 -10.656 4.887 1 91.94 110 GLN B N 1
ATOM 6439 C CA . GLN B 1 110 ? -22.406 -11.484 6.016 1 91.94 110 GLN B CA 1
ATOM 6440 C C . GLN B 1 110 ? -22.5 -12.969 5.676 1 91.94 110 GLN B C 1
ATOM 6442 O O . GLN B 1 110 ? -23.578 -13.461 5.328 1 91.94 110 GLN B O 1
ATOM 6447 N N . GLY B 1 111 ? -21.438 -13.57 5.711 1 93.94 111 GLY B N 1
ATOM 6448 C CA . GLY B 1 111 ? -21.406 -15.008 5.48 1 93.94 111 GLY B CA 1
ATOM 6449 C C . GLY B 1 111 ? -21.438 -15.375 4.008 1 93.94 111 GLY B C 1
ATOM 6450 O O . GLY B 1 111 ? -21.875 -16.469 3.645 1 93.94 111 GLY B O 1
ATOM 6451 N N . SER B 1 112 ? -21.125 -14.477 3.172 1 96.44 112 SER B N 1
ATOM 6452 C CA . SER B 1 112 ? -21.062 -14.789 1.748 1 96.44 112 SER B CA 1
ATOM 6453 C C . SER B 1 112 ? -19.703 -15.398 1.377 1 96.44 112 SER B C 1
ATOM 6455 O O . SER B 1 112 ? -18.703 -15.125 2.029 1 96.44 112 SER B O 1
ATOM 6457 N N . ILE B 1 113 ? -19.75 -16.156 0.33 1 97.88 113 ILE B N 1
ATOM 6458 C CA . ILE B 1 113 ? -18.562 -16.891 -0.092 1 97.88 113 ILE B CA 1
ATOM 6459 C C . ILE B 1 113 ? -17.906 -16.172 -1.273 1 97.88 113 ILE B C 1
ATOM 6461 O O . ILE B 1 113 ? -18.594 -15.703 -2.182 1 97.88 113 ILE B O 1
ATOM 6465 N N . TRP B 1 114 ? -16.609 -15.984 -1.249 1 98.5 114 TRP B N 1
ATOM 6466 C CA . TRP B 1 114 ? -15.797 -15.57 -2.383 1 98.5 114 TRP B CA 1
ATOM 6467 C C . TRP B 1 114 ? -14.789 -16.656 -2.75 1 98.5 114 TRP B C 1
ATOM 6469 O O . TRP B 1 114 ? -14.039 -17.125 -1.894 1 98.5 114 TRP B O 1
ATOM 6479 N N . PRO B 1 115 ? -14.617 -17.047 -3.988 1 98.38 115 PRO B N 1
ATOM 6480 C CA . PRO B 1 115 ? -15.477 -16.703 -5.125 1 98.38 115 PRO B CA 1
ATOM 6481 C C . PRO B 1 115 ? -16.875 -17.297 -5.016 1 98.38 115 PRO B C 1
ATOM 6483 O O . PRO B 1 115 ? -17.094 -18.266 -4.277 1 98.38 115 PRO B O 1
ATOM 6486 N N . LYS B 1 116 ? -17.766 -16.75 -5.77 1 98.19 116 LYS B N 1
ATOM 6487 C CA . LYS B 1 116 ? -19.141 -17.234 -5.793 1 98.19 116 LYS B CA 1
ATOM 6488 C C . LYS B 1 116 ? -19.203 -18.688 -6.273 1 98.19 116 LYS B C 1
ATOM 6490 O O . LYS B 1 116 ? -18.688 -19.016 -7.336 1 98.19 116 LYS B O 1
ATOM 6495 N N . PRO B 1 117 ? -19.906 -19.562 -5.527 1 97.94 117 PRO B N 1
ATOM 6496 C CA . PRO B 1 117 ? -20 -20.969 -5.926 1 97.94 117 PRO B CA 1
ATOM 6497 C C . PRO B 1 117 ? -20.828 -21.172 -7.195 1 97.94 117 PRO B C 1
ATOM 6499 O O . PRO B 1 117 ? -21.672 -20.328 -7.523 1 97.94 117 PRO B O 1
ATOM 6502 N N . ARG B 1 118 ? -20.578 -22.266 -7.801 1 97.19 118 ARG B N 1
ATOM 6503 C CA . ARG B 1 118 ? -21.312 -22.641 -9.008 1 97.19 118 ARG B CA 1
ATOM 6504 C C . ARG B 1 118 ? -22.797 -22.812 -8.719 1 97.19 118 ARG B C 1
ATOM 6506 O O . ARG B 1 118 ? -23.641 -22.328 -9.477 1 97.19 118 ARG B O 1
ATOM 6513 N N . PHE B 1 119 ? -23.062 -23.562 -7.703 1 97 119 PHE B N 1
ATOM 6514 C CA . PHE B 1 119 ? -24.438 -23.75 -7.234 1 97 119 PHE B CA 1
ATOM 6515 C C . PHE B 1 119 ? -24.516 -23.594 -5.719 1 97 119 PHE B C 1
ATOM 6517 O O . PHE B 1 119 ? -23.766 -24.234 -4.984 1 97 119 PHE B O 1
ATOM 6524 N N . GLU B 1 120 ? -25.375 -22.688 -5.262 1 96.31 120 GLU B N 1
ATOM 6525 C CA . GLU B 1 120 ? -25.594 -22.422 -3.842 1 96.31 120 GLU B CA 1
ATOM 6526 C C . GLU B 1 120 ? -27.078 -22.203 -3.537 1 96.31 120 GLU B C 1
ATOM 6528 O O . GLU B 1 120 ? -27.719 -21.359 -4.145 1 96.31 120 GLU B O 1
ATOM 6533 N N . LYS B 1 121 ? -27.641 -22.984 -2.646 1 94.62 121 LYS B N 1
ATOM 6534 C CA . LYS B 1 121 ? -29 -22.812 -2.139 1 94.62 121 LYS B CA 1
ATOM 6535 C C . LYS B 1 121 ? -29 -22.578 -0.631 1 94.62 121 LYS B C 1
ATOM 6537 O O . LYS B 1 121 ? -28.547 -23.438 0.132 1 94.62 121 LYS B O 1
ATOM 6542 N N . ARG B 1 122 ? -29.453 -21.438 -0.211 1 92.19 122 ARG B N 1
ATOM 6543 C CA . ARG B 1 122 ? -29.547 -21.094 1.204 1 92.19 122 ARG B CA 1
ATOM 6544 C C . ARG B 1 122 ? -30.922 -21.422 1.763 1 92.19 122 ARG B C 1
ATOM 6546 O O . ARG B 1 122 ? -31.938 -21.219 1.089 1 92.19 122 ARG B O 1
ATOM 6553 N N . PHE B 1 123 ? -30.875 -21.875 2.943 1 86.44 123 PHE B N 1
ATOM 6554 C CA . PHE B 1 123 ? -32.125 -22.203 3.613 1 86.44 123 PHE B CA 1
ATOM 6555 C C . PHE B 1 123 ? -32.438 -21.188 4.715 1 86.44 123 PHE B C 1
ATOM 6557 O O . PHE B 1 123 ? -31.547 -20.438 5.121 1 86.44 123 PHE B O 1
ATOM 6564 N N . GLN B 1 124 ? -33.688 -21.141 5.156 1 83.25 124 GLN B N 1
ATOM 6565 C CA . GLN B 1 124 ? -34.094 -20.172 6.164 1 83.25 124 GLN B CA 1
ATOM 6566 C C . GLN B 1 124 ? -34.031 -20.766 7.566 1 83.25 124 GLN B C 1
ATOM 6568 O O . GLN B 1 124 ? -35 -20.688 8.328 1 83.25 124 GLN B O 1
ATOM 6573 N N . PHE B 1 125 ? -33.031 -21.484 7.883 1 83.25 125 PHE B N 1
ATOM 6574 C CA . PHE B 1 125 ? -32.719 -21.922 9.242 1 83.25 125 PHE B CA 1
ATOM 6575 C C . PHE B 1 125 ? -31.25 -21.719 9.562 1 83.25 125 PHE B C 1
ATOM 6577 O O . PHE B 1 125 ? -30.422 -21.641 8.656 1 83.25 125 PHE B O 1
ATOM 6584 N N . TYR B 1 126 ? -30.984 -21.641 10.773 1 86.5 126 TYR B N 1
ATOM 6585 C CA . TYR B 1 126 ? -29.656 -21.25 11.227 1 86.5 126 TYR B CA 1
ATOM 6586 C C . TYR B 1 126 ? -29.141 -22.172 12.32 1 86.5 126 TYR B C 1
ATOM 6588 O O . TYR B 1 126 ? -29.938 -22.797 13.023 1 86.5 126 TYR B O 1
ATOM 6596 N N . PHE B 1 127 ? -27.906 -22.234 12.344 1 87.06 127 PHE B N 1
ATOM 6597 C CA . PHE B 1 127 ? -27.219 -23 13.383 1 87.06 127 PHE B CA 1
ATOM 6598 C C . PHE B 1 127 ? -26.297 -22.109 14.195 1 87.06 127 PHE B C 1
ATOM 6600 O O . PHE B 1 127 ? -25.766 -21.125 13.68 1 87.06 127 PHE B O 1
ATOM 6607 N N . THR B 1 128 ? -26.141 -22.484 15.43 1 87.56 128 THR B N 1
ATOM 6608 C CA . THR B 1 128 ? -25.094 -21.891 16.25 1 87.56 128 THR B CA 1
ATOM 6609 C C . THR B 1 128 ? -23.891 -22.828 16.359 1 87.56 128 THR B C 1
ATOM 6611 O O . THR B 1 128 ? -24.062 -24.047 16.469 1 87.56 128 THR B O 1
ATOM 6614 N N . ILE B 1 129 ? -22.781 -22.25 16.25 1 88.62 129 ILE B N 1
ATOM 6615 C CA . ILE B 1 129 ? -21.562 -23.016 16.375 1 88.62 129 ILE B CA 1
ATOM 6616 C C . ILE B 1 129 ? -20.688 -22.438 17.5 1 88.62 129 ILE B C 1
ATOM 6618 O O . ILE B 1 129 ? -20.219 -21.297 17.391 1 88.62 129 ILE B O 1
ATOM 6622 N N . ASP B 1 130 ? -20.469 -23.25 18.5 1 86.75 130 ASP B N 1
ATOM 6623 C CA . ASP B 1 130 ? -19.5 -22.906 19.531 1 86.75 130 ASP B CA 1
ATOM 6624 C C . ASP B 1 130 ? -18.109 -23.438 19.156 1 86.75 130 ASP B C 1
ATOM 6626 O O . ASP B 1 130 ? -17.906 -24.656 19.062 1 86.75 130 ASP B O 1
ATOM 6630 N N . THR B 1 131 ? -17.203 -22.609 19.016 1 83.38 131 THR B N 1
ATOM 6631 C CA . THR B 1 131 ? -15.883 -22.953 18.5 1 83.38 131 THR B CA 1
ATOM 6632 C C . THR B 1 131 ? -15.203 -23.969 19.406 1 83.38 131 THR B C 1
ATOM 6634 O O . THR B 1 131 ? -14.367 -24.75 18.969 1 83.38 131 THR B O 1
ATOM 6637 N N . ASN B 1 132 ? -15.547 -23.953 20.641 1 82.94 132 ASN B N 1
ATOM 6638 C CA . ASN B 1 132 ? -14.938 -24.891 21.594 1 82.94 132 ASN B CA 1
ATOM 6639 C C . ASN B 1 132 ? -15.602 -26.266 21.531 1 82.94 132 ASN B C 1
ATOM 6641 O O . ASN B 1 132 ? -15.031 -27.25 22.016 1 82.94 132 ASN B O 1
ATOM 6645 N N . GLN B 1 133 ? -16.766 -26.312 20.922 1 84.19 133 GLN B N 1
ATOM 6646 C CA . GLN B 1 133 ? -17.516 -27.562 20.938 1 84.19 133 GLN B CA 1
ATOM 6647 C C . GLN B 1 133 ? -17.531 -28.219 19.562 1 84.19 133 GLN B C 1
ATOM 6649 O O . GLN B 1 133 ? -17.828 -29.406 19.438 1 84.19 133 GLN B O 1
ATOM 6654 N N . LEU B 1 134 ? -17.203 -27.438 18.594 1 84.69 134 LEU B N 1
ATOM 6655 C CA . LEU B 1 134 ? -17.281 -28 17.25 1 84.69 134 LEU B CA 1
ATOM 6656 C C . LEU B 1 134 ? -16.188 -29.047 17.031 1 84.69 134 LEU B C 1
ATOM 6658 O O . LEU B 1 134 ? -15.016 -28.797 17.297 1 84.69 134 LEU B O 1
ATOM 6662 N N . GLN B 1 135 ? -16.672 -30.203 16.578 1 86.88 135 GLN B N 1
ATOM 6663 C CA . GLN B 1 135 ? -15.75 -31.281 16.234 1 86.88 135 GLN B CA 1
ATOM 6664 C C . GLN B 1 135 ? -15.852 -31.656 14.758 1 86.88 135 GLN B C 1
ATOM 6666 O O . GLN B 1 135 ? -16.953 -31.828 14.227 1 86.88 135 GLN B O 1
ATOM 6671 N N . PHE B 1 136 ? -14.703 -31.703 14.133 1 88.62 136 PHE B N 1
ATOM 6672 C CA . PHE B 1 136 ? -14.656 -32.219 12.773 1 88.62 136 PHE B CA 1
ATOM 6673 C C . PHE B 1 136 ? -14.453 -33.75 12.773 1 88.62 136 PHE B C 1
ATOM 6675 O O . PHE B 1 136 ? -13.484 -34.25 13.352 1 88.62 136 PHE B O 1
ATOM 6682 N N . GLN B 1 137 ? -15.383 -34.438 12.219 1 89.38 137 GLN B N 1
ATOM 6683 C CA . GLN B 1 137 ? -15.289 -35.906 12.109 1 89.38 137 GLN B CA 1
ATOM 6684 C C . GLN B 1 137 ? -14.914 -36.312 10.695 1 89.38 137 GLN B C 1
ATOM 6686 O O . GLN B 1 137 ? -15.672 -36.094 9.75 1 89.38 137 GLN B O 1
ATOM 6691 N N . ILE B 1 138 ? -13.836 -36.969 10.555 1 92 138 ILE B N 1
ATOM 6692 C CA . ILE B 1 138 ? -13.406 -37.469 9.25 1 92 138 ILE B CA 1
ATOM 6693 C C . ILE B 1 138 ? -14.023 -38.844 9 1 92 138 ILE B C 1
ATOM 6695 O O . ILE B 1 138 ? -13.789 -39.781 9.773 1 92 138 ILE B O 1
ATOM 6699 N N . VAL B 1 139 ? -14.82 -39.125 8.094 1 90.5 139 VAL B N 1
ATOM 6700 C CA . VAL B 1 139 ? -15.523 -40.375 7.84 1 90.5 139 VAL B CA 1
ATOM 6701 C C . VAL B 1 139 ? -14.891 -41.094 6.645 1 90.5 139 VAL B C 1
ATOM 6703 O O . VAL B 1 139 ? -14.977 -42.312 6.531 1 90.5 139 VAL B O 1
ATOM 6706 N N . GLY B 1 140 ? -14.164 -40.469 5.758 1 92.06 140 GLY B N 1
ATOM 6707 C CA . GLY B 1 140 ? -13.484 -41.062 4.613 1 92.06 140 GLY B CA 1
ATOM 6708 C C . GLY B 1 140 ? -11.977 -41.125 4.789 1 92.06 140 GLY B C 1
ATOM 6709 O O . GLY B 1 140 ? -11.492 -41.469 5.863 1 92.06 140 GLY B O 1
ATOM 6710 N N . GLU B 1 141 ? -11.336 -41 3.711 1 95.62 141 GLU B N 1
ATOM 6711 C CA . GLU B 1 141 ? -9.875 -41.031 3.738 1 95.62 141 GLU B CA 1
ATOM 6712 C C . GLU B 1 141 ? -9.328 -39.844 4.523 1 95.62 141 GLU B C 1
ATOM 6714 O O . GLU B 1 141 ? -10.031 -38.844 4.75 1 95.62 141 GLU B O 1
ATOM 6719 N N . THR B 1 142 ? -8.062 -40 5.027 1 94.25 142 THR B N 1
ATOM 6720 C CA . THR B 1 142 ? -7.414 -38.875 5.73 1 94.25 142 THR B CA 1
ATOM 6721 C C . THR B 1 142 ? -5.93 -38.812 5.383 1 94.25 142 THR B C 1
ATOM 6723 O O . THR B 1 142 ? -5.41 -39.719 4.703 1 94.25 142 THR B O 1
ATOM 6726 N N . CYS B 1 143 ? -5.352 -37.844 5.566 1 97 143 CYS B N 1
ATOM 6727 C CA . CYS B 1 143 ? -3.918 -37.625 5.375 1 97 143 CYS B CA 1
ATOM 6728 C C . CYS B 1 143 ? -3.439 -36.406 6.148 1 97 143 CYS B C 1
ATOM 6730 O O . CYS B 1 143 ? -4.238 -35.719 6.773 1 97 143 CYS B O 1
ATOM 6732 N N . SER B 1 144 ? -2.172 -36.125 6.148 1 96.75 144 SER B N 1
ATOM 6733 C CA . SER B 1 144 ? -1.576 -35.031 6.91 1 96.75 144 SER B CA 1
ATOM 6734 C C . SER B 1 144 ? -2.029 -33.688 6.383 1 96.75 144 SER B C 1
ATOM 6736 O O . SER B 1 144 ? -2.131 -32.719 7.141 1 96.75 144 SER B O 1
ATOM 6738 N N . ILE B 1 145 ? -2.311 -33.531 5.102 1 97.94 145 ILE B N 1
ATOM 6739 C CA . ILE B 1 145 ? -2.771 -32.281 4.508 1 97.94 145 ILE B CA 1
ATOM 6740 C C . ILE B 1 145 ? -4.102 -31.875 5.141 1 97.94 145 ILE B C 1
ATOM 6742 O O . ILE B 1 145 ? -4.293 -30.719 5.5 1 97.94 145 ILE B O 1
ATOM 6746 N N . ILE B 1 146 ? -5.012 -32.781 5.324 1 97.25 146 ILE B N 1
ATOM 6747 C CA . ILE B 1 146 ? -6.316 -32.531 5.918 1 97.25 146 ILE B CA 1
ATOM 6748 C C . ILE B 1 146 ? -6.148 -32.125 7.387 1 97.25 146 ILE B C 1
ATOM 6750 O O . ILE B 1 146 ? -6.773 -31.188 7.859 1 97.25 146 ILE B O 1
ATOM 6754 N N . ASP B 1 147 ? -5.254 -32.875 8.062 1 96.44 147 ASP B N 1
ATOM 6755 C CA . ASP B 1 147 ? -5.012 -32.594 9.469 1 96.44 147 ASP B CA 1
ATOM 6756 C C . ASP B 1 147 ? -4.531 -31.156 9.648 1 96.44 147 ASP B C 1
ATOM 6758 O O . ASP B 1 147 ? -5.035 -30.422 10.508 1 96.44 147 ASP B O 1
ATOM 6762 N N . ARG B 1 148 ? -3.607 -30.797 8.852 1 97.44 148 ARG B N 1
ATOM 6763 C CA . ARG B 1 148 ? -3.053 -29.438 8.945 1 97.44 148 ARG B CA 1
ATOM 6764 C C . ARG B 1 148 ? -4.09 -28.391 8.547 1 97.44 148 ARG B C 1
ATOM 6766 O O . ARG B 1 148 ? -4.109 -27.297 9.102 1 97.44 148 ARG B O 1
ATOM 6773 N N . ALA B 1 149 ? -4.93 -28.703 7.602 1 97.81 149 ALA B N 1
ATOM 6774 C CA . ALA B 1 149 ? -5.996 -27.797 7.184 1 97.81 149 ALA B CA 1
ATOM 6775 C C . ALA B 1 149 ? -6.996 -27.562 8.312 1 97.81 149 ALA B C 1
ATOM 6777 O O . ALA B 1 149 ? -7.395 -26.438 8.578 1 97.81 149 ALA B O 1
ATOM 6778 N N . LEU B 1 150 ? -7.375 -28.641 8.969 1 95.5 150 LEU B N 1
ATOM 6779 C CA . LEU B 1 150 ? -8.336 -28.547 10.055 1 95.5 150 LEU B CA 1
ATOM 6780 C C . LEU B 1 150 ? -7.766 -27.719 11.203 1 95.5 150 LEU B C 1
ATOM 6782 O O . LEU B 1 150 ? -8.484 -26.906 11.812 1 95.5 150 LEU B O 1
ATOM 6786 N N . GLU B 1 151 ? -6.5 -27.891 11.469 1 94.62 151 GLU B N 1
ATOM 6787 C CA . GLU B 1 151 ? -5.84 -27.062 12.484 1 94.62 151 GLU B CA 1
ATOM 6788 C C . GLU B 1 151 ? -5.832 -25.594 12.086 1 94.62 151 GLU B C 1
ATOM 6790 O O . GLU B 1 151 ? -6.145 -24.734 12.906 1 94.62 151 GLU B O 1
ATOM 6795 N N . ARG B 1 152 ? -5.445 -25.312 10.883 1 95.69 152 ARG B N 1
ATOM 6796 C CA . ARG B 1 152 ? -5.395 -23.953 10.383 1 95.69 152 ARG B CA 1
ATOM 6797 C C . ARG B 1 152 ? -6.762 -23.281 10.469 1 95.69 152 ARG B C 1
ATOM 6799 O O . ARG B 1 152 ? -6.875 -22.141 10.938 1 95.69 152 ARG B O 1
ATOM 6806 N N . TYR B 1 153 ? -7.812 -23.953 10.078 1 93.81 153 TYR B N 1
ATOM 6807 C CA . TYR B 1 153 ? -9.141 -23.344 10.047 1 93.81 153 TYR B CA 1
ATOM 6808 C C . TYR B 1 153 ? -9.719 -23.234 11.453 1 93.81 153 TYR B C 1
ATOM 6810 O O . TYR B 1 153 ? -10.531 -22.344 11.727 1 93.81 153 TYR B O 1
ATOM 6818 N N . ALA B 1 154 ? -9.312 -24.125 12.367 1 90.12 154 ALA B N 1
ATOM 6819 C CA . ALA B 1 154 ? -9.695 -23.953 13.766 1 90.12 154 ALA B CA 1
ATOM 6820 C C . ALA B 1 154 ? -9.117 -22.672 14.352 1 90.12 154 ALA B C 1
ATOM 6822 O O . ALA B 1 154 ? -9.812 -21.938 15.047 1 90.12 154 ALA B O 1
ATOM 6823 N N . VAL B 1 155 ? -7.879 -22.406 14.008 1 89.75 155 VAL B N 1
ATOM 6824 C CA . VAL B 1 155 ? -7.215 -21.188 14.477 1 89.75 155 VAL B CA 1
ATOM 6825 C C . VAL B 1 155 ? -7.898 -19.953 13.883 1 89.75 155 VAL B C 1
ATOM 6827 O O . VAL B 1 155 ? -8.141 -18.984 14.586 1 89.75 155 VAL B O 1
ATOM 6830 N N . LEU B 1 156 ? -8.242 -20.016 12.648 1 91.69 156 LEU B N 1
ATOM 6831 C CA . LEU B 1 156 ? -8.922 -18.906 11.977 1 91.69 156 LEU B CA 1
ATOM 6832 C C . LEU B 1 156 ? -10.289 -18.641 12.602 1 91.69 156 LEU B C 1
ATOM 6834 O O . LEU B 1 156 ? -10.672 -17.484 12.797 1 91.69 156 LEU B O 1
ATOM 6838 N N . ALA B 1 157 ? -10.953 -19.703 12.914 1 89.25 157 ALA B N 1
ATOM 6839 C CA . ALA B 1 157 ? -12.273 -19.562 13.531 1 89.25 157 ALA B CA 1
ATOM 6840 C C . ALA B 1 157 ? -12.18 -18.922 14.906 1 89.25 157 ALA B C 1
ATOM 6842 O O . ALA B 1 157 ? -12.961 -18.016 15.227 1 89.25 157 ALA B O 1
ATOM 6843 N N . LYS B 1 158 ? -11.242 -19.312 15.656 1 84.75 158 LYS B N 1
ATOM 6844 C CA . LYS B 1 158 ? -11.062 -18.766 17 1 84.75 158 LYS B CA 1
ATOM 6845 C C . LYS B 1 158 ? -10.711 -17.281 16.953 1 84.75 158 LYS B C 1
ATOM 6847 O O . LYS B 1 158 ? -11.188 -16.5 17.766 1 84.75 158 LYS B O 1
ATOM 6852 N N . SER B 1 159 ? -10 -16.953 15.961 1 84.38 159 SER B N 1
ATOM 6853 C CA . SER B 1 159 ? -9.578 -15.555 15.828 1 84.38 159 SER B CA 1
ATOM 6854 C C . SER B 1 159 ? -10.719 -14.68 15.32 1 84.38 159 SER B C 1
ATOM 6856 O O . SER B 1 159 ? -10.812 -13.5 15.68 1 84.38 159 SER B O 1
ATOM 6858 N N . THR B 1 160 ? -11.594 -15.219 14.602 1 86.81 160 THR B N 1
ATOM 6859 C CA . THR B 1 160 ? -12.656 -14.461 13.953 1 86.81 160 THR B CA 1
ATOM 6860 C C . THR B 1 160 ? -13.844 -14.273 14.891 1 86.81 160 THR B C 1
ATOM 6862 O O . THR B 1 160 ? -14.531 -13.25 14.836 1 86.81 160 THR B O 1
ATOM 6865 N N . VAL B 1 161 ? -14.062 -15.148 15.805 1 83.94 161 VAL B N 1
ATOM 6866 C CA . VAL B 1 161 ? -15.266 -15.148 16.641 1 83.94 161 VAL B CA 1
ATOM 6867 C C . VAL B 1 161 ? -15.25 -13.945 17.562 1 83.94 161 VAL B C 1
ATOM 6869 O O . VAL B 1 161 ? -16.297 -13.461 17.984 1 83.94 161 VAL B O 1
ATOM 6872 N N . MET B 1 162 ? -14.125 -13.43 17.812 1 82 162 MET B N 1
ATOM 6873 C CA . MET B 1 162 ? -13.953 -12.328 18.75 1 82 162 MET B CA 1
ATOM 6874 C C . MET B 1 162 ? -14.508 -11.031 18.188 1 82 162 MET B C 1
ATOM 6876 O O . MET B 1 162 ? -14.719 -10.062 18.922 1 82 162 MET B O 1
ATOM 6880 N N . TYR B 1 163 ? -14.836 -11.039 16.922 1 84 163 TYR B N 1
ATOM 6881 C CA . TYR B 1 163 ? -15.273 -9.812 16.266 1 84 163 TYR B CA 1
ATOM 6882 C C . TYR B 1 163 ? -16.781 -9.641 16.391 1 84 163 TYR B C 1
ATOM 6884 O O . TYR B 1 163 ? -17.328 -8.594 16.016 1 84 163 TYR B O 1
ATOM 6892 N N . GLY B 1 164 ? -17.453 -10.57 16.969 1 81.69 164 GLY B N 1
ATOM 6893 C CA . GLY B 1 164 ? -18.906 -10.523 17.062 1 81.69 164 GLY B CA 1
ATOM 6894 C C . GLY B 1 164 ? -19.422 -9.312 17.828 1 81.69 164 GLY B C 1
ATOM 6895 O O . GLY B 1 164 ? -20.281 -8.578 17.328 1 81.69 164 GLY B O 1
ATOM 6896 N N . LYS B 1 165 ? -18.875 -9.078 18.922 1 77.62 165 LYS B N 1
ATOM 6897 C CA . LYS B 1 165 ? -19.281 -7.945 19.734 1 77.62 165 LYS B CA 1
ATOM 6898 C C . LYS B 1 165 ? -18.984 -6.625 19.031 1 77.62 165 LYS B C 1
ATOM 6900 O O . LYS B 1 165 ? -19.797 -5.699 19.062 1 77.62 165 LYS B O 1
ATOM 6905 N N . ILE B 1 166 ? -17.938 -6.695 18.391 1 81 166 ILE B N 1
ATOM 6906 C CA . ILE B 1 166 ? -17.469 -5.492 17.703 1 81 166 ILE B CA 1
ATOM 6907 C C . ILE B 1 166 ? -18.391 -5.195 16.516 1 81 166 ILE B C 1
ATOM 6909 O O . ILE B 1 166 ? -18.797 -4.051 16.312 1 81 166 ILE B O 1
ATOM 6913 N N . ASP B 1 167 ? -18.766 -6.145 15.828 1 81.12 167 ASP B N 1
ATOM 6914 C CA . ASP B 1 167 ? -19.547 -5.988 14.602 1 81.12 167 ASP B CA 1
ATOM 6915 C C . ASP B 1 167 ? -21 -5.652 14.906 1 81.12 167 ASP B C 1
ATOM 6917 O O . ASP B 1 167 ? -21.672 -5.004 14.109 1 81.12 167 ASP B O 1
ATOM 6921 N N . SER B 1 168 ? -21.469 -6 16.047 1 77.19 168 SER B N 1
ATOM 6922 C CA . SER B 1 168 ? -22.875 -5.781 16.391 1 77.19 168 SER B CA 1
ATOM 6923 C C . SER B 1 168 ? -23.172 -4.297 16.562 1 77.19 168 SER B C 1
ATOM 6925 O O . SER B 1 168 ? -24.328 -3.871 16.406 1 77.19 168 SER B O 1
ATOM 6927 N N . THR B 1 169 ? -22.203 -3.512 16.766 1 75.06 169 THR B N 1
ATOM 6928 C CA . THR B 1 169 ? -22.406 -2.084 16.984 1 75.06 169 THR B CA 1
ATOM 6929 C C . THR B 1 169 ? -21.766 -1.269 15.859 1 75.06 169 THR B C 1
ATOM 6931 O O . THR B 1 169 ? -21.719 -0.038 15.93 1 75.06 169 THR B O 1
ATOM 6934 N N . ARG B 1 170 ? -21.328 -2.006 14.938 1 78.75 170 ARG B N 1
ATOM 6935 C CA . ARG B 1 170 ? -20.703 -1.321 13.812 1 78.75 170 ARG B CA 1
ATOM 6936 C C . ARG B 1 170 ? -21.75 -0.838 12.812 1 78.75 170 ARG B C 1
ATOM 6938 O O . ARG B 1 170 ? -22.672 -1.578 12.469 1 78.75 170 ARG B O 1
ATOM 6945 N N . ARG B 1 171 ? -21.562 0.341 12.414 1 76.81 171 ARG B N 1
ATOM 6946 C CA . ARG B 1 171 ? -22.469 0.921 11.438 1 76.81 171 ARG B CA 1
ATOM 6947 C C . ARG B 1 171 ? -22.406 0.175 10.109 1 76.81 171 ARG B C 1
ATOM 6949 O O . ARG B 1 171 ? -21.312 -0.109 9.609 1 76.81 171 ARG B O 1
ATOM 6956 N N . GLY B 1 172 ? -23.531 -0.095 9.617 1 69.56 172 GLY B N 1
ATOM 6957 C CA . GLY B 1 172 ? -23.609 -0.746 8.32 1 69.56 172 GLY B CA 1
ATOM 6958 C C . GLY B 1 172 ? -23.625 -2.26 8.414 1 69.56 172 GLY B C 1
ATOM 6959 O O . GLY B 1 172 ? -23.75 -2.947 7.398 1 69.56 172 GLY B O 1
ATOM 6960 N N . VAL B 1 173 ? -23.438 -2.75 9.688 1 71.62 173 VAL B N 1
ATOM 6961 C CA . VAL B 1 173 ? -23.484 -4.199 9.844 1 71.62 173 VAL B CA 1
ATOM 6962 C C . VAL B 1 173 ? -24.812 -4.617 10.469 1 71.62 173 VAL B C 1
ATOM 6964 O O . VAL B 1 173 ? -25.25 -4.035 11.461 1 71.62 173 VAL B O 1
ATOM 6967 N N . LYS B 1 174 ? -25.469 -5.527 9.805 1 67.38 174 LYS B N 1
ATOM 6968 C CA . LYS B 1 174 ? -26.734 -6.059 10.312 1 67.38 174 LYS B CA 1
ATOM 6969 C C . LYS B 1 174 ? -26.484 -7.227 11.266 1 67.38 174 LYS B C 1
ATOM 6971 O O . LYS B 1 174 ? -25.625 -8.07 11.016 1 67.38 174 LYS B O 1
ATOM 6976 N N . SER B 1 175 ? -27.094 -7.086 12.477 1 64.88 175 SER B N 1
ATOM 6977 C CA . SER B 1 175 ? -26.969 -8.203 13.406 1 64.88 175 SER B CA 1
ATOM 6978 C C . SER B 1 175 ? -27.547 -9.484 12.812 1 64.88 175 SER B C 1
ATOM 6980 O O . SER B 1 175 ? -28.5 -9.43 12.023 1 64.88 175 SER B O 1
ATOM 6982 N N . ALA B 1 176 ? -26.906 -10.602 13.172 1 63.09 176 ALA B N 1
ATOM 6983 C CA . ALA B 1 176 ? -27.438 -11.898 12.758 1 63.09 176 ALA B CA 1
ATOM 6984 C C . ALA B 1 176 ? -28.844 -12.109 13.297 1 63.09 176 ALA B C 1
ATOM 6986 O O . ALA B 1 176 ? -29.172 -11.68 14.406 1 63.09 176 ALA B O 1
ATOM 6987 N N . PRO B 1 177 ? -29.828 -12.617 12.5 1 60.09 177 PRO B N 1
ATOM 6988 C CA . PRO B 1 177 ? -31.203 -12.82 12.945 1 60.09 177 PRO B CA 1
ATOM 6989 C C . PRO B 1 177 ? -31.297 -13.68 14.203 1 60.09 177 PRO B C 1
ATOM 6991 O O . PRO B 1 177 ? -30.469 -14.57 14.414 1 60.09 177 PRO B O 1
ATOM 6994 N N . GLU B 1 178 ? -32.031 -13.227 15.273 1 56.31 178 GLU B N 1
ATOM 6995 C CA . GLU B 1 178 ? -32.375 -14.016 16.453 1 56.31 178 GLU B CA 1
ATOM 6996 C C . GLU B 1 178 ? -33.125 -15.281 16.078 1 56.31 178 GLU B C 1
ATOM 6998 O O . GLU B 1 178 ? -34.344 -15.219 15.805 1 56.31 178 GLU B O 1
ATOM 7003 N N . LEU B 1 179 ? -32.562 -16.141 15.336 1 58.03 179 LEU B N 1
ATOM 7004 C CA . LEU B 1 179 ? -33.375 -17.219 14.797 1 58.03 179 LEU B CA 1
ATOM 7005 C C . LEU B 1 179 ? -33.312 -18.453 15.68 1 58.03 179 LEU B C 1
ATOM 7007 O O . LEU B 1 179 ? -32.344 -18.609 16.469 1 58.03 179 LEU B O 1
ATOM 7011 N N . ASN B 1 180 ? -34.406 -19.266 15.719 1 56.62 180 ASN B N 1
ATOM 7012 C CA . ASN B 1 180 ? -34.438 -20.641 16.25 1 56.62 180 ASN B CA 1
ATOM 7013 C C . ASN B 1 180 ? -33.219 -21.453 15.789 1 56.62 180 ASN B C 1
ATOM 7015 O O . ASN B 1 180 ? -33.188 -21.906 14.648 1 56.62 180 ASN B O 1
ATOM 7019 N N . THR B 1 181 ? -32.094 -21.344 16.547 1 67.06 181 THR B N 1
ATOM 7020 C CA . THR B 1 181 ? -30.828 -21.891 16.109 1 67.06 181 THR B CA 1
ATOM 7021 C C . THR B 1 181 ? -30.562 -23.25 16.766 1 67.06 181 THR B C 1
ATOM 7023 O O . THR B 1 181 ? -30.969 -23.469 17.906 1 67.06 181 THR B O 1
ATOM 7026 N N . LYS B 1 182 ? -30.422 -24.312 15.992 1 77.06 182 LYS B N 1
ATOM 7027 C CA . LYS B 1 182 ? -29.859 -25.562 16.5 1 77.06 182 LYS B CA 1
ATOM 7028 C C . LYS B 1 182 ? -28.328 -25.453 16.625 1 77.06 182 LYS B C 1
ATOM 7030 O O . LYS B 1 182 ? -27.688 -24.719 15.875 1 77.06 182 LYS B O 1
ATOM 7035 N N . ASN B 1 183 ? -27.828 -26.172 17.578 1 84.19 183 ASN B N 1
ATOM 7036 C CA . ASN B 1 183 ? -26.391 -26.188 17.797 1 84.19 183 ASN B CA 1
ATOM 7037 C C . ASN B 1 183 ? -25.703 -27.219 16.922 1 84.19 183 ASN B C 1
ATOM 7039 O O . ASN B 1 183 ? -26.109 -28.391 16.891 1 84.19 183 ASN B O 1
ATOM 7043 N N . LEU B 1 184 ? -24.828 -26.797 16.141 1 85.81 184 LEU B N 1
ATOM 7044 C CA . LEU B 1 184 ? -24 -27.719 15.375 1 85.81 184 LEU B CA 1
ATOM 7045 C C . LEU B 1 184 ? -22.734 -28.062 16.125 1 85.81 184 LEU B C 1
ATOM 7047 O O . LEU B 1 184 ? -21.875 -27.203 16.344 1 85.81 184 LEU B O 1
ATOM 7051 N N . THR B 1 185 ? -22.547 -29.328 16.5 1 85.75 185 THR B N 1
ATOM 7052 C CA . THR B 1 185 ? -21.391 -29.719 17.312 1 85.75 185 THR B CA 1
ATOM 7053 C C . THR B 1 185 ? -20.438 -30.609 16.516 1 85.75 185 THR B C 1
ATOM 7055 O O . THR B 1 185 ? -19.297 -30.797 16.906 1 85.75 185 THR B O 1
ATOM 7058 N N . THR B 1 186 ? -21.016 -31.219 15.508 1 86 186 THR B N 1
ATOM 7059 C CA . THR B 1 186 ? -20.188 -32.094 14.688 1 86 186 THR B CA 1
ATOM 7060 C C . THR B 1 186 ? -20.344 -31.766 13.211 1 86 186 THR B C 1
ATOM 7062 O O . THR B 1 186 ? -21.453 -31.578 12.719 1 86 186 THR B O 1
ATOM 7065 N N . PHE B 1 187 ? -19.297 -31.641 12.602 1 89.06 187 PHE B N 1
ATOM 7066 C CA . PHE B 1 187 ? -19.234 -31.422 11.164 1 89.06 187 PHE B CA 1
ATOM 7067 C C . PHE B 1 187 ? -18.422 -32.5 10.477 1 89.06 187 PHE B C 1
ATOM 7069 O O . PHE B 1 187 ? -17.25 -32.688 10.797 1 89.06 187 PHE B O 1
ATOM 7076 N N . ARG B 1 188 ? -19 -33.25 9.531 1 91.94 188 ARG B N 1
ATOM 7077 C CA . ARG B 1 188 ? -18.359 -34.406 8.922 1 91.94 188 ARG B CA 1
ATOM 7078 C C . ARG B 1 188 ? -17.594 -34 7.668 1 91.94 188 ARG B C 1
ATOM 7080 O O . ARG B 1 188 ? -18.062 -33.188 6.875 1 91.94 188 ARG B O 1
ATOM 7087 N N . ILE B 1 189 ? -16.453 -34.531 7.539 1 95.19 189 ILE B N 1
ATOM 7088 C CA . ILE B 1 189 ? -15.609 -34.406 6.355 1 95.19 189 ILE B CA 1
ATOM 7089 C C . ILE B 1 189 ? -15.438 -35.75 5.688 1 95.19 189 ILE B C 1
ATOM 7091 O O . ILE B 1 189 ? -14.906 -36.688 6.293 1 95.19 189 ILE B O 1
ATOM 7095 N N . ASN B 1 190 ? -15.914 -35.875 4.438 1 95.81 190 ASN B N 1
ATOM 7096 C CA . ASN B 1 190 ? -15.891 -37.156 3.707 1 95.81 190 ASN B CA 1
ATOM 7097 C C . ASN B 1 190 ? -15 -37.062 2.471 1 95.81 190 ASN B C 1
ATOM 7099 O O . ASN B 1 190 ? -15.469 -36.719 1.383 1 95.81 190 ASN B O 1
ATOM 7103 N N . LEU B 1 191 ? -13.727 -37.344 2.617 1 97.38 191 LEU B N 1
ATOM 7104 C CA . LEU B 1 191 ? -12.82 -37.5 1.481 1 97.38 191 LEU B CA 1
ATOM 7105 C C . LEU B 1 191 ? -12.984 -38.906 0.863 1 97.38 191 LEU B C 1
ATOM 7107 O O . LEU B 1 191 ? -12.68 -39.906 1.504 1 97.38 191 LEU B O 1
ATOM 7111 N N . LYS B 1 192 ? -13.289 -39.031 -0.375 1 97.19 192 LYS B N 1
ATOM 7112 C CA . LYS B 1 192 ? -13.734 -40.281 -0.982 1 97.19 192 LYS B CA 1
ATOM 7113 C C . LYS B 1 192 ? -12.562 -41.062 -1.529 1 97.19 192 LYS B C 1
ATOM 7115 O O . LYS B 1 192 ? -12.625 -42.312 -1.627 1 97.19 192 LYS B O 1
ATOM 7120 N N . LYS B 1 193 ? -11.477 -40.438 -1.969 1 97.56 193 LYS B N 1
ATOM 7121 C CA . LYS B 1 193 ? -10.297 -41.094 -2.514 1 97.56 193 LYS B CA 1
ATOM 7122 C C . LYS B 1 193 ? -9.055 -40.781 -1.702 1 97.56 193 LYS B C 1
ATOM 7124 O O . LYS B 1 193 ? -9.023 -39.75 -0.992 1 97.56 193 LYS B O 1
ATOM 7129 N N . PRO B 1 194 ? -8.047 -41.594 -1.802 1 97.12 194 PRO B N 1
ATOM 7130 C CA . PRO B 1 194 ? -6.812 -41.312 -1.067 1 97.12 194 PRO B CA 1
ATOM 7131 C C . PRO B 1 194 ? -6.176 -40 -1.472 1 97.12 194 PRO B C 1
ATOM 7133 O O . PRO B 1 194 ? -6.309 -39.562 -2.621 1 97.12 194 PRO B O 1
ATOM 7136 N N . CYS B 1 195 ? -5.398 -39.438 -0.569 1 96.81 195 CYS B N 1
ATOM 7137 C CA . CYS B 1 195 ? -4.766 -38.156 -0.785 1 96.81 195 CYS B CA 1
ATOM 7138 C C . CYS B 1 195 ? -3.695 -38.219 -1.866 1 96.81 195 CYS B C 1
ATOM 7140 O O . CYS B 1 195 ? -2.961 -39.219 -1.939 1 96.81 195 CYS B O 1
ATOM 7142 N N . GLU B 1 196 ? -3.676 -37.281 -2.682 1 96.62 196 GLU B N 1
ATOM 7143 C CA . GLU B 1 196 ? -2.527 -37.031 -3.549 1 96.62 196 GLU B CA 1
ATOM 7144 C C . GLU B 1 196 ? -1.411 -36.312 -2.799 1 96.62 196 GLU B C 1
ATOM 7146 O O . GLU B 1 196 ? -1.668 -35.625 -1.814 1 96.62 196 GLU B O 1
ATOM 7151 N N . GLU B 1 197 ? -0.223 -36.469 -3.256 1 95.94 197 GLU B N 1
ATOM 7152 C CA . GLU B 1 197 ? 0.906 -35.875 -2.555 1 95.94 197 GLU B CA 1
ATOM 7153 C C . GLU B 1 197 ? 1.058 -34.406 -2.922 1 95.94 197 GLU B C 1
ATOM 7155 O O . GLU B 1 197 ? 1.312 -33.562 -2.055 1 95.94 197 GLU B O 1
ATOM 7160 N N . TYR B 1 198 ? 1.018 -34.062 -4.195 1 97.75 198 TYR B N 1
ATOM 7161 C CA . TYR B 1 198 ? 1.107 -32.719 -4.699 1 97.75 198 TYR B CA 1
ATOM 7162 C C . TYR B 1 198 ? -0.008 -32.438 -5.695 1 97.75 198 TYR B C 1
ATOM 7164 O O . TYR B 1 198 ? -0.484 -33.344 -6.383 1 97.75 198 TYR B O 1
ATOM 7172 N N . PRO B 1 199 ? -0.466 -31.109 -5.68 1 98.06 199 PRO B N 1
ATOM 7173 C CA . PRO B 1 199 ? -1.421 -30.781 -6.734 1 98.06 199 PRO B CA 1
ATOM 7174 C C . PRO B 1 199 ? -0.797 -30.812 -8.133 1 98.06 199 PRO B C 1
ATOM 7176 O O . PRO B 1 199 ? 0.391 -30.531 -8.289 1 98.06 199 PRO B O 1
ATOM 7179 N N . THR B 1 200 ? -1.604 -31.203 -9.109 1 96.75 200 THR B N 1
ATOM 7180 C CA . THR B 1 200 ? -1.164 -31.312 -10.5 1 96.75 200 THR B CA 1
ATOM 7181 C C . THR B 1 200 ? -2.127 -30.578 -11.43 1 96.75 200 THR B C 1
ATOM 7183 O O . THR B 1 200 ? -3.123 -30.016 -10.977 1 96.75 200 THR B O 1
ATOM 7186 N N . GLU B 1 201 ? -1.807 -30.578 -12.672 1 94.94 201 GLU B N 1
ATOM 7187 C CA . GLU B 1 201 ? -2.648 -29.906 -13.648 1 94.94 201 GLU B CA 1
ATOM 7188 C C . GLU B 1 201 ? -4.023 -30.562 -13.742 1 94.94 201 GLU B C 1
ATOM 7190 O O . GLU B 1 201 ? -4.98 -29.938 -14.219 1 94.94 201 GLU B O 1
ATOM 7195 N N . LYS B 1 202 ? -4.195 -31.766 -13.219 1 94.62 202 LYS B N 1
ATOM 7196 C CA . LYS B 1 202 ? -5.449 -32.5 -13.305 1 94.62 202 LYS B CA 1
ATOM 7197 C C . LYS B 1 202 ? -6.172 -32.5 -11.961 1 94.62 202 LYS B C 1
ATOM 7199 O O . LYS B 1 202 ? -7.117 -33.281 -11.766 1 94.62 202 LYS B O 1
ATOM 7204 N N . MET B 1 203 ? -5.699 -31.719 -11.078 1 97.88 203 MET B N 1
ATOM 7205 C CA . MET B 1 203 ? -6.293 -31.734 -9.742 1 97.88 203 MET B CA 1
ATOM 7206 C C . MET B 1 203 ? -7.793 -31.469 -9.805 1 97.88 203 MET B C 1
ATOM 7208 O O . MET B 1 203 ? -8.25 -30.656 -10.609 1 97.88 203 MET B O 1
ATOM 7212 N N . ASP B 1 204 ? -8.586 -32.281 -9.062 1 98.69 204 ASP B N 1
ATOM 7213 C CA . ASP B 1 204 ? -10.031 -32.094 -8.922 1 98.69 204 ASP B CA 1
ATOM 7214 C C . ASP B 1 204 ? -10.359 -31.266 -7.691 1 98.69 204 ASP B C 1
ATOM 7216 O O . ASP B 1 204 ? -10.156 -31.719 -6.559 1 98.69 204 ASP B O 1
ATOM 7220 N N . GLU B 1 205 ? -10.875 -30.062 -7.895 1 98.75 205 GLU B N 1
ATOM 7221 C CA . GLU B 1 205 ? -11.148 -29.156 -6.789 1 98.75 205 GLU B CA 1
ATOM 7222 C C . GLU B 1 205 ? -12.641 -29.078 -6.48 1 98.75 205 GLU B C 1
ATOM 7224 O O . GLU B 1 205 ? -13.086 -28.203 -5.746 1 98.75 205 GLU B O 1
ATOM 7229 N N . SER B 1 206 ? -13.461 -29.984 -7.035 1 98.56 206 SER B N 1
ATOM 7230 C CA . SER B 1 206 ? -14.906 -29.984 -6.812 1 98.56 206 SER B CA 1
ATOM 7231 C C . SER B 1 206 ? -15.25 -30.453 -5.406 1 98.56 206 SER B C 1
ATOM 7233 O O . SER B 1 206 ? -14.516 -31.25 -4.82 1 98.56 206 SER B O 1
ATOM 7235 N N . TYR B 1 207 ? -16.344 -29.969 -4.852 1 98.5 207 TYR B N 1
ATOM 7236 C CA . TYR B 1 207 ? -16.812 -30.391 -3.533 1 98.5 207 TYR B CA 1
ATOM 7237 C C . TYR B 1 207 ? -18.312 -30.156 -3.381 1 98.5 207 TYR B C 1
ATOM 7239 O O . TYR B 1 207 ? -18.922 -29.438 -4.172 1 98.5 207 TYR B O 1
ATOM 7247 N N . GLN B 1 208 ? -18.859 -30.828 -2.451 1 97.44 208 GLN B N 1
ATOM 7248 C CA . GLN B 1 208 ? -20.234 -30.641 -2.01 1 97.44 208 GLN B CA 1
ATOM 7249 C C . GLN B 1 208 ? -20.297 -30.328 -0.517 1 97.44 208 GLN B C 1
ATOM 7251 O O . GLN B 1 208 ? -19.656 -31 0.291 1 97.44 208 GLN B O 1
ATOM 7256 N N . LEU B 1 209 ? -20.922 -29.25 -0.172 1 96.81 209 LEU B N 1
ATOM 7257 C CA . LEU B 1 209 ? -21.094 -28.812 1.209 1 96.81 209 LEU B CA 1
ATOM 7258 C C . LEU B 1 209 ? -22.578 -28.734 1.569 1 96.81 209 LEU B C 1
ATOM 7260 O O . LEU B 1 209 ? -23.344 -28.031 0.905 1 96.81 209 LEU B O 1
ATOM 7264 N N . THR B 1 210 ? -22.953 -29.5 2.561 1 93.19 210 THR B N 1
ATOM 7265 C CA . THR B 1 210 ? -24.344 -29.516 3.006 1 93.19 210 THR B CA 1
ATOM 7266 C C . THR B 1 210 ? -24.438 -29.25 4.504 1 93.19 210 THR B C 1
ATOM 7268 O O . THR B 1 210 ? -23.797 -29.938 5.301 1 93.19 210 THR B O 1
ATOM 7271 N N . VAL B 1 211 ? -25.141 -28.281 4.898 1 89.12 211 VAL B N 1
ATOM 7272 C CA . VAL B 1 211 ? -25.547 -28.016 6.273 1 89.12 211 VAL B CA 1
ATOM 7273 C C . VAL B 1 211 ? -27.078 -27.969 6.355 1 89.12 211 VAL B C 1
ATOM 7275 O O . VAL B 1 211 ? -27.688 -26.984 5.926 1 89.12 211 VAL B O 1
ATOM 7278 N N . ALA B 1 212 ? -27.719 -29.047 6.789 1 80.19 212 ALA B N 1
ATOM 7279 C CA . ALA B 1 212 ? -29.172 -29.141 6.758 1 80.19 212 ALA B CA 1
ATOM 7280 C C . ALA B 1 212 ? -29.703 -29.766 8.047 1 80.19 212 ALA B C 1
ATOM 7282 O O . ALA B 1 212 ? -28.953 -30.375 8.805 1 80.19 212 ALA B O 1
ATOM 7283 N N . HIS B 1 213 ? -30.969 -29.281 8.477 1 66.12 213 HIS B N 1
ATOM 7284 C CA . HIS B 1 213 ? -31.672 -29.844 9.625 1 66.12 213 HIS B CA 1
ATOM 7285 C C . HIS B 1 213 ? -32.094 -31.297 9.359 1 66.12 213 HIS B C 1
ATOM 7287 O O . HIS B 1 213 ? -32.469 -31.625 8.234 1 66.12 213 HIS B O 1
ATOM 7293 N N . HIS B 1 214 ? -31.703 -32.188 10.258 1 57.72 214 HIS B N 1
ATOM 7294 C CA . HIS B 1 214 ? -32.062 -33.594 10.125 1 57.72 214 HIS B CA 1
ATOM 7295 C C . HIS B 1 214 ? -33.562 -33.75 9.836 1 57.72 214 HIS B C 1
ATOM 7297 O O . HIS B 1 214 ? -34 -34.812 9.406 1 57.72 214 HIS B O 1
ATOM 7303 N N . SER B 1 215 ? -34.344 -32.844 10.406 1 49.38 215 SER B N 1
ATOM 7304 C CA . SER B 1 215 ? -35.75 -33.156 10.211 1 49.38 215 SER B CA 1
ATOM 7305 C C . SER B 1 215 ? -36.125 -33.125 8.734 1 49.38 215 SER B C 1
ATOM 7307 O O . SER B 1 215 ? -37.281 -33.406 8.375 1 49.38 215 SER B O 1
ATOM 7309 N N . LEU B 1 216 ? -35.219 -32.438 8.07 1 47.78 216 LEU B N 1
ATOM 7310 C CA . LEU B 1 216 ? -35.594 -32.531 6.652 1 47.78 216 LEU B CA 1
ATOM 7311 C C . LEU B 1 216 ? -35.25 -33.875 6.074 1 47.78 216 LEU B C 1
ATOM 7313 O O . LEU B 1 216 ? -34.125 -34.375 6.207 1 47.78 216 LEU B O 1
ATOM 7317 N N . ASN B 1 217 ? -36.219 -34.781 6.211 1 44.66 217 ASN B N 1
ATOM 7318 C CA . ASN B 1 217 ? -36.25 -36.25 6.027 1 44.66 217 ASN B CA 1
ATOM 7319 C C . ASN B 1 217 ? -35.031 -36.719 5.211 1 44.66 217 ASN B C 1
ATOM 7321 O O . ASN B 1 217 ? -34.5 -37.781 5.438 1 44.66 217 ASN B O 1
ATOM 7325 N N . ASP B 1 218 ? -34.906 -36.219 3.941 1 44.78 218 ASP B N 1
ATOM 7326 C CA . ASP B 1 218 ? -34.062 -36.844 2.918 1 44.78 218 ASP B CA 1
ATOM 7327 C C . ASP B 1 218 ? -32.688 -36.156 2.854 1 44.78 218 ASP B C 1
ATOM 7329 O O . ASP B 1 218 ? -31.906 -36.406 1.926 1 44.78 218 ASP B O 1
ATOM 7333 N N . MET B 1 219 ? -32.375 -35.125 3.609 1 50.75 219 MET B N 1
ATOM 7334 C CA . MET B 1 219 ? -31.125 -34.469 3.318 1 50.75 219 MET B CA 1
ATOM 7335 C C . MET B 1 219 ? -29.984 -35.094 4.105 1 50.75 219 MET B C 1
ATOM 7337 O O . MET B 1 219 ? -30.156 -35.469 5.266 1 50.75 219 MET B O 1
ATOM 7341 N N . PRO B 1 220 ? -28.953 -35.375 3.334 1 52.31 220 PRO B N 1
ATOM 7342 C CA . PRO B 1 220 ? -27.75 -35.938 3.953 1 52.31 220 PRO B CA 1
ATOM 7343 C C . PRO B 1 220 ? -27.266 -35.125 5.141 1 52.31 220 PRO B C 1
ATOM 7345 O O . PRO B 1 220 ? -27.594 -33.938 5.254 1 52.31 220 PRO B O 1
ATOM 7348 N N . GLU B 1 221 ? -26.688 -35.75 6.191 1 62.09 221 GLU B N 1
ATOM 7349 C CA . GLU B 1 221 ? -25.969 -35.25 7.379 1 62.09 221 GLU B CA 1
ATOM 7350 C C . GLU B 1 221 ? -25 -34.125 7.027 1 62.09 221 GLU B C 1
ATOM 7352 O O . GLU B 1 221 ? -24.594 -34 5.871 1 62.09 221 GLU B O 1
ATOM 7357 N N . ASP B 1 222 ? -24.828 -33.062 7.887 1 69.81 222 ASP B N 1
ATOM 7358 C CA . ASP B 1 222 ? -23.859 -31.984 7.824 1 69.81 222 ASP B CA 1
ATOM 7359 C C . ASP B 1 222 ? -22.484 -32.5 7.406 1 69.81 222 ASP B C 1
ATOM 7361 O O . ASP B 1 222 ? -21.828 -33.219 8.172 1 69.81 222 ASP B O 1
ATOM 7365 N N . ASN B 1 223 ? -22.266 -32.188 6.051 1 84.31 223 ASN B N 1
ATOM 7366 C CA . ASN B 1 223 ? -21.047 -32.844 5.559 1 84.31 223 ASN B CA 1
ATOM 7367 C C . ASN B 1 223 ? -20.375 -32.031 4.465 1 84.31 223 ASN B C 1
ATOM 7369 O O . ASN B 1 223 ? -21.047 -31.297 3.732 1 84.31 223 ASN B O 1
ATOM 7373 N N . LEU B 1 224 ? -19.156 -32.031 4.465 1 96.06 224 LEU B N 1
ATOM 7374 C CA . LEU B 1 224 ? -18.297 -31.656 3.342 1 96.06 224 LEU B CA 1
ATOM 7375 C C . LEU B 1 224 ? -17.75 -32.906 2.656 1 96.06 224 LEU B C 1
ATOM 7377 O O . LEU B 1 224 ? -17.078 -33.719 3.291 1 96.06 224 LEU B O 1
ATOM 7381 N N . SER B 1 225 ? -18.109 -33.094 1.381 1 96.75 225 SER B N 1
ATOM 7382 C CA . SER B 1 225 ? -17.641 -34.281 0.648 1 96.75 225 SER B CA 1
ATOM 7383 C C . SER B 1 225 ? -16.922 -33.875 -0.629 1 96.75 225 SER B C 1
ATOM 7385 O O . SER B 1 225 ? -17.297 -32.906 -1.293 1 96.75 225 SER B O 1
ATOM 7387 N N . ALA B 1 226 ? -15.875 -34.594 -0.963 1 98.19 226 ALA B N 1
ATOM 7388 C CA . ALA B 1 226 ? -15.117 -34.406 -2.195 1 98.19 226 ALA B CA 1
ATOM 7389 C C . ALA B 1 226 ? -14.352 -35.656 -2.588 1 98.19 226 ALA B C 1
ATOM 7391 O O . ALA B 1 226 ? -14.039 -36.5 -1.736 1 98.19 226 ALA B O 1
ATOM 7392 N N . ASP B 1 227 ? -14.039 -35.844 -3.861 1 97.88 227 ASP B N 1
ATOM 7393 C CA . ASP B 1 227 ? -13.266 -36.969 -4.363 1 97.88 227 ASP B CA 1
ATOM 7394 C C . ASP B 1 227 ? -11.773 -36.812 -4.055 1 97.88 227 ASP B C 1
ATOM 7396 O O . ASP B 1 227 ? -11.062 -37.781 -3.867 1 97.88 227 ASP B O 1
ATOM 7400 N N . SER B 1 228 ? -11.375 -35.562 -3.986 1 98.31 228 SER B N 1
ATOM 7401 C CA . SER B 1 228 ? -9.953 -35.281 -3.809 1 98.31 228 SER B CA 1
ATOM 7402 C C . SER B 1 228 ? -9.711 -34.406 -2.58 1 98.31 228 SER B C 1
ATOM 7404 O O . SER B 1 228 ? -10.609 -33.719 -2.125 1 98.31 228 SER B O 1
ATOM 7406 N N . VAL B 1 229 ? -8.469 -34.469 -2.053 1 98.44 229 VAL B N 1
ATOM 7407 C CA . VAL B 1 229 ? -8.086 -33.656 -0.909 1 98.44 229 VAL B CA 1
ATOM 7408 C C . VAL B 1 229 ? -8.172 -32.156 -1.279 1 98.44 229 VAL B C 1
ATOM 7410 O O . VAL B 1 229 ? -8.508 -31.328 -0.438 1 98.44 229 VAL B O 1
ATOM 7413 N N . TRP B 1 230 ? -7.926 -31.844 -2.564 1 98.81 230 TRP B N 1
ATOM 7414 C CA . TRP B 1 230 ? -7.977 -30.453 -3.018 1 98.81 230 TRP B CA 1
ATOM 7415 C C . TRP B 1 230 ? -9.398 -29.906 -2.953 1 98.81 230 TRP B C 1
ATOM 7417 O O . TRP B 1 230 ? -9.617 -28.75 -2.596 1 98.81 230 TRP B O 1
ATOM 7427 N N . GLY B 1 231 ? -10.359 -30.75 -3.303 1 98.75 231 GLY B N 1
ATOM 7428 C CA . GLY B 1 231 ? -11.758 -30.375 -3.123 1 98.75 231 GLY B CA 1
ATOM 7429 C C . GLY B 1 231 ? -12.125 -30.125 -1.672 1 98.75 231 GLY B C 1
ATOM 7430 O O . GLY B 1 231 ? -12.891 -29.203 -1.366 1 98.75 231 GLY B O 1
ATOM 7431 N N . ILE B 1 232 ? -11.594 -30.953 -0.765 1 98.5 232 ILE B N 1
ATOM 7432 C CA . ILE B 1 232 ? -11.852 -30.781 0.661 1 98.5 232 ILE B CA 1
ATOM 7433 C C . ILE B 1 232 ? -11.328 -29.422 1.12 1 98.5 232 ILE B C 1
ATOM 7435 O O . ILE B 1 232 ? -12.008 -28.719 1.858 1 98.5 232 ILE B O 1
ATOM 7439 N N . LEU B 1 233 ? -10.141 -29.031 0.664 1 98.75 233 LEU B N 1
ATOM 7440 C CA . LEU B 1 233 ? -9.555 -27.75 1.043 1 98.75 233 LEU B CA 1
ATOM 7441 C C . LEU B 1 233 ? -10.445 -26.594 0.593 1 98.75 233 LEU B C 1
ATOM 7443 O O . LEU B 1 233 ? -10.68 -25.656 1.353 1 98.75 233 LEU B O 1
ATOM 7447 N N . ARG B 1 234 ? -10.938 -26.688 -0.649 1 98.81 234 ARG B N 1
ATOM 7448 C CA . ARG B 1 234 ? -11.82 -25.641 -1.157 1 98.81 234 ARG B CA 1
ATOM 7449 C C . ARG B 1 234 ? -13.125 -25.594 -0.371 1 98.81 234 ARG B C 1
ATOM 7451 O O . ARG B 1 234 ? -13.633 -24.5 -0.071 1 98.81 234 ARG B O 1
ATOM 7458 N N . GLY B 1 235 ? -13.641 -26.75 -0.077 1 98.44 235 GLY B N 1
ATOM 7459 C CA . GLY B 1 235 ? -14.867 -26.812 0.712 1 98.44 235 GLY B CA 1
ATOM 7460 C C . GLY B 1 235 ? -14.695 -26.25 2.113 1 98.44 235 GLY B C 1
ATOM 7461 O O . GLY B 1 235 ? -15.594 -25.578 2.629 1 98.44 235 GLY B O 1
ATOM 7462 N N . LEU B 1 236 ? -13.57 -26.531 2.756 1 97.62 236 LEU B N 1
ATOM 7463 C CA . LEU B 1 236 ? -13.281 -26 4.082 1 97.62 236 LEU B CA 1
ATOM 7464 C C . LEU B 1 236 ? -13.195 -24.469 4.043 1 97.62 236 LEU B C 1
ATOM 7466 O O . LEU B 1 236 ? -13.648 -23.797 4.969 1 97.62 236 LEU B O 1
ATOM 7470 N N . GLU B 1 237 ? -12.586 -23.938 2.971 1 98.5 237 GLU B N 1
ATOM 7471 C CA . GLU B 1 237 ? -12.539 -22.484 2.809 1 98.5 237 GLU B CA 1
ATOM 7472 C C . GLU B 1 237 ? -13.945 -21.891 2.713 1 98.5 237 GLU B C 1
ATOM 7474 O O . GLU B 1 237 ? -14.25 -20.891 3.363 1 98.5 237 GLU B O 1
ATOM 7479 N N . SER B 1 238 ? -14.812 -22.547 1.947 1 98.31 238 SER B N 1
ATOM 7480 C CA . SER B 1 238 ? -16.188 -22.078 1.824 1 98.31 238 SER B CA 1
ATOM 7481 C C . SER B 1 238 ? -16.922 -22.125 3.168 1 98.31 238 SER B C 1
ATOM 7483 O O . SER B 1 238 ? -17.562 -21.156 3.561 1 98.31 238 SER B O 1
ATOM 7485 N N . PHE B 1 239 ? -16.75 -23.297 3.871 1 96.31 239 PHE B N 1
ATOM 7486 C CA . PHE B 1 239 ? -17.375 -23.453 5.176 1 96.31 239 PHE B CA 1
ATOM 7487 C C . PHE B 1 239 ? -16.938 -22.344 6.125 1 96.31 239 PHE B C 1
ATOM 7489 O O . PHE B 1 239 ? -17.766 -21.719 6.789 1 96.31 239 PHE B O 1
ATOM 7496 N N . SER B 1 240 ? -15.68 -22.094 6.164 1 96.19 240 SER B N 1
ATOM 7497 C CA . SER B 1 240 ? -15.109 -21.094 7.07 1 96.19 240 SER B CA 1
ATOM 7498 C C . SER B 1 240 ? -15.633 -19.703 6.762 1 96.19 240 SER B C 1
ATOM 7500 O O . SER B 1 240 ? -15.828 -18.891 7.672 1 96.19 240 SER B O 1
ATOM 7502 N N . GLN B 1 241 ? -15.883 -19.375 5.52 1 97.06 241 GLN B N 1
ATOM 7503 C CA . GLN B 1 241 ? -16.328 -18.047 5.109 1 97.06 241 GLN B CA 1
ATOM 7504 C C . GLN B 1 241 ? -17.797 -17.828 5.48 1 97.06 241 GLN B C 1
ATOM 7506 O O . GLN B 1 241 ? -18.25 -16.688 5.578 1 97.06 241 GLN B O 1
ATOM 7511 N N . MET B 1 242 ? -18.516 -18.812 5.711 1 95.31 242 MET B N 1
ATOM 7512 C CA . MET B 1 242 ? -19.938 -18.703 5.996 1 95.31 242 MET B CA 1
ATOM 7513 C C . MET B 1 242 ? -20.188 -18.438 7.477 1 95.31 242 MET B C 1
ATOM 7515 O O . MET B 1 242 ? -21.297 -18.109 7.883 1 95.31 242 MET B O 1
ATOM 7519 N N . LEU B 1 243 ? -19.172 -18.594 8.273 1 92.31 243 LEU B N 1
ATOM 7520 C CA . LEU B 1 243 ? -19.312 -18.391 9.719 1 92.31 243 LEU B CA 1
ATOM 7521 C C . LEU B 1 243 ? -19.438 -16.906 10.055 1 92.31 243 LEU B C 1
ATOM 7523 O O . LEU B 1 243 ? -18.516 -16.141 9.797 1 92.31 243 LEU B O 1
ATOM 7527 N N . VAL B 1 244 ? -20.531 -16.516 10.656 1 91.31 244 VAL B N 1
ATOM 7528 C CA . VAL B 1 244 ? -20.781 -15.125 11.055 1 91.31 244 VAL B CA 1
ATOM 7529 C C . VAL B 1 244 ? -20.703 -15.008 12.578 1 91.31 244 VAL B C 1
ATOM 7531 O O . VAL B 1 244 ? -21.453 -15.656 13.297 1 91.31 244 VAL B O 1
ATOM 7534 N N . PRO B 1 245 ? -19.797 -14.219 13.039 1 89 245 PRO B N 1
ATOM 7535 C CA . PRO B 1 245 ? -19.703 -14.086 14.5 1 89 245 PRO B CA 1
ATOM 7536 C C . PRO B 1 245 ? -20.969 -13.492 15.117 1 89 245 PRO B C 1
ATOM 7538 O O . PRO B 1 245 ? -21.531 -12.539 14.57 1 89 245 PRO B O 1
ATOM 7541 N N . HIS B 1 246 ? -21.344 -14.031 16.203 1 85.12 246 HIS B N 1
ATOM 7542 C CA . HIS B 1 246 ? -22.484 -13.539 16.953 1 85.12 246 HIS B CA 1
ATOM 7543 C C . HIS B 1 246 ? -22.062 -12.461 17.953 1 85.12 246 HIS B C 1
ATOM 7545 O O . HIS B 1 246 ? -20.891 -12.391 18.328 1 85.12 246 HIS B O 1
ATOM 7551 N N . LYS B 1 247 ? -22.969 -11.633 18.375 1 81.94 247 LYS B N 1
ATOM 7552 C CA . LYS B 1 247 ? -22.703 -10.477 19.234 1 81.94 247 LYS B CA 1
ATOM 7553 C C . LYS B 1 247 ? -22.156 -10.914 20.594 1 81.94 247 LYS B C 1
ATOM 7555 O O . LYS B 1 247 ? -21.516 -10.125 21.297 1 81.94 247 LYS B O 1
ATOM 7560 N N . GLU B 1 248 ? -22.438 -12.156 21.062 1 75.06 248 GLU B N 1
ATOM 7561 C CA . GLU B 1 248 ? -22 -12.625 22.375 1 75.06 248 GLU B CA 1
ATOM 7562 C C . GLU B 1 248 ? -20.531 -13.031 22.344 1 75.06 248 GLU B C 1
ATOM 7564 O O . GLU B 1 248 ? -19.906 -13.188 23.406 1 75.06 248 GLU B O 1
ATOM 7569 N N . GLY B 1 249 ? -19.828 -13.008 21.359 1 73.31 249 GLY B N 1
ATOM 7570 C CA . GLY B 1 249 ? -18.406 -13.312 21.281 1 73.31 249 GLY B CA 1
ATOM 7571 C C . GLY B 1 249 ? -18.094 -14.773 21.562 1 73.31 249 GLY B C 1
ATOM 7572 O O . GLY B 1 249 ? -16.938 -15.148 21.703 1 73.31 249 GLY B O 1
ATOM 7573 N N . ARG B 1 250 ? -18.328 -15.844 20.906 1 78.88 250 ARG B N 1
ATOM 7574 C CA . ARG B 1 250 ? -17.938 -17.234 21.109 1 78.88 250 ARG B CA 1
ATOM 7575 C C . ARG B 1 250 ? -18.719 -18.156 20.156 1 78.88 250 ARG B C 1
ATOM 7577 O O . ARG B 1 250 ? -18.375 -19.328 20 1 78.88 250 ARG B O 1
ATOM 7584 N N . VAL B 1 251 ? -19.672 -17.578 19.734 1 86.56 251 VAL B N 1
ATOM 7585 C CA . VAL B 1 251 ? -20.531 -18.422 18.922 1 86.56 251 VAL B CA 1
ATOM 7586 C C . VAL B 1 251 ? -20.641 -17.828 17.516 1 86.56 251 VAL B C 1
ATOM 7588 O O . VAL B 1 251 ? -20.625 -16.609 17.344 1 86.56 251 VAL B O 1
ATOM 7591 N N . PHE B 1 252 ? -20.609 -18.719 16.562 1 90.25 252 PHE B N 1
ATOM 7592 C CA . PHE B 1 252 ? -20.906 -18.344 15.18 1 90.25 252 PHE B CA 1
ATOM 7593 C C . PHE B 1 252 ? -22.359 -18.688 14.836 1 90.25 252 PHE B C 1
ATOM 7595 O O . PHE B 1 252 ? -22.969 -19.547 15.461 1 90.25 252 PHE B O 1
ATOM 7602 N N . ILE B 1 253 ? -22.859 -17.953 13.953 1 89.81 253 ILE B N 1
ATOM 7603 C CA . ILE B 1 253 ? -24.125 -18.297 13.289 1 89.81 253 ILE B CA 1
ATOM 7604 C C . ILE B 1 253 ? -23.844 -18.797 11.875 1 89.81 253 ILE B C 1
ATOM 7606 O O . ILE B 1 253 ? -23.047 -18.203 11.148 1 89.81 253 ILE B O 1
ATOM 7610 N N . LEU B 1 254 ? -24.406 -19.906 11.547 1 91.12 254 LEU B N 1
ATOM 7611 C CA . LEU B 1 254 ? -24.266 -20.516 10.234 1 91.12 254 LEU B CA 1
ATOM 7612 C C . LEU B 1 254 ? -25.625 -20.75 9.586 1 91.12 254 LEU B C 1
ATOM 7614 O O . LEU B 1 254 ? -26.5 -21.391 10.188 1 91.12 254 LEU B O 1
ATOM 7618 N N . GLN B 1 255 ? -25.828 -20.234 8.445 1 89.75 255 GLN B N 1
ATOM 7619 C CA . GLN B 1 255 ? -27.062 -20.469 7.703 1 89.75 255 GLN B CA 1
ATOM 7620 C C . GLN B 1 255 ? -27.031 -21.828 7 1 89.75 255 GLN B C 1
ATOM 7622 O O . GLN B 1 255 ? -25.984 -22.234 6.469 1 89.75 255 GLN B O 1
ATOM 7627 N N . GLY B 1 256 ? -28.188 -22.562 7.039 1 88.88 256 GLY B N 1
ATOM 7628 C CA . GLY B 1 256 ? -28.281 -23.797 6.266 1 88.88 256 GLY B CA 1
ATOM 7629 C C . GLY B 1 256 ? -28.031 -23.594 4.785 1 88.88 256 GLY B C 1
ATOM 7630 O O . GLY B 1 256 ? -28.469 -22.594 4.207 1 88.88 256 GLY B O 1
ATOM 7631 N N . VAL B 1 257 ? -27.281 -24.609 4.18 1 93.25 257 VAL B N 1
ATOM 7632 C CA . VAL B 1 257 ? -26.875 -24.375 2.799 1 93.25 257 VAL B CA 1
ATOM 7633 C C . VAL B 1 257 ? -26.656 -25.703 2.09 1 93.25 257 VAL B C 1
ATOM 7635 O O . VAL B 1 257 ? -26.359 -26.719 2.732 1 93.25 257 VAL B O 1
ATOM 7638 N N . LEU B 1 258 ? -26.922 -25.75 0.85 1 94.06 258 LEU B N 1
ATOM 7639 C CA . LEU B 1 258 ? -26.453 -26.766 -0.095 1 94.06 258 LEU B CA 1
ATOM 7640 C C . LEU B 1 258 ? -25.594 -26.141 -1.18 1 94.06 258 LEU B C 1
ATOM 7642 O O . LEU B 1 258 ? -26.047 -25.266 -1.924 1 94.06 258 LEU B O 1
ATOM 7646 N N . ILE B 1 259 ? -24.312 -26.578 -1.237 1 97.25 259 ILE B N 1
ATOM 7647 C CA . ILE B 1 259 ? -23.375 -26.047 -2.219 1 97.25 259 ILE B CA 1
ATOM 7648 C C . ILE B 1 259 ? -22.797 -27.172 -3.059 1 97.25 259 ILE B C 1
ATOM 7650 O O . ILE B 1 259 ? -22.391 -28.203 -2.521 1 97.25 259 ILE B O 1
ATOM 7654 N N . GLU B 1 260 ? -22.875 -27.094 -4.324 1 97.5 260 GLU B N 1
ATOM 7655 C CA . GLU B 1 260 ? -22.078 -27.844 -5.301 1 97.5 260 GLU B CA 1
ATOM 7656 C C . GLU B 1 260 ? -21.156 -26.906 -6.082 1 97.5 260 GLU B C 1
ATOM 7658 O O . GLU B 1 260 ? -21.625 -26.016 -6.805 1 97.5 260 GLU B O 1
ATOM 7663 N N . ASP B 1 261 ? -19.844 -27.172 -5.918 1 98.38 261 ASP B N 1
ATOM 7664 C CA . ASP B 1 261 ? -18.938 -26.156 -6.434 1 98.38 261 ASP B CA 1
ATOM 7665 C C . ASP B 1 261 ? -17.734 -26.781 -7.113 1 98.38 261 ASP B C 1
ATOM 7667 O O . ASP B 1 261 ? -17.328 -27.891 -6.77 1 98.38 261 ASP B O 1
ATOM 7671 N N . SER B 1 262 ? -17.266 -26.188 -8.117 1 98.25 262 SER B N 1
ATOM 7672 C CA . SER B 1 262 ? -16.062 -26.5 -8.875 1 98.25 262 SER B CA 1
ATOM 7673 C C . SER B 1 262 ? -15.57 -25.297 -9.672 1 98.25 262 SER B C 1
ATOM 7675 O O . SER B 1 262 ? -16.359 -24.406 -10 1 98.25 262 SER B O 1
ATOM 7677 N N . PRO B 1 263 ? -14.305 -25.219 -9.945 1 98.38 263 PRO B N 1
ATOM 7678 C CA . PRO B 1 263 ? -13.812 -24.062 -10.695 1 98.38 263 PRO B CA 1
ATOM 7679 C C . PRO B 1 263 ? -14.234 -24.078 -12.164 1 98.38 263 PRO B C 1
ATOM 7681 O O . PRO B 1 263 ? -14.312 -25.156 -12.766 1 98.38 263 PRO B O 1
ATOM 7684 N N . ARG B 1 264 ? -14.383 -22.922 -12.734 1 97.94 264 ARG B N 1
ATOM 7685 C CA . ARG B 1 264 ? -14.641 -22.734 -14.164 1 97.94 264 ARG B CA 1
ATOM 7686 C C . ARG B 1 264 ? -13.414 -23.078 -14.992 1 97.94 264 ARG B C 1
ATOM 7688 O O . ARG B 1 264 ? -13.531 -23.656 -16.078 1 97.94 264 ARG B O 1
ATOM 7695 N N . PHE B 1 265 ? -12.203 -22.797 -14.547 1 98.38 265 PHE B N 1
ATOM 7696 C CA . PHE B 1 265 ? -10.938 -23.078 -15.219 1 98.38 265 PHE B CA 1
ATOM 7697 C C . PHE B 1 265 ? -9.984 -23.812 -14.289 1 98.38 265 PHE B C 1
ATOM 7699 O O . PHE B 1 265 ? -9.906 -23.5 -13.094 1 98.38 265 PHE B O 1
ATOM 7706 N N . PRO B 1 266 ? -9.219 -24.672 -14.805 1 98.06 266 PRO B N 1
ATOM 7707 C CA . PRO B 1 266 ? -8.273 -25.406 -13.961 1 98.06 266 PRO B CA 1
ATOM 7708 C C . PRO B 1 266 ? -7.047 -24.578 -13.586 1 98.06 266 PRO B C 1
ATOM 7710 O O . PRO B 1 266 ? -6.352 -24.891 -12.617 1 98.06 266 PRO B O 1
ATOM 7713 N N . TYR B 1 267 ? -6.738 -23.516 -14.352 1 98.56 267 TYR B N 1
ATOM 7714 C CA . TYR B 1 267 ? -5.582 -22.656 -14.109 1 98.56 267 TYR B CA 1
ATOM 7715 C C . TYR B 1 267 ? -6.016 -21.281 -13.594 1 98.56 267 TYR B C 1
ATOM 7717 O O . TYR B 1 267 ? -6.559 -20.469 -14.352 1 98.56 267 TYR B O 1
ATOM 7725 N N . ARG B 1 268 ? -5.781 -20.984 -12.398 1 98.88 268 ARG B N 1
ATOM 7726 C CA . ARG B 1 268 ? -6.059 -19.703 -11.734 1 98.88 268 ARG B CA 1
ATOM 7727 C C . ARG B 1 268 ? -4.832 -19.188 -10.992 1 98.88 268 ARG B C 1
ATOM 7729 O O . ARG B 1 268 ? -4.648 -19.484 -9.812 1 98.88 268 ARG B O 1
ATOM 7736 N N . GLY B 1 269 ? -4.039 -18.375 -11.703 1 98.81 269 GLY B N 1
ATOM 7737 C CA . GLY B 1 269 ? -2.678 -18.141 -11.25 1 98.81 269 GLY B CA 1
ATOM 7738 C C . GLY B 1 269 ? -2.447 -16.719 -10.758 1 98.81 269 GLY B C 1
ATOM 7739 O O . GLY B 1 269 ? -3.242 -15.82 -11.047 1 98.81 269 GLY B O 1
ATOM 7740 N N . LEU B 1 270 ? -1.419 -16.531 -9.961 1 98.88 270 LEU B N 1
ATOM 7741 C CA . LEU B 1 270 ? -0.809 -15.273 -9.555 1 98.88 270 LEU B CA 1
ATOM 7742 C C . LEU B 1 270 ? 0.702 -15.312 -9.758 1 98.88 270 LEU B C 1
ATOM 7744 O O . LEU B 1 270 ? 1.391 -16.156 -9.18 1 98.88 270 LEU B O 1
ATOM 7748 N N . LEU B 1 271 ? 1.175 -14.438 -10.648 1 98.88 271 LEU B N 1
ATOM 7749 C CA . LEU B 1 271 ? 2.609 -14.273 -10.859 1 98.88 271 LEU B CA 1
ATOM 7750 C C . LEU B 1 271 ? 3.189 -13.266 -9.875 1 98.88 271 LEU B C 1
ATOM 7752 O O . LEU B 1 271 ? 2.627 -12.188 -9.68 1 98.88 271 LEU B O 1
ATOM 7756 N N . LEU B 1 272 ? 4.242 -13.586 -9.203 1 98.88 272 LEU B N 1
ATOM 7757 C CA . LEU B 1 272 ? 4.992 -12.664 -8.367 1 98.88 272 LEU B CA 1
ATOM 7758 C C . LEU B 1 272 ? 6.449 -12.578 -8.812 1 98.88 272 LEU B C 1
ATOM 7760 O O . LEU B 1 272 ? 7.152 -13.586 -8.859 1 98.88 272 LEU B O 1
ATOM 7764 N N . ASP B 1 273 ? 6.855 -11.445 -9.219 1 98.62 273 ASP B N 1
ATOM 7765 C CA . ASP B 1 273 ? 8.242 -11.133 -9.555 1 98.62 273 ASP B CA 1
ATOM 7766 C C . ASP B 1 273 ? 9.062 -10.844 -8.297 1 98.62 273 ASP B C 1
ATOM 7768 O O . ASP B 1 273 ? 8.852 -9.82 -7.641 1 98.62 273 ASP B O 1
ATOM 7772 N N . THR B 1 274 ? 10.047 -11.695 -7.969 1 98.56 274 THR B N 1
ATOM 7773 C CA . THR B 1 274 ? 10.852 -11.516 -6.77 1 98.56 274 THR B CA 1
ATOM 7774 C C . THR B 1 274 ? 12.281 -11.117 -7.133 1 98.56 274 THR B C 1
ATOM 7776 O O . THR B 1 274 ? 13.188 -11.219 -6.309 1 98.56 274 THR B O 1
ATOM 7779 N N . SER B 1 275 ? 12.484 -10.719 -8.367 1 98.19 275 SER B N 1
ATOM 7780 C CA . SER B 1 275 ? 13.82 -10.375 -8.836 1 98.19 275 SER B CA 1
ATOM 7781 C C . SER B 1 275 ? 14.039 -8.867 -8.82 1 98.19 275 SER B C 1
ATOM 7783 O O . SER B 1 275 ? 15.141 -8.398 -8.508 1 98.19 275 SER B O 1
ATOM 7785 N N . ARG B 1 276 ? 13.062 -8.133 -9.227 1 98.06 276 ARG B N 1
ATOM 7786 C CA . ARG B 1 276 ? 13.219 -6.684 -9.297 1 98.06 276 ARG B CA 1
ATOM 7787 C C . ARG B 1 276 ? 13.227 -6.07 -7.898 1 98.06 276 ARG B C 1
ATOM 7789 O O . ARG B 1 276 ? 13.852 -5.027 -7.68 1 98.06 276 ARG B O 1
ATOM 7796 N N . HIS B 1 277 ? 12.508 -6.648 -7.023 1 97.62 277 HIS B N 1
ATOM 7797 C CA . HIS B 1 277 ? 12.656 -6.504 -5.578 1 97.62 277 HIS B CA 1
ATOM 7798 C C . HIS B 1 277 ? 12.633 -7.859 -4.883 1 97.62 277 HIS B C 1
ATOM 7800 O O . HIS B 1 277 ? 11.875 -8.75 -5.27 1 97.62 277 HIS B O 1
ATOM 7806 N N . PHE B 1 278 ? 13.562 -7.988 -3.891 1 96.88 278 PHE B N 1
ATOM 7807 C CA . PHE B 1 278 ? 13.562 -9.211 -3.094 1 96.88 278 PHE B CA 1
ATOM 7808 C C . PHE B 1 278 ? 12.422 -9.203 -2.084 1 96.88 278 PHE B C 1
ATOM 7810 O O . PHE B 1 278 ? 12.148 -8.18 -1.456 1 96.88 278 PHE B O 1
ATOM 7817 N N . PHE B 1 279 ? 11.688 -10.305 -1.965 1 97.81 279 PHE B N 1
ATOM 7818 C CA . PHE B 1 279 ? 10.656 -10.484 -0.949 1 97.81 279 PHE B CA 1
ATOM 7819 C C . PHE B 1 279 ? 11.062 -11.555 0.052 1 97.81 279 PHE B C 1
ATOM 7821 O O . PHE B 1 279 ? 11.367 -12.688 -0.333 1 97.81 279 PHE B O 1
ATOM 7828 N N . PRO B 1 280 ? 11.078 -11.258 1.336 1 95.94 280 PRO B N 1
ATOM 7829 C CA . PRO B 1 280 ? 11.328 -12.305 2.328 1 95.94 280 PRO B CA 1
ATOM 7830 C C . PRO B 1 280 ? 10.266 -13.406 2.295 1 95.94 280 PRO B C 1
ATOM 7832 O O . PRO B 1 280 ? 9.133 -13.164 1.881 1 95.94 280 PRO B O 1
ATOM 7835 N N . VAL B 1 281 ? 10.586 -14.562 2.729 1 97.75 281 VAL B N 1
ATOM 7836 C CA . VAL B 1 281 ? 9.766 -15.766 2.637 1 97.75 281 VAL B CA 1
ATOM 7837 C C . VAL B 1 281 ? 8.414 -15.516 3.307 1 97.75 281 VAL B C 1
ATOM 7839 O O . VAL B 1 281 ? 7.367 -15.859 2.752 1 97.75 281 VAL B O 1
ATOM 7842 N N . PRO B 1 282 ? 8.312 -14.797 4.516 1 96.88 282 PRO B N 1
ATOM 7843 C CA . PRO B 1 282 ? 7 -14.594 5.133 1 96.88 282 PRO B CA 1
ATOM 7844 C C . PRO B 1 282 ? 6.039 -13.812 4.238 1 96.88 282 PRO B C 1
ATOM 7846 O O . PRO B 1 282 ? 4.832 -14.055 4.266 1 96.88 282 PRO B O 1
ATOM 7849 N N . GLU B 1 283 ? 6.574 -12.906 3.459 1 97.06 283 GLU B N 1
ATOM 7850 C CA . GLU B 1 283 ? 5.719 -12.156 2.539 1 97.06 283 GLU B CA 1
ATOM 7851 C C . GLU B 1 283 ? 5.141 -13.062 1.459 1 97.06 283 GLU B C 1
ATOM 7853 O O . GLU B 1 283 ? 3.98 -12.922 1.071 1 97.06 283 GLU B O 1
ATOM 7858 N N . ILE B 1 284 ? 5.922 -13.945 0.928 1 98.81 284 ILE B N 1
ATOM 7859 C CA . ILE B 1 284 ? 5.477 -14.891 -0.092 1 98.81 284 ILE B CA 1
ATOM 7860 C C . ILE B 1 284 ? 4.414 -15.82 0.493 1 98.81 284 ILE B C 1
ATOM 7862 O O . ILE B 1 284 ? 3.404 -16.109 -0.155 1 98.81 284 ILE B O 1
ATOM 7866 N N . LEU B 1 285 ? 4.652 -16.281 1.737 1 98.81 285 LEU B N 1
ATOM 7867 C CA . LEU B 1 285 ? 3.678 -17.156 2.387 1 98.81 285 LEU B CA 1
ATOM 7868 C C . LEU B 1 285 ? 2.344 -16.438 2.568 1 98.81 285 LEU B C 1
ATOM 7870 O O . LEU B 1 285 ? 1.283 -17.047 2.398 1 98.81 285 LEU B O 1
ATOM 7874 N N . ARG B 1 286 ? 2.371 -15.188 2.895 1 98.44 286 ARG B N 1
ATOM 7875 C CA . ARG B 1 286 ? 1.15 -14.398 3.041 1 98.44 286 ARG B CA 1
ATOM 7876 C C . ARG B 1 286 ? 0.405 -14.297 1.715 1 98.44 286 ARG B C 1
ATOM 7878 O O . ARG B 1 286 ? -0.827 -14.32 1.685 1 98.44 286 ARG B O 1
ATOM 7885 N N . VAL B 1 287 ? 1.151 -14.156 0.631 1 98.81 287 VAL B N 1
ATOM 7886 C CA . VAL B 1 287 ? 0.539 -14.148 -0.693 1 98.81 287 VAL B CA 1
ATOM 7887 C C . VAL B 1 287 ? -0.19 -15.469 -0.93 1 98.81 287 VAL B C 1
ATOM 7889 O O . VAL B 1 287 ? -1.328 -15.484 -1.404 1 98.81 287 VAL B O 1
ATOM 7892 N N . LEU B 1 288 ? 0.442 -16.547 -0.546 1 98.94 288 LEU B N 1
ATOM 7893 C CA . LEU B 1 288 ? -0.155 -17.875 -0.713 1 98.94 288 LEU B CA 1
ATOM 7894 C C . LEU B 1 288 ? -1.43 -18 0.113 1 98.94 288 LEU B C 1
ATOM 7896 O O . LEU B 1 288 ? -2.4 -18.625 -0.327 1 98.94 288 LEU B O 1
ATOM 7900 N N . ASP B 1 289 ? -1.45 -17.406 1.305 1 98.75 289 ASP B N 1
ATOM 7901 C CA . ASP B 1 289 ? -2.664 -17.391 2.117 1 98.75 289 ASP B CA 1
ATOM 7902 C C . ASP B 1 289 ? -3.809 -16.703 1.387 1 98.75 289 ASP B C 1
ATOM 7904 O O . ASP B 1 289 ? -4.918 -17.219 1.312 1 98.75 289 ASP B O 1
ATOM 7908 N N . GLY B 1 290 ? -3.502 -15.508 0.866 1 98.81 290 GLY B N 1
ATOM 7909 C CA . GLY B 1 290 ? -4.523 -14.789 0.117 1 98.81 290 GLY B CA 1
ATOM 7910 C C . GLY B 1 290 ? -5.047 -15.57 -1.072 1 98.81 290 GLY B C 1
ATOM 7911 O O . GLY B 1 290 ? -6.246 -15.539 -1.36 1 98.81 290 GLY B O 1
ATOM 7912 N N . MET B 1 291 ? -4.137 -16.266 -1.744 1 98.94 291 MET B N 1
ATOM 7913 C CA . MET B 1 291 ? -4.527 -17.109 -2.871 1 98.94 291 MET B CA 1
ATOM 7914 C C . MET B 1 291 ? -5.477 -18.219 -2.42 1 98.94 291 MET B C 1
ATOM 7916 O O . MET B 1 291 ? -6.516 -18.438 -3.047 1 98.94 291 MET B O 1
ATOM 7920 N N . ALA B 1 292 ? -5.125 -18.859 -1.335 1 98.88 292 ALA B N 1
ATOM 7921 C CA . ALA B 1 292 ? -5.945 -19.953 -0.813 1 98.88 292 ALA B CA 1
ATOM 7922 C C . ALA B 1 292 ? -7.336 -19.453 -0.429 1 98.88 292 ALA B C 1
ATOM 7924 O O . ALA B 1 292 ? -8.336 -20.094 -0.75 1 98.88 292 ALA B O 1
ATOM 7925 N N . TYR B 1 293 ? -7.367 -18.297 0.228 1 98.75 293 TYR B N 1
ATOM 7926 C CA . TYR B 1 293 ? -8.641 -17.734 0.672 1 98.75 293 TYR B CA 1
ATOM 7927 C C . TYR B 1 293 ? -9.508 -17.344 -0.518 1 98.75 293 TYR B C 1
ATOM 7929 O O . TYR B 1 293 ? -10.727 -17.203 -0.386 1 98.75 293 TYR B O 1
ATOM 7937 N N . SER B 1 294 ? -8.891 -17.156 -1.703 1 98.88 294 SER B N 1
ATOM 7938 C CA . SER B 1 294 ? -9.602 -16.75 -2.91 1 98.88 294 SER B CA 1
ATOM 7939 C C . SER B 1 294 ? -9.633 -17.875 -3.938 1 98.88 294 SER B C 1
ATOM 7941 O O . SER B 1 294 ? -9.969 -17.656 -5.102 1 98.88 294 SER B O 1
ATOM 7943 N N . LYS B 1 295 ? -9.156 -19.078 -3.543 1 98.81 295 LYS B N 1
ATOM 7944 C CA . LYS B 1 295 ? -9.211 -20.344 -4.266 1 98.81 295 LYS B CA 1
ATOM 7945 C C . LYS B 1 295 ? -8.414 -20.266 -5.566 1 98.81 295 LYS B C 1
ATOM 7947 O O . LYS B 1 295 ? -8.828 -20.812 -6.59 1 98.81 295 LYS B O 1
ATOM 7952 N N . MET B 1 296 ? -7.363 -19.5 -5.574 1 98.88 296 MET B N 1
ATOM 7953 C CA . MET B 1 296 ? -6.379 -19.531 -6.652 1 98.88 296 MET B CA 1
ATOM 7954 C C . MET B 1 296 ? -5.41 -20.688 -6.465 1 98.88 296 MET B C 1
ATOM 7956 O O . MET B 1 296 ? -5.066 -21.047 -5.336 1 98.88 296 MET B O 1
ATOM 7960 N N . ASN B 1 297 ? -4.914 -21.281 -7.609 1 98.88 297 ASN B N 1
ATOM 7961 C CA . ASN B 1 297 ? -4.254 -22.562 -7.387 1 98.88 297 ASN B CA 1
ATOM 7962 C C . ASN B 1 297 ? -2.885 -22.609 -8.055 1 98.88 297 ASN B C 1
ATOM 7964 O O . ASN B 1 297 ? -2.238 -23.672 -8.086 1 98.88 297 ASN B O 1
ATOM 7968 N N . ILE B 1 298 ? -2.402 -21.531 -8.672 1 98.88 298 ILE B N 1
ATOM 7969 C CA . ILE B 1 298 ? -1.083 -21.547 -9.289 1 98.88 298 ILE B CA 1
ATOM 7970 C C . ILE B 1 298 ? -0.274 -20.344 -8.797 1 98.88 298 ILE B C 1
ATOM 7972 O O . ILE B 1 298 ? -0.664 -19.188 -9 1 98.88 298 ILE B O 1
ATOM 7976 N N . PHE B 1 299 ? 0.768 -20.609 -8.125 1 98.88 299 PHE B N 1
ATOM 7977 C CA . PHE B 1 299 ? 1.78 -19.594 -7.836 1 98.88 299 PHE B CA 1
ATOM 7978 C C . PHE B 1 299 ? 2.867 -19.594 -8.906 1 98.88 299 PHE B C 1
ATOM 7980 O O . PHE B 1 299 ? 3.725 -20.484 -8.922 1 98.88 299 PHE B O 1
ATOM 7987 N N . HIS B 1 300 ? 2.754 -18.688 -9.859 1 98.88 300 HIS B N 1
ATOM 7988 C CA . HIS B 1 300 ? 3.773 -18.453 -10.883 1 98.88 300 HIS B CA 1
ATOM 7989 C C . HIS B 1 300 ? 4.918 -17.609 -10.336 1 98.88 300 HIS B C 1
ATOM 7991 O O . HIS B 1 300 ? 4.805 -16.391 -10.258 1 98.88 300 HIS B O 1
ATOM 7997 N N . TRP B 1 301 ? 6 -18.297 -9.992 1 98.94 301 TRP B N 1
ATOM 7998 C CA . TRP B 1 301 ? 7.113 -17.656 -9.305 1 98.94 301 TRP B CA 1
ATOM 7999 C C . TRP B 1 301 ? 8.156 -17.156 -10.297 1 98.94 301 TRP B C 1
ATOM 8001 O O . TRP B 1 301 ? 9.023 -17.922 -10.734 1 98.94 301 TRP B O 1
ATOM 8011 N N . HIS B 1 302 ? 8.062 -15.898 -10.695 1 98.81 302 HIS B N 1
ATOM 8012 C CA . HIS B 1 302 ? 9.109 -15.227 -11.469 1 98.81 302 HIS B CA 1
ATOM 8013 C C . HIS B 1 302 ? 10.305 -14.875 -10.586 1 98.81 302 HIS B C 1
ATOM 8015 O O . HIS B 1 302 ? 10.383 -13.766 -10.062 1 98.81 302 HIS B O 1
ATOM 8021 N N . ILE B 1 303 ? 11.273 -15.727 -10.5 1 98.75 303 ILE B N 1
ATOM 8022 C CA . ILE B 1 303 ? 12.242 -15.734 -9.406 1 98.75 303 ILE B CA 1
ATOM 8023 C C . ILE B 1 303 ? 13.422 -14.828 -9.758 1 98.75 303 ILE B C 1
ATOM 8025 O O . ILE B 1 303 ? 13.945 -14.125 -8.898 1 98.75 303 ILE B O 1
ATOM 8029 N N . VAL B 1 304 ? 13.906 -14.938 -11.016 1 98.62 304 VAL B N 1
ATOM 8030 C CA . VAL B 1 304 ? 15.133 -14.273 -11.422 1 98.62 304 VAL B CA 1
ATOM 8031 C C . VAL B 1 304 ? 14.859 -13.375 -12.633 1 98.62 304 VAL B C 1
ATOM 8033 O O . VAL B 1 304 ? 13.859 -13.562 -13.336 1 98.62 304 VAL B O 1
ATOM 8036 N N . ASP B 1 305 ? 15.656 -12.43 -12.852 1 98.19 305 ASP B N 1
ATOM 8037 C CA . ASP B 1 305 ? 15.602 -11.508 -13.977 1 98.19 305 ASP B CA 1
ATOM 8038 C C . ASP B 1 305 ? 16.906 -10.742 -14.117 1 98.19 305 ASP B C 1
ATOM 8040 O O . ASP B 1 305 ? 17.938 -11.133 -13.555 1 98.19 305 ASP B O 1
ATOM 8044 N N . ASP B 1 306 ? 16.938 -9.727 -14.914 1 97.5 306 ASP B N 1
ATOM 8045 C CA . ASP B 1 306 ? 18.125 -8.922 -15.164 1 97.5 306 ASP B CA 1
ATOM 8046 C C . ASP B 1 306 ? 18.672 -8.328 -13.875 1 97.5 306 ASP B C 1
ATOM 8048 O O . ASP B 1 306 ? 19.891 -8.281 -13.664 1 97.5 306 ASP B O 1
ATOM 8052 N N . GLN B 1 307 ? 17.859 -7.957 -12.961 1 97 307 GLN B N 1
ATOM 8053 C CA . GLN B 1 307 ? 18.219 -7.125 -11.812 1 97 307 GLN B CA 1
ATOM 8054 C C . GLN B 1 307 ? 18.859 -7.957 -10.711 1 97 307 GLN B C 1
ATOM 8056 O O . GLN B 1 307 ? 19.703 -7.453 -9.961 1 97 307 GLN B O 1
ATOM 8061 N N . SER B 1 308 ? 18.359 -9.211 -10.633 1 98 308 SER B N 1
ATOM 8062 C CA . SER B 1 308 ? 18.922 -10.031 -9.57 1 98 308 SER B CA 1
ATOM 8063 C C . SER B 1 308 ? 18.625 -11.516 -9.797 1 98 308 SER B C 1
ATOM 8065 O O . SER B 1 308 ? 17.719 -11.859 -10.562 1 98 308 SER B O 1
ATOM 8067 N N . PHE B 1 309 ? 19.453 -12.383 -9.195 1 98.44 309 PHE B N 1
ATOM 8068 C CA . PHE B 1 309 ? 19.312 -13.836 -9.195 1 98.44 309 PHE B CA 1
ATOM 8069 C C . PHE B 1 309 ? 19.219 -14.367 -7.773 1 98.44 309 PHE B C 1
ATOM 8071 O O . PHE B 1 309 ? 20.156 -14.977 -7.266 1 98.44 309 PHE B O 1
ATOM 8078 N N . PRO B 1 310 ? 18.047 -14.297 -7.156 1 98.5 310 PRO B N 1
ATOM 8079 C CA . PRO B 1 310 ? 17.922 -14.625 -5.734 1 98.5 310 PRO B CA 1
ATOM 8080 C C . PRO B 1 310 ? 17.781 -16.125 -5.48 1 98.5 310 PRO B C 1
ATOM 8082 O O . PRO B 1 310 ? 17.859 -16.562 -4.332 1 98.5 310 PRO B O 1
ATOM 8085 N N . TYR B 1 311 ? 17.594 -16.969 -6.492 1 98.81 311 TYR B N 1
ATOM 8086 C CA . TYR B 1 311 ? 17.547 -18.422 -6.32 1 98.81 311 TYR B CA 1
ATOM 8087 C C . TYR B 1 311 ? 18.938 -18.984 -6.035 1 98.81 311 TYR B C 1
ATOM 8089 O O . TYR B 1 311 ? 19.844 -18.844 -6.859 1 98.81 311 TYR B O 1
ATOM 8097 N N . ARG B 1 312 ? 19.125 -19.578 -4.934 1 98.56 312 ARG B N 1
ATOM 8098 C CA . ARG B 1 312 ? 20.422 -20.188 -4.621 1 98.56 312 ARG B CA 1
ATOM 8099 C C . ARG B 1 312 ? 20.484 -21.609 -5.176 1 98.56 312 ARG B C 1
ATOM 8101 O O . ARG B 1 312 ? 20 -22.562 -4.555 1 98.56 312 ARG B O 1
ATOM 8108 N N . SER B 1 313 ? 21.156 -21.797 -6.246 1 98.5 313 SER B N 1
ATOM 8109 C CA . SER B 1 313 ? 21.391 -23.094 -6.863 1 98.5 313 SER B CA 1
ATOM 8110 C C . SER B 1 313 ? 22.453 -23.891 -6.094 1 98.5 313 SER B C 1
ATOM 8112 O O . SER B 1 313 ? 23.453 -23.328 -5.648 1 98.5 313 SER B O 1
ATOM 8114 N N . ILE B 1 314 ? 22.203 -25.156 -5.926 1 97.94 314 ILE B N 1
ATOM 8115 C CA . ILE B 1 314 ? 23.188 -26.016 -5.281 1 97.94 314 ILE B CA 1
ATOM 8116 C C . ILE B 1 314 ? 24.344 -26.297 -6.242 1 97.94 314 ILE B C 1
ATOM 8118 O O . ILE B 1 314 ? 25.5 -26.25 -5.855 1 97.94 314 ILE B O 1
ATOM 8122 N N . LEU B 1 315 ? 24.031 -26.578 -7.488 1 98.06 315 LEU B N 1
ATOM 8123 C CA . LEU B 1 315 ? 25.031 -26.938 -8.492 1 98.06 315 LEU B CA 1
ATOM 8124 C C . LEU B 1 315 ? 25.844 -25.719 -8.898 1 98.06 315 LEU B C 1
ATOM 8126 O O . LEU B 1 315 ? 27.031 -25.828 -9.234 1 98.06 315 LEU B O 1
ATOM 8130 N N . PHE B 1 316 ? 25.234 -24.5 -8.891 1 98.38 316 PHE B N 1
ATOM 8131 C CA . PHE B 1 316 ? 25.891 -23.281 -9.305 1 98.38 316 PHE B CA 1
ATOM 8132 C C . PHE B 1 316 ? 25.719 -22.188 -8.25 1 98.38 316 PHE B C 1
ATOM 8134 O O . PHE B 1 316 ? 25.109 -21.156 -8.516 1 98.38 316 PHE B O 1
ATOM 8141 N N . PRO B 1 317 ? 26.328 -22.25 -7.141 1 97.75 317 PRO B N 1
ATOM 8142 C CA . PRO B 1 317 ? 26.141 -21.297 -6.031 1 97.75 317 PRO B CA 1
ATOM 8143 C C . PRO B 1 317 ? 26.562 -19.875 -6.383 1 97.75 317 PRO B C 1
ATOM 8145 O O . PRO B 1 317 ? 26.094 -18.922 -5.773 1 97.75 317 PRO B O 1
ATOM 8148 N N . GLU B 1 318 ? 27.391 -19.703 -7.422 1 97.88 318 GLU B N 1
ATOM 8149 C CA . GLU B 1 318 ? 27.906 -18.391 -7.797 1 97.88 318 GLU B CA 1
ATOM 8150 C C . GLU B 1 318 ? 26.812 -17.531 -8.43 1 97.88 318 GLU B C 1
ATOM 8152 O O . GLU B 1 318 ? 26.922 -16.297 -8.477 1 97.88 318 GLU B O 1
ATOM 8157 N N . LEU B 1 319 ? 25.734 -18.156 -8.922 1 98.5 319 LEU B N 1
ATOM 8158 C CA . LEU B 1 319 ? 24.656 -17.406 -9.547 1 98.5 319 LEU B CA 1
ATOM 8159 C C . LEU B 1 319 ? 24.047 -16.422 -8.562 1 98.5 319 LEU B C 1
ATOM 8161 O O . LEU B 1 319 ? 23.969 -15.219 -8.859 1 98.5 319 LEU B O 1
ATOM 8165 N N . SER B 1 320 ? 23.703 -16.875 -7.355 1 97.94 320 SER B N 1
ATOM 8166 C CA . SER B 1 320 ? 23.125 -15.984 -6.363 1 97.94 320 SER B CA 1
ATOM 8167 C C . SER B 1 320 ? 24.203 -15.219 -5.605 1 97.94 320 SER B C 1
ATOM 8169 O O . SER B 1 320 ? 24 -14.07 -5.211 1 97.94 320 SER B O 1
ATOM 8171 N N . ALA B 1 321 ? 25.375 -15.82 -5.422 1 96.75 321 ALA B N 1
ATOM 8172 C CA . ALA B 1 321 ? 26.453 -15.164 -4.703 1 96.75 321 ALA B CA 1
ATOM 8173 C C . ALA B 1 321 ? 26.859 -13.859 -5.391 1 96.75 321 ALA B C 1
ATOM 8175 O O . ALA B 1 321 ? 27.172 -12.867 -4.727 1 96.75 321 ALA B O 1
ATOM 8176 N N . LYS B 1 322 ? 26.844 -13.898 -6.715 1 96.5 322 LYS B N 1
ATOM 8177 C CA . LYS B 1 322 ? 27.312 -12.734 -7.465 1 96.5 322 LYS B CA 1
ATOM 8178 C C . LYS B 1 322 ? 26.141 -12.008 -8.117 1 96.5 322 LYS B C 1
ATOM 8180 O O . LYS B 1 322 ? 26.266 -10.844 -8.516 1 96.5 322 LYS B O 1
ATOM 8185 N N . GLY B 1 323 ? 24.984 -12.703 -8.234 1 97 323 GLY B N 1
ATOM 8186 C CA . GLY B 1 323 ? 23.906 -12.133 -9.023 1 97 323 GLY B CA 1
ATOM 8187 C C . GLY B 1 323 ? 22.781 -11.578 -8.18 1 97 323 GLY B C 1
ATOM 8188 O O . GLY B 1 323 ? 21.906 -10.859 -8.688 1 97 323 GLY B O 1
ATOM 8189 N N . ALA B 1 324 ? 22.703 -11.867 -6.883 1 97.31 324 ALA B N 1
ATOM 8190 C CA . ALA B 1 324 ? 21.641 -11.367 -6.016 1 97.31 324 ALA B CA 1
ATOM 8191 C C . ALA B 1 324 ? 21.938 -9.953 -5.543 1 97.31 324 ALA B C 1
ATOM 8193 O O . ALA B 1 324 ? 23.062 -9.477 -5.664 1 97.31 324 ALA B O 1
ATOM 8194 N N . TYR B 1 325 ? 20.922 -9.211 -5.02 1 95.81 325 TYR B N 1
ATOM 8195 C CA . TYR B 1 325 ? 21.125 -7.887 -4.445 1 95.81 325 TYR B CA 1
ATOM 8196 C C . TYR B 1 325 ? 22.094 -7.945 -3.266 1 95.81 325 TYR B C 1
ATOM 8198 O O . TYR B 1 325 ? 22.859 -7.008 -3.037 1 95.81 325 TYR B O 1
ATOM 8206 N N . GLN B 1 326 ? 21.953 -8.953 -2.521 1 92.75 326 GLN B N 1
ATOM 8207 C CA . GLN B 1 326 ? 22.781 -9.266 -1.363 1 92.75 326 GLN B CA 1
ATOM 8208 C C . GLN B 1 326 ? 22.938 -10.773 -1.188 1 92.75 326 GLN B C 1
ATOM 8210 O O . GLN B 1 326 ? 21.953 -11.484 -1.002 1 92.75 326 GLN B O 1
ATOM 8215 N N . SER B 1 327 ? 24.094 -11.258 -1.176 1 92 327 SER B N 1
ATOM 8216 C CA . SER B 1 327 ? 24.406 -12.672 -1.38 1 92 327 SER B CA 1
ATOM 8217 C C . SER B 1 327 ? 23.969 -13.508 -0.181 1 92 327 SER B C 1
ATOM 8219 O O . SER B 1 327 ? 23.844 -14.727 -0.288 1 92 327 SER B O 1
ATOM 8221 N N . GLU B 1 328 ? 23.672 -12.906 0.952 1 89.94 328 GLU B N 1
ATOM 8222 C CA . GLU B 1 328 ? 23.328 -13.688 2.135 1 89.94 328 GLU B CA 1
ATOM 8223 C C . GLU B 1 328 ? 21.875 -13.477 2.525 1 89.94 328 GLU B C 1
ATOM 8225 O O . GLU B 1 328 ? 21.188 -14.43 2.91 1 89.94 328 GLU B O 1
ATOM 8230 N N . LEU B 1 329 ? 21.453 -12.227 2.387 1 90.88 329 LEU B N 1
ATOM 8231 C CA . LEU B 1 329 ? 20.141 -11.891 2.947 1 90.88 329 LEU B CA 1
ATOM 8232 C C . LEU B 1 329 ? 19.078 -11.883 1.862 1 90.88 329 LEU B C 1
ATOM 8234 O O . LEU B 1 329 ? 17.891 -12.125 2.143 1 90.88 329 LEU B O 1
ATOM 8238 N N . ALA B 1 330 ? 19.453 -11.602 0.627 1 95.56 330 ALA B N 1
ATOM 8239 C CA . ALA B 1 330 ? 18.484 -11.484 -0.45 1 95.56 330 ALA B CA 1
ATOM 8240 C C . ALA B 1 330 ? 18.547 -12.688 -1.391 1 95.56 330 ALA B C 1
ATOM 8242 O O . ALA B 1 330 ? 18.672 -12.523 -2.607 1 95.56 330 ALA B O 1
ATOM 8243 N N . VAL B 1 331 ? 18.5 -13.867 -0.815 1 97.62 331 VAL B N 1
ATOM 8244 C CA . VAL B 1 331 ? 18.547 -15.117 -1.562 1 97.62 331 VAL B CA 1
ATOM 8245 C C . VAL B 1 331 ? 17.516 -16.094 -0.993 1 97.62 331 VAL B C 1
ATOM 8247 O O . VAL B 1 331 ? 17.172 -16.016 0.185 1 97.62 331 VAL B O 1
ATOM 8250 N N . TYR B 1 332 ? 17.016 -16.938 -1.833 1 98.69 332 TYR B N 1
ATOM 8251 C CA . TYR B 1 332 ? 16.172 -18.062 -1.414 1 98.69 332 TYR B CA 1
ATOM 8252 C C . TYR B 1 332 ? 16.984 -19.359 -1.354 1 98.69 332 TYR B C 1
ATOM 8254 O O . TYR B 1 332 ? 17.312 -19.938 -2.391 1 98.69 332 TYR B O 1
ATOM 8262 N N . THR B 1 333 ? 17.25 -19.797 -0.193 1 98.38 333 THR B N 1
ATOM 8263 C CA . THR B 1 333 ? 18 -21.031 0.011 1 98.38 333 THR B CA 1
ATOM 8264 C C . THR B 1 333 ? 17.156 -22.234 -0.388 1 98.38 333 THR B C 1
ATOM 8266 O O . THR B 1 333 ? 15.938 -22.125 -0.553 1 98.38 333 THR B O 1
ATOM 8269 N N . PRO B 1 334 ? 17.812 -23.406 -0.621 1 97.75 334 PRO B N 1
ATOM 8270 C CA . PRO B 1 334 ? 17.031 -24.609 -0.91 1 97.75 334 PRO B CA 1
ATOM 8271 C C . PRO B 1 334 ? 15.945 -24.875 0.132 1 97.75 334 PRO B C 1
ATOM 8273 O O . PRO B 1 334 ? 14.836 -25.281 -0.217 1 97.75 334 PRO B O 1
ATOM 8276 N N . CYS B 1 335 ? 16.234 -24.562 1.384 1 98.12 335 CYS B N 1
ATOM 8277 C CA . CYS B 1 335 ? 15.242 -24.734 2.443 1 98.12 335 CYS B CA 1
ATOM 8278 C C . CYS B 1 335 ? 14.078 -23.766 2.266 1 98.12 335 CYS B C 1
ATOM 8280 O O . CYS B 1 335 ? 12.922 -24.125 2.482 1 98.12 335 CYS B O 1
ATOM 8282 N N . ASP B 1 336 ? 14.398 -22.531 1.926 1 98.5 336 ASP B N 1
ATOM 8283 C CA . ASP B 1 336 ? 13.352 -21.547 1.676 1 98.5 336 ASP B CA 1
ATOM 8284 C C . ASP B 1 336 ? 12.43 -21.984 0.545 1 98.5 336 ASP B C 1
ATOM 8286 O O . ASP B 1 336 ? 11.203 -21.906 0.667 1 98.5 336 ASP B O 1
ATOM 8290 N N . VAL B 1 337 ? 13 -22.453 -0.519 1 98.81 337 VAL B N 1
ATOM 8291 C CA . VAL B 1 337 ? 12.25 -22.875 -1.699 1 98.81 337 VAL B CA 1
ATOM 8292 C C . VAL B 1 337 ? 11.336 -24.047 -1.344 1 98.81 337 VAL B C 1
ATOM 8294 O O . VAL B 1 337 ? 10.156 -24.047 -1.693 1 98.81 337 VAL B O 1
ATOM 8297 N N . LEU B 1 338 ? 11.875 -25 -0.624 1 98.38 338 LEU B N 1
ATOM 8298 C CA . LEU B 1 338 ? 11.07 -26.141 -0.217 1 98.38 338 LEU B CA 1
ATOM 8299 C C . LEU B 1 338 ? 9.938 -25.719 0.715 1 98.38 338 LEU B C 1
ATOM 8301 O O . LEU B 1 338 ? 8.828 -26.234 0.625 1 98.38 338 LEU B O 1
ATOM 8305 N N . ALA B 1 339 ? 10.266 -24.781 1.624 1 98.56 339 ALA B N 1
ATOM 8306 C CA . ALA B 1 339 ? 9.242 -24.266 2.535 1 98.56 339 ALA B CA 1
ATOM 8307 C C . ALA B 1 339 ? 8.086 -23.641 1.766 1 98.56 339 ALA B C 1
ATOM 8309 O O . ALA B 1 339 ? 6.918 -23.844 2.115 1 98.56 339 ALA B O 1
ATOM 8310 N N . ILE B 1 340 ? 8.375 -22.891 0.734 1 98.88 340 ILE B N 1
ATOM 8311 C CA . ILE B 1 340 ? 7.363 -22.234 -0.079 1 98.88 340 ILE B CA 1
ATOM 8312 C C . ILE B 1 340 ? 6.539 -23.281 -0.827 1 98.88 340 ILE B C 1
ATOM 8314 O O . ILE B 1 340 ? 5.309 -23.203 -0.864 1 98.88 340 ILE B O 1
ATOM 8318 N N . ILE B 1 341 ? 7.18 -24.328 -1.371 1 98.81 341 ILE B N 1
ATOM 8319 C CA . ILE B 1 341 ? 6.508 -25.391 -2.119 1 98.81 341 ILE B CA 1
ATOM 8320 C C . ILE B 1 341 ? 5.586 -26.172 -1.189 1 98.81 341 ILE B C 1
ATOM 8322 O O . ILE B 1 341 ? 4.43 -26.438 -1.533 1 98.81 341 ILE B O 1
ATOM 8326 N N . ASP B 1 342 ? 6.043 -26.484 0.02 1 98.38 342 ASP B N 1
ATOM 8327 C CA . ASP B 1 342 ? 5.254 -27.25 0.978 1 98.38 342 ASP B CA 1
ATOM 8328 C C . ASP B 1 342 ? 4.074 -26.438 1.496 1 98.38 342 ASP B C 1
ATOM 8330 O O . ASP B 1 342 ? 2.971 -26.969 1.658 1 98.38 342 ASP B O 1
ATOM 8334 N N . TYR B 1 343 ? 4.391 -25.203 1.774 1 98.75 343 TYR B N 1
ATOM 8335 C CA . TYR B 1 343 ? 3.328 -24.312 2.23 1 98.75 343 TYR B CA 1
ATOM 8336 C C . TYR B 1 343 ? 2.225 -24.203 1.185 1 98.75 343 TYR B C 1
ATOM 8338 O O . TYR B 1 343 ? 1.038 -24.234 1.521 1 98.75 343 TYR B O 1
ATOM 8346 N N . ALA B 1 344 ? 2.611 -24.062 -0.055 1 98.88 344 ALA B N 1
ATOM 8347 C CA . ALA B 1 344 ? 1.669 -24.016 -1.169 1 98.88 344 ALA B CA 1
ATOM 8348 C C . ALA B 1 344 ? 0.891 -25.312 -1.295 1 98.88 344 ALA B C 1
ATOM 8350 O O . ALA B 1 344 ? -0.33 -25.312 -1.472 1 98.88 344 ALA B O 1
ATOM 8351 N N . ARG B 1 345 ? 1.523 -26.422 -1.179 1 98.69 345 ARG B N 1
ATOM 8352 C CA . ARG B 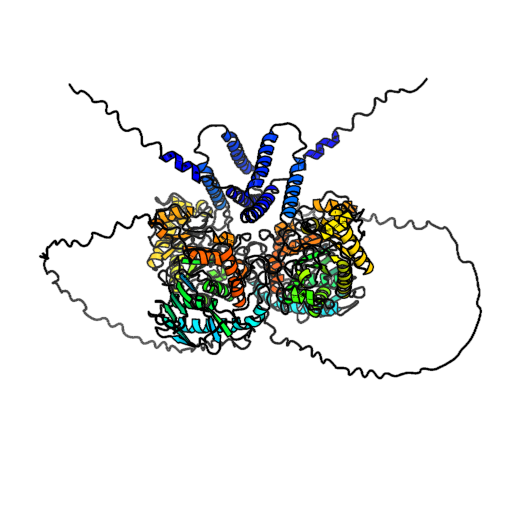1 345 ? 0.911 -27.734 -1.256 1 98.69 345 ARG B CA 1
ATOM 8353 C C . ARG B 1 345 ? -0.205 -27.891 -0.226 1 98.69 345 ARG B C 1
ATOM 8355 O O . ARG B 1 345 ? -1.305 -28.328 -0.555 1 98.69 345 ARG B O 1
ATOM 8362 N N . ASP B 1 346 ? 0.105 -27.469 0.945 1 98.62 346 ASP B N 1
ATOM 8363 C CA . ASP B 1 346 ? -0.853 -27.594 2.039 1 98.62 346 ASP B CA 1
ATOM 8364 C C . ASP B 1 346 ? -2.105 -26.766 1.77 1 98.62 346 ASP B C 1
ATOM 8366 O O . ASP B 1 346 ? -3.127 -26.938 2.439 1 98.62 346 ASP B O 1
ATOM 8370 N N . ARG B 1 347 ? -2.051 -25.938 0.78 1 98.75 347 ARG B N 1
ATOM 8371 C CA . ARG B 1 347 ? -3.158 -25.047 0.449 1 98.75 347 ARG B CA 1
ATOM 8372 C C . ARG B 1 347 ? -3.721 -25.359 -0.933 1 98.75 347 ARG B C 1
ATOM 8374 O O . ARG B 1 347 ? -4.566 -24.625 -1.446 1 98.75 347 ARG B O 1
ATOM 8381 N N . GLY B 1 348 ? -3.221 -26.438 -1.515 1 98.75 348 GLY B N 1
ATOM 8382 C CA . GLY B 1 348 ? -3.684 -26.859 -2.828 1 98.75 348 GLY B CA 1
ATOM 8383 C C . GLY B 1 348 ? -3.232 -25.938 -3.941 1 98.75 348 GLY B C 1
ATOM 8384 O O . GLY B 1 348 ? -3.982 -25.672 -4.887 1 98.75 348 GLY B O 1
ATOM 8385 N N . ILE B 1 349 ? -2.051 -25.344 -3.818 1 98.94 349 ILE B N 1
ATOM 8386 C CA . ILE B 1 349 ? -1.501 -24.406 -4.797 1 98.94 349 ILE B CA 1
ATOM 8387 C C . ILE B 1 349 ? -0.265 -25.031 -5.453 1 98.94 349 ILE B C 1
ATOM 8389 O O . ILE B 1 349 ? 0.626 -25.531 -4.766 1 98.94 349 ILE B O 1
ATOM 8393 N N . ARG B 1 350 ? -0.269 -25.047 -6.742 1 98.81 350 ARG B N 1
ATOM 8394 C CA . ARG B 1 350 ? 0.896 -25.438 -7.523 1 98.81 350 ARG B CA 1
ATOM 8395 C C . ARG B 1 350 ? 1.925 -24.328 -7.594 1 98.81 350 ARG B C 1
ATOM 8397 O O . ARG B 1 350 ? 1.562 -23.141 -7.676 1 98.81 350 ARG B O 1
ATOM 8404 N N . VAL B 1 351 ? 3.223 -24.672 -7.551 1 98.94 351 VAL B N 1
ATOM 8405 C CA . VAL B 1 351 ? 4.285 -23.688 -7.727 1 98.94 351 VAL B CA 1
ATOM 8406 C C . VAL B 1 351 ? 4.988 -23.922 -9.062 1 98.94 351 VAL B C 1
ATOM 8408 O O . VAL B 1 351 ? 5.633 -24.953 -9.258 1 98.94 351 VAL B O 1
ATOM 8411 N N . ILE B 1 352 ? 4.84 -23.016 -9.977 1 98.88 352 ILE B N 1
ATOM 8412 C CA . ILE B 1 352 ? 5.496 -23.078 -11.273 1 98.88 352 ILE B CA 1
ATOM 8413 C C . ILE B 1 352 ? 6.598 -22.016 -11.336 1 98.88 352 ILE B C 1
ATOM 8415 O O . ILE B 1 352 ? 6.32 -20.812 -11.336 1 98.88 352 ILE B O 1
ATOM 8419 N N . PRO B 1 353 ? 7.863 -22.438 -11.414 1 98.81 353 PRO B N 1
ATOM 8420 C CA . PRO B 1 353 ? 8.953 -21.469 -11.484 1 98.81 353 PRO B CA 1
ATOM 8421 C C . PRO B 1 353 ? 9.172 -20.922 -12.898 1 98.81 353 PRO B C 1
ATOM 8423 O O . PRO B 1 353 ? 8.906 -21.625 -13.883 1 98.81 353 PRO B O 1
ATOM 8426 N N . GLU B 1 354 ? 9.609 -19.75 -12.992 1 98.81 354 GLU B N 1
ATOM 8427 C CA . GLU B 1 354 ? 10.031 -19.156 -14.266 1 98.81 354 GLU B CA 1
ATOM 8428 C C . GLU B 1 354 ? 11.516 -18.828 -14.242 1 98.81 354 GLU B C 1
ATOM 8430 O O . GLU B 1 354 ? 11.992 -18.141 -13.336 1 98.81 354 GLU B O 1
ATOM 8435 N N . PHE B 1 355 ? 12.188 -19.344 -15.148 1 98.62 355 PHE B N 1
ATOM 8436 C CA . PHE B 1 355 ? 13.57 -18.984 -15.461 1 98.62 355 PHE B CA 1
ATOM 8437 C C . PHE B 1 355 ? 13.703 -18.578 -16.922 1 98.62 355 PHE B C 1
ATOM 8439 O O . PHE B 1 355 ? 13.805 -19.438 -17.797 1 98.62 355 PHE B O 1
ATOM 8446 N N . ASP B 1 356 ? 13.797 -17.312 -17.156 1 97.88 356 ASP B N 1
ATOM 8447 C CA . ASP B 1 356 ? 13.773 -16.75 -18.5 1 97.88 356 ASP B CA 1
ATOM 8448 C C . ASP B 1 356 ? 15.086 -17.031 -19.234 1 97.88 356 ASP B C 1
ATOM 8450 O O . ASP B 1 356 ? 16.172 -16.719 -18.734 1 97.88 356 ASP B O 1
ATOM 8454 N N . VAL B 1 357 ? 14.992 -17.531 -20.406 1 97.56 357 VAL B N 1
ATOM 8455 C CA . VAL B 1 357 ? 16.109 -17.766 -21.312 1 97.56 357 VAL B CA 1
ATOM 8456 C C . VAL B 1 357 ? 15.68 -17.5 -22.75 1 97.56 357 VAL B C 1
ATOM 8458 O O . VAL B 1 357 ? 14.523 -17.75 -23.125 1 97.56 357 VAL B O 1
ATOM 8461 N N . PRO B 1 358 ? 16.469 -16.969 -23.625 1 97.75 358 PRO B N 1
ATOM 8462 C CA . PRO B 1 358 ? 17.828 -16.516 -23.328 1 97.75 358 PRO B CA 1
ATOM 8463 C C . PRO B 1 358 ? 17.859 -15.078 -22.844 1 97.75 358 PRO B C 1
ATOM 8465 O O . PRO B 1 358 ? 18.938 -14.57 -22.5 1 97.75 358 PRO B O 1
ATOM 8468 N N . GLY B 1 359 ? 16.703 -14.352 -22.875 1 97.06 359 GLY B N 1
ATOM 8469 C CA . GLY B 1 359 ? 16.625 -12.969 -22.438 1 97.06 359 GLY B CA 1
ATOM 8470 C C . GLY B 1 359 ? 16.406 -12.828 -20.938 1 97.06 359 GLY B C 1
ATOM 8471 O O . GLY B 1 359 ? 16.359 -13.828 -20.219 1 97.06 359 GLY B O 1
ATOM 8472 N N . HIS B 1 360 ? 16.453 -11.547 -20.453 1 97.12 360 HIS B N 1
ATOM 8473 C CA . HIS B 1 360 ? 16.234 -11.289 -19.031 1 97.12 360 HIS B CA 1
ATOM 8474 C C . HIS B 1 360 ? 17.234 -12.07 -18.172 1 97.12 360 HIS B C 1
ATOM 8476 O O . HIS B 1 360 ? 16.844 -12.688 -17.172 1 97.12 360 HIS B O 1
ATOM 8482 N N . ALA B 1 361 ? 18.453 -12.117 -18.609 1 97.38 361 ALA B N 1
ATOM 8483 C CA . ALA B 1 361 ? 19.422 -13.031 -18 1 97.38 361 ALA B CA 1
ATOM 8484 C C . ALA B 1 361 ? 20.672 -12.289 -17.547 1 97.38 361 ALA B C 1
ATOM 8486 O O . ALA B 1 361 ? 21.719 -12.906 -17.312 1 97.38 361 ALA B O 1
ATOM 8487 N N . ARG B 1 362 ? 20.609 -10.969 -17.422 1 96.81 362 ARG B N 1
ATOM 8488 C CA . ARG B 1 362 ? 21.781 -10.188 -17.062 1 96.81 362 ARG B CA 1
ATOM 8489 C C . ARG B 1 362 ? 22.391 -10.688 -15.742 1 96.81 362 ARG B C 1
ATOM 8491 O O . ARG B 1 362 ? 23.609 -10.789 -15.609 1 96.81 362 ARG B O 1
ATOM 8498 N N . SER B 1 363 ? 21.625 -10.984 -14.789 1 97.5 363 SER B N 1
ATOM 8499 C CA . SER B 1 363 ? 22.094 -11.414 -13.477 1 97.5 363 SER B CA 1
ATOM 8500 C C . SER B 1 363 ? 22.75 -12.789 -13.547 1 97.5 363 SER B C 1
ATOM 8502 O O . SER B 1 363 ? 23.641 -13.102 -12.742 1 97.5 363 SER B O 1
ATOM 8504 N N . TRP B 1 364 ? 22.344 -13.648 -14.516 1 98.06 364 TRP B N 1
ATOM 8505 C CA . TRP B 1 364 ? 22.938 -14.969 -14.695 1 98.06 364 TRP B CA 1
ATOM 8506 C C . TRP B 1 364 ? 24.422 -14.859 -15.023 1 98.06 364 TRP B C 1
ATOM 8508 O O . TRP B 1 364 ? 25.234 -15.656 -14.531 1 98.06 364 TRP B O 1
ATOM 8518 N N . GLY B 1 365 ? 24.719 -13.867 -15.812 1 96.5 365 GLY B N 1
ATOM 8519 C CA . GLY B 1 365 ? 26.062 -13.703 -16.344 1 96.5 365 GLY B CA 1
ATOM 8520 C C . GLY B 1 365 ? 27.094 -13.414 -15.273 1 96.5 365 GLY B C 1
ATOM 8521 O O . GLY B 1 365 ? 28.297 -13.609 -15.484 1 96.5 365 GLY B O 1
ATOM 8522 N N . GLU B 1 366 ? 26.641 -12.93 -14.141 1 94.94 366 GLU B N 1
ATOM 8523 C CA . GLU B 1 366 ? 27.562 -12.664 -13.039 1 94.94 366 GLU B CA 1
ATOM 8524 C C . GLU B 1 366 ? 28.094 -13.953 -12.43 1 94.94 366 GLU B C 1
ATOM 8526 O O . GLU B 1 366 ? 29.219 -13.992 -11.93 1 94.94 366 GLU B O 1
ATOM 8531 N N . GLY B 1 367 ? 27.297 -14.969 -12.516 1 96.38 367 GLY B N 1
ATOM 8532 C CA . GLY B 1 367 ? 27.641 -16.234 -11.875 1 96.38 367 GLY B CA 1
ATOM 8533 C C . GLY B 1 367 ? 28.219 -17.25 -12.836 1 96.38 367 GLY B C 1
ATOM 8534 O O . GLY B 1 367 ? 28.859 -18.219 -12.414 1 96.38 367 GLY B O 1
ATOM 8535 N N . VAL B 1 368 ? 28.016 -17.109 -14.078 1 97.44 368 VAL B N 1
ATOM 8536 C CA . VAL B 1 368 ? 28.5 -18.031 -15.102 1 97.44 368 VAL B CA 1
ATOM 8537 C C . VAL B 1 368 ? 29.266 -17.25 -16.172 1 97.44 368 VAL B C 1
ATOM 8539 O O . VAL B 1 368 ? 28.656 -16.672 -17.062 1 97.44 368 VAL B O 1
ATOM 8542 N N . ASP B 1 369 ? 30.531 -17.375 -16.188 1 95.44 369 ASP B N 1
ATOM 8543 C CA . ASP B 1 369 ? 31.391 -16.641 -17.109 1 95.44 369 ASP B CA 1
ATOM 8544 C C . ASP B 1 369 ? 31.156 -17.078 -18.547 1 95.44 369 ASP B C 1
ATOM 8546 O O . ASP B 1 369 ? 31.031 -18.281 -18.828 1 95.44 369 ASP B O 1
ATOM 8550 N N . GLY B 1 370 ? 31 -16.094 -19.391 1 95.25 370 GLY B N 1
ATOM 8551 C CA . GLY B 1 370 ? 30.906 -16.375 -20.812 1 95.25 370 GLY B CA 1
ATOM 8552 C C . GLY B 1 370 ? 29.5 -16.75 -21.266 1 95.25 370 GLY B C 1
ATOM 8553 O O . GLY B 1 370 ? 29.281 -17.016 -22.453 1 95.25 370 GLY B O 1
ATOM 8554 N N . LEU B 1 371 ? 28.562 -16.734 -20.406 1 97.69 371 LEU B N 1
ATOM 8555 C CA . LEU B 1 371 ? 27.203 -17.172 -20.703 1 97.69 371 LEU B CA 1
ATOM 8556 C C . LEU B 1 371 ? 26.516 -16.188 -21.656 1 97.69 371 LEU B C 1
ATOM 8558 O O . LEU B 1 371 ? 25.781 -16.609 -22.547 1 97.69 371 LEU B O 1
ATOM 8562 N N . LEU B 1 372 ? 26.734 -14.867 -21.484 1 97.69 372 LEU B N 1
ATOM 8563 C CA . LEU B 1 372 ? 26 -13.828 -22.203 1 97.69 372 LEU B CA 1
ATOM 8564 C C . LEU B 1 372 ? 26.797 -13.352 -23.422 1 97.69 372 LEU B C 1
ATOM 8566 O O . LEU B 1 372 ? 28.016 -13.523 -23.484 1 97.69 372 LEU B O 1
ATOM 8570 N N . THR B 1 373 ? 26.094 -12.812 -24.344 1 96.81 373 THR B N 1
ATOM 8571 C CA . THR B 1 373 ? 26.703 -12.227 -25.531 1 96.81 373 THR B CA 1
ATOM 8572 C C . THR B 1 373 ? 27.109 -10.781 -25.266 1 96.81 373 THR B C 1
ATOM 8574 O O . THR B 1 373 ? 26.312 -9.977 -24.766 1 96.81 373 THR B O 1
ATOM 8577 N N . ARG B 1 374 ? 28.297 -10.484 -25.578 1 94.56 374 ARG B N 1
ATOM 8578 C CA . ARG B 1 374 ? 28.75 -9.102 -25.484 1 94.56 374 ARG B CA 1
ATOM 8579 C C . ARG B 1 374 ? 28.516 -8.359 -26.797 1 94.56 374 ARG B C 1
ATOM 8581 O O . ARG B 1 374 ? 28.766 -8.898 -27.875 1 94.56 374 ARG B O 1
ATOM 8588 N N . CYS B 1 375 ? 28 -7.168 -26.703 1 93.5 375 CYS B N 1
ATOM 8589 C CA . CYS B 1 375 ? 27.953 -6.316 -27.891 1 93.5 375 CYS B CA 1
ATOM 8590 C C . CYS B 1 375 ? 29.359 -5.859 -28.281 1 93.5 375 CYS B C 1
ATOM 8592 O O . CYS B 1 375 ? 30.094 -5.301 -27.469 1 93.5 375 CYS B O 1
ATOM 8594 N N . SER B 1 376 ? 29.609 -6 -29.438 1 90.31 376 SER B N 1
ATOM 8595 C CA . SER B 1 376 ? 30.938 -5.625 -29.906 1 90.31 376 SER B CA 1
ATOM 8596 C C . SER B 1 376 ? 31.141 -4.113 -29.859 1 90.31 376 SER B C 1
ATOM 8598 O O . SER B 1 376 ? 32.219 -3.629 -29.562 1 90.31 376 SER B O 1
ATOM 8600 N N . SER B 1 377 ? 30.125 -3.33 -30.094 1 90.44 377 SER B N 1
ATOM 8601 C CA . SER B 1 377 ? 30.203 -1.878 -30.203 1 90.44 377 SER B CA 1
ATOM 8602 C C . SER B 1 377 ? 30.25 -1.209 -28.844 1 90.44 377 SER B C 1
ATOM 8604 O O . SER B 1 377 ? 30.969 -0.23 -28.641 1 90.44 377 SER B O 1
ATOM 8606 N N . THR B 1 378 ? 29.516 -1.732 -27.812 1 89.62 378 THR B N 1
ATOM 8607 C CA . THR B 1 378 ? 29.344 -1.01 -26.562 1 89.62 378 THR B CA 1
ATOM 8608 C C . THR B 1 378 ? 29.906 -1.814 -25.391 1 89.62 378 THR B C 1
ATOM 8610 O O . THR B 1 378 ? 30.047 -1.289 -24.281 1 89.62 378 THR B O 1
ATOM 8613 N N . ASN B 1 379 ? 30.188 -3.08 -25.594 1 88.19 379 ASN B N 1
ATOM 8614 C CA . ASN B 1 379 ? 30.703 -4.012 -24.594 1 88.19 379 ASN B CA 1
ATOM 8615 C C . ASN B 1 379 ? 29.656 -4.332 -23.531 1 88.19 379 ASN B C 1
ATOM 8617 O O . ASN B 1 379 ? 29.969 -4.91 -22.5 1 88.19 379 ASN B O 1
ATOM 8621 N N . GLU B 1 380 ? 28.438 -3.922 -23.812 1 91.75 380 GLU B N 1
ATOM 8622 C CA . GLU B 1 380 ? 27.328 -4.289 -22.953 1 91.75 380 GLU B CA 1
ATOM 8623 C C . GLU B 1 380 ? 26.922 -5.746 -23.156 1 91.75 380 GLU B C 1
ATOM 8625 O O . GLU B 1 380 ? 27.266 -6.352 -24.172 1 91.75 380 GLU B O 1
ATOM 8630 N N . TYR B 1 381 ? 26.266 -6.242 -22.203 1 94.31 381 TYR B N 1
ATOM 8631 C CA . TYR B 1 381 ? 25.844 -7.637 -22.312 1 94.31 381 TYR B CA 1
ATOM 8632 C C . TYR B 1 381 ? 24.422 -7.734 -22.875 1 94.31 381 TYR B C 1
ATOM 8634 O O . TYR B 1 381 ? 23.562 -6.918 -22.547 1 94.31 381 TYR B O 1
ATOM 8642 N N . GLY B 1 382 ? 24.234 -8.664 -23.703 1 95.31 382 GLY B N 1
ATOM 8643 C CA . GLY B 1 382 ? 22.922 -9.047 -24.219 1 95.31 382 GLY B CA 1
ATOM 8644 C C . GLY B 1 382 ? 22.484 -10.414 -23.734 1 95.31 382 GLY B C 1
ATOM 8645 O O . GLY B 1 382 ? 22.875 -10.867 -22.672 1 95.31 382 GLY B O 1
ATOM 8646 N N . PRO B 1 383 ? 21.562 -11.094 -24.5 1 97.06 383 PRO B N 1
ATOM 8647 C CA . PRO B 1 383 ? 21.047 -12.406 -24.094 1 97.06 383 PRO B CA 1
ATOM 8648 C C . PRO B 1 383 ? 22.125 -13.492 -24.141 1 97.06 383 PRO B C 1
ATOM 8650 O O . PRO B 1 383 ? 23.25 -13.234 -24.578 1 97.06 383 PRO B O 1
ATOM 8653 N N . MET B 1 384 ? 21.797 -14.672 -23.641 1 98.06 384 MET B N 1
ATOM 8654 C CA . MET B 1 384 ? 22.703 -15.812 -23.656 1 98.06 384 MET B CA 1
ATOM 8655 C C . MET B 1 384 ? 23.203 -16.094 -25.078 1 98.06 384 MET B C 1
ATOM 8657 O O . MET B 1 384 ? 22.438 -15.945 -26.031 1 98.06 384 MET B O 1
ATOM 8661 N N . ASP B 1 385 ? 24.438 -16.469 -25.172 1 97.06 385 ASP B N 1
ATOM 8662 C CA . ASP B 1 385 ? 25.031 -16.766 -26.469 1 97.06 385 ASP B CA 1
ATOM 8663 C C . ASP B 1 385 ? 24.484 -18.078 -27.031 1 97.06 385 ASP B C 1
ATOM 8665 O O . ASP B 1 385 ? 24.75 -19.156 -26.484 1 97.06 385 ASP B O 1
ATOM 8669 N N . PRO B 1 386 ? 23.766 -18.047 -28.125 1 96.38 386 PRO B N 1
ATOM 8670 C CA . PRO B 1 386 ? 23.125 -19.25 -28.656 1 96.38 386 PRO B CA 1
ATOM 8671 C C . PRO B 1 386 ? 24.094 -20.141 -29.438 1 96.38 386 PRO B C 1
ATOM 8673 O O . PRO B 1 386 ? 23.734 -21.25 -29.844 1 96.38 386 PRO B O 1
ATOM 8676 N N . THR B 1 387 ? 25.328 -19.703 -29.656 1 94.81 387 THR B N 1
ATOM 8677 C CA . THR B 1 387 ? 26.25 -20.422 -30.531 1 94.81 387 THR B CA 1
ATOM 8678 C C . THR B 1 387 ? 27.234 -21.266 -29.734 1 94.81 387 THR B C 1
ATOM 8680 O O . THR B 1 387 ? 27.969 -22.078 -30.297 1 94.81 387 THR B O 1
ATOM 8683 N N . LYS B 1 388 ? 27.234 -21.094 -28.438 1 95.25 388 LYS B N 1
ATOM 8684 C CA . LYS B 1 388 ? 28.219 -21.781 -27.594 1 95.25 388 LYS B CA 1
ATOM 8685 C C . LYS B 1 388 ? 27.641 -23.078 -27.016 1 95.25 388 LYS B C 1
ATOM 8687 O O . LYS B 1 388 ? 26.578 -23.078 -26.422 1 95.25 388 LYS B O 1
ATOM 8692 N N . THR B 1 389 ? 28.375 -24.141 -27.125 1 95.81 389 THR B N 1
ATOM 8693 C CA . THR B 1 389 ? 27.984 -25.422 -26.578 1 95.81 389 THR B CA 1
ATOM 8694 C C . THR B 1 389 ? 27.906 -25.359 -25.047 1 95.81 389 THR B C 1
ATOM 8696 O O . THR B 1 389 ? 27.047 -26.016 -24.438 1 95.81 389 THR B O 1
ATOM 8699 N N . GLU B 1 390 ? 28.75 -24.547 -24.453 1 96.81 390 GLU B N 1
ATOM 8700 C CA . GLU B 1 390 ? 28.828 -24.391 -23 1 96.81 390 GLU B CA 1
ATOM 8701 C C . GLU B 1 390 ? 27.516 -23.844 -22.453 1 96.81 390 GLU B C 1
ATOM 8703 O O . GLU B 1 390 ? 27.109 -24.188 -21.328 1 96.81 390 GLU B O 1
ATOM 8708 N N . THR B 1 391 ? 26.875 -23.031 -23.234 1 97.88 391 THR B N 1
ATOM 8709 C CA . THR B 1 391 ? 25.578 -22.484 -22.844 1 97.88 391 THR B CA 1
ATOM 8710 C C . THR B 1 391 ? 24.578 -23.594 -22.578 1 97.88 391 THR B C 1
ATOM 8712 O O . THR B 1 391 ? 23.906 -23.609 -21.547 1 97.88 391 THR B O 1
ATOM 8715 N N . TYR B 1 392 ? 24.562 -24.578 -23.422 1 98.19 392 TYR B N 1
ATOM 8716 C CA . TYR B 1 392 ? 23.562 -25.641 -23.344 1 98.19 392 TYR B CA 1
ATOM 8717 C C . TYR B 1 392 ? 23.953 -26.688 -22.297 1 98.19 392 TYR B C 1
ATOM 8719 O O . TYR B 1 392 ? 23.078 -27.312 -21.688 1 98.19 392 TYR B O 1
ATOM 8727 N N . VAL B 1 393 ? 25.25 -26.906 -22.109 1 98.19 393 VAL B N 1
ATOM 8728 C CA . VAL B 1 393 ? 25.703 -27.766 -21.031 1 98.19 393 VAL B CA 1
ATOM 8729 C C . VAL B 1 393 ? 25.266 -27.188 -19.688 1 98.19 393 VAL B C 1
ATOM 8731 O O . VAL B 1 393 ? 24.75 -27.922 -18.828 1 98.19 393 VAL B O 1
ATOM 8734 N N . PHE B 1 394 ? 25.469 -25.969 -19.5 1 98.06 394 PHE B N 1
ATOM 8735 C CA . PHE B 1 394 ? 25.047 -25.281 -18.297 1 98.06 394 PHE B CA 1
ATOM 8736 C C . PHE B 1 394 ? 23.547 -25.406 -18.094 1 98.06 394 PHE B C 1
ATOM 8738 O O . PHE B 1 394 ? 23.078 -25.766 -17.016 1 98.06 394 PHE B O 1
ATOM 8745 N N . LEU B 1 395 ? 22.781 -25.078 -19.141 1 98.69 395 LEU B N 1
ATOM 8746 C CA . LEU B 1 395 ? 21.312 -25.078 -19.047 1 98.69 395 LEU B CA 1
ATOM 8747 C C . LEU B 1 395 ? 20.797 -26.484 -18.75 1 98.69 395 LEU B C 1
ATOM 8749 O O . LEU B 1 395 ? 19.844 -26.656 -18 1 98.69 395 LEU B O 1
ATOM 8753 N N . ARG B 1 396 ? 21.406 -27.484 -19.375 1 98.38 396 ARG B N 1
ATOM 8754 C CA . ARG B 1 396 ? 21.016 -28.875 -19.094 1 98.38 396 ARG B CA 1
ATOM 8755 C C . ARG B 1 396 ? 21.156 -29.188 -17.609 1 98.38 396 ARG B C 1
ATOM 8757 O O . ARG B 1 396 ? 20.219 -29.719 -17 1 98.38 396 ARG B O 1
ATOM 8764 N N . ASP B 1 397 ? 22.297 -28.844 -17.078 1 98.5 397 ASP B N 1
ATOM 8765 C CA . ASP B 1 397 ? 22.547 -29.125 -15.664 1 98.5 397 ASP B CA 1
ATOM 8766 C C . ASP B 1 397 ? 21.656 -28.281 -14.758 1 98.5 397 ASP B C 1
ATOM 8768 O O . ASP B 1 397 ? 21.156 -28.781 -13.75 1 98.5 397 ASP B O 1
ATOM 8772 N N . PHE B 1 398 ? 21.484 -27.031 -15.078 1 98.5 398 PHE B N 1
ATOM 8773 C CA . PHE B 1 398 ? 20.656 -26.141 -14.281 1 98.5 398 PHE B CA 1
ATOM 8774 C C . PHE B 1 398 ? 19.203 -26.609 -14.258 1 98.5 398 PHE B C 1
ATOM 8776 O O . PHE B 1 398 ? 18.594 -26.688 -13.195 1 98.5 398 PHE B O 1
ATOM 8783 N N . PHE B 1 399 ? 18.641 -26.938 -15.375 1 98.56 399 PHE B N 1
ATOM 8784 C CA . PHE B 1 399 ? 17.234 -27.328 -15.445 1 98.56 399 PHE B CA 1
ATOM 8785 C C . PHE B 1 399 ? 17.031 -28.734 -14.867 1 98.56 399 PHE B C 1
ATOM 8787 O O . PHE B 1 399 ? 15.945 -29.078 -14.422 1 98.56 399 PHE B O 1
ATOM 8794 N N . ALA B 1 400 ? 18.094 -29.562 -14.898 1 98.56 400 ALA B N 1
ATOM 8795 C CA . ALA B 1 400 ? 18.016 -30.828 -14.18 1 98.56 400 ALA B CA 1
ATOM 8796 C C . ALA B 1 400 ? 17.797 -30.594 -12.688 1 98.56 400 ALA B C 1
ATOM 8798 O O . ALA B 1 400 ? 17.016 -31.297 -12.047 1 98.56 400 ALA B O 1
ATOM 8799 N N . GLU B 1 401 ? 18.547 -29.609 -12.18 1 98.38 401 GLU B N 1
ATOM 8800 C CA . GLU B 1 401 ? 18.328 -29.234 -10.781 1 98.38 401 GLU B CA 1
ATOM 8801 C C . GLU B 1 401 ? 16.906 -28.734 -10.555 1 98.38 401 GLU B C 1
ATOM 8803 O O . GLU B 1 401 ? 16.25 -29.109 -9.578 1 98.38 401 GLU B O 1
ATOM 8808 N N . ILE B 1 402 ? 16.422 -27.859 -11.406 1 98.44 402 ILE B N 1
ATOM 8809 C CA . ILE B 1 402 ? 15.078 -27.297 -11.281 1 98.44 402 ILE B CA 1
ATOM 8810 C C . ILE B 1 402 ? 14.047 -28.422 -11.289 1 98.44 402 ILE B C 1
ATOM 8812 O O . ILE B 1 402 ? 13.102 -28.422 -10.492 1 98.44 402 ILE B O 1
ATOM 8816 N N . ALA B 1 403 ? 14.242 -29.422 -12.172 1 97.94 403 ALA B N 1
ATOM 8817 C CA . ALA B 1 403 ? 13.344 -30.562 -12.266 1 97.94 403 ALA B CA 1
ATOM 8818 C C . ALA B 1 403 ? 13.312 -31.359 -10.961 1 97.94 403 ALA B C 1
ATOM 8820 O O . ALA B 1 403 ? 12.273 -31.922 -10.594 1 97.94 403 ALA B O 1
ATOM 8821 N N . SER B 1 404 ? 14.414 -31.375 -10.32 1 97.56 404 SER B N 1
ATOM 8822 C CA . SER B 1 404 ? 14.508 -32.156 -9.078 1 97.56 404 SER B CA 1
ATOM 8823 C C . SER B 1 404 ? 13.922 -31.375 -7.906 1 97.56 404 SER B C 1
ATOM 8825 O O . SER B 1 404 ? 13.391 -31.969 -6.965 1 97.56 404 SER B O 1
ATOM 8827 N N . VAL B 1 405 ? 14.008 -30.047 -7.91 1 98.06 405 VAL B N 1
ATOM 8828 C CA . VAL B 1 405 ? 13.633 -29.203 -6.777 1 98.06 405 VAL B CA 1
ATOM 8829 C C . VAL B 1 405 ? 12.133 -28.938 -6.812 1 98.06 405 VAL B C 1
ATOM 8831 O O . VAL B 1 405 ? 11.445 -29.062 -5.793 1 98.06 405 VAL B O 1
ATOM 8834 N N . PHE B 1 406 ? 11.648 -28.547 -7.926 1 98.25 406 PHE B N 1
ATOM 8835 C CA . PHE B 1 406 ? 10.242 -28.188 -8.055 1 98.25 406 PHE B CA 1
ATOM 8836 C C . PHE B 1 406 ? 9.398 -29.406 -8.383 1 98.25 406 PHE B C 1
ATOM 8838 O O . PHE B 1 406 ? 9.859 -30.312 -9.078 1 98.25 406 PHE B O 1
ATOM 8845 N N . LYS B 1 407 ? 8.188 -29.484 -7.918 1 97 407 LYS B N 1
ATOM 8846 C CA . LYS B 1 407 ? 7.363 -30.688 -7.988 1 97 407 LYS B CA 1
ATOM 8847 C C . LYS B 1 407 ? 6.383 -30.625 -9.156 1 97 407 LYS B C 1
ATOM 8849 O O . LYS B 1 407 ? 5.812 -31.641 -9.555 1 97 407 LYS B O 1
ATOM 8854 N N . ASP B 1 408 ? 6.176 -29.422 -9.68 1 97.44 408 ASP B N 1
ATOM 8855 C CA . ASP B 1 408 ? 5.328 -29.281 -10.859 1 97.44 408 ASP B CA 1
ATOM 8856 C C . ASP B 1 408 ? 6.086 -29.672 -12.125 1 97.44 408 ASP B C 1
ATOM 8858 O O . ASP B 1 408 ? 7.297 -29.453 -12.227 1 97.44 408 ASP B O 1
ATOM 8862 N N . LYS B 1 409 ? 5.422 -30.156 -13.117 1 95.94 409 LYS B N 1
ATOM 8863 C CA . LYS B 1 409 ? 6.078 -30.594 -14.352 1 95.94 409 LYS B CA 1
ATOM 8864 C C . LYS B 1 409 ? 6.32 -29.406 -15.289 1 95.94 409 LYS B C 1
ATOM 8866 O O . LYS B 1 409 ? 7.121 -29.5 -16.219 1 95.94 409 LYS B O 1
ATOM 8871 N N . TYR B 1 410 ? 5.613 -28.359 -15.062 1 97.88 410 TYR B N 1
ATOM 8872 C CA . TYR B 1 410 ? 5.777 -27.203 -15.93 1 97.88 410 TYR B CA 1
ATOM 8873 C C . TYR B 1 410 ? 6.887 -26.297 -15.414 1 97.88 410 TYR B C 1
ATOM 8875 O O . TYR B 1 410 ? 7.035 -26.109 -14.203 1 97.88 410 TYR B O 1
ATOM 8883 N N . VAL B 1 411 ? 7.648 -25.719 -16.281 1 98.38 411 VAL B N 1
ATOM 8884 C CA . VAL B 1 411 ? 8.594 -24.625 -16.047 1 98.38 411 VAL B CA 1
ATOM 8885 C C . VAL B 1 411 ? 8.367 -23.531 -17.094 1 98.38 411 VAL B C 1
ATOM 8887 O O . VAL B 1 411 ? 8.25 -23.812 -18.281 1 98.38 411 VAL B O 1
ATOM 8890 N N . HIS B 1 412 ? 8.164 -22.312 -16.641 1 98.75 412 HIS B N 1
ATOM 8891 C CA . HIS B 1 412 ? 8.055 -21.188 -17.562 1 98.75 412 HIS B CA 1
ATOM 8892 C C . HIS B 1 412 ? 9.43 -20.719 -18.031 1 98.75 412 HIS B C 1
ATOM 8894 O O . HIS B 1 412 ? 10.305 -20.422 -17.219 1 98.75 412 HIS B O 1
ATOM 8900 N N . LEU B 1 413 ? 9.633 -20.609 -19.328 1 98.38 413 LEU B N 1
ATOM 8901 C CA . LEU B 1 413 ? 10.953 -20.359 -19.906 1 98.38 413 LEU B CA 1
ATOM 8902 C C . LEU B 1 413 ? 11.062 -18.953 -20.453 1 98.38 413 LEU B C 1
ATOM 8904 O O . LEU B 1 413 ? 12.055 -18.594 -21.094 1 98.38 413 LEU B O 1
ATOM 8908 N N . GLY B 1 414 ? 10.062 -18.172 -20.234 1 98 414 GLY B N 1
ATOM 8909 C CA . GLY B 1 414 ? 10.07 -16.781 -20.656 1 98 414 GLY B CA 1
ATOM 8910 C C . GLY B 1 414 ? 9.922 -16.594 -22.156 1 98 414 GLY B C 1
ATOM 8911 O O . GLY B 1 414 ? 8.992 -17.141 -22.75 1 98 414 GLY B O 1
ATOM 8912 N N . GLY B 1 415 ? 10.852 -15.898 -22.719 1 96.25 415 GLY B N 1
ATOM 8913 C CA . GLY B 1 415 ? 10.867 -15.664 -24.156 1 96.25 415 GLY B CA 1
ATOM 8914 C C . GLY B 1 415 ? 10.305 -14.312 -24.547 1 96.25 415 GLY B C 1
ATOM 8915 O O . GLY B 1 415 ? 10.242 -13.984 -25.734 1 96.25 415 GLY B O 1
ATOM 8916 N N . ASP B 1 416 ? 9.93 -13.5 -23.547 1 94.94 416 ASP B N 1
ATOM 8917 C CA . ASP B 1 416 ? 9.344 -12.195 -23.844 1 94.94 416 ASP B CA 1
ATOM 8918 C C . ASP B 1 416 ? 10.43 -11.148 -24.078 1 94.94 416 ASP B C 1
ATOM 8920 O O . ASP B 1 416 ? 11.539 -11.266 -23.562 1 94.94 416 ASP B O 1
ATOM 8924 N N . GLU B 1 417 ? 10.219 -10.234 -24.938 1 93.19 417 GLU B N 1
ATOM 8925 C CA . GLU B 1 417 ? 10.984 -9.016 -25.156 1 93.19 417 GLU B CA 1
ATOM 8926 C C . GLU B 1 417 ? 12.469 -9.32 -25.359 1 93.19 417 GLU B C 1
ATOM 8928 O O . GLU B 1 417 ? 13.328 -8.68 -24.766 1 93.19 417 GLU B O 1
ATOM 8933 N N . LEU B 1 418 ? 12.781 -10.281 -26.125 1 94.88 418 LEU B N 1
ATOM 8934 C CA . LEU B 1 418 ? 14.172 -10.625 -26.391 1 94.88 418 LEU B CA 1
ATOM 8935 C C . LEU B 1 418 ? 14.852 -9.547 -27.234 1 94.88 418 LEU B C 1
ATOM 8937 O O . LEU B 1 418 ? 14.484 -9.328 -28.391 1 94.88 418 LEU B O 1
ATOM 8941 N N . ASN B 1 419 ? 15.859 -8.891 -26.641 1 92.94 419 ASN B N 1
ATOM 8942 C CA . ASN B 1 419 ? 16.656 -7.902 -27.344 1 92.94 419 ASN B CA 1
ATOM 8943 C C . ASN B 1 419 ? 17.844 -8.547 -28.047 1 92.94 419 ASN B C 1
ATOM 8945 O O . ASN B 1 419 ? 18.859 -8.859 -27.422 1 92.94 419 ASN B O 1
ATOM 8949 N N . THR B 1 420 ? 17.859 -8.586 -29.406 1 93.12 420 THR B N 1
ATOM 8950 C CA . THR B 1 420 ? 18.844 -9.352 -30.156 1 93.12 420 THR B CA 1
ATOM 8951 C C . THR B 1 420 ? 19.953 -8.445 -30.672 1 93.12 420 THR B C 1
ATOM 8953 O O . THR B 1 420 ? 20.75 -8.852 -31.531 1 93.12 420 THR B O 1
ATOM 8956 N N . ARG B 1 421 ? 20 -7.223 -30.203 1 92.69 421 ARG B N 1
ATOM 8957 C CA . ARG B 1 421 ? 20.984 -6.258 -30.688 1 92.69 421 ARG B CA 1
ATOM 8958 C C . ARG B 1 421 ? 22.406 -6.805 -30.547 1 92.69 421 ARG B C 1
ATOM 8960 O O . ARG B 1 421 ? 23.219 -6.707 -31.469 1 92.69 421 ARG B O 1
ATOM 8967 N N . CYS B 1 422 ? 22.703 -7.406 -29.469 1 95.12 422 CYS B N 1
ATOM 8968 C CA . CYS B 1 422 ? 24.047 -7.891 -29.203 1 95.12 422 CYS B CA 1
ATOM 8969 C C . CYS B 1 422 ? 24.328 -9.156 -30 1 95.12 422 CYS B C 1
ATOM 8971 O O . CYS B 1 422 ? 25.484 -9.461 -30.312 1 95.12 422 CYS B O 1
ATOM 8973 N N . TRP B 1 423 ? 23.312 -9.945 -30.375 1 95 423 TRP B N 1
ATOM 8974 C CA . TRP B 1 423 ? 23.516 -11.055 -31.297 1 95 423 TRP B CA 1
ATOM 8975 C C . TRP B 1 423 ? 23.922 -10.555 -32.688 1 95 423 TRP B C 1
ATOM 8977 O O . TRP B 1 423 ? 24.812 -11.125 -33.312 1 95 423 TRP B O 1
ATOM 8987 N N . GLU B 1 424 ? 23.328 -9.484 -33.094 1 92.38 424 GLU B N 1
ATOM 8988 C CA . GLU B 1 424 ? 23.562 -8.906 -34.406 1 92.38 424 GLU B CA 1
ATOM 8989 C C . GLU B 1 424 ? 24.922 -8.203 -34.469 1 92.38 424 GLU B C 1
ATOM 8991 O O . GLU B 1 424 ? 25.578 -8.195 -35.5 1 92.38 424 GLU B O 1
ATOM 8996 N N . ASP B 1 425 ? 25.266 -7.699 -33.344 1 92.88 425 ASP B N 1
ATOM 8997 C CA . ASP B 1 425 ? 26.469 -6.875 -33.25 1 92.88 425 ASP B CA 1
ATOM 8998 C C . ASP B 1 425 ? 27.703 -7.723 -32.938 1 92.88 425 ASP B C 1
ATOM 9000 O O . ASP B 1 425 ? 28.828 -7.277 -33.125 1 92.88 425 ASP B O 1
ATOM 9004 N N . ASN B 1 426 ? 27.562 -8.93 -32.531 1 94.62 426 ASN B N 1
ATOM 9005 C CA . ASN B 1 426 ? 28.672 -9.758 -32.062 1 94.62 426 ASN B CA 1
ATOM 9006 C C . ASN B 1 426 ? 29.391 -10.422 -33.25 1 94.62 426 ASN B C 1
ATOM 9008 O O . ASN B 1 426 ? 28.797 -11.188 -34 1 94.62 426 ASN B O 1
ATOM 9012 N N . LYS B 1 427 ? 30.703 -10.266 -33.281 1 92.62 427 LYS B N 1
ATOM 9013 C CA . LYS B 1 427 ? 31.5 -10.742 -34.406 1 92.62 427 LYS B CA 1
ATOM 9014 C C . LYS B 1 427 ? 31.562 -12.273 -34.406 1 92.62 427 LYS B C 1
ATOM 9016 O O . LYS B 1 427 ? 31.562 -12.891 -35.469 1 92.62 427 LYS B O 1
ATOM 9021 N N . LEU B 1 428 ? 31.688 -12.852 -33.344 1 91.88 428 LEU B N 1
ATOM 9022 C CA . LEU B 1 428 ? 31.766 -14.305 -33.25 1 91.88 428 LEU B CA 1
ATOM 9023 C C . LEU B 1 428 ? 30.469 -14.953 -33.719 1 91.88 428 LEU B C 1
ATOM 9025 O O . LEU B 1 428 ? 30.5 -15.992 -34.375 1 91.88 428 LEU B O 1
ATOM 9029 N N . ILE B 1 429 ? 29.312 -14.375 -33.406 1 93.56 429 ILE B N 1
ATOM 9030 C CA . ILE B 1 429 ? 28.016 -14.891 -33.812 1 93.56 429 ILE B CA 1
ATOM 9031 C C . ILE B 1 429 ? 27.859 -14.695 -35.312 1 93.56 429 ILE B C 1
ATOM 9033 O O . ILE B 1 429 ? 27.344 -15.578 -36.031 1 93.56 429 ILE B O 1
ATOM 9037 N N . ALA B 1 430 ? 28.312 -13.531 -35.75 1 90.25 430 ALA B N 1
ATOM 9038 C CA . ALA B 1 430 ? 28.281 -13.297 -37.219 1 90.25 430 ALA B CA 1
ATOM 9039 C C . ALA B 1 430 ? 29.078 -14.359 -37.969 1 90.25 430 ALA B C 1
ATOM 9041 O O . ALA B 1 430 ? 28.641 -14.852 -39 1 90.25 430 ALA B O 1
ATOM 9042 N N . ASP B 1 431 ? 30.219 -14.688 -37.438 1 90.75 431 ASP B N 1
ATOM 9043 C CA . ASP B 1 431 ? 31.078 -15.711 -38.031 1 90.75 431 ASP B CA 1
ATOM 9044 C C . ASP B 1 431 ? 30.391 -17.078 -38 1 90.75 431 ASP B C 1
ATOM 9046 O O . ASP B 1 431 ? 30.453 -17.828 -39 1 90.75 431 ASP B O 1
ATOM 9050 N N . PHE B 1 432 ? 29.828 -17.359 -36.938 1 91.69 432 PHE B N 1
ATOM 9051 C CA . PHE B 1 432 ? 29.109 -18.609 -36.812 1 91.69 432 PHE B CA 1
ATOM 9052 C C . PHE B 1 432 ? 28 -18.719 -37.844 1 91.69 432 PHE B C 1
ATOM 9054 O O . PHE B 1 432 ? 27.844 -19.75 -38.5 1 91.69 432 PHE B O 1
ATOM 9061 N N . MET B 1 433 ? 27.188 -17.641 -38.031 1 89.12 433 MET B N 1
ATOM 9062 C CA . MET B 1 433 ? 26.062 -17.609 -38.938 1 89.12 433 MET B CA 1
ATOM 9063 C C . MET B 1 433 ? 26.547 -17.75 -40.375 1 89.12 433 MET B C 1
ATOM 9065 O O . MET B 1 433 ? 25.891 -18.391 -41.219 1 89.12 433 MET B O 1
ATOM 9069 N N . ALA B 1 434 ? 27.688 -17.141 -40.625 1 86.44 434 ALA B N 1
ATOM 9070 C CA . ALA B 1 434 ? 28.25 -17.203 -41.969 1 86.44 434 ALA B CA 1
ATOM 9071 C C . ALA B 1 434 ? 28.656 -18.625 -42.312 1 86.44 434 ALA B C 1
ATOM 9073 O O . ALA B 1 434 ? 28.562 -19.031 -43.5 1 86.44 434 ALA B O 1
ATOM 9074 N N . LYS B 1 435 ? 29.031 -19.281 -41.344 1 86.94 435 LYS B N 1
ATOM 9075 C CA . LYS B 1 435 ? 29.516 -20.641 -41.562 1 86.94 435 LYS B CA 1
ATOM 9076 C C . LYS B 1 435 ? 28.375 -21.641 -41.594 1 86.94 435 LYS B C 1
ATOM 9078 O O . LYS B 1 435 ? 28.5 -22.719 -42.188 1 86.94 435 LYS B O 1
ATOM 9083 N N . SER B 1 436 ? 27.359 -21.141 -41.062 1 80.69 436 SER B N 1
ATOM 9084 C CA . SER B 1 436 ? 26.234 -22.062 -40.938 1 80.69 436 SER B CA 1
ATOM 9085 C C . SER B 1 436 ? 25.281 -21.906 -42.125 1 80.69 436 SER B C 1
ATOM 9087 O O . SER B 1 436 ? 25.031 -20.797 -42.594 1 80.69 436 SER B O 1
ATOM 9089 N N . ASN B 1 437 ? 25.047 -22.812 -42.844 1 68.94 437 ASN B N 1
ATOM 9090 C CA . ASN B 1 437 ? 24.109 -22.766 -43.938 1 68.94 437 ASN B CA 1
ATOM 9091 C C . ASN B 1 437 ? 22.672 -22.531 -43.469 1 68.94 437 ASN B C 1
ATOM 9093 O O . ASN B 1 437 ? 21.844 -22 -44.219 1 68.94 437 ASN B O 1
ATOM 9097 N N . ASP B 1 438 ? 22.297 -22.812 -42.25 1 63.78 438 ASP B N 1
ATOM 9098 C CA . ASP B 1 438 ? 20.922 -22.844 -41.75 1 63.78 438 ASP B CA 1
ATOM 9099 C C . ASP B 1 438 ? 20.609 -21.625 -40.906 1 63.78 438 ASP B C 1
ATOM 9101 O O . ASP B 1 438 ? 19.469 -21.453 -40.469 1 63.78 438 ASP B O 1
ATOM 9105 N N . SER B 1 439 ? 21.594 -20.766 -40.625 1 61.12 439 SER B N 1
ATOM 9106 C CA . SER B 1 439 ? 21.375 -19.688 -39.656 1 61.12 439 SER B CA 1
ATOM 9107 C C . SER B 1 439 ? 21.656 -18.328 -40.281 1 61.12 439 SER B C 1
ATOM 9109 O O . SER B 1 439 ? 22.578 -17.625 -39.875 1 61.12 439 SER B O 1
ATOM 9111 N N . GLN B 1 440 ? 20.766 -17.984 -41.156 1 72.88 440 GLN B N 1
ATOM 9112 C CA . GLN B 1 440 ? 21.141 -16.812 -41.938 1 72.88 440 GLN B CA 1
ATOM 9113 C C . GLN B 1 440 ? 20.469 -15.555 -41.375 1 72.88 440 GLN B C 1
ATOM 9115 O O . GLN B 1 440 ? 20.797 -14.438 -41.812 1 72.88 440 GLN B O 1
ATOM 9120 N N . ASP B 1 441 ? 19.594 -15.789 -40.375 1 86.81 441 ASP B N 1
ATOM 9121 C CA . ASP B 1 441 ? 18.984 -14.594 -39.781 1 86.81 441 ASP B CA 1
ATOM 9122 C C . ASP B 1 441 ? 18.766 -14.766 -38.281 1 86.81 441 ASP B C 1
ATOM 9124 O O . ASP B 1 441 ? 19 -15.844 -37.719 1 86.81 441 ASP B O 1
ATOM 9128 N N . ILE B 1 442 ? 18.438 -13.781 -37.656 1 89.56 442 ILE B N 1
ATOM 9129 C CA . ILE B 1 442 ? 18.266 -13.727 -36.188 1 89.56 442 ILE B CA 1
ATOM 9130 C C . ILE B 1 442 ? 17.188 -14.719 -35.781 1 89.56 442 ILE B C 1
ATOM 9132 O O . ILE B 1 442 ? 17.281 -15.312 -34.688 1 89.56 442 ILE B O 1
ATOM 9136 N N . THR B 1 443 ? 16.203 -14.883 -36.562 1 90.75 443 THR B N 1
ATOM 9137 C CA . THR B 1 443 ? 15.125 -15.828 -36.25 1 90.75 443 THR B CA 1
ATOM 9138 C C . THR B 1 443 ? 15.664 -17.25 -36.219 1 90.75 443 THR B C 1
ATOM 9140 O O . THR B 1 443 ? 15.211 -18.062 -35.406 1 90.75 443 THR B O 1
ATOM 9143 N N . SER B 1 444 ? 16.531 -17.531 -37.125 1 91.12 444 SER B N 1
ATOM 9144 C CA . SER B 1 444 ? 17.141 -18.859 -37.125 1 91.12 444 SER B CA 1
ATOM 9145 C C . SER B 1 444 ? 17.938 -19.094 -35.844 1 91.12 444 SER B C 1
ATOM 9147 O O . SER B 1 444 ? 17.984 -20.219 -35.344 1 91.12 444 SER B O 1
ATOM 9149 N N . LEU B 1 445 ? 18.578 -18.078 -35.375 1 92.25 445 LEU B N 1
ATOM 9150 C CA . LEU B 1 445 ? 19.312 -18.188 -34.125 1 92.25 445 LEU B CA 1
ATOM 9151 C C . LEU B 1 445 ? 18.359 -18.438 -32.938 1 92.25 445 LEU B C 1
ATOM 9153 O O . LEU B 1 445 ? 18.672 -19.219 -32.062 1 92.25 445 LEU B O 1
ATOM 9157 N N . LYS B 1 446 ? 17.219 -17.734 -32.969 1 94.56 446 LYS B N 1
ATOM 9158 C CA . LYS B 1 446 ? 16.188 -17.984 -31.969 1 94.56 446 LYS B CA 1
ATOM 9159 C C . LYS B 1 446 ? 15.734 -19.438 -32 1 94.56 446 LYS B C 1
ATOM 9161 O O . LYS B 1 446 ? 15.633 -20.078 -30.953 1 94.56 446 LYS B O 1
ATOM 9166 N N . ARG B 1 447 ? 15.484 -19.922 -33.188 1 93.75 447 ARG B N 1
ATOM 9167 C CA . ARG B 1 447 ? 15.023 -21.297 -33.344 1 93.75 447 ARG B CA 1
ATOM 9168 C C . ARG B 1 447 ? 16.047 -22.281 -32.844 1 93.75 447 ARG B C 1
ATOM 9170 O O . ARG B 1 447 ? 15.695 -23.266 -32.156 1 93.75 447 ARG B O 1
ATOM 9177 N N . LEU B 1 448 ? 17.266 -22.016 -33.219 1 93.19 448 LEU B N 1
ATOM 9178 C CA . LEU B 1 448 ? 18.344 -22.875 -32.75 1 93.19 448 LEU B CA 1
ATOM 9179 C C . LEU B 1 448 ? 18.359 -22.969 -31.219 1 93.19 448 LEU B C 1
ATOM 9181 O O . LEU B 1 448 ? 18.406 -24.062 -30.656 1 93.19 448 LEU B O 1
ATOM 9185 N N . PHE B 1 449 ? 18.344 -21.859 -30.594 1 96.12 449 PHE B N 1
ATOM 9186 C CA . PHE B 1 449 ? 18.422 -21.797 -29.141 1 96.12 449 PHE B CA 1
ATOM 9187 C C . PHE B 1 449 ? 17.234 -22.516 -28.516 1 96.12 449 PHE B C 1
ATOM 9189 O O . PHE B 1 449 ? 17.406 -23.391 -27.672 1 96.12 449 PHE B O 1
ATOM 9196 N N . TYR B 1 450 ? 16.016 -22.172 -28.922 1 97.06 450 TYR B N 1
ATOM 9197 C CA . TYR B 1 450 ? 14.812 -22.719 -28.297 1 97.06 450 TYR B CA 1
ATOM 9198 C C . TYR B 1 450 ? 14.656 -24.203 -28.578 1 97.06 450 TYR B C 1
ATOM 9200 O O . TYR B 1 450 ? 14.164 -24.953 -27.75 1 97.06 450 TYR B O 1
ATOM 9208 N N . GLN B 1 451 ? 15.055 -24.594 -29.766 1 95.69 451 GLN B N 1
ATOM 9209 C CA . GLN B 1 451 ? 15.008 -26.031 -30.062 1 95.69 451 GLN B CA 1
ATOM 9210 C C . GLN B 1 451 ? 15.891 -26.812 -29.094 1 95.69 451 GLN B C 1
ATOM 9212 O O . GLN B 1 451 ? 15.484 -27.859 -28.594 1 95.69 451 GLN B O 1
ATOM 9217 N N . ARG B 1 452 ? 17.062 -26.344 -28.891 1 96.62 452 ARG B N 1
ATOM 9218 C CA . ARG B 1 452 ? 17.984 -27.016 -27.984 1 96.62 452 ARG B CA 1
ATOM 9219 C C . ARG B 1 452 ? 17.453 -27.016 -26.547 1 96.62 452 ARG B C 1
ATOM 9221 O O . ARG B 1 452 ? 17.562 -28.031 -25.844 1 96.62 452 ARG B O 1
ATOM 9228 N N . VAL B 1 453 ? 16.891 -25.922 -26.094 1 97.25 453 VAL B N 1
ATOM 9229 C CA . VAL B 1 453 ? 16.328 -25.828 -24.75 1 97.25 453 VAL B CA 1
ATOM 9230 C C . VAL B 1 453 ? 15.141 -26.781 -24.625 1 97.25 453 VAL B C 1
ATOM 9232 O O . VAL B 1 453 ? 14.984 -27.453 -23.594 1 97.25 453 VAL B O 1
ATOM 9235 N N . LEU B 1 454 ? 14.305 -26.844 -25.625 1 96.62 454 LEU B N 1
ATOM 9236 C CA . LEU B 1 454 ? 13.156 -27.75 -25.625 1 96.62 454 LEU B CA 1
ATOM 9237 C C . LEU B 1 454 ? 13.617 -29.203 -25.562 1 96.62 454 LEU B C 1
ATOM 9239 O O . LEU B 1 454 ? 13.016 -30 -24.844 1 96.62 454 LEU B O 1
ATOM 9243 N N . ASP B 1 455 ? 14.656 -29.516 -26.328 1 96.44 455 ASP B N 1
ATOM 9244 C CA . ASP B 1 455 ? 15.203 -30.859 -26.297 1 96.44 455 ASP B CA 1
ATOM 9245 C C . ASP B 1 455 ? 15.672 -31.219 -24.875 1 96.44 455 ASP B C 1
ATOM 9247 O O . ASP B 1 455 ? 15.43 -32.344 -24.406 1 96.44 455 ASP B O 1
ATOM 9251 N N . ILE B 1 456 ? 16.312 -30.328 -24.219 1 97.06 456 ILE B N 1
ATOM 9252 C CA . ILE B 1 456 ? 16.797 -30.516 -22.859 1 97.06 456 ILE B CA 1
ATOM 9253 C C . ILE B 1 456 ? 15.609 -30.766 -21.922 1 97.06 456 ILE B C 1
ATOM 9255 O O . ILE B 1 456 ? 15.594 -31.734 -21.172 1 97.06 456 ILE B O 1
ATOM 9259 N N . ASN B 1 457 ? 14.641 -29.891 -21.984 1 95.94 457 ASN B N 1
ATOM 9260 C CA . ASN B 1 457 ? 13.492 -29.984 -21.094 1 95.94 457 ASN B CA 1
ATOM 9261 C C . ASN B 1 457 ? 12.727 -31.297 -21.312 1 95.94 457 ASN B C 1
ATOM 9263 O O . ASN B 1 457 ? 12.289 -31.922 -20.359 1 95.94 457 ASN B O 1
ATOM 9267 N N . ASN B 1 458 ? 12.562 -31.656 -22.562 1 94.88 458 ASN B N 1
ATOM 9268 C CA . ASN B 1 458 ? 11.867 -32.906 -22.891 1 94.88 458 ASN B CA 1
ATOM 9269 C C . ASN B 1 458 ? 12.586 -34.125 -22.312 1 94.88 458 ASN B C 1
ATOM 9271 O O . ASN B 1 458 ? 11.945 -35.031 -21.781 1 94.88 458 ASN B O 1
ATOM 9275 N N . LYS B 1 459 ? 13.844 -34.094 -22.422 1 96.5 459 LYS B N 1
ATOM 9276 C CA . LYS B 1 459 ? 14.641 -35.219 -21.906 1 96.5 459 LYS B CA 1
ATOM 9277 C C . LYS B 1 459 ? 14.523 -35.312 -20.391 1 96.5 459 LYS B C 1
ATOM 9279 O O . LYS B 1 459 ? 14.633 -36.406 -19.828 1 96.5 459 LYS B O 1
ATOM 9284 N N . LEU B 1 460 ? 14.242 -34.219 -19.75 1 96.94 460 LEU B N 1
ATOM 9285 C CA . LEU B 1 460 ? 14.141 -34.156 -18.297 1 96.94 460 LEU B CA 1
ATOM 9286 C C . LEU B 1 460 ? 12.711 -34.438 -17.844 1 96.94 460 LEU B C 1
ATOM 9288 O O . LEU B 1 460 ? 12.422 -34.438 -16.641 1 96.94 460 LEU B O 1
ATOM 9292 N N . GLY B 1 461 ? 11.82 -34.594 -18.844 1 94.81 461 GLY B N 1
ATOM 9293 C CA . GLY B 1 461 ? 10.422 -34.875 -18.516 1 94.81 461 GLY B CA 1
ATOM 9294 C C . GLY B 1 461 ? 9.656 -33.625 -18.125 1 94.81 461 GLY B C 1
ATOM 9295 O O . GLY B 1 461 ? 8.594 -33.719 -17.5 1 94.81 461 GLY B O 1
ATOM 9296 N N . LEU B 1 462 ? 10.18 -32.438 -18.391 1 96.12 462 LEU B N 1
ATOM 9297 C CA . LEU B 1 462 ? 9.523 -31.172 -18.078 1 96.12 462 LEU B CA 1
ATOM 9298 C C . LEU B 1 462 ? 8.625 -30.734 -19.219 1 96.12 462 LEU B C 1
ATOM 9300 O O . LEU B 1 462 ? 8.891 -31.047 -20.391 1 96.12 462 LEU B O 1
ATOM 9304 N N . LYS B 1 463 ? 7.547 -30.141 -18.844 1 96.25 463 LYS B N 1
ATOM 9305 C CA . LYS B 1 463 ? 6.703 -29.422 -19.812 1 96.25 463 LYS B CA 1
ATOM 9306 C C . LYS B 1 463 ? 7.035 -27.938 -19.828 1 96.25 463 LYS B C 1
ATOM 9308 O O . LYS B 1 463 ? 7.363 -27.344 -18.797 1 96.25 463 LYS B O 1
ATOM 9313 N N . SER B 1 464 ? 6.922 -27.344 -21.016 1 96.81 464 SER B N 1
ATOM 9314 C CA . SER B 1 464 ? 7.379 -25.969 -21.172 1 96.81 464 SER B CA 1
ATOM 9315 C C . SER B 1 464 ? 6.199 -25 -21.25 1 96.81 464 SER B C 1
ATOM 9317 O O . SER B 1 464 ? 5.176 -25.297 -21.859 1 96.81 464 SER B O 1
ATOM 9319 N N . MET B 1 465 ? 6.32 -23.891 -20.594 1 98.12 465 MET B N 1
ATOM 9320 C CA . MET B 1 465 ? 5.469 -22.719 -20.703 1 98.12 465 MET B CA 1
ATOM 9321 C C . MET B 1 465 ? 6.258 -21.516 -21.234 1 98.12 465 MET B C 1
ATOM 9323 O O . MET B 1 465 ? 7.422 -21.344 -20.875 1 98.12 465 MET B O 1
ATOM 9327 N N . PHE B 1 466 ? 5.688 -20.75 -22.188 1 98.06 466 PHE B N 1
ATOM 9328 C CA . PHE B 1 466 ? 6.336 -19.578 -22.766 1 98.06 466 PHE B CA 1
ATOM 9329 C C . PHE B 1 466 ? 5.391 -18.391 -22.781 1 98.06 466 PHE B C 1
ATOM 9331 O O . PHE B 1 466 ? 4.168 -18.547 -22.781 1 98.06 466 PHE B O 1
ATOM 9338 N N . TRP B 1 467 ? 5.934 -17.219 -22.75 1 97.62 467 TRP B N 1
ATOM 9339 C CA . TRP B 1 467 ? 5.18 -16.062 -23.203 1 97.62 467 TRP B CA 1
ATOM 9340 C C . TRP B 1 467 ? 4.887 -16.156 -24.703 1 97.62 467 TRP B C 1
ATOM 9342 O O . TRP B 1 467 ? 5.539 -16.922 -25.422 1 97.62 467 TRP B O 1
ATOM 9352 N N . GLU B 1 468 ? 4.02 -15.43 -25.234 1 96.12 468 GLU B N 1
ATOM 9353 C CA . GLU B 1 468 ? 3.428 -15.617 -26.562 1 96.12 468 GLU B CA 1
ATOM 9354 C C . GLU B 1 468 ? 4.441 -15.344 -27.672 1 96.12 468 GLU B C 1
ATOM 9356 O O . GLU B 1 468 ? 4.246 -15.758 -28.812 1 96.12 468 GLU B O 1
ATOM 9361 N N . GLU B 1 469 ? 5.574 -14.742 -27.406 1 94.5 469 GLU B N 1
ATOM 9362 C CA . GLU B 1 469 ? 6.57 -14.391 -28.406 1 94.5 469 GLU B CA 1
ATOM 9363 C C . GLU B 1 469 ? 7.184 -15.633 -29.047 1 94.5 469 GLU B C 1
ATOM 9365 O O . GLU B 1 469 ? 7.73 -15.578 -30.141 1 94.5 469 GLU B O 1
ATOM 9370 N N . ILE B 1 470 ? 7.109 -16.719 -28.359 1 95.19 470 ILE B N 1
ATOM 9371 C CA . ILE B 1 470 ? 7.676 -17.969 -28.859 1 95.19 470 ILE B CA 1
ATOM 9372 C C . ILE B 1 470 ? 7.039 -18.312 -30.203 1 95.19 470 ILE B C 1
ATOM 9374 O O . ILE B 1 470 ? 7.66 -18.969 -31.047 1 95.19 470 ILE B O 1
ATOM 9378 N N . LEU B 1 471 ? 5.812 -17.906 -30.484 1 93.56 471 LEU B N 1
ATOM 9379 C CA . LEU B 1 471 ? 5.086 -18.234 -31.719 1 93.56 471 LEU B CA 1
ATOM 9380 C C . LEU B 1 471 ? 5.766 -17.594 -32.938 1 93.56 471 LEU B C 1
ATOM 9382 O O . LEU B 1 471 ? 5.625 -18.094 -34.062 1 93.56 471 LEU B O 1
ATOM 9386 N N . GLU B 1 472 ? 6.449 -16.578 -32.688 1 90.31 472 GLU B N 1
ATOM 9387 C CA . GLU B 1 472 ? 7.137 -15.875 -33.75 1 90.31 472 GLU B CA 1
ATOM 9388 C C . GLU B 1 472 ? 8.266 -16.719 -34.344 1 90.31 472 GLU B C 1
ATOM 9390 O O . GLU B 1 472 ? 8.719 -16.484 -35.469 1 90.31 472 GLU B O 1
ATOM 9395 N N . THR B 1 473 ? 8.742 -17.656 -33.625 1 91.44 473 THR B N 1
ATOM 9396 C CA . THR B 1 473 ? 9.836 -18.5 -34.094 1 91.44 473 THR B CA 1
ATOM 9397 C C . THR B 1 473 ? 9.344 -19.516 -35.094 1 91.44 473 THR B C 1
ATOM 9399 O O . THR B 1 473 ? 10.141 -20.062 -35.875 1 91.44 473 THR B O 1
ATOM 9402 N N . GLY B 1 474 ? 8.086 -19.906 -35.031 1 89.38 474 GLY B N 1
ATOM 9403 C CA . GLY B 1 474 ? 7.527 -20.906 -35.906 1 89.38 474 GLY B CA 1
ATOM 9404 C C . GLY B 1 474 ? 7.945 -22.328 -35.562 1 89.38 474 GLY B C 1
ATOM 9405 O O . GLY B 1 474 ? 7.691 -23.266 -36.312 1 89.38 474 GLY B O 1
ATOM 9406 N N . LEU B 1 475 ? 8.531 -22.5 -34.469 1 91.12 475 LEU B N 1
ATOM 9407 C CA . LEU B 1 475 ? 8.992 -23.812 -34.062 1 91.12 475 LEU B CA 1
ATOM 9408 C C . LEU B 1 475 ? 7.805 -24.75 -33.812 1 91.12 475 LEU B C 1
ATOM 9410 O O . LEU B 1 475 ? 6.766 -24.312 -33.312 1 91.12 475 LEU B O 1
ATOM 9414 N N . PRO B 1 476 ? 8.023 -25.938 -34.25 1 89.44 476 PRO B N 1
ATOM 9415 C CA . PRO B 1 476 ? 7.02 -26.922 -33.844 1 89.44 476 PRO B CA 1
ATOM 9416 C C . PRO B 1 476 ? 7.086 -27.266 -32.344 1 89.44 476 PRO B C 1
ATOM 9418 O O . PRO B 1 476 ? 8.078 -27.828 -31.891 1 89.44 476 PRO B O 1
ATOM 9421 N N . LEU B 1 477 ? 6.086 -26.891 -31.625 1 92.5 477 LEU B N 1
ATOM 9422 C CA . LEU B 1 477 ? 6.043 -27.109 -30.188 1 92.5 477 LEU B CA 1
ATOM 9423 C C . LEU B 1 477 ? 5.199 -28.328 -29.844 1 92.5 477 LEU B C 1
ATOM 9425 O O . LEU B 1 477 ? 4.312 -28.703 -30.609 1 92.5 477 LEU B O 1
ATOM 9429 N N . ASN B 1 478 ? 5.586 -28.906 -28.734 1 90.56 478 ASN B N 1
ATOM 9430 C CA . ASN B 1 478 ? 4.75 -29.984 -28.219 1 90.56 478 ASN B CA 1
ATOM 9431 C C . ASN B 1 478 ? 3.346 -29.5 -27.891 1 90.56 478 ASN B C 1
ATOM 9433 O O . ASN B 1 478 ? 3.17 -28.359 -27.438 1 90.56 478 ASN B O 1
ATOM 9437 N N . LYS B 1 479 ? 2.385 -30.328 -28.031 1 87.31 479 LYS B N 1
ATOM 9438 C CA . LYS B 1 479 ? 0.989 -29.984 -27.797 1 87.31 479 LYS B CA 1
ATOM 9439 C C . LYS B 1 479 ? 0.748 -29.641 -26.328 1 87.31 479 LYS B C 1
ATOM 9441 O O . LYS B 1 479 ? -0.217 -28.953 -25.984 1 87.31 479 LYS B O 1
ATOM 9446 N N . ASP B 1 480 ? 1.637 -30.109 -25.469 1 91.31 480 ASP B N 1
ATOM 9447 C CA . ASP B 1 480 ? 1.471 -29.859 -24.047 1 91.31 480 ASP B CA 1
ATOM 9448 C C . ASP B 1 480 ? 2.049 -28.5 -23.656 1 91.31 480 ASP B C 1
ATOM 9450 O O . ASP B 1 480 ? 1.891 -28.062 -22.516 1 91.31 480 ASP B O 1
ATOM 9454 N N . THR B 1 481 ? 2.688 -27.859 -24.609 1 94.75 481 THR B N 1
ATOM 9455 C CA . THR B 1 481 ? 3.236 -26.531 -24.328 1 94.75 481 THR B CA 1
ATOM 9456 C C . THR B 1 481 ? 2.119 -25.547 -24.031 1 94.75 481 THR B C 1
ATOM 9458 O O . THR B 1 481 ? 1.079 -25.547 -24.688 1 94.75 481 THR B O 1
ATOM 9461 N N . VAL B 1 482 ? 2.229 -24.797 -23 1 97.69 482 VAL B N 1
ATOM 9462 C CA . VAL B 1 482 ? 1.279 -23.75 -22.656 1 97.69 482 VAL B CA 1
ATOM 9463 C C . VAL B 1 482 ? 1.851 -22.391 -23.031 1 97.69 482 VAL B C 1
ATOM 9465 O O . VAL B 1 482 ? 3.002 -22.078 -22.719 1 97.69 482 VAL B O 1
ATOM 9468 N N . ILE B 1 483 ? 1.086 -21.641 -23.781 1 97.88 483 ILE B N 1
ATOM 9469 C CA . ILE B 1 483 ? 1.494 -20.297 -24.172 1 97.88 483 ILE B CA 1
ATOM 9470 C C . ILE B 1 483 ? 0.721 -19.25 -23.359 1 97.88 483 ILE B C 1
ATOM 9472 O O . ILE B 1 483 ? -0.513 -19.266 -23.344 1 97.88 483 ILE B O 1
ATOM 9476 N N . GLN B 1 484 ? 1.429 -18.391 -22.656 1 97.94 484 GLN B N 1
ATOM 9477 C CA . GLN B 1 484 ? 0.814 -17.344 -21.844 1 97.94 484 GLN B CA 1
ATOM 9478 C C . GLN B 1 484 ? 0.785 -16.016 -22.594 1 97.94 484 GLN B C 1
ATOM 9480 O O . GLN B 1 484 ? 1.825 -15.516 -23.031 1 97.94 484 GLN B O 1
ATOM 9485 N N . VAL B 1 485 ? -0.393 -15.422 -22.672 1 97.12 485 VAL B N 1
ATOM 9486 C CA . VAL B 1 485 ? -0.626 -14.195 -23.438 1 97.12 485 VAL B CA 1
ATOM 9487 C C . VAL B 1 485 ? -0.664 -13 -22.484 1 97.12 485 VAL B C 1
ATOM 9489 O O . VAL B 1 485 ? -1.393 -13.008 -21.5 1 97.12 485 VAL B O 1
ATOM 9492 N N . TRP B 1 486 ? 0.136 -11.898 -22.766 1 93.94 486 TRP B N 1
ATOM 9493 C CA . TRP B 1 486 ? 0.22 -10.812 -21.797 1 93.94 486 TRP B CA 1
ATOM 9494 C C . TRP B 1 486 ? 0.181 -9.453 -22.5 1 93.94 486 TRP B C 1
ATOM 9496 O O . TRP B 1 486 ? -0.138 -8.438 -21.875 1 93.94 486 TRP B O 1
ATOM 9506 N N . LYS B 1 487 ? 0.437 -9.281 -23.719 1 81.81 487 LYS B N 1
ATOM 9507 C CA . LYS B 1 487 ? 0.837 -8.047 -24.391 1 81.81 487 LYS B CA 1
ATOM 9508 C C . LYS B 1 487 ? -0.325 -7.062 -24.469 1 81.81 487 LYS B C 1
ATOM 9510 O O . LYS B 1 487 ? -0.148 -5.867 -24.234 1 81.81 487 LYS B O 1
ATOM 9515 N N . VAL B 1 488 ? -1.451 -7.535 -24.875 1 72.44 488 VAL B N 1
ATOM 9516 C CA . VAL B 1 488 ? -2.568 -6.641 -25.156 1 72.44 488 VAL B CA 1
ATOM 9517 C C . VAL B 1 488 ? -3.74 -6.965 -24.234 1 72.44 488 VAL B C 1
ATOM 9519 O O . VAL B 1 488 ? -4.012 -8.133 -23.953 1 72.44 488 VAL B O 1
ATOM 9522 N N . GLU B 1 489 ? -4.223 -5.848 -23.812 1 76.38 489 GLU B N 1
ATOM 9523 C CA . GLU B 1 489 ? -5.402 -6.023 -22.969 1 76.38 489 GLU B CA 1
ATOM 9524 C C . GLU B 1 489 ? -6.641 -6.32 -23.812 1 76.38 489 GLU B C 1
ATOM 9526 O O . GLU B 1 489 ? -7.598 -5.543 -23.812 1 76.38 489 GLU B O 1
ATOM 9531 N N . SER B 1 490 ? -6.484 -7.258 -24.688 1 78.62 490 SER B N 1
ATOM 9532 C CA . SER B 1 490 ? -7.594 -7.754 -25.484 1 78.62 490 SER B CA 1
ATOM 9533 C C . SER B 1 490 ? -7.535 -9.266 -25.641 1 78.62 490 SER B C 1
ATOM 9535 O O . SER B 1 490 ? -6.5 -9.82 -26.016 1 78.62 490 SER B O 1
ATOM 9537 N N . THR B 1 491 ? -8.602 -9.914 -25.422 1 82.69 491 THR B N 1
ATOM 9538 C CA . THR B 1 491 ? -8.688 -11.367 -25.453 1 82.69 491 THR B CA 1
ATOM 9539 C C . THR B 1 491 ? -8.539 -11.883 -26.875 1 82.69 491 THR B C 1
ATOM 9541 O O . THR B 1 491 ? -8.328 -13.078 -27.094 1 82.69 491 THR B O 1
ATOM 9544 N N . TYR B 1 492 ? -8.523 -11.008 -27.812 1 78.12 492 TYR B N 1
ATOM 9545 C CA . TYR B 1 492 ? -8.312 -11.391 -29.203 1 78.12 492 TYR B CA 1
ATOM 9546 C C . TYR B 1 492 ? -6.895 -11.922 -29.422 1 78.12 492 TYR B C 1
ATOM 9548 O O . TYR B 1 492 ? -6.641 -12.688 -30.344 1 78.12 492 TYR B O 1
ATOM 9556 N N . THR B 1 493 ? -6.117 -11.578 -28.484 1 83.12 493 THR B N 1
ATOM 9557 C CA . THR B 1 493 ? -4.719 -11.969 -28.594 1 83.12 493 THR B CA 1
ATOM 9558 C C . THR B 1 493 ? -4.539 -13.445 -28.25 1 83.12 493 THR B C 1
ATOM 9560 O O . THR B 1 493 ? -3.471 -14.016 -28.484 1 83.12 493 THR B O 1
ATOM 9563 N N . ILE B 1 494 ? -5.625 -14.031 -27.797 1 92.12 494 ILE B N 1
ATOM 9564 C CA . ILE B 1 494 ? -5.609 -15.453 -27.484 1 92.12 494 ILE B CA 1
ATOM 9565 C C . ILE B 1 494 ? -5.738 -16.266 -28.766 1 92.12 494 ILE B C 1
ATOM 9567 O O . ILE B 1 494 ? -5.254 -17.406 -28.828 1 92.12 494 ILE B O 1
ATOM 9571 N N . GLN B 1 495 ? -6.34 -15.734 -29.797 1 91.12 495 GLN B N 1
ATOM 9572 C CA . GLN B 1 495 ? -6.742 -16.438 -31.016 1 91.12 495 GLN B CA 1
ATOM 9573 C C . GLN B 1 495 ? -5.531 -17.031 -31.734 1 91.12 495 GLN B C 1
ATOM 9575 O O . GLN B 1 495 ? -5.57 -18.188 -32.156 1 91.12 495 GLN B O 1
ATOM 9580 N N . PRO B 1 496 ? -4.438 -16.312 -31.812 1 91.5 496 PRO B N 1
ATOM 9581 C CA . PRO B 1 496 ? -3.287 -16.891 -32.5 1 91.5 496 PRO B CA 1
ATOM 9582 C C . PRO B 1 496 ? -2.754 -18.141 -31.797 1 91.5 496 PRO B C 1
ATOM 9584 O O . PRO B 1 496 ? -2.182 -19.016 -32.469 1 91.5 496 PRO B O 1
ATOM 9587 N N . VAL B 1 497 ? -2.949 -18.281 -30.531 1 95.38 497 VAL B N 1
ATOM 9588 C CA . VAL B 1 497 ? -2.447 -19.406 -29.75 1 95.38 497 VAL B CA 1
ATOM 9589 C C . VAL B 1 497 ? -3.344 -20.625 -29.984 1 95.38 497 VAL B C 1
ATOM 9591 O O . VAL B 1 497 ? -2.871 -21.688 -30.391 1 95.38 497 VAL B O 1
ATOM 9594 N N . VAL B 1 498 ? -4.648 -20.438 -29.844 1 95.38 498 VAL B N 1
ATOM 9595 C CA . VAL B 1 498 ? -5.566 -21.562 -29.844 1 95.38 498 VAL B CA 1
ATOM 9596 C C . VAL B 1 498 ? -5.844 -22.016 -31.266 1 95.38 498 VAL B C 1
ATOM 9598 O O . VAL B 1 498 ? -6.145 -23.188 -31.516 1 95.38 498 VAL B O 1
ATOM 9601 N N . SER B 1 499 ? -5.734 -21.109 -32.25 1 94 499 SER B N 1
ATOM 9602 C CA . SER B 1 499 ? -5.922 -21.484 -33.656 1 94 499 SER B CA 1
ATOM 9603 C C . SER B 1 499 ? -4.809 -22.422 -34.125 1 94 499 SER B C 1
ATOM 9605 O O . SER B 1 499 ? -4.996 -23.188 -35.062 1 94 499 SER B O 1
ATOM 9607 N N . ARG B 1 500 ? -3.705 -22.391 -33.406 1 92.69 500 ARG B N 1
ATOM 9608 C CA . ARG B 1 500 ? -2.578 -23.266 -33.75 1 92.69 500 ARG B CA 1
ATOM 9609 C C . ARG B 1 500 ? -2.609 -24.547 -32.938 1 92.69 500 ARG B C 1
ATOM 9611 O O . ARG B 1 500 ? -1.713 -25.375 -33.062 1 92.69 500 ARG B O 1
ATOM 9618 N N . GLY B 1 501 ? -3.576 -24.594 -32.062 1 93.56 501 GLY B N 1
ATOM 9619 C CA . GLY B 1 501 ? -3.803 -25.844 -31.344 1 93.56 501 GLY B CA 1
ATOM 9620 C C . GLY B 1 501 ? -3.086 -25.906 -30 1 93.56 501 GLY B C 1
ATOM 9621 O O . GLY B 1 501 ? -3.016 -26.953 -29.375 1 93.56 501 GLY B O 1
ATOM 9622 N N . PHE B 1 502 ? -2.529 -24.797 -29.516 1 95.56 502 PHE B N 1
ATOM 9623 C CA . PHE B 1 502 ? -1.814 -24.781 -28.25 1 95.56 502 PHE B CA 1
ATOM 9624 C C . PHE B 1 502 ? -2.742 -24.359 -27.109 1 95.56 502 PHE B C 1
ATOM 9626 O O . PHE B 1 502 ? -3.734 -23.672 -27.328 1 95.56 502 PHE B O 1
ATOM 9633 N N . LYS B 1 503 ? -2.438 -24.828 -25.906 1 97 503 LYS B N 1
ATOM 9634 C CA . LYS B 1 503 ? -3.127 -24.359 -24.703 1 97 503 LYS B CA 1
ATOM 9635 C C . LYS B 1 503 ? -2.742 -22.922 -24.375 1 97 503 LYS B C 1
ATOM 9637 O O . LYS B 1 503 ? -1.586 -22.531 -24.531 1 97 503 LYS B O 1
ATOM 9642 N N . ALA B 1 504 ? -3.719 -22.156 -23.906 1 97.81 504 ALA B N 1
ATOM 9643 C CA . ALA B 1 504 ? -3.479 -20.734 -23.625 1 97.81 504 ALA B CA 1
ATOM 9644 C C . ALA B 1 504 ? -3.799 -20.406 -22.172 1 97.81 504 ALA B C 1
ATOM 9646 O O . ALA B 1 504 ? -4.785 -20.906 -21.609 1 97.81 504 ALA B O 1
ATOM 9647 N N . VAL B 1 505 ? -2.961 -19.656 -21.516 1 98.12 505 VAL B N 1
ATOM 9648 C CA . VAL B 1 505 ? -3.215 -18.953 -20.266 1 98.12 505 VAL B CA 1
ATOM 9649 C C . VAL B 1 505 ? -3.211 -17.438 -20.531 1 98.12 505 VAL B C 1
ATOM 9651 O O . VAL B 1 505 ? -2.303 -16.922 -21.172 1 98.12 505 VAL B O 1
ATOM 9654 N N . TYR B 1 506 ? -4.215 -16.734 -20.078 1 97.69 506 TYR B N 1
ATOM 9655 C CA . TYR B 1 506 ? -4.344 -15.32 -20.406 1 97.69 506 TYR B CA 1
ATOM 9656 C C . TYR B 1 506 ? -4.059 -14.453 -19.188 1 97.69 506 TYR B C 1
ATOM 9658 O O . TYR B 1 506 ? -4.574 -14.719 -18.094 1 97.69 506 TYR B O 1
ATOM 9666 N N . SER B 1 507 ? -3.236 -13.422 -19.359 1 96.75 507 SER B N 1
ATOM 9667 C CA . SER B 1 507 ? -2.908 -12.5 -18.281 1 96.75 507 SER B CA 1
ATOM 9668 C C . SER B 1 507 ? -3.129 -11.055 -18.688 1 96.75 507 SER B C 1
ATOM 9670 O O . SER B 1 507 ? -3.008 -10.141 -17.875 1 96.75 507 SER B O 1
ATOM 9672 N N . GLY B 1 508 ? -3.518 -10.742 -19.844 1 94.38 508 GLY B N 1
ATOM 9673 C CA . GLY B 1 508 ? -3.473 -9.406 -20.406 1 94.38 508 GLY B CA 1
ATOM 9674 C C . GLY B 1 508 ? -4.355 -8.414 -19.688 1 94.38 508 GLY B C 1
ATOM 9675 O O . GLY B 1 508 ? -3.996 -7.246 -19.531 1 94.38 508 GLY B O 1
ATOM 9676 N N . CYS B 1 509 ? -5.453 -8.773 -19.203 1 93.81 509 CYS B N 1
ATOM 9677 C CA . CYS B 1 509 ? -6.363 -7.809 -18.594 1 93.81 509 CYS B CA 1
ATOM 9678 C C . CYS B 1 509 ? -6.195 -7.785 -17.078 1 93.81 509 CYS B C 1
ATOM 9680 O O . CYS B 1 509 ? -6.961 -7.121 -16.375 1 93.81 509 CYS B O 1
ATOM 9682 N N . TRP B 1 510 ? -5.266 -8.547 -16.547 1 96.44 510 TRP B N 1
ATOM 9683 C CA . TRP B 1 510 ? -5.07 -8.633 -15.109 1 96.44 510 TRP B CA 1
ATOM 9684 C C . TRP B 1 510 ? -3.639 -8.273 -14.734 1 96.44 510 TRP B C 1
ATOM 9686 O O . TRP B 1 510 ? -2.99 -8.984 -13.961 1 96.44 510 TRP B O 1
ATOM 9696 N N . TYR B 1 511 ? -3.17 -7.18 -15.328 1 95.06 511 TYR B N 1
ATOM 9697 C CA . TYR B 1 511 ? -1.891 -6.559 -15 1 95.06 511 TYR B CA 1
ATOM 9698 C C . TYR B 1 511 ? -2.02 -5.645 -13.789 1 95.06 511 TYR B C 1
ATOM 9700 O O . TYR B 1 511 ? -2.463 -4.5 -13.906 1 95.06 511 TYR B O 1
ATOM 9708 N N . LEU B 1 512 ? -1.539 -6.039 -12.547 1 94.25 512 LEU B N 1
ATOM 9709 C CA . LEU B 1 512 ? -1.847 -5.352 -11.297 1 94.25 512 LEU B CA 1
ATOM 9710 C C . LEU B 1 512 ? -0.955 -4.125 -11.117 1 94.25 512 LEU B C 1
ATOM 9712 O O . LEU B 1 512 ? -1.184 -3.314 -10.219 1 94.25 512 LEU B O 1
ATOM 9716 N N . ASN B 1 513 ? 0.027 -3.93 -11.938 1 90 513 ASN B N 1
ATOM 9717 C CA . ASN B 1 513 ? 0.894 -2.766 -11.789 1 90 513 ASN B CA 1
ATOM 9718 C C . ASN B 1 513 ? 0.242 -1.506 -12.352 1 90 513 ASN B C 1
ATOM 9720 O O . ASN B 1 513 ? 0.801 -0.413 -12.242 1 90 513 ASN B O 1
ATOM 9724 N N . MET B 1 514 ? -0.913 -1.698 -12.844 1 83.31 514 MET B N 1
ATOM 9725 C CA . MET B 1 514 ? -1.749 -0.545 -13.164 1 83.31 514 MET B CA 1
ATOM 9726 C C . MET B 1 514 ? -2.471 -0.034 -11.922 1 83.31 514 MET B C 1
ATOM 9728 O O . MET B 1 514 ? -3.615 -0.412 -11.664 1 83.31 514 MET B O 1
ATOM 9732 N N . LEU B 1 515 ? -1.955 0.859 -11.297 1 78.56 515 LEU B N 1
ATOM 9733 C CA . LEU B 1 515 ? -2.367 1.23 -9.945 1 78.56 515 LEU B CA 1
ATOM 9734 C C . LEU B 1 515 ? -3.688 1.994 -9.977 1 78.56 515 LEU B C 1
ATOM 9736 O O . LEU B 1 515 ? -4.387 2.072 -8.961 1 78.56 515 LEU B O 1
ATOM 9740 N N . GLU B 1 516 ? -4.016 2.521 -11.031 1 80 516 GLU B N 1
ATOM 9741 C CA . GLU B 1 516 ? -5.258 3.281 -11.125 1 80 516 GLU B CA 1
ATOM 9742 C C . GLU B 1 516 ? -6.465 2.354 -11.25 1 80 516 GLU B C 1
ATOM 9744 O O . GLU B 1 516 ? -7.602 2.77 -11.016 1 80 516 GLU B O 1
ATOM 9749 N N . ARG B 1 517 ? -6.168 1.103 -11.57 1 88.62 517 ARG B N 1
ATOM 9750 C CA . ARG B 1 517 ? -7.266 0.158 -11.758 1 88.62 517 ARG B CA 1
ATOM 9751 C C . ARG B 1 517 ? -7.66 -0.498 -10.445 1 88.62 517 ARG B C 1
ATOM 9753 O O . ARG B 1 517 ? -6.801 -0.809 -9.617 1 88.62 517 ARG B O 1
ATOM 9760 N N . LYS B 1 518 ? -8.977 -0.647 -10.352 1 91.31 518 LYS B N 1
ATOM 9761 C CA . LYS B 1 518 ? -9.539 -1.309 -9.18 1 91.31 518 LYS B CA 1
ATOM 9762 C C . LYS B 1 518 ? -10.156 -2.652 -9.547 1 91.31 518 LYS B C 1
ATOM 9764 O O . LYS B 1 518 ? -10.102 -3.072 -10.703 1 91.31 518 LYS B O 1
ATOM 9769 N N . TRP B 1 519 ? -10.75 -3.322 -8.555 1 95.94 519 TRP B N 1
ATOM 9770 C CA . TRP B 1 519 ? -11.25 -4.676 -8.773 1 95.94 519 TRP B CA 1
ATOM 9771 C C . TRP B 1 519 ? -12.352 -4.688 -9.828 1 95.94 519 TRP B C 1
ATOM 9773 O O . TRP B 1 519 ? -12.492 -5.656 -10.578 1 95.94 519 TRP B O 1
ATOM 9783 N N . HIS B 1 520 ? -13.109 -3.586 -9.961 1 93.88 520 HIS B N 1
ATOM 9784 C CA . HIS B 1 520 ? -14.219 -3.535 -10.914 1 93.88 520 HIS B CA 1
ATOM 9785 C C . HIS B 1 520 ? -13.719 -3.672 -12.352 1 93.88 520 HIS B C 1
ATOM 9787 O O . HIS B 1 520 ? -14.367 -4.316 -13.18 1 93.88 520 HIS B O 1
ATOM 9793 N N . ASP B 1 521 ? -12.625 -3.029 -12.562 1 92.38 521 ASP B N 1
ATOM 9794 C CA . ASP B 1 521 ? -12.031 -3.094 -13.891 1 92.38 521 ASP B CA 1
ATOM 9795 C C . ASP B 1 521 ? -11.586 -4.516 -14.227 1 92.38 521 ASP B C 1
ATOM 9797 O O . ASP B 1 521 ? -11.797 -4.988 -15.352 1 92.38 521 ASP B O 1
ATOM 9801 N N . TYR B 1 522 ? -11.102 -5.156 -13.305 1 95.81 522 TYR B N 1
ATOM 9802 C CA . TYR B 1 522 ? -10.586 -6.508 -13.492 1 95.81 522 TYR B CA 1
ATOM 9803 C C . TYR B 1 522 ? -11.727 -7.523 -13.539 1 95.81 522 TYR B C 1
ATOM 9805 O O . TYR B 1 522 ? -11.609 -8.57 -14.18 1 95.81 522 TYR B O 1
ATOM 9813 N N . TYR B 1 523 ? -12.82 -7.184 -12.875 1 97.19 523 TYR B N 1
ATOM 9814 C CA . TYR B 1 523 ? -13.969 -8.086 -12.773 1 97.19 523 TYR B CA 1
ATOM 9815 C C . TYR B 1 523 ? -14.688 -8.195 -14.109 1 97.19 523 TYR B C 1
ATOM 9817 O O . TYR B 1 523 ? -15.398 -9.172 -14.359 1 97.19 523 TYR B O 1
ATOM 9825 N N . LYS B 1 524 ? -14.477 -7.273 -15.023 1 94.5 524 LYS B N 1
ATOM 9826 C CA . LYS B 1 524 ? -15.156 -7.23 -16.312 1 94.5 524 LYS B CA 1
ATOM 9827 C C . LYS B 1 524 ? -14.5 -8.188 -17.312 1 94.5 524 LYS B C 1
ATOM 9829 O O . LYS B 1 524 ? -15.109 -8.547 -18.328 1 94.5 524 LYS B O 1
ATOM 9834 N N . CYS B 1 525 ? -13.352 -8.633 -17.016 1 94.12 525 CYS B N 1
ATOM 9835 C CA . CYS B 1 525 ? -12.57 -9.461 -17.938 1 94.12 525 CYS B CA 1
ATOM 9836 C C . CYS B 1 525 ? -13.141 -10.875 -18.016 1 94.12 525 CYS B C 1
ATOM 9838 O O . CYS B 1 525 ? -13.312 -11.531 -16.984 1 94.12 525 CYS B O 1
ATOM 9840 N N . ASP B 1 526 ? -13.484 -11.305 -19.25 1 94.94 526 ASP B N 1
ATOM 9841 C CA . ASP B 1 526 ? -13.844 -12.688 -19.531 1 94.94 526 ASP B CA 1
ATOM 9842 C C . ASP B 1 526 ? -12.938 -13.281 -20.609 1 94.94 526 ASP B C 1
ATOM 9844 O O . ASP B 1 526 ? -13.031 -12.914 -21.781 1 94.94 526 ASP B O 1
ATOM 9848 N N . ILE B 1 527 ? -12.227 -14.242 -20.281 1 95.5 527 ILE B N 1
ATOM 9849 C CA . ILE B 1 527 ? -11.117 -14.688 -21.125 1 95.5 527 ILE B CA 1
ATOM 9850 C C . ILE B 1 527 ? -11.656 -15.539 -22.281 1 95.5 527 ILE B C 1
ATOM 9852 O O . ILE B 1 527 ? -10.914 -15.898 -23.188 1 95.5 527 ILE B O 1
ATOM 9856 N N . LEU B 1 528 ? -12.93 -15.852 -22.266 1 95.88 528 LEU B N 1
ATOM 9857 C CA . LEU B 1 528 ? -13.508 -16.594 -23.391 1 95.88 528 LEU B CA 1
ATOM 9858 C C . LEU B 1 528 ? -14.242 -15.664 -24.344 1 95.88 528 LEU B C 1
ATOM 9860 O O . LEU B 1 528 ? -14.859 -16.125 -25.312 1 95.88 528 LEU B O 1
ATOM 9864 N N . GLU B 1 529 ? -14.156 -14.328 -24.031 1 92.81 529 GLU B N 1
ATOM 9865 C CA . GLU B 1 529 ? -14.797 -13.359 -24.906 1 92.81 529 GLU B CA 1
ATOM 9866 C C . GLU B 1 529 ? -13.922 -13.047 -26.109 1 92.81 529 GLU B C 1
ATOM 9868 O O . GLU B 1 529 ? -13.328 -11.969 -26.188 1 92.81 529 GLU B O 1
ATOM 9873 N N . PHE B 1 530 ? -13.82 -13.898 -27.047 1 92 530 PHE B N 1
ATOM 9874 C CA . PHE B 1 530 ? -13.164 -13.758 -28.344 1 92 530 PHE B CA 1
ATOM 9875 C C . PHE B 1 530 ? -13.844 -14.617 -29.391 1 92 530 PHE B C 1
ATOM 9877 O O . PHE B 1 530 ? -14.633 -15.5 -29.062 1 92 530 PHE B O 1
ATOM 9884 N N . ASN B 1 531 ? -13.617 -14.227 -30.625 1 91 531 ASN B N 1
ATOM 9885 C CA . ASN B 1 531 ? -14.195 -15.008 -31.719 1 91 531 ASN B CA 1
ATOM 9886 C C . ASN B 1 531 ? -13.438 -16.312 -31.953 1 91 531 ASN B C 1
ATOM 9888 O O . ASN B 1 531 ? -12.289 -16.297 -32.406 1 91 531 ASN B O 1
ATOM 9892 N N . GLY B 1 532 ? -13.992 -17.438 -31.422 1 93.38 532 GLY B N 1
ATOM 9893 C CA . GLY B 1 532 ? -13.391 -18.75 -31.594 1 93.38 532 GLY B CA 1
ATOM 9894 C C . GLY B 1 532 ? -14.391 -19.891 -31.531 1 93.38 532 GLY B C 1
ATOM 9895 O O . GLY B 1 532 ? -15.508 -19.719 -31.047 1 93.38 532 GLY B O 1
ATOM 9896 N N . THR B 1 533 ? -13.992 -21.031 -32.031 1 95.62 533 THR B N 1
ATOM 9897 C CA . THR B 1 533 ? -14.812 -22.234 -31.984 1 95.62 533 THR B CA 1
ATOM 9898 C C . THR B 1 533 ? -14.812 -22.828 -30.578 1 95.62 533 THR B C 1
ATOM 9900 O O . THR B 1 533 ? -13.961 -22.484 -29.75 1 95.62 533 THR B O 1
ATOM 9903 N N . PRO B 1 534 ? -15.758 -23.641 -30.266 1 95.94 534 PRO B N 1
ATOM 9904 C CA . PRO B 1 534 ? -15.758 -24.312 -28.969 1 95.94 534 PRO B CA 1
ATOM 9905 C C . PRO B 1 534 ? -14.469 -25.078 -28.703 1 95.94 534 PRO B C 1
ATOM 9907 O O . PRO B 1 534 ? -13.984 -25.094 -27.562 1 95.94 534 PRO B O 1
ATOM 9910 N N . ARG B 1 535 ? -13.992 -25.641 -29.75 1 96.19 535 ARG B N 1
ATOM 9911 C CA . ARG B 1 535 ? -12.734 -26.375 -29.609 1 96.19 535 ARG B CA 1
ATOM 9912 C C . ARG B 1 535 ? -11.594 -25.422 -29.234 1 96.19 535 ARG B C 1
ATOM 9914 O O . ARG B 1 535 ? -10.781 -25.75 -28.359 1 96.19 535 ARG B O 1
ATOM 9921 N N . GLN B 1 536 ? -11.547 -24.312 -29.875 1 95.81 536 GLN B N 1
ATOM 9922 C CA . GLN B 1 536 ? -10.531 -23.328 -29.562 1 95.81 536 GLN B CA 1
ATOM 9923 C C . GLN B 1 536 ? -10.68 -22.797 -28.141 1 95.81 536 GLN B C 1
ATOM 9925 O O . GLN B 1 536 ? -9.695 -22.641 -27.422 1 95.81 536 GLN B O 1
ATOM 9930 N N . LYS B 1 537 ? -11.875 -22.547 -27.766 1 96.56 537 LYS B N 1
ATOM 9931 C CA . LYS B 1 537 ? -12.148 -22.031 -26.422 1 96.56 537 LYS B CA 1
ATOM 9932 C C . LYS B 1 537 ? -11.773 -23.062 -25.359 1 96.56 537 LYS B C 1
ATOM 9934 O O . LYS B 1 537 ? -11.367 -22.688 -24.25 1 96.56 537 LYS B O 1
ATOM 9939 N N . SER B 1 538 ? -11.867 -24.312 -25.734 1 96.56 538 SER B N 1
ATOM 9940 C CA . SER B 1 538 ? -11.516 -25.375 -24.797 1 96.56 538 SER B CA 1
ATOM 9941 C C . SER B 1 538 ? -10.008 -25.422 -24.562 1 96.56 538 SER B C 1
ATOM 9943 O O . SER B 1 538 ? -9.547 -26.031 -23.594 1 96.56 538 SER B O 1
ATOM 9945 N N . LEU B 1 539 ? -9.195 -24.781 -25.422 1 97.31 539 LEU B N 1
ATOM 9946 C CA . LEU B 1 539 ? -7.742 -24.75 -25.281 1 97.31 539 LEU B CA 1
ATOM 9947 C C . LEU B 1 539 ? -7.316 -23.641 -24.328 1 97.31 539 LEU B C 1
ATOM 9949 O O . LEU B 1 539 ? -6.16 -23.594 -23.906 1 97.31 539 LEU B O 1
ATOM 9953 N N . VAL B 1 540 ? -8.25 -22.766 -24 1 97.75 540 VAL B N 1
ATOM 9954 C CA . VAL B 1 540 ? -7.984 -21.781 -22.953 1 97.75 540 VAL B CA 1
ATOM 9955 C C . VAL B 1 540 ? -8.109 -22.438 -21.578 1 97.75 540 VAL B C 1
ATOM 9957 O O . VAL B 1 540 ? -9.211 -22.688 -21.109 1 97.75 540 VAL B O 1
ATOM 9960 N N . VAL B 1 541 ? -7.031 -22.625 -20.938 1 97.88 541 VAL B N 1
ATOM 9961 C CA . VAL B 1 541 ? -7.055 -23.453 -19.734 1 97.88 541 VAL B CA 1
ATOM 9962 C C . VAL B 1 541 ? -7.246 -22.562 -18.5 1 97.88 541 VAL B C 1
ATOM 9964 O O . VAL B 1 541 ? -7.539 -23.062 -17.406 1 97.88 541 VAL B O 1
ATOM 9967 N N . GLY B 1 542 ? -7.039 -21.25 -18.609 1 98.12 542 GLY B N 1
ATOM 9968 C CA . GLY B 1 542 ? -7.277 -20.359 -17.484 1 98.12 542 GLY B CA 1
ATOM 9969 C C . GLY B 1 542 ? -6.602 -19.016 -17.641 1 98.12 542 GLY B C 1
ATOM 9970 O O . GLY B 1 542 ? -6.363 -18.562 -18.766 1 98.12 542 GLY B O 1
ATOM 9971 N N . GLY B 1 543 ? -6.43 -18.344 -16.531 1 98.12 543 GLY B N 1
ATOM 9972 C CA . GLY B 1 543 ? -5.84 -17.016 -16.5 1 98.12 543 GLY B CA 1
ATOM 9973 C C . GLY B 1 543 ? -5.02 -16.766 -15.25 1 98.12 543 GLY B C 1
ATOM 9974 O O . GLY B 1 543 ? -5.008 -17.578 -14.328 1 98.12 543 GLY B O 1
ATOM 9975 N N . GLU B 1 544 ? -4.344 -15.586 -15.32 1 97.81 544 GLU B N 1
ATOM 9976 C CA . GLU B 1 544 ? -3.383 -15.273 -14.266 1 97.81 544 GLU B CA 1
ATOM 9977 C C . GLU B 1 544 ? -3.26 -13.766 -14.07 1 97.81 544 GLU B C 1
ATOM 9979 O O . GLU B 1 544 ? -3.203 -13.008 -15.039 1 97.81 544 GLU B O 1
ATOM 9984 N N . VAL B 1 545 ? -3.293 -13.367 -12.727 1 98.06 545 VAL B N 1
ATOM 9985 C CA . VAL B 1 545 ? -2.924 -11.984 -12.414 1 98.06 545 VAL B CA 1
ATOM 9986 C C . VAL B 1 545 ? -1.403 -11.867 -12.344 1 98.06 545 VAL B C 1
ATOM 9988 O O . VAL B 1 545 ? -0.718 -12.797 -11.93 1 98.06 545 VAL B O 1
ATOM 9991 N N . SER B 1 546 ? -0.866 -10.742 -12.758 1 97.69 546 SER B N 1
ATOM 9992 C CA . SER B 1 546 ? 0.583 -10.57 -12.758 1 97.69 546 SER B CA 1
ATOM 9993 C C . SER B 1 546 ? 0.997 -9.414 -11.852 1 97.69 546 SER B C 1
ATOM 9995 O O . SER B 1 546 ? 0.468 -8.305 -11.969 1 97.69 546 SER B O 1
ATOM 9997 N N . VAL B 1 547 ? 1.888 -9.68 -10.953 1 97.94 547 VAL B N 1
ATOM 9998 C CA . VAL B 1 547 ? 2.504 -8.688 -10.078 1 97.94 547 VAL B CA 1
ATOM 9999 C C . VAL B 1 547 ? 3.994 -8.57 -10.391 1 97.94 547 VAL B C 1
ATOM 10001 O O . VAL B 1 547 ? 4.785 -9.422 -9.984 1 97.94 547 VAL B O 1
ATOM 10004 N N . TRP B 1 548 ? 4.371 -7.574 -11.078 1 97.12 548 TRP B N 1
ATOM 10005 C CA . TRP B 1 548 ? 5.773 -7.301 -11.383 1 97.12 548 TRP B CA 1
ATOM 10006 C C . TRP B 1 548 ? 6.398 -6.41 -10.312 1 97.12 548 TRP B C 1
ATOM 10008 O O . TRP B 1 548 ? 5.754 -5.484 -9.812 1 97.12 548 TRP B O 1
ATOM 10018 N N . GLY B 1 549 ? 7.621 -6.59 -9.945 1 96.06 549 GLY B N 1
ATOM 10019 C CA . GLY B 1 549 ? 8.242 -6.059 -8.742 1 96.06 549 GLY B CA 1
ATOM 10020 C C . GLY B 1 549 ? 8.922 -4.719 -8.961 1 96.06 549 GLY B C 1
ATOM 10021 O O . GLY B 1 549 ? 9.797 -4.332 -8.195 1 96.06 549 GLY B O 1
ATOM 10022 N N . GLU B 1 550 ? 8.609 -3.953 -9.984 1 93.56 550 GLU B N 1
ATOM 10023 C CA . GLU B 1 550 ? 9.273 -2.68 -10.234 1 93.56 550 GLU B CA 1
ATOM 10024 C C . GLU B 1 550 ? 8.93 -1.652 -9.164 1 93.56 550 GLU B C 1
ATOM 10026 O O . GLU B 1 550 ? 9.805 -0.96 -8.648 1 93.56 550 GLU B O 1
ATOM 10031 N N . TRP B 1 551 ? 7.652 -1.62 -8.812 1 93.19 551 TRP B N 1
ATOM 10032 C CA . TRP B 1 551 ? 7.191 -0.568 -7.914 1 93.19 551 TRP B CA 1
ATOM 10033 C C . TRP B 1 551 ? 6.562 -1.164 -6.66 1 93.19 551 TRP B C 1
ATOM 10035 O O . TRP B 1 551 ? 5.738 -0.519 -6.004 1 93.19 551 TRP B O 1
ATOM 10045 N N . VAL B 1 552 ? 6.879 -2.418 -6.418 1 95.62 552 VAL B N 1
ATOM 10046 C CA . VAL B 1 552 ? 6.305 -3.131 -5.281 1 95.62 552 VAL B CA 1
ATOM 10047 C C . VAL B 1 552 ? 7.418 -3.812 -4.484 1 95.62 552 VAL B C 1
ATOM 10049 O O . VAL B 1 552 ? 8.328 -4.406 -5.062 1 95.62 552 VAL B O 1
ATOM 10052 N N . ASP B 1 553 ? 7.371 -3.635 -3.221 1 96.25 553 ASP B N 1
ATOM 10053 C CA . ASP B 1 553 ? 8.219 -4.367 -2.285 1 96.25 553 ASP B CA 1
ATOM 10054 C C . ASP B 1 553 ? 7.449 -4.75 -1.025 1 96.25 553 ASP B C 1
ATOM 10056 O O . ASP B 1 553 ? 6.219 -4.809 -1.04 1 96.25 553 ASP B O 1
ATOM 10060 N N . GLU B 1 554 ? 8.078 -5.109 0.006 1 95.12 554 GLU B N 1
ATOM 10061 C CA . GLU B 1 554 ? 7.402 -5.609 1.196 1 95.12 554 GLU B CA 1
ATOM 10062 C C . GLU B 1 554 ? 6.48 -4.551 1.799 1 95.12 554 GLU B C 1
ATOM 10064 O O . GLU B 1 554 ? 5.512 -4.879 2.48 1 95.12 554 GLU B O 1
ATOM 10069 N N . SER B 1 555 ? 6.715 -3.289 1.537 1 95.62 555 SER B N 1
ATOM 10070 C CA . SER B 1 555 ? 5.969 -2.197 2.156 1 95.62 555 SER B CA 1
ATOM 10071 C C . SER B 1 555 ? 4.559 -2.094 1.581 1 95.62 555 SER B C 1
ATOM 10073 O O . SER B 1 555 ? 3.65 -1.588 2.24 1 95.62 555 SER B O 1
ATOM 10075 N N . ASN B 1 556 ? 4.305 -2.582 0.368 1 95.75 556 ASN B N 1
ATOM 10076 C CA . ASN B 1 556 ? 3.016 -2.324 -0.268 1 95.75 556 ASN B CA 1
ATOM 10077 C C . ASN B 1 556 ? 2.523 -3.541 -1.048 1 95.75 556 ASN B C 1
ATOM 10079 O O . ASN B 1 556 ? 1.521 -3.463 -1.76 1 95.75 556 ASN B O 1
ATOM 10083 N N . LEU B 1 557 ? 3.107 -4.664 -0.924 1 97.62 557 LEU B N 1
ATOM 10084 C CA . LEU B 1 557 ? 2.805 -5.836 -1.739 1 97.62 557 LEU B CA 1
ATOM 10085 C C . LEU B 1 557 ? 1.367 -6.297 -1.516 1 97.62 557 LEU B C 1
ATOM 10087 O O . LEU B 1 557 ? 0.59 -6.402 -2.467 1 97.62 557 LEU B O 1
ATOM 10091 N N . SER B 1 558 ? 1.005 -6.559 -0.287 1 97.94 558 SER B N 1
ATOM 10092 C CA . SER B 1 558 ? -0.267 -7.215 -0 1 97.94 558 SER B CA 1
ATOM 10093 C C . SER B 1 558 ? -1.445 -6.348 -0.43 1 97.94 558 SER B C 1
ATOM 10095 O O . SER B 1 558 ? -2.32 -6.801 -1.172 1 97.94 558 SER B O 1
ATOM 10097 N N . PRO B 1 559 ? -1.443 -5.047 -0.053 1 96.56 559 PRO B N 1
ATOM 10098 C CA . PRO B 1 559 ? -2.576 -4.227 -0.487 1 96.56 559 PRO B CA 1
ATOM 10099 C C . PRO B 1 559 ? -2.545 -3.922 -1.982 1 96.56 559 PRO B C 1
ATOM 10101 O O . PRO B 1 559 ? -3.541 -3.455 -2.541 1 96.56 559 PRO B O 1
ATOM 10104 N N . HIS B 1 560 ? -1.383 -4.172 -2.584 1 96.56 560 HIS B N 1
ATOM 10105 C CA . HIS B 1 560 ? -1.277 -4.062 -4.035 1 96.56 560 HIS B CA 1
ATOM 10106 C C . HIS B 1 560 ? -2.037 -5.188 -4.727 1 96.56 560 HIS B C 1
ATOM 10108 O O . HIS B 1 560 ? -2.627 -4.984 -5.789 1 96.56 560 HIS B O 1
ATOM 10114 N N . ILE B 1 561 ? -2.068 -6.27 -4.09 1 98.38 561 ILE B N 1
ATOM 10115 C CA . ILE B 1 561 ? -2.652 -7.473 -4.672 1 98.38 561 ILE B CA 1
ATOM 10116 C C . ILE B 1 561 ? -4.137 -7.543 -4.328 1 98.38 561 ILE B C 1
ATOM 10118 O O . ILE B 1 561 ? -4.977 -7.734 -5.211 1 98.38 561 ILE B O 1
ATOM 10122 N N . TRP B 1 562 ? -4.434 -7.336 -3.049 1 98.25 562 TRP B N 1
ATOM 10123 C CA . TRP B 1 562 ? -5.777 -7.613 -2.551 1 98.25 562 TRP B CA 1
ATOM 10124 C C . TRP B 1 562 ? -6.52 -6.32 -2.238 1 98.25 562 TRP B C 1
ATOM 10126 O O . TRP B 1 562 ? -5.938 -5.375 -1.698 1 98.25 562 TRP B O 1
ATOM 10136 N N . PRO B 1 563 ? -7.75 -6.301 -2.615 1 97.88 563 PRO B N 1
ATOM 10137 C CA . PRO B 1 563 ? -8.57 -7.398 -3.133 1 97.88 563 PRO B CA 1
ATOM 10138 C C . PRO B 1 563 ? -8.672 -7.391 -4.656 1 97.88 563 PRO B C 1
ATOM 10140 O O . PRO B 1 563 ? -9.594 -7.988 -5.219 1 97.88 563 PRO B O 1
ATOM 10143 N N . ARG B 1 564 ? -7.797 -6.699 -5.348 1 97.75 564 ARG B N 1
ATOM 10144 C CA . ARG B 1 564 ? -7.867 -6.582 -6.801 1 97.75 564 ARG B CA 1
ATOM 10145 C C . ARG B 1 564 ? -7.773 -7.953 -7.461 1 97.75 564 ARG B C 1
ATOM 10147 O O . ARG B 1 564 ? -8.523 -8.25 -8.391 1 97.75 564 ARG B O 1
ATOM 10154 N N . ALA B 1 565 ? -6.926 -8.781 -6.941 1 98.62 565 ALA B N 1
ATOM 10155 C CA . ALA B 1 565 ? -6.742 -10.117 -7.504 1 98.62 565 ALA B CA 1
ATOM 10156 C C . ALA B 1 565 ? -7.98 -10.977 -7.281 1 98.62 565 ALA B C 1
ATOM 10158 O O . ALA B 1 565 ? -8.188 -11.969 -7.984 1 98.62 565 ALA B O 1
ATOM 10159 N N . CYS B 1 566 ? -8.781 -10.648 -6.289 1 98.69 566 CYS B N 1
ATOM 10160 C CA . CYS B 1 566 ? -10 -11.406 -6.023 1 98.69 566 CYS B CA 1
ATOM 10161 C C . CYS B 1 566 ? -10.945 -11.352 -7.215 1 98.69 566 CYS B C 1
ATOM 10163 O O . CYS B 1 566 ? -11.727 -12.281 -7.438 1 98.69 566 CYS B O 1
ATOM 10165 N N . ALA B 1 567 ? -10.891 -10.281 -7.953 1 98.25 567 ALA B N 1
ATOM 10166 C CA . ALA B 1 567 ? -11.727 -10.164 -9.148 1 98.25 567 ALA B CA 1
ATOM 10167 C C . ALA B 1 567 ? -11.422 -11.281 -10.141 1 98.25 567 ALA B C 1
ATOM 10169 O O . ALA B 1 567 ? -12.336 -11.969 -10.602 1 98.25 567 ALA B O 1
ATOM 10170 N N . ALA B 1 568 ? -10.156 -11.461 -10.414 1 98.19 568 ALA B N 1
ATOM 10171 C CA . ALA B 1 568 ? -9.75 -12.523 -11.328 1 98.19 568 ALA B CA 1
ATOM 10172 C C . ALA B 1 568 ? -10.07 -13.898 -10.742 1 98.19 568 ALA B C 1
ATOM 10174 O O . ALA B 1 568 ? -10.492 -14.805 -11.461 1 98.19 568 ALA B O 1
ATOM 10175 N N . ALA B 1 569 ? -9.859 -14.039 -9.453 1 98.69 569 ALA B N 1
ATOM 10176 C CA . ALA B 1 569 ? -10.148 -15.305 -8.781 1 98.69 569 ALA B CA 1
ATOM 10177 C C . ALA B 1 569 ? -11.594 -15.734 -9.031 1 98.69 569 ALA B C 1
ATOM 10179 O O . ALA B 1 569 ? -11.844 -16.891 -9.391 1 98.69 569 ALA B O 1
ATOM 10180 N N . GLU B 1 570 ? -12.484 -14.812 -8.867 1 98.5 570 GLU B N 1
ATOM 10181 C CA . GLU B 1 570 ? -13.883 -15.18 -9.055 1 98.5 570 GLU B CA 1
ATOM 10182 C C . GLU B 1 570 ? -14.211 -15.398 -10.531 1 98.5 570 GLU B C 1
ATOM 10184 O O . GLU B 1 570 ? -14.93 -16.328 -10.883 1 98.5 570 GLU B O 1
ATOM 10189 N N . ARG B 1 571 ? -13.672 -14.562 -11.422 1 97.81 571 ARG B N 1
ATOM 10190 C CA . ARG B 1 571 ? -13.961 -14.695 -12.844 1 97.81 571 ARG B CA 1
ATOM 10191 C C . ARG B 1 571 ? -13.445 -16.016 -13.391 1 97.81 571 ARG B C 1
ATOM 10193 O O . ARG B 1 571 ? -13.992 -16.562 -14.352 1 97.81 571 ARG B O 1
ATOM 10200 N N . LEU B 1 572 ? -12.461 -16.562 -12.75 1 98.44 572 LEU B N 1
ATOM 10201 C CA . LEU B 1 572 ? -11.859 -17.812 -13.188 1 98.44 572 LEU B CA 1
ATOM 10202 C C . LEU B 1 572 ? -12.492 -19 -12.477 1 98.44 572 LEU B C 1
ATOM 10204 O O . LEU B 1 572 ? -12.266 -20.156 -12.859 1 98.44 572 LEU B O 1
ATOM 10208 N N . TRP B 1 573 ? -13.281 -18.766 -11.461 1 98.19 573 TRP B N 1
ATOM 10209 C CA . TRP B 1 573 ? -13.898 -19.828 -10.68 1 98.19 573 TRP B CA 1
ATOM 10210 C C . TRP B 1 573 ? -15.383 -19.969 -11.031 1 98.19 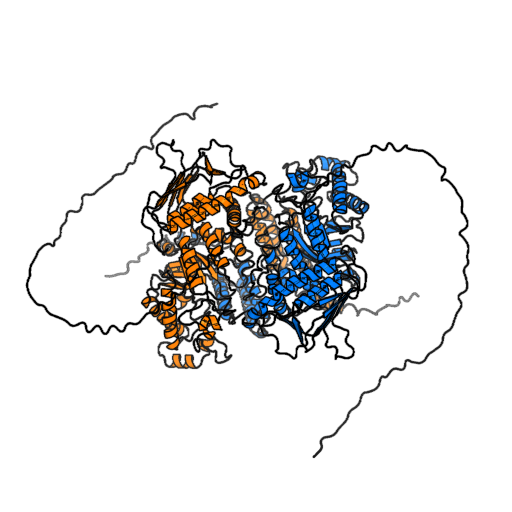573 TRP B C 1
ATOM 10212 O O . TRP B 1 573 ? -15.906 -21.078 -11.117 1 98.19 573 TRP B O 1
ATOM 10222 N N . THR B 1 574 ? -15.992 -18.828 -11.227 1 95.25 574 THR B N 1
ATOM 10223 C CA . THR B 1 574 ? -17.453 -18.766 -11.266 1 95.25 574 THR B CA 1
ATOM 10224 C C . THR B 1 574 ? -17.953 -18.828 -12.703 1 95.25 574 THR B C 1
ATOM 10226 O O . THR B 1 574 ? -17.422 -18.156 -13.586 1 95.25 574 THR B O 1
ATOM 10229 N N . TYR B 1 575 ? -19.016 -19.562 -12.961 1 92.44 575 TYR B N 1
ATOM 10230 C CA . TYR B 1 575 ? -19.594 -19.75 -14.289 1 92.44 575 TYR B CA 1
ATOM 10231 C C . TYR B 1 575 ? -20.531 -18.609 -14.648 1 92.44 575 TYR B C 1
ATOM 10233 O O . TYR B 1 575 ? -20.562 -18.156 -15.797 1 92.44 575 TYR B O 1
ATOM 10241 N N . THR B 1 576 ? -21.219 -18.109 -13.609 1 92.5 576 THR B N 1
ATOM 10242 C CA . THR B 1 576 ? -22.141 -16.984 -13.773 1 92.5 576 THR B CA 1
ATOM 10243 C C . THR B 1 576 ? -21.781 -15.852 -12.828 1 92.5 576 THR B C 1
ATOM 10245 O O . THR B 1 576 ? -22.203 -15.844 -11.664 1 92.5 576 THR B O 1
ATOM 10248 N N . PRO B 1 577 ? -21.078 -14.953 -13.305 1 90.62 577 PRO B N 1
ATOM 10249 C CA . PRO B 1 577 ? -20.656 -13.875 -12.422 1 90.62 577 PRO B CA 1
ATOM 10250 C C . PRO B 1 577 ? -21.828 -13.031 -11.914 1 90.62 577 PRO B C 1
ATOM 10252 O O . PRO B 1 577 ? -22.875 -12.953 -12.578 1 90.62 577 PRO B O 1
ATOM 10255 N N . ASP B 1 578 ? -21.672 -12.414 -10.789 1 92.12 578 ASP B N 1
ATOM 10256 C CA . ASP B 1 578 ? -22.641 -11.5 -10.195 1 92.12 578 ASP B CA 1
ATOM 10257 C C . ASP B 1 578 ? -22.578 -10.133 -10.875 1 92.12 578 ASP B C 1
ATOM 10259 O O . ASP B 1 578 ? -21.656 -9.844 -11.633 1 92.12 578 ASP B O 1
ATOM 10263 N N . SER B 1 579 ? -23.688 -9.383 -10.602 1 94.56 579 SER B N 1
ATOM 10264 C CA . SER B 1 579 ? -23.609 -7.965 -10.93 1 94.56 579 SER B CA 1
ATOM 10265 C C . SER B 1 579 ? -22.5 -7.277 -10.133 1 94.56 579 SER B C 1
ATOM 10267 O O . SER B 1 579 ? -22.094 -7.762 -9.07 1 94.56 579 SER B O 1
ATOM 10269 N N . GLU B 1 580 ? -22.031 -6.258 -10.688 1 94.38 580 GLU B N 1
ATOM 10270 C CA . GLU B 1 580 ? -21 -5.5 -9.984 1 94.38 580 GLU B CA 1
ATOM 10271 C C . GLU B 1 580 ? -21.453 -5.098 -8.586 1 94.38 580 GLU B C 1
ATOM 10273 O O . GLU B 1 580 ? -20.672 -5.125 -7.637 1 94.38 580 GLU B O 1
ATOM 10278 N N . ALA B 1 581 ? -22.688 -4.703 -8.469 1 94.81 581 ALA B N 1
ATOM 10279 C CA . ALA B 1 581 ? -23.234 -4.293 -7.18 1 94.81 581 ALA B CA 1
ATOM 10280 C C . ALA B 1 581 ? -23.219 -5.445 -6.18 1 94.81 581 ALA B C 1
ATOM 10282 O O . ALA B 1 581 ? -22.797 -5.273 -5.035 1 94.81 581 ALA B O 1
ATOM 10283 N N . ALA B 1 582 ? -23.672 -6.609 -6.633 1 96.31 582 ALA B N 1
ATOM 10284 C CA . ALA B 1 582 ? -23.703 -7.777 -5.758 1 96.31 582 ALA B CA 1
ATOM 10285 C C . ALA B 1 582 ? -22.297 -8.234 -5.395 1 96.31 582 ALA B C 1
ATOM 10287 O O . ALA B 1 582 ? -22.016 -8.539 -4.23 1 96.31 582 ALA B O 1
ATOM 10288 N N . ALA B 1 583 ? -21.453 -8.195 -6.398 1 97.75 583 ALA B N 1
ATOM 10289 C CA . ALA B 1 583 ? -20.062 -8.562 -6.145 1 97.75 583 ALA B CA 1
ATOM 10290 C C . ALA B 1 583 ? -19.391 -7.562 -5.211 1 97.75 583 ALA B C 1
ATOM 10292 O O . ALA B 1 583 ? -18.547 -7.934 -4.398 1 97.75 583 ALA B O 1
ATOM 10293 N N . GLY B 1 584 ? -19.781 -6.32 -5.375 1 97.62 584 GLY B N 1
ATOM 10294 C CA . GLY B 1 584 ? -19.234 -5.266 -4.543 1 97.62 584 GLY B CA 1
ATOM 10295 C C . GLY B 1 584 ? -19.5 -5.469 -3.062 1 97.62 584 GLY B C 1
ATOM 10296 O O . GLY B 1 584 ? -18.609 -5.254 -2.232 1 97.62 584 GLY B O 1
ATOM 10297 N N . ALA B 1 585 ? -20.672 -5.902 -2.699 1 96.38 585 ALA B N 1
ATOM 10298 C CA . ALA B 1 585 ? -21.016 -6.16 -1.304 1 96.38 585 ALA B CA 1
ATOM 10299 C C . ALA B 1 585 ? -20.266 -7.375 -0.768 1 96.38 585 ALA B C 1
ATOM 10301 O O . ALA B 1 585 ? -19.812 -7.375 0.38 1 96.38 585 ALA B O 1
ATOM 10302 N N . ARG B 1 586 ? -20.078 -8.375 -1.604 1 97.75 586 ARG B N 1
ATOM 10303 C CA . ARG B 1 586 ? -19.391 -9.594 -1.194 1 97.75 586 ARG B CA 1
ATOM 10304 C C . ARG B 1 586 ? -17.891 -9.352 -1.044 1 97.75 586 ARG B C 1
ATOM 10306 O O . ARG B 1 586 ? -17.266 -9.859 -0.108 1 97.75 586 ARG B O 1
ATOM 10313 N N . ILE B 1 587 ? -17.344 -8.562 -1.98 1 98.38 587 ILE B N 1
ATOM 10314 C CA . ILE B 1 587 ? -15.898 -8.344 -1.932 1 98.38 587 ILE B CA 1
ATOM 10315 C C . ILE B 1 587 ? -15.555 -7.445 -0.744 1 98.38 587 ILE B C 1
ATOM 10317 O O . ILE B 1 587 ? -14.445 -7.512 -0.209 1 98.38 587 ILE B O 1
ATOM 10321 N N . GLU B 1 588 ? -16.5 -6.559 -0.311 1 97 588 GLU B N 1
ATOM 10322 C CA . GLU B 1 588 ? -16.312 -5.785 0.915 1 97 588 GLU B CA 1
ATOM 10323 C C . GLU B 1 588 ? -16.125 -6.699 2.121 1 97 588 GLU B C 1
ATOM 10325 O O . GLU B 1 588 ? -15.219 -6.492 2.93 1 97 588 GLU B O 1
ATOM 10330 N N . GLU B 1 589 ? -16.938 -7.727 2.236 1 96.31 589 GLU B N 1
ATOM 10331 C CA . GLU B 1 589 ? -16.828 -8.703 3.312 1 96.31 589 GLU B CA 1
ATOM 10332 C C . GLU B 1 589 ? -15.523 -9.5 3.195 1 96.31 589 GLU B C 1
ATOM 10334 O O . GLU B 1 589 ? -14.852 -9.742 4.195 1 96.31 589 GLU B O 1
ATOM 10339 N N . HIS B 1 590 ? -15.211 -9.859 1.991 1 98.38 590 HIS B N 1
ATOM 10340 C CA . HIS B 1 590 ? -14.031 -10.688 1.783 1 98.38 590 HIS B CA 1
ATOM 10341 C C . HIS B 1 590 ? -12.75 -9.914 2.09 1 98.38 590 HIS B C 1
ATOM 10343 O O . HIS B 1 590 ? -11.805 -10.477 2.65 1 98.38 590 HIS B O 1
ATOM 10349 N N . ALA B 1 591 ? -12.711 -8.625 1.684 1 98.06 591 ALA B N 1
ATOM 10350 C CA . ALA B 1 591 ? -11.562 -7.797 2.02 1 98.06 591 ALA B CA 1
ATOM 10351 C C . ALA B 1 591 ? -11.359 -7.719 3.529 1 98.06 591 ALA B C 1
ATOM 10353 O O . ALA B 1 591 ? -10.234 -7.828 4.02 1 98.06 591 ALA B O 1
ATOM 10354 N N . CYS B 1 592 ? -12.414 -7.551 4.227 1 96.19 592 CYS B N 1
ATOM 10355 C CA . CYS B 1 592 ? -12.32 -7.516 5.68 1 96.19 592 CYS B CA 1
ATOM 10356 C C . CYS B 1 592 ? -11.883 -8.867 6.23 1 96.19 592 CYS B C 1
ATOM 10358 O O . CYS B 1 592 ? -11.086 -8.93 7.176 1 96.19 592 CYS B O 1
ATOM 10360 N N . ARG B 1 593 ? -12.359 -9.945 5.633 1 96.75 593 ARG B N 1
ATOM 10361 C CA . ARG B 1 593 ? -11.953 -11.297 6.02 1 96.75 593 ARG B CA 1
ATOM 10362 C C . ARG B 1 593 ? -10.445 -11.484 5.836 1 96.75 593 ARG B C 1
ATOM 10364 O O . ARG B 1 593 ? -9.773 -12.016 6.723 1 96.75 593 ARG B O 1
ATOM 10371 N N . LEU B 1 594 ? -9.945 -11.078 4.703 1 98 594 LEU B N 1
ATOM 10372 C CA . LEU B 1 594 ? -8.508 -11.156 4.449 1 98 594 LEU B CA 1
ATOM 10373 C C . LEU B 1 594 ? -7.727 -10.43 5.535 1 98 594 LEU B C 1
ATOM 10375 O O . LEU B 1 594 ? -6.781 -10.984 6.102 1 98 594 LEU B O 1
ATOM 10379 N N . LYS B 1 595 ? -8.164 -9.258 5.844 1 96.38 595 LYS B N 1
ATOM 10380 C CA . LYS B 1 595 ? -7.492 -8.469 6.867 1 96.38 595 LYS B CA 1
ATOM 10381 C C . LYS B 1 595 ? -7.488 -9.195 8.211 1 96.38 595 LYS B C 1
ATOM 10383 O O . LYS B 1 595 ? -6.449 -9.281 8.867 1 96.38 595 LYS B O 1
ATOM 10388 N N . ARG B 1 596 ? -8.594 -9.68 8.555 1 94.81 596 ARG B N 1
ATOM 10389 C CA . ARG B 1 596 ? -8.75 -10.328 9.852 1 94.81 596 ARG B CA 1
ATOM 10390 C C . ARG B 1 596 ? -7.934 -11.617 9.922 1 94.81 596 ARG B C 1
ATOM 10392 O O . ARG B 1 596 ? -7.617 -12.094 11.016 1 94.81 596 ARG B O 1
ATOM 10399 N N . ARG B 1 597 ? -7.648 -12.117 8.766 1 96 597 ARG B N 1
ATOM 10400 C CA . ARG B 1 597 ? -6.863 -13.344 8.703 1 96 597 ARG B CA 1
ATOM 10401 C C . ARG B 1 597 ? -5.383 -13.039 8.492 1 96 597 ARG B C 1
ATOM 10403 O O . ARG B 1 597 ? -4.605 -13.938 8.156 1 96 597 ARG B O 1
ATOM 10410 N N . GLY B 1 598 ? -4.977 -11.828 8.523 1 94.31 598 GLY B N 1
ATOM 10411 C CA . GLY B 1 598 ? -3.574 -11.445 8.492 1 94.31 598 GLY B CA 1
ATOM 10412 C C . GLY B 1 598 ? -3.086 -11.094 7.102 1 94.31 598 GLY B C 1
ATOM 10413 O O . GLY B 1 598 ? -1.879 -11 6.863 1 94.31 598 GLY B O 1
ATOM 10414 N N . VAL B 1 599 ? -3.928 -10.93 6.172 1 97.56 599 VAL B N 1
ATOM 10415 C CA . VAL B 1 599 ? -3.59 -10.531 4.809 1 97.56 599 VAL B CA 1
ATOM 10416 C C . VAL B 1 599 ? -4.102 -9.117 4.539 1 97.56 599 VAL B C 1
ATOM 10418 O O . VAL B 1 599 ? -5.266 -8.93 4.172 1 97.56 599 VAL B O 1
ATOM 10421 N N . PRO B 1 600 ? -3.252 -8.117 4.652 1 97 600 PRO B N 1
ATOM 10422 C CA . PRO B 1 600 ? -3.709 -6.75 4.398 1 97 600 PRO B CA 1
ATOM 10423 C C . PRO B 1 600 ? -4.34 -6.586 3.018 1 97 600 PRO B C 1
ATOM 10425 O O . PRO B 1 600 ? -3.822 -7.125 2.033 1 97 600 PRO B O 1
ATOM 10428 N N . ALA B 1 601 ? -5.445 -5.934 2.994 1 98 601 ALA B N 1
ATOM 10429 C CA . ALA B 1 601 ? -6.176 -5.652 1.762 1 98 601 ALA B CA 1
ATOM 10430 C C . ALA B 1 601 ? -6.633 -4.199 1.715 1 98 601 ALA B C 1
ATOM 10432 O O . ALA B 1 601 ? -7.121 -3.662 2.713 1 98 601 ALA B O 1
ATOM 10433 N N . ALA B 1 602 ? -6.43 -3.564 0.57 1 96.62 602 ALA B N 1
ATOM 10434 C CA . ALA B 1 602 ? -6.863 -2.18 0.4 1 96.62 602 ALA B CA 1
ATOM 10435 C C . ALA B 1 602 ? -8.391 -2.084 0.369 1 96.62 602 ALA B C 1
ATOM 10437 O O . ALA B 1 602 ? -9.07 -3.088 0.163 1 96.62 602 ALA B O 1
ATOM 10438 N N . PRO B 1 603 ? -8.961 -0.842 0.562 1 96.19 603 PRO B N 1
ATOM 10439 C CA . PRO B 1 603 ? -10.414 -0.68 0.488 1 96.19 603 PRO B CA 1
ATOM 10440 C C . PRO B 1 603 ? -10.977 -0.999 -0.896 1 96.19 603 PRO B C 1
ATOM 10442 O O . PRO B 1 603 ? -10.516 -0.443 -1.896 1 96.19 603 PRO B O 1
ATOM 10445 N N . PRO B 1 604 ? -11.992 -1.787 -0.934 1 96.75 604 PRO B N 1
ATOM 10446 C CA . PRO B 1 604 ? -12.492 -2.195 -2.248 1 96.75 604 PRO B CA 1
ATOM 10447 C C . PRO B 1 604 ? -13.477 -1.188 -2.844 1 96.75 604 PRO B C 1
ATOM 10449 O O . PRO B 1 604 ? -13.516 -1.012 -4.062 1 96.75 604 PRO B O 1
ATOM 10452 N N . ASN B 1 605 ? -14.32 -0.521 -1.982 1 96 605 ASN B N 1
ATOM 10453 C CA . ASN B 1 605 ? -15.477 0.186 -2.527 1 96 605 ASN B CA 1
ATOM 10454 C C . ASN B 1 605 ? -15.516 1.641 -2.066 1 96 605 ASN B C 1
ATOM 10456 O O . ASN B 1 605 ? -16.531 2.312 -2.195 1 96 605 ASN B O 1
ATOM 10460 N N . GLY B 1 606 ? -14.492 2.156 -1.485 1 94.56 606 GLY B N 1
ATOM 10461 C CA . GLY B 1 606 ? -14.492 3.512 -0.956 1 94.56 606 GLY B CA 1
ATOM 10462 C C . GLY B 1 606 ? -14.539 3.559 0.56 1 94.56 606 GLY B C 1
ATOM 10463 O O . GLY B 1 606 ? -14.016 2.668 1.23 1 94.56 606 GLY B O 1
ATOM 10464 N N . PRO B 1 607 ? -15.141 4.578 1.124 1 96.38 607 PRO B N 1
ATOM 10465 C CA . PRO B 1 607 ? -15.172 4.75 2.578 1 96.38 607 PRO B CA 1
ATOM 10466 C C . PRO B 1 607 ? -15.766 3.543 3.303 1 96.38 607 PRO B C 1
ATOM 10468 O O . PRO B 1 607 ? -16.703 2.924 2.807 1 96.38 607 PRO B O 1
ATOM 10471 N N . GLY B 1 608 ? -15.211 3.232 4.375 1 94.25 608 GLY B N 1
ATOM 10472 C CA . GLY B 1 608 ? -15.641 2.094 5.168 1 94.25 608 GLY B CA 1
ATOM 10473 C C . GLY B 1 608 ? -14.781 1.854 6.391 1 94.25 608 GLY B C 1
ATOM 10474 O O . GLY B 1 608 ? -13.922 2.678 6.727 1 94.25 608 GLY B O 1
ATOM 10475 N N . TYR B 1 609 ? -15.109 0.722 7.129 1 94.19 609 TYR B N 1
ATOM 10476 C CA . TYR B 1 609 ? -14.375 0.388 8.344 1 94.19 609 TYR B CA 1
ATOM 10477 C C . TYR B 1 609 ? -14.383 -1.116 8.594 1 94.19 609 TYR B C 1
ATOM 10479 O O . TYR B 1 609 ? -15.445 -1.739 8.633 1 94.19 609 TYR B O 1
ATOM 10487 N N . CYS B 1 610 ? -13.242 -1.658 8.641 1 92.38 610 CYS B N 1
ATOM 10488 C CA . CYS B 1 610 ? -13.031 -3.043 9.055 1 92.38 610 CYS B CA 1
ATOM 10489 C C . CYS B 1 610 ? -12.156 -3.117 10.297 1 92.38 610 CYS B C 1
ATOM 10491 O O . CYS B 1 610 ? -10.945 -2.904 10.227 1 92.38 610 CYS B O 1
ATOM 10493 N N . PRO B 1 611 ? -12.789 -3.334 11.461 1 87.62 611 PRO B N 1
ATOM 10494 C CA . PRO B 1 611 ? -11.969 -3.432 12.672 1 87.62 611 PRO B CA 1
ATOM 10495 C C . PRO B 1 611 ? -11.062 -4.66 12.664 1 87.62 611 PRO B C 1
ATOM 10497 O O . PRO B 1 611 ? -11.5 -5.754 12.297 1 87.62 611 PRO B O 1
ATOM 10500 N N . VAL B 1 612 ? -9.805 -4.453 12.922 1 86.19 612 VAL B N 1
ATOM 10501 C CA . VAL B 1 612 ? -8.844 -5.547 13.047 1 86.19 612 VAL B CA 1
ATOM 10502 C C . VAL B 1 612 ? -8.172 -5.488 14.422 1 86.19 612 VAL B C 1
ATOM 10504 O O . VAL B 1 612 ? -7.691 -4.434 14.836 1 86.19 612 VAL B O 1
ATOM 10507 N N . ILE B 1 613 ? -8.391 -6.496 15.227 1 73.69 613 ILE B N 1
ATOM 10508 C CA . ILE B 1 613 ? -7.727 -6.605 16.516 1 73.69 613 ILE B CA 1
ATOM 10509 C C . ILE B 1 613 ? -6.355 -7.258 16.344 1 73.69 613 ILE B C 1
ATOM 10511 O O . ILE B 1 613 ? -6.238 -8.297 15.688 1 73.69 613 ILE B O 1
ATOM 10515 N N . PRO B 1 614 ? -5.34 -6.48 16.672 1 60.38 614 PRO B N 1
ATOM 10516 C CA . PRO B 1 614 ? -4.031 -7.121 16.5 1 60.38 614 PRO B CA 1
ATOM 10517 C C . PRO B 1 614 ? -3.971 -8.508 17.141 1 60.38 614 PRO B C 1
ATOM 10519 O O . PRO B 1 614 ? -4.48 -8.703 18.25 1 60.38 614 PRO B O 1
ATOM 10522 N N . LEU B 1 615 ? -3.879 -9.539 16.344 1 51.19 615 LEU B N 1
ATOM 10523 C CA . LEU B 1 615 ? -3.693 -10.883 16.891 1 51.19 615 LEU B CA 1
ATOM 10524 C C . LEU B 1 615 ? -2.561 -10.898 17.922 1 51.19 615 LEU B C 1
ATOM 10526 O O . LEU B 1 615 ? -1.507 -10.297 17.688 1 51.19 615 LEU B O 1
ATOM 10530 N N . ALA B 1 616 ? -2.896 -10.945 19.141 1 41.69 616 ALA B N 1
ATOM 10531 C CA . ALA B 1 616 ? -1.866 -11.07 20.172 1 41.69 616 ALA B CA 1
ATOM 10532 C C . ALA B 1 616 ? -0.691 -11.906 19.672 1 41.69 616 ALA B C 1
ATOM 10534 O O . ALA B 1 616 ? -0.887 -12.977 19.094 1 41.69 616 ALA B O 1
ATOM 10535 N N . GLU B 1 617 ? 0.344 -11.344 19.25 1 37.69 617 GLU B N 1
ATOM 10536 C CA . GLU B 1 617 ? 1.519 -12.188 19.047 1 37.69 617 GLU B CA 1
ATOM 10537 C C . GLU B 1 617 ? 1.574 -13.312 20.078 1 37.69 617 GLU B C 1
ATOM 10539 O O . GLU B 1 617 ? 1.512 -13.062 21.281 1 37.69 617 GLU B O 1
ATOM 10544 N N . ASP B 1 618 ? 1.033 -14.414 19.812 1 33.09 618 ASP B N 1
ATOM 10545 C CA . ASP B 1 618 ? 1.414 -15.523 20.688 1 33.09 618 ASP B CA 1
ATOM 10546 C C . ASP B 1 618 ? 2.895 -15.445 21.062 1 33.09 618 ASP B C 1
ATOM 10548 O O . ASP B 1 618 ? 3.764 -15.57 20.188 1 33.09 618 ASP B O 1
ATOM 10552 N N . THR B 1 619 ? 3.279 -14.727 22.016 1 32.97 619 THR B N 1
ATOM 10553 C CA . THR B 1 619 ? 4.613 -14.836 22.594 1 32.97 619 THR B CA 1
ATOM 10554 C C . THR B 1 619 ? 5.02 -16.297 22.734 1 32.97 619 THR B C 1
ATOM 10556 O O . THR B 1 619 ? 6.156 -16.609 23.109 1 32.97 619 THR B O 1
ATOM 10559 N N . GLY B 1 620 ? 4.062 -17.266 22.969 1 29.83 620 GLY B N 1
ATOM 10560 C CA . GLY B 1 620 ? 4.531 -18.609 23.266 1 29.83 620 GLY B CA 1
ATOM 10561 C C . GLY B 1 620 ? 5.086 -19.328 22.047 1 29.83 620 GLY B C 1
ATOM 10562 O O . GLY B 1 620 ? 5.359 -20.531 22.109 1 29.83 620 GLY B O 1
ATOM 10563 N N . ALA B 1 621 ? 4.645 -19.109 20.938 1 27.47 621 ALA B N 1
ATOM 10564 C CA . ALA B 1 621 ? 5.227 -20.078 20 1 27.47 621 ALA B CA 1
ATOM 10565 C C . ALA B 1 621 ? 6.738 -19.891 19.891 1 27.47 621 ALA B C 1
ATOM 10567 O O . ALA B 1 621 ? 7.211 -18.906 19.312 1 27.47 621 ALA B O 1
ATOM 10568 N N . SER B 1 622 ? 7.5 -20.375 20.828 1 27.02 622 SER B N 1
ATOM 10569 C CA . SER B 1 622 ? 8.914 -20.719 20.844 1 27.02 622 SER B CA 1
ATOM 10570 C C . SER B 1 622 ? 9.367 -21.312 19.516 1 27.02 622 SER B C 1
ATOM 10572 O O . SER B 1 622 ? 8.727 -22.234 19 1 27.02 622 SER B O 1
ATOM 10574 N N . THR B 1 623 ? 9.945 -20.641 18.719 1 27.12 623 THR B N 1
ATOM 10575 C CA . THR B 1 623 ? 10.789 -21.219 17.672 1 27.12 623 THR B CA 1
ATOM 10576 C C . THR B 1 623 ? 11.43 -22.516 18.141 1 27.12 623 THR B C 1
ATOM 10578 O O . THR B 1 623 ? 12.219 -22.516 19.094 1 27.12 623 THR B O 1
ATOM 10581 N N . ARG B 1 624 ? 10.781 -23.641 18.094 1 24.05 624 ARG B N 1
ATOM 10582 C CA . ARG B 1 624 ? 11.555 -24.875 18.141 1 24.05 624 ARG B CA 1
ATOM 10583 C C . ARG B 1 624 ? 12.82 -24.766 17.297 1 24.05 624 ARG B C 1
ATOM 10585 O O . ARG B 1 624 ? 12.75 -24.516 16.094 1 24.05 624 ARG B O 1
ATOM 10592 N N . GLU B 1 625 ? 13.945 -24.469 17.844 1 25.8 625 GLU B N 1
ATOM 10593 C CA . GLU B 1 625 ? 15.281 -24.766 17.344 1 25.8 625 GLU B CA 1
ATOM 10594 C C . GLU B 1 625 ? 15.344 -26.141 16.719 1 25.8 625 GLU B C 1
ATOM 10596 O O . GLU B 1 625 ? 15.039 -27.156 17.359 1 25.8 625 GLU B O 1
ATOM 10601 N N . VAL B 1 626 ? 14.977 -26.234 15.5 1 26.98 626 VAL B N 1
ATOM 10602 C CA . VAL B 1 626 ? 15.453 -27.438 14.805 1 26.98 626 VAL B CA 1
ATOM 10603 C C . VAL B 1 626 ? 16.891 -27.734 15.211 1 26.98 626 VAL B C 1
ATOM 10605 O O . VAL B 1 626 ? 17.797 -26.922 14.953 1 26.98 626 VAL B O 1
ATOM 10608 N N . ASP B 1 627 ? 17.125 -28.391 16.328 1 24.02 627 ASP B N 1
ATOM 10609 C CA . ASP B 1 627 ? 18.359 -29.062 16.703 1 24.02 627 ASP B CA 1
ATOM 10610 C C . ASP B 1 627 ? 18.859 -29.969 15.586 1 24.02 627 ASP B C 1
ATOM 10612 O O . ASP B 1 627 ? 18.25 -31.016 15.305 1 24.02 627 ASP B O 1
ATOM 10616 N N . ALA B 1 628 ? 19.234 -29.453 14.445 1 23.95 628 ALA B N 1
ATOM 10617 C CA . ALA B 1 628 ? 20.156 -30.172 13.562 1 23.95 628 ALA B CA 1
ATOM 10618 C C . ALA B 1 628 ? 21.281 -30.828 14.352 1 23.95 628 ALA B C 1
ATOM 10620 O O . ALA B 1 628 ? 22.234 -30.156 14.766 1 23.95 628 ALA B O 1
ATOM 10621 N N . GLU B 1 629 ? 21.016 -31.703 15.359 1 24.02 629 GLU B N 1
ATOM 10622 C CA . GLU B 1 629 ? 22.031 -32.688 15.727 1 24.02 629 GLU B CA 1
ATOM 10623 C C . GLU B 1 629 ? 22.578 -33.406 14.492 1 24.02 629 GLU B C 1
ATOM 10625 O O . GLU B 1 629 ? 21.844 -34.125 13.82 1 24.02 629 GLU B O 1
ATOM 10630 N N . THR B 1 630 ? 23.359 -32.688 13.695 1 23.81 630 THR B N 1
ATOM 10631 C CA . THR B 1 630 ? 24.328 -33.312 12.789 1 23.81 630 THR B CA 1
ATOM 10632 C C . THR B 1 630 ? 25.016 -34.469 13.469 1 23.81 630 THR B C 1
ATOM 10634 O O . THR B 1 630 ? 25.766 -34.312 14.43 1 23.81 630 THR B O 1
ATOM 10637 N N . GLN B 1 631 ? 24.219 -35.5 13.742 1 20.84 631 GLN B N 1
ATOM 10638 C CA . GLN B 1 631 ? 24.828 -36.812 13.992 1 20.84 631 GLN B CA 1
ATOM 10639 C C . GLN B 1 631 ? 25.938 -37.094 12.984 1 20.84 631 GLN B C 1
ATOM 10641 O O . GLN B 1 631 ? 25.672 -37.188 11.781 1 20.84 631 GLN B O 1
ATOM 10646 N N . THR B 1 632 ? 27.078 -36.5 13.164 1 22.77 632 THR B N 1
ATOM 10647 C CA . THR B 1 632 ? 28.312 -37 12.547 1 22.77 632 THR B CA 1
ATOM 10648 C C . THR B 1 632 ? 28.391 -38.5 12.641 1 22.77 632 THR B C 1
ATOM 10650 O O . THR B 1 632 ? 28.625 -39.062 13.719 1 22.77 632 THR B O 1
ATOM 10653 N N . ARG B 1 633 ? 27.266 -39.031 12.133 1 21.31 633 ARG B N 1
ATOM 10654 C CA . ARG B 1 633 ? 27.562 -40.438 11.969 1 21.31 633 ARG B CA 1
ATOM 10655 C C . ARG B 1 633 ? 28.953 -40.656 11.367 1 21.31 633 ARG B C 1
ATOM 10657 O O . ARG B 1 633 ? 29.25 -40.125 10.297 1 21.31 633 ARG B O 1
ATOM 10664 N N . LYS B 1 634 ? 29.859 -40.875 12.219 1 22.81 634 LYS B N 1
ATOM 10665 C CA . LYS B 1 634 ? 31.109 -41.531 11.906 1 22.81 634 LYS B CA 1
ATOM 10666 C C . LYS B 1 634 ? 30.891 -42.75 10.992 1 22.81 634 LYS B C 1
ATOM 10668 O O . LYS B 1 634 ? 30.281 -43.719 11.406 1 22.81 634 LYS B O 1
ATOM 10673 N N . VAL B 1 635 ? 30.453 -42.469 9.703 1 20.7 635 VAL B N 1
ATOM 10674 C CA . VAL B 1 635 ? 30.438 -43.531 8.703 1 20.7 635 VAL B CA 1
ATOM 10675 C C . VAL B 1 635 ? 31.75 -44.312 8.758 1 20.7 635 VAL B C 1
ATOM 10677 O O . VAL B 1 635 ? 32.812 -43.781 8.469 1 20.7 635 VAL B O 1
ATOM 10680 N N . ASP B 1 636 ? 31.938 -45.031 9.82 1 19.19 636 ASP B N 1
ATOM 10681 C CA . ASP B 1 636 ? 33 -46.031 9.812 1 19.19 636 ASP B CA 1
ATOM 10682 C C . ASP B 1 636 ? 32.906 -46.938 8.578 1 19.19 636 ASP B C 1
ATOM 10684 O O . ASP B 1 636 ? 31.875 -47.594 8.359 1 19.19 636 ASP B O 1
ATOM 10688 N N . ALA B 1 637 ? 33.406 -46.312 7.488 1 22.28 637 ALA B N 1
ATOM 10689 C CA . ALA B 1 637 ? 33.656 -47.031 6.246 1 22.28 637 ALA B CA 1
ATOM 10690 C C . ALA B 1 637 ? 34.344 -48.375 6.516 1 22.28 637 ALA B C 1
ATOM 10692 O O . ALA B 1 637 ? 35.562 -48.438 6.711 1 22.28 637 ALA B O 1
ATOM 10693 N N . GLU B 1 638 ? 33.75 -49.156 7.457 1 18.69 638 GLU B N 1
ATOM 10694 C CA . GLU B 1 638 ? 34.438 -50.469 7.473 1 18.69 638 GLU B CA 1
ATOM 10695 C C . GLU B 1 638 ? 34.406 -51.125 6.098 1 18.69 638 GLU B C 1
ATOM 10697 O O . GLU B 1 638 ? 33.344 -51.188 5.457 1 18.69 638 GLU B O 1
ATOM 10702 N N . THR B 1 639 ? 35.531 -51.031 5.379 1 20 639 THR B N 1
ATOM 10703 C CA . THR B 1 639 ? 36 -51.656 4.148 1 20 639 THR B CA 1
ATOM 10704 C C . THR B 1 639 ? 35.688 -53.156 4.133 1 20 639 THR B C 1
ATOM 10706 O O . THR B 1 639 ? 36.562 -53.969 4.426 1 20 639 THR B O 1
ATOM 10709 N N . GLN B 1 640 ? 34.438 -53.5 4.695 1 16.88 640 GLN B N 1
ATOM 10710 C CA . GLN B 1 640 ? 34.5 -54.938 4.738 1 16.88 640 GLN B CA 1
ATOM 10711 C C . GLN B 1 640 ? 34.688 -55.531 3.338 1 16.88 640 GLN B C 1
ATOM 10713 O O . GLN B 1 640 ? 33.969 -55.125 2.41 1 16.88 640 GLN B O 1
ATOM 10718 N N . THR B 1 641 ? 35.844 -56 3.035 1 19.77 641 THR B N 1
ATOM 10719 C CA . THR B 1 641 ? 36.438 -56.781 1.946 1 19.77 641 THR B CA 1
ATOM 10720 C C . THR B 1 641 ? 35.625 -58.062 1.702 1 19.77 641 THR B C 1
ATOM 10722 O O . THR B 1 641 ? 36.062 -58.938 0.943 1 19.77 641 THR B O 1
ATOM 10725 N N . ARG B 1 642 ? 34.25 -57.844 1.927 1 17.12 642 ARG B N 1
ATOM 10726 C CA . ARG B 1 642 ? 33.781 -59.219 1.96 1 17.12 642 ARG B CA 1
ATOM 10727 C C . ARG B 1 642 ? 34.062 -59.938 0.65 1 17.12 642 ARG B C 1
ATOM 10729 O O . ARG B 1 642 ? 33.781 -59.438 -0.43 1 17.12 642 ARG B O 1
ATOM 10736 N N . GLU B 1 643 ? 34.938 -60.812 0.751 1 18.45 643 GLU B N 1
ATOM 10737 C CA . GLU B 1 643 ? 35.438 -61.844 -0.14 1 18.45 643 GLU B CA 1
ATOM 10738 C C . GLU B 1 643 ? 34.344 -62.812 -0.604 1 18.45 643 GLU B C 1
ATOM 10740 O O . GLU B 1 643 ? 34.625 -63.812 -1.241 1 18.45 643 GLU B O 1
ATOM 10745 N N . VAL B 1 644 ? 33.062 -62.188 -0.529 1 16.44 644 VAL B N 1
ATOM 10746 C CA . VAL B 1 644 ? 32.156 -63.312 -0.508 1 16.44 644 VAL B CA 1
ATOM 10747 C C . VAL B 1 644 ? 32.375 -64.188 -1.737 1 16.44 644 VAL B C 1
ATOM 10749 O O . VAL B 1 644 ? 32.406 -63.688 -2.865 1 16.44 644 VAL B O 1
ATOM 10752 N N . ASP B 1 645 ? 32.531 -65.312 -1.383 1 15.71 645 ASP B N 1
ATOM 10753 C CA . ASP B 1 645 ? 32.938 -66.562 -2.021 1 15.71 645 ASP B CA 1
ATOM 10754 C C . ASP B 1 645 ? 31.984 -67 -3.133 1 15.71 645 ASP B C 1
ATOM 10756 O O . ASP B 1 645 ? 32.406 -67.25 -4.262 1 15.71 645 ASP B O 1
ATOM 10760 N N . THR B 1 646 ? 30.906 -67.688 -2.641 1 15.46 646 THR B N 1
ATOM 10761 C CA . THR B 1 646 ? 30.844 -69.062 -2.977 1 15.46 646 THR B CA 1
ATOM 10762 C C . THR B 1 646 ? 30.078 -69.312 -4.277 1 15.46 646 THR B C 1
ATOM 10764 O O . THR B 1 646 ? 29.344 -68.438 -4.727 1 15.46 646 THR B O 1
ATOM 10767 N N . GLU B 1 647 ? 29.031 -70.25 -4.219 1 15.46 647 GLU B N 1
ATOM 10768 C CA . GLU B 1 647 ? 28.953 -71.562 -4.879 1 15.46 647 GLU B CA 1
ATOM 10769 C C . GLU B 1 647 ? 28.109 -71.438 -6.148 1 15.46 647 GLU B C 1
ATOM 10771 O O . GLU B 1 647 ? 27.422 -70.438 -6.387 1 15.46 647 GLU B O 1
ATOM 10776 N N . THR B 1 648 ? 27.062 -72.438 -6.191 1 15.25 648 THR B N 1
ATOM 10777 C CA . THR B 1 648 ? 26.984 -73.625 -7.016 1 15.25 648 THR B CA 1
ATOM 10778 C C . THR B 1 648 ? 26.031 -73.375 -8.188 1 15.25 648 THR B C 1
ATOM 10780 O O . THR B 1 648 ? 26.375 -73.688 -9.336 1 15.25 648 THR B O 1
ATOM 10783 N N . GLN B 1 649 ? 24.594 -73.688 -8.047 1 14.8 649 GLN B N 1
ATOM 10784 C CA . GLN B 1 649 ? 24.031 -74.875 -8.695 1 14.8 649 GLN B CA 1
ATOM 10785 C C . GLN B 1 649 ? 23.359 -74.5 -10.008 1 14.8 649 GLN B C 1
ATOM 10787 O O . GLN B 1 649 ? 22.984 -73.375 -10.227 1 14.8 649 GLN B O 1
ATOM 10792 N N . THR B 1 650 ? 22.422 -75.562 -10.492 1 15.33 650 THR B N 1
ATOM 10793 C CA . THR B 1 650 ? 22.234 -76.375 -11.664 1 15.33 650 THR B CA 1
ATOM 10794 C C . THR B 1 650 ? 21.156 -75.812 -12.578 1 15.33 650 THR B C 1
ATOM 10796 O O . THR B 1 650 ? 21.391 -75.625 -13.773 1 15.33 650 THR B O 1
ATOM 10799 N N . ARG B 1 651 ? 19.938 -76.625 -12.781 1 15.41 651 ARG B N 1
ATOM 10800 C CA . ARG B 1 651 ? 19.594 -77.375 -14.008 1 15.41 651 ARG B CA 1
ATOM 10801 C C . ARG B 1 651 ? 18.562 -76.562 -14.82 1 15.41 651 ARG B C 1
ATOM 10803 O O . ARG B 1 651 ? 17.953 -75.625 -14.312 1 15.41 651 ARG B O 1
ATOM 10810 N N . GLU B 1 652 ? 17.406 -77.312 -15.312 1 14.84 652 GLU B N 1
ATOM 10811 C CA . GLU B 1 652 ? 17.078 -77.75 -16.656 1 14.84 652 GLU B CA 1
ATOM 10812 C C . GLU B 1 652 ? 15.945 -76.938 -17.25 1 14.84 652 GLU B C 1
ATOM 10814 O O . GLU B 1 652 ? 16.094 -76.375 -18.328 1 14.84 652 GLU B O 1
ATOM 10819 N N . THR B 1 653 ? 14.688 -77.625 -17.312 1 14.55 653 THR B N 1
ATOM 10820 C CA . THR B 1 653 ? 14.188 -78.125 -18.594 1 14.55 653 THR B CA 1
ATOM 10821 C C . THR B 1 653 ? 13.133 -77.188 -19.156 1 14.55 653 THR B C 1
ATOM 10823 O O . THR B 1 653 ? 13.211 -76.75 -20.312 1 14.55 653 THR B O 1
ATOM 10826 N N . PRO B 1 654 ? 11.688 -77.5 -19 1 14.33 654 PRO B N 1
ATOM 10827 C CA . PRO B 1 654 ? 11.039 -78 -20.234 1 14.33 654 PRO B CA 1
ATOM 10828 C C . PRO B 1 654 ? 10.102 -76.938 -20.828 1 14.33 654 PRO B C 1
ATOM 10830 O O . PRO B 1 654 ? 10.047 -76.75 -22.062 1 14.33 654 PRO B O 1
ATOM 10833 N N . LYS B 1 655 ? 9.055 -76.5 -20.047 1 15.03 655 LYS B N 1
ATOM 10834 C CA . LYS B 1 655 ? 7.742 -76.938 -20.484 1 15.03 655 LYS B CA 1
ATOM 10835 C C . LYS B 1 655 ? 7.188 -76.062 -21.594 1 15.03 655 LYS B C 1
ATOM 10837 O O . LYS B 1 655 ? 7.293 -74.812 -21.547 1 15.03 655 LYS B O 1
ATOM 10842 N N . PRO B 1 656 ? 6.301 -76.688 -22.5 1 14.88 656 PRO B N 1
ATOM 10843 C CA . PRO B 1 656 ? 5.973 -76.375 -23.891 1 14.88 656 PRO B CA 1
ATOM 10844 C C . PRO B 1 656 ? 4.898 -75.25 -24 1 14.88 656 PRO B C 1
ATOM 10846 O O . PRO B 1 656 ? 5.07 -74.312 -24.734 1 14.88 656 PRO B O 1
ATOM 10849 N N . GLN B 1 657 ? 3.59 -75.562 -23.625 1 14.54 657 GLN B N 1
ATOM 10850 C CA . GLN B 1 657 ? 2.635 -75.812 -24.703 1 14.54 657 GLN B CA 1
ATOM 10851 C C . GLN B 1 657 ? 1.888 -74.562 -25.078 1 14.54 657 GLN B C 1
ATOM 10853 O O . GLN B 1 657 ? 1.89 -73.562 -24.328 1 14.54 657 GLN B O 1
ATOM 10858 N N . ALA B 1 658 ? 0.447 -74.75 -25.547 1 15.24 658 ALA B N 1
ATOM 10859 C CA . ALA B 1 658 ? -0.176 -74.5 -26.844 1 15.24 658 ALA B CA 1
ATOM 10860 C C . ALA B 1 658 ? -1.013 -73.25 -26.844 1 15.24 658 ALA B C 1
ATOM 10862 O O . ALA B 1 658 ? -0.809 -72.375 -27.688 1 15.24 658 ALA B O 1
ATOM 10863 N N . PRO B 1 659 ? -2.441 -73.438 -27.047 1 14.92 659 PRO B N 1
ATOM 10864 C CA . PRO B 1 659 ? -3.092 -73.062 -28.297 1 14.92 659 PRO B CA 1
ATOM 10865 C C . PRO B 1 659 ? -3.801 -71.75 -28.219 1 14.92 659 PRO B C 1
ATOM 10867 O O . PRO B 1 659 ? -3.547 -70.875 -29.031 1 14.92 659 PRO B O 1
ATOM 10870 N N . THR B 1 660 ? -5.145 -71.75 -28.016 1 14.06 660 THR B N 1
ATOM 10871 C CA . THR B 1 660 ? -6.219 -71.625 -29 1 14.06 660 THR B CA 1
ATOM 10872 C C . THR B 1 660 ? -7.016 -70.375 -28.766 1 14.06 660 THR B C 1
ATOM 10874 O O . THR B 1 660 ? -7.992 -70.062 -29.469 1 14.06 660 THR B O 1
ATOM 10877 N N . LYS B 1 661 ? -6.863 -69.438 -27.969 1 14.89 661 LYS B N 1
ATOM 10878 C CA . LYS B 1 661 ? -8.133 -69 -27.422 1 14.89 661 LYS B CA 1
ATOM 10879 C C . LYS B 1 661 ? -8.742 -67.938 -28.328 1 14.89 661 LYS B C 1
ATOM 10881 O O . LYS B 1 661 ? -9.688 -67.25 -27.922 1 14.89 661 LYS B O 1
ATOM 10886 N N . ALA B 1 662 ? -8.602 -67.875 -29.656 1 15.06 662 ALA B N 1
ATOM 10887 C CA . ALA B 1 662 ? -8.695 -66.375 -29.812 1 15.06 662 ALA B CA 1
ATOM 10888 C C . ALA B 1 662 ? -10.133 -65.938 -29.672 1 15.06 662 ALA B C 1
ATOM 10890 O O . ALA B 1 662 ? -10.398 -64.938 -29.016 1 15.06 662 ALA B O 1
ATOM 10891 N N . PRO B 1 663 ? -11.094 -66.5 -30.594 1 15.02 663 PRO B N 1
ATOM 10892 C CA . PRO B 1 663 ? -11.5 -65.438 -31.516 1 15.02 663 PRO B CA 1
ATOM 10893 C C . PRO B 1 663 ? -12.508 -64.438 -30.891 1 15.02 663 PRO B C 1
ATOM 10895 O O . PRO B 1 663 ? -12.969 -64.688 -29.766 1 15.02 663 PRO B O 1
ATOM 10898 N N . SER B 1 664 ? -13.719 -64.312 -31.734 1 14.66 664 SER B N 1
ATOM 10899 C CA . SER B 1 664 ? -14.203 -63.219 -32.531 1 14.66 664 SER B CA 1
ATOM 10900 C C . SER B 1 664 ? -15.359 -62.5 -31.844 1 14.66 664 SER B C 1
ATOM 10902 O O . SER B 1 664 ? -15.391 -61.25 -31.797 1 14.66 664 SER B O 1
ATOM 10904 N N . ASP B 1 665 ? -16.516 -63.219 -31.719 1 15.07 665 ASP B N 1
ATOM 10905 C CA . ASP B 1 665 ? -17.656 -62.781 -32.5 1 15.07 665 ASP B CA 1
ATOM 10906 C C . ASP B 1 665 ? -18.406 -61.625 -31.828 1 15.07 665 ASP B C 1
ATOM 10908 O O . ASP B 1 665 ? -18.219 -61.375 -30.625 1 15.07 665 ASP B O 1
ATOM 10912 N N . VAL B 1 666 ? -19.797 -61.656 -32.031 1 16.12 666 VAL B N 1
ATOM 10913 C CA . VAL B 1 666 ? -20.781 -60.875 -32.75 1 16.12 666 VAL B CA 1
ATOM 10914 C C . VAL B 1 666 ? -21.562 -60 -31.781 1 16.12 666 VAL B C 1
ATOM 10916 O O . VAL B 1 666 ? -21.781 -58.812 -32.062 1 16.12 666 VAL B O 1
ATOM 10919 N N . SER B 1 667 ? -22.125 -60.656 -30.844 1 15.34 667 SER B N 1
ATOM 10920 C CA . SER B 1 667 ? -23.562 -60.438 -30.781 1 15.34 667 SER B CA 1
ATOM 10921 C C . SER B 1 667 ? -23.859 -59.125 -30.062 1 15.34 667 SER B C 1
ATOM 10923 O O . SER B 1 667 ? -23.484 -58.938 -28.891 1 15.34 667 SER B O 1
ATOM 10925 N N . LYS B 1 668 ? -24.016 -58.219 -31 1 16.02 668 LYS B N 1
ATOM 10926 C CA . LYS B 1 668 ? -24.109 -56.812 -30.688 1 16.02 668 LYS B CA 1
ATOM 10927 C C . LYS B 1 668 ? -25.172 -56.531 -29.625 1 16.02 668 LYS B C 1
ATOM 10929 O O . LYS B 1 668 ? -24.938 -55.75 -28.688 1 16.02 668 LYS B O 1
ATOM 10934 N N . PRO B 1 669 ? -26.438 -56.719 -30 1 16.09 669 PRO B N 1
ATOM 10935 C CA . PRO B 1 669 ? -27.125 -55.406 -30.141 1 16.09 669 PRO B CA 1
ATOM 10936 C C . PRO B 1 669 ? -27.859 -55 -28.859 1 16.09 669 PRO B C 1
ATOM 10938 O O . PRO B 1 669 ? -28.484 -53.938 -28.828 1 16.09 669 PRO B O 1
ATOM 10941 N N . GLU B 1 670 ? -27.766 -55.656 -27.781 1 15.33 670 GLU B N 1
ATOM 10942 C CA . GLU B 1 670 ? -28.984 -55.719 -26.984 1 15.33 670 GLU B CA 1
ATOM 10943 C C . GLU B 1 670 ? -29.453 -54.312 -26.609 1 15.33 670 GLU B C 1
ATOM 10945 O O . GLU B 1 670 ? -30.656 -54.062 -26.453 1 15.33 670 GLU B O 1
ATOM 10950 N N . SER B 1 671 ? -28.578 -53.312 -26.406 1 14.88 671 SER B N 1
ATOM 10951 C CA . SER B 1 671 ? -28.984 -52.719 -25.125 1 14.88 671 SER B CA 1
ATOM 10952 C C . SER B 1 671 ? -30.141 -51.75 -25.312 1 14.88 671 SER B C 1
ATOM 10954 O O . SER B 1 671 ? -30.531 -51.062 -24.359 1 14.88 671 SER B O 1
ATOM 10956 N N . GLU B 1 672 ? -30.891 -51.812 -26.344 1 16.27 672 GLU B N 1
ATOM 10957 C CA . GLU B 1 672 ? -31.562 -50.531 -26.438 1 16.27 672 GLU B CA 1
ATOM 10958 C C . GLU B 1 672 ? -32.281 -50.188 -25.141 1 16.27 672 GLU B C 1
ATOM 10960 O O . GLU B 1 672 ? -33.156 -50.906 -24.672 1 16.27 672 GLU B O 1
ATOM 10965 N N . GLY B 1 673 ? -31.562 -49.562 -24.266 1 15 673 GLY B N 1
ATOM 10966 C CA . GLY B 1 673 ? -32.031 -49.094 -22.969 1 15 673 GLY B CA 1
ATOM 10967 C C . GLY B 1 673 ? -33.344 -48.375 -23.031 1 15 673 GLY B C 1
ATOM 10968 O O . GLY B 1 673 ? -33.906 -48.156 -24.125 1 15 673 GLY B O 1
ATOM 10969 N N . SER B 1 674 ? -33.25 -47.344 -22.266 1 14.89 674 SER B N 1
ATOM 10970 C CA . SER B 1 674 ? -33.875 -46.688 -21.109 1 14.89 674 SER B CA 1
ATOM 10971 C C . SER B 1 674 ? -34.75 -45.531 -21.562 1 14.89 674 SER B C 1
ATOM 10973 O O . SER B 1 674 ? -34.219 -44.531 -22.047 1 14.89 674 SER B O 1
ATOM 10975 N N . PHE B 1 675 ? -35.688 -45.812 -22.469 1 16.78 675 PHE B N 1
ATOM 10976 C CA . PHE B 1 675 ? -36.75 -44.844 -22.734 1 16.78 675 PHE B CA 1
ATOM 10977 C C . PHE B 1 675 ? -37.188 -44.156 -21.453 1 16.78 675 PHE B C 1
ATOM 10979 O O . PHE B 1 675 ? -37.75 -44.812 -20.547 1 16.78 675 PHE B O 1
ATOM 10986 N N . VAL B 1 676 ? -36.375 -43.25 -20.922 1 15.35 676 VAL B N 1
ATOM 10987 C CA . VAL B 1 676 ? -36.625 -42.344 -19.812 1 15.35 676 VAL B CA 1
ATOM 10988 C C . VAL B 1 676 ? -38.062 -41.812 -19.891 1 15.35 676 VAL B C 1
ATOM 10990 O O . VAL B 1 676 ? -38.625 -41.688 -20.969 1 15.35 676 VAL B O 1
ATOM 10993 N N . GLU B 1 677 ? -38.5 -41.438 -18.797 1 15.25 677 GLU B N 1
ATOM 10994 C CA . GLU B 1 677 ? -39.531 -40.938 -17.875 1 15.25 677 GLU B CA 1
ATOM 10995 C C . GLU B 1 677 ? -40.031 -39.562 -18.312 1 15.25 677 GLU B C 1
ATOM 10997 O O . GLU B 1 677 ? -39.312 -38.562 -18.234 1 15.25 677 GLU B O 1
ATOM 11002 N N . SER B 1 678 ? -40.531 -39.438 -19.562 1 16.19 678 SER B N 1
ATOM 11003 C CA . SER B 1 678 ? -41.344 -38.25 -19.781 1 16.19 678 SER B CA 1
ATOM 11004 C C . SER B 1 678 ? -42.406 -38.062 -18.703 1 16.19 678 SER B C 1
ATOM 11006 O O . SER B 1 678 ? -43.531 -38.562 -18.828 1 16.19 678 SER B O 1
ATOM 11008 N N . LEU B 1 679 ? -42.062 -38.406 -17.375 1 14.57 679 LEU B N 1
ATOM 11009 C CA . LEU B 1 679 ? -43.094 -38.25 -16.344 1 14.57 679 LEU B CA 1
ATOM 11010 C C . LEU B 1 679 ? -43.844 -36.938 -16.531 1 14.57 679 LEU B C 1
ATOM 11012 O O . LEU B 1 679 ? -43.344 -36.031 -17.188 1 14.57 679 LEU B O 1
ATOM 11016 N N . PHE B 1 680 ? -44.469 -36.438 -15.391 1 15.17 680 PHE B N 1
ATOM 11017 C CA . PHE B 1 680 ? -45.719 -36 -14.773 1 15.17 680 PHE B CA 1
ATOM 11018 C C . PHE B 1 680 ? -45.812 -34.469 -14.727 1 15.17 680 PHE B C 1
ATOM 11020 O O . PHE B 1 680 ? -45.312 -33.875 -13.773 1 15.17 680 PHE B O 1
ATOM 11027 N N . GLU B 1 681 ? -45.438 -33.688 -15.688 1 16.28 681 GLU B N 1
ATOM 11028 C CA . GLU B 1 681 ? -45.906 -32.312 -15.477 1 16.28 681 GLU B CA 1
ATOM 11029 C C . GLU B 1 681 ? -47.406 -32.25 -15.383 1 16.28 681 GLU B C 1
ATOM 11031 O O . GLU B 1 681 ? -48 -31.141 -15.367 1 16.28 681 GLU B O 1
ATOM 11036 N N . PHE B 1 682 ? -48.219 -33.156 -15.453 1 16.16 682 PHE B N 1
ATOM 11037 C CA . PHE B 1 682 ? -49.594 -32.688 -15.547 1 16.16 682 PHE B CA 1
ATOM 11038 C C . PHE B 1 682 ? -50.062 -32.125 -14.211 1 16.16 682 PHE B C 1
ATOM 11040 O O . PHE B 1 682 ? -51.219 -31.719 -14.078 1 16.16 682 PHE B O 1
ATOM 11047 N N . PHE B 1 683 ? -49.312 -32.312 -13.023 1 15.8 683 PHE B N 1
ATOM 11048 C CA . PHE B 1 683 ? -50.219 -32.094 -11.906 1 15.8 683 PHE B CA 1
ATOM 11049 C C . PHE B 1 683 ? -50.906 -30.734 -12.047 1 15.8 683 PHE B C 1
ATOM 11051 O O . PHE B 1 683 ? -50.438 -29.859 -12.758 1 15.8 683 PHE B O 1
ATOM 11058 N N . SER B 1 684 ? -51.719 -30.406 -10.93 1 16.59 684 SER B N 1
ATOM 11059 C CA . SER B 1 684 ? -52.938 -29.938 -10.266 1 16.59 684 SER B CA 1
ATOM 11060 C C . SER B 1 684 ? -52.938 -28.422 -10.164 1 16.59 684 SER B C 1
ATOM 11062 O O . SER B 1 684 ? -51.875 -27.781 -10.172 1 16.59 684 SER B O 1
ATOM 11064 N N . TYR B 1 685 ? -54.219 -27.766 -10.016 1 18.56 685 TYR B N 1
ATOM 11065 C CA . TYR B 1 685 ? -55.438 -26.938 -10.016 1 18.56 685 TYR B CA 1
ATOM 11066 C C . TYR B 1 685 ? -55.5 -26.062 -8.773 1 18.56 685 TYR B C 1
ATOM 11068 O O . TYR B 1 685 ? -56.281 -25.109 -8.719 1 18.56 685 TYR B O 1
ATOM 11076 N N . PHE B 1 686 ? -54.938 -26.453 -7.598 1 17.47 686 PHE B N 1
ATOM 11077 C CA . PHE B 1 686 ? -55.781 -25.922 -6.535 1 17.47 686 PHE B CA 1
ATOM 11078 C C . PHE B 1 686 ? -55.688 -24.391 -6.469 1 17.47 686 PHE B C 1
ATOM 11080 O O . PHE B 1 686 ? -54.781 -23.812 -7.066 1 17.47 686 PHE B O 1
ATOM 11087 N N . ARG B 1 687 ? -55.375 -23.688 -5.188 1 18.55 687 ARG B N 1
ATOM 11088 C CA . ARG B 1 687 ? -56.031 -22.672 -4.383 1 18.55 687 ARG B CA 1
ATOM 11089 C C . ARG B 1 687 ? -55.438 -21.281 -4.648 1 18.55 687 ARG B C 1
ATOM 11091 O O . ARG B 1 687 ? -55.844 -20.297 -4.043 1 18.55 687 ARG B O 1
ATOM 11098 N N . PHE B 1 688 ? -54.719 -20.844 -5.508 1 18.36 688 PHE B N 1
ATOM 11099 C CA . PHE B 1 688 ? -54.719 -19.438 -5.141 1 18.36 688 PHE B CA 1
ATOM 11100 C C . PHE B 1 688 ? -56.062 -18.797 -5.523 1 18.36 688 PHE B C 1
ATOM 11102 O O . PHE B 1 688 ? -56.188 -17.562 -5.523 1 18.36 688 PHE B O 1
ATOM 11109 N N . LEU B 1 689 ? -57.344 -19.438 -5.773 1 17.94 689 LEU B N 1
ATOM 11110 C CA . LEU B 1 689 ? -58.469 -18.531 -5.957 1 17.94 689 LEU B CA 1
ATOM 11111 C C . LEU B 1 689 ? -58.75 -17.75 -4.676 1 17.94 689 LEU B C 1
ATOM 11113 O O . LEU B 1 689 ? -59.75 -17.031 -4.59 1 17.94 689 LEU B O 1
ATOM 11117 N N . ARG B 1 690 ? -58.281 -17.797 -3.553 1 18.41 690 ARG B N 1
ATOM 11118 C CA . ARG B 1 690 ? -59.156 -17.016 -2.691 1 18.41 690 ARG B CA 1
ATOM 11119 C C . ARG B 1 690 ? -59.25 -15.57 -3.168 1 18.41 690 ARG B C 1
ATOM 11121 O O . ARG B 1 690 ? -60.344 -15.016 -3.268 1 18.41 690 ARG B O 1
ATOM 11128 N N . ALA B 1 691 ? -58.531 -14.547 -2.662 1 21.08 691 ALA B N 1
ATOM 11129 C CA . ALA B 1 691 ? -59.219 -13.312 -2.305 1 21.08 691 ALA B CA 1
ATOM 11130 C C . ALA B 1 691 ? -59.469 -12.445 -3.535 1 21.08 691 ALA B C 1
ATOM 11132 O O . ALA B 1 691 ? -58.5 -11.945 -4.145 1 21.08 691 ALA B O 1
ATOM 11133 N N . SER B 1 692 ? -60.281 -13.031 -4.492 1 17.66 692 SER B N 1
ATOM 11134 C CA . SER B 1 692 ? -61.312 -12.391 -5.281 1 17.66 692 SER B CA 1
ATOM 11135 C C . SER B 1 692 ? -62.031 -11.289 -4.488 1 17.66 692 SER B C 1
ATOM 11137 O O . SER B 1 692 ? -62.531 -11.531 -3.393 1 17.66 692 SER B O 1
ATOM 11139 N N . ASN B 1 693 ? -61.75 -10.102 -4.684 1 17.67 693 ASN B N 1
ATOM 11140 C CA . ASN B 1 693 ? -62.969 -9.594 -5.348 1 17.67 693 ASN B CA 1
ATOM 11141 C C . ASN B 1 693 ? -63.062 -10.078 -6.793 1 17.67 693 ASN B C 1
ATOM 11143 O O . ASN B 1 693 ? -62.031 -10.203 -7.477 1 17.67 693 ASN B O 1
#

Foldseek 3Di:
DDDDPDCPDDPPDPPPPPPVPPPPVPVDDPVPVVLVVVVVVLVVVVVVPVPPPDPVVVVVVVVVVVVVVVPDDDDPVVVCVVVVSVVVVVVSCVVPPPPDDPFDPFQFDAQAAFLHFQDKDFDPAKAKEFLVQADEAEPAEDDVLVVVLVVLLSVLLLLQQQCAQVQPPHPSHDADDPGPHHYHRYAYEYAHEYEDDFFALPDWQKKKAFDDDVVVPPDDDGYIYDPYPNVSLLVSLSQSSRWGHHSVRRMTMHTTMIGTGGFLFSAFEAEDACALPHADLVLLLLVLVLCLNNVHAEYEYAQHFQRAHQEQDPVQNLLRCFLHPHNPPRHQYLVSLLVSCVSSRSSNHAYAYEDAPQFRCNSRCRRPPQQFFAAPPPRDTFGGDLQDPVNLVVLLVRVLRVLVSGDYQEYEHEQPPHDCNRCVRGPVNVVVQVPDPQRVDPLSSVQSRVVSSLVSSVVSSHEYEYEQNNVVSVDDDDQAYEYEYADALDLQSLCVQLVVNHAYEYAHQQELVPPVDALLSSLPDANLPYDDDPSSSVSHNAYYHYDHPNPDYPVCPQQSCPPSSSSRSSSRGYPDDDDPSVVQNHSQSVQLSSVQSPRHHDHRRDDHDRDHDPPPPPPPPPPPPPPPPVPPPPPVPPPPPPDPDDDDDPDDDDDDDPDDDDDDDDDDDDDDDDDPPPDDPDDDDDDDDDDDD/DCPPDDPPDDPPPPPPPPVVPPPPPPVDDPVPVVLVVVVVVLVVVVVVPVPPDDPVVVVVVVVVVVVVVVPDDDDPVVVCVVVVSVVVVVVSCVVPPPPDDPFDPFQFDAQAAFLHFQDKDFDPAKAKEFLVQADEAEPAEDDVLVVVLVVLLSVLLLLQLQCAQVQPPHPSHDADDPGPHHYHRYAYEYAHEYEDDFFALPDWQKKKAFDDDVVVPPDDDGYIYDPYPNVSLLRSLSQSSRWGHHSVRRMTMHTGMIGTGGFLFSAFEAEDACALPHADLVLLLLVLVLCLNNVHAEYEYAQHFQRAHQEQDPVQNLLRCFGHPHNPPRHQYLVSLLVSCVSSRSSNHAYAYEDAPQFRCNSRCRRPPQQFFAAPPPRDTFGGDLQDPVNLVVLLVRVLRVLVSGDYQEYEHEQPPHDCNRCVRGPVNVVVQVPDPQRVDPLSSVQSRVVSSLVSSVVSSHEYEYEQNNVVSVDDDDQAYEYEYADALDLQSLCVQLVVNHAYEYAHQQELVPPVDALLSSLPDANLPYDDDPSSSVSHNAYYHYDHPNPDYPVCPQQSCPPSSSSRSSSRGYPDDDDPSVVQNHSQSVQLSSVQSPRHHDHRRDDHDRDHDPPPPPPPPPPPPPPPPPPPPPPPPPVPPPPDDDDDDDYDDDDDDDDDDDDDDDDDDPDPDDPDDPDDPPDDDDDPPPDDD

InterPro domains:
  IPR015883 Beta-hexosaminidase, catalytic domain [PF00728] (265-574)
  IPR017853 Glycoside hydrolase superfamily [SSF51445] (265-610)
  IPR025705 Beta-hexosaminidase [PR00738] (222-242)
  IPR025705 Beta-hexosaminidase [PR00738] (259-276)
  IPR025705 Beta-hexosaminidase [PR00738] (288-309)
  IPR025705 Beta-hexosaminidase [PR00738] (343-360)
  IPR025705 Beta-hexosaminidase [PR00738] (384-402)
  IPR025705 Beta-hexosaminidase [PR00738] (406-419)
  IPR025705 Beta-hexosaminidase [PR00738] (540-556)
  IPR025705 Beta-hexosaminidase [PR00738] (557-574)
  IPR025705 Beta-hexosaminidase [PTHR22600] (96-612)
  IPR029018 Beta-hexosaminidase-like, domain 2 [G3DSA:3.30.379.10] (108-262)
  IPR029018 Beta-hexosaminidase-like, domain 2 [SSF55545] (113-264)
  IPR029019 Beta-hexosaminidase, eukaryotic type, N-terminal [PF14845] (113-242)

pLDDT: mean 75.46, std 30.63, range [14.06, 98.94]